Protein AF-0000000085130558 (afdb_homodimer)

Structure (mmCIF, N/CA/C/O backbone):
data_AF-0000000085130558-model_v1
#
loop_
_entity.id
_entity.type
_entity.pdbx_description
1 polymer 'RND efflux system, outer membrane lipoprotein, NodT family'
#
loop_
_atom_site.group_PDB
_atom_site.id
_atom_site.type_symbol
_atom_site.label_atom_id
_atom_site.label_alt_id
_atom_site.label_comp_id
_atom_site.label_asym_id
_atom_site.label_entity_id
_atom_site.label_seq_id
_atom_site.pdbx_PDB_ins_code
_atom_site.Cartn_x
_atom_site.Cartn_y
_atom_site.Cartn_z
_atom_site.occupancy
_atom_site.B_iso_or_equiv
_atom_site.auth_seq_id
_atom_site.auth_comp_id
_atom_site.auth_asym_id
_atom_site.auth_atom_id
_atom_site.pdbx_PDB_model_num
ATOM 1 N N . MET A 1 1 ? -15.984 -75.188 1.576 1 29.56 1 MET A N 1
ATOM 2 C CA . MET A 1 1 ? -15.227 -74.312 2.488 1 29.56 1 MET A CA 1
ATOM 3 C C . MET A 1 1 ? -14.828 -73 1.804 1 29.56 1 MET A C 1
ATOM 5 O O . MET A 1 1 ? -13.898 -73 0.992 1 29.56 1 MET A O 1
ATOM 9 N N . SER A 1 2 ? -15.844 -72.188 1.314 1 35.84 2 SER A N 1
ATOM 10 C CA . SER A 1 2 ? -15.914 -70.938 0.549 1 35.84 2 SER A CA 1
ATOM 11 C C . SER A 1 2 ? -15.18 -69.812 1.256 1 35.84 2 SER A C 1
ATOM 13 O O . SER A 1 2 ? -15.578 -69.375 2.338 1 35.84 2 SER A O 1
ATOM 15 N N . MET A 1 3 ? -13.789 -69.875 1.306 1 37.75 3 MET A N 1
ATOM 16 C CA . MET A 1 3 ? -12.875 -68.875 1.88 1 37.75 3 MET A CA 1
ATOM 17 C C . MET A 1 3 ? -13.25 -67.5 1.436 1 37.75 3 MET A C 1
ATOM 19 O O . MET A 1 3 ? -13.383 -67.25 0.24 1 37.75 3 MET A O 1
ATOM 23 N N . HIS A 1 4 ? -13.914 -66.75 2.312 1 40.41 4 HIS A N 1
ATOM 24 C CA . HIS A 1 4 ? -14.336 -65.375 2.369 1 40.41 4 HIS A CA 1
ATOM 25 C C . HIS A 1 4 ? -13.18 -64.438 2.055 1 40.41 4 HIS A C 1
ATOM 27 O O . HIS A 1 4 ? -12.273 -64.25 2.871 1 40.41 4 HIS A O 1
ATOM 33 N N . PHE A 1 5 ? -12.57 -64.375 0.861 1 46.75 5 PHE A N 1
ATOM 34 C CA . PHE A 1 5 ? -11.562 -63.5 0.304 1 46.75 5 PHE A CA 1
ATOM 35 C C . PHE A 1 5 ? -11.953 -62.062 0.509 1 46.75 5 PHE A C 1
ATOM 37 O O . PHE A 1 5 ? -11.25 -61.156 0.061 1 46.75 5 PHE A O 1
ATOM 44 N N . PHE A 1 6 ? -13.164 -61.75 0.991 1 48.47 6 PHE A N 1
ATOM 45 C CA . PHE A 1 6 ? -13.664 -60.375 0.928 1 48.47 6 PHE A CA 1
ATOM 46 C C . PHE A 1 6 ? -12.961 -59.5 1.952 1 48.47 6 PHE A C 1
ATOM 48 O O . PHE A 1 6 ? -13.086 -58.281 1.914 1 48.47 6 PHE A O 1
ATOM 55 N N . PRO A 1 7 ? -12.391 -60.062 3.004 1 55.56 7 PRO A N 1
ATOM 56 C CA . PRO A 1 7 ? -12.117 -59.125 4.098 1 55.56 7 PRO A CA 1
ATOM 57 C C . PRO A 1 7 ? -10.883 -58.25 3.852 1 55.56 7 PRO A C 1
ATOM 59 O O . PRO A 1 7 ? -10.812 -57.125 4.328 1 55.56 7 PRO A O 1
ATOM 62 N N . ARG A 1 8 ? -9.938 -58.719 3.172 1 57.69 8 ARG A N 1
ATOM 63 C CA . ARG A 1 8 ? -8.695 -57.969 3.076 1 57.69 8 ARG A CA 1
ATOM 64 C C . ARG A 1 8 ? -8.852 -56.75 2.158 1 57.69 8 ARG A C 1
ATOM 66 O O . ARG A 1 8 ? -8.312 -55.688 2.434 1 57.69 8 ARG A O 1
ATOM 73 N N . ALA A 1 9 ? -9.609 -56.969 1.027 1 56.66 9 ALA A N 1
ATOM 74 C CA . ALA A 1 9 ? -9.852 -55.812 0.144 1 56.66 9 ALA A CA 1
ATOM 75 C C . ALA A 1 9 ? -10.664 -54.75 0.853 1 56.66 9 ALA A C 1
ATOM 77 O O . ALA A 1 9 ? -10.406 -53.531 0.675 1 56.66 9 ALA A O 1
ATOM 78 N N . LEU A 1 10 ? -11.609 -55.219 1.646 1 57.78 10 LEU A N 1
ATOM 79 C CA . LEU A 1 10 ? -12.406 -54.25 2.402 1 57.78 10 LEU A CA 1
ATOM 80 C C . LEU A 1 10 ? -11.555 -53.562 3.465 1 57.78 10 LEU A C 1
ATOM 82 O O . LEU A 1 10 ? -11.727 -52.375 3.725 1 57.78 10 LEU A O 1
ATOM 86 N N . CYS A 1 11 ? -10.633 -54.312 4.047 1 58.5 11 CYS A N 1
ATOM 87 C CA . CYS A 1 11 ? -9.742 -53.719 5.039 1 58.5 11 CYS A CA 1
ATOM 88 C C . CYS A 1 11 ? -8.805 -52.719 4.387 1 58.5 11 CYS A C 1
ATOM 90 O O . CYS A 1 11 ? -8.523 -51.656 4.961 1 58.5 11 CYS A O 1
ATOM 92 N N . ALA A 1 12 ? -8.336 -53 3.195 1 57.09 12 ALA A N 1
ATOM 93 C CA . ALA A 1 12 ? -7.484 -52.062 2.475 1 57.09 12 ALA A CA 1
ATOM 94 C C . ALA A 1 12 ? -8.266 -50.812 2.094 1 57.09 12 ALA A C 1
ATOM 96 O O . ALA A 1 12 ? -7.746 -49.688 2.191 1 57.09 12 ALA A O 1
ATOM 97 N N . LEU A 1 13 ? -9.469 -51.031 1.682 1 55.53 13 LEU A N 1
ATOM 98 C CA . LEU A 1 13 ? -10.328 -49.906 1.39 1 55.53 13 LEU A CA 1
ATOM 99 C C . LEU A 1 13 ? -10.617 -49.094 2.656 1 55.53 13 LEU A C 1
ATOM 101 O O . LEU A 1 13 ? -10.617 -47.875 2.631 1 55.53 13 LEU A O 1
ATOM 105 N N . ALA A 1 14 ? -10.898 -49.781 3.744 1 57.38 14 ALA A N 1
ATOM 106 C CA . ALA A 1 14 ? -11.172 -49.125 5.012 1 57.38 14 ALA A CA 1
ATOM 107 C C . ALA A 1 14 ? -9.945 -48.375 5.508 1 57.38 14 ALA A C 1
ATOM 109 O O . ALA A 1 14 ? -10.062 -47.25 6.027 1 57.38 14 ALA A O 1
ATOM 110 N N . ALA A 1 15 ? -8.789 -48.906 5.418 1 55.34 15 ALA A N 1
ATOM 111 C CA . ALA A 1 15 ? -7.559 -48.25 5.832 1 55.34 15 ALA A CA 1
ATOM 112 C C . ALA A 1 15 ? -7.301 -47 4.988 1 55.34 15 ALA A C 1
ATOM 114 O O . ALA A 1 15 ? -6.82 -46 5.496 1 55.34 15 ALA A O 1
ATOM 115 N N . SER A 1 16 ? -7.629 -47.156 3.725 1 55.09 16 SER A N 1
ATOM 116 C CA . SER A 1 16 ? -7.473 -46 2.852 1 55.09 16 SER A CA 1
ATOM 117 C C . SER A 1 16 ? -8.414 -44.875 3.258 1 55.09 16 SER A C 1
ATOM 119 O O . SER A 1 16 ? -8.07 -43.688 3.133 1 55.09 16 SER A O 1
ATOM 121 N N . LEU A 1 17 ? -9.555 -45.219 3.707 1 55.03 17 LEU A N 1
ATOM 122 C CA . LEU A 1 17 ? -10.523 -44.219 4.117 1 55.03 17 LEU A CA 1
ATOM 123 C C . LEU A 1 17 ? -10.07 -43.5 5.391 1 55.03 17 LEU A C 1
ATOM 125 O O . LEU A 1 17 ? -10.359 -42.312 5.586 1 55.03 17 LEU A O 1
ATOM 129 N N . VAL A 1 18 ? -9.5 -44.25 6.27 1 54.97 18 VAL A N 1
ATOM 130 C CA . VAL A 1 18 ? -9.039 -43.656 7.512 1 54.97 18 VAL A CA 1
ATOM 131 C C . VAL A 1 18 ? -7.887 -42.688 7.211 1 54.97 18 VAL A C 1
ATOM 133 O O . VAL A 1 18 ? -7.773 -41.625 7.84 1 54.97 18 VAL A O 1
ATOM 136 N N . LEU A 1 19 ? -7.082 -42.969 6.285 1 52.12 19 LEU A N 1
ATOM 137 C CA . LEU A 1 19 ? -5.969 -42.094 5.957 1 52.12 19 LEU A CA 1
ATOM 138 C C . LEU A 1 19 ? -6.461 -40.812 5.25 1 52.12 19 LEU A C 1
ATOM 140 O O . LEU A 1 19 ? -5.754 -39.812 5.211 1 52.12 19 LEU A O 1
ATOM 144 N N . ALA A 1 20 ? -7.551 -40.938 4.551 1 54.84 20 ALA A N 1
ATOM 145 C CA . ALA A 1 20 ? -8.094 -39.812 3.805 1 54.84 20 ALA A CA 1
ATOM 146 C C . ALA A 1 20 ? -8.445 -38.656 4.738 1 54.84 20 ALA A C 1
ATOM 148 O O . ALA A 1 20 ? -8.578 -37.5 4.301 1 54.84 20 ALA A O 1
ATOM 149 N N . GLY A 1 21 ? -8.625 -38.938 5.969 1 59.03 21 GLY A N 1
ATOM 150 C CA . GLY A 1 21 ? -9.055 -37.906 6.879 1 59.03 21 GLY A CA 1
ATOM 151 C C . GLY A 1 21 ? -7.906 -37.062 7.41 1 59.03 21 GLY A C 1
ATOM 152 O O . GLY A 1 21 ? -8.125 -36.031 8.047 1 59.03 21 GLY A O 1
ATOM 153 N N . CYS A 1 22 ? -6.672 -37.406 7.258 1 64.88 22 CYS A N 1
ATOM 154 C CA . CYS A 1 22 ? -5.602 -36.688 7.945 1 64.88 22 CYS A CA 1
ATOM 155 C C . CYS A 1 22 ? -5.047 -35.594 7.074 1 64.88 22 CYS A C 1
ATOM 157 O O . CYS A 1 22 ? -4.582 -35.844 5.957 1 64.88 22 CYS A O 1
ATOM 159 N N . SER A 1 23 ? -5.508 -34.438 7.281 1 78.12 23 SER A N 1
ATOM 160 C CA . SER A 1 23 ? -4.918 -33.312 6.59 1 78.12 23 SER A CA 1
ATOM 161 C C . SER A 1 23 ? -3.479 -33.062 7.035 1 78.12 23 SER A C 1
ATOM 163 O O . SER A 1 23 ? -3.186 -33.062 8.234 1 78.12 23 SER A O 1
ATOM 165 N N . LEU A 1 24 ? -2.557 -33.031 6.117 1 87.94 24 LEU A N 1
ATOM 166 C CA . LEU A 1 24 ? -1.148 -32.75 6.379 1 87.94 24 LEU A CA 1
ATOM 167 C C . LEU A 1 24 ? -0.927 -31.266 6.645 1 87.94 24 LEU A C 1
ATOM 169 O O . LEU A 1 24 ? 0.198 -30.828 6.914 1 87.94 24 LEU A O 1
ATOM 173 N N . ALA A 1 25 ? -2.008 -30.531 6.551 1 91.5 25 ALA A N 1
ATOM 174 C CA . ALA A 1 25 ? -1.91 -29.109 6.852 1 91.5 25 ALA A CA 1
ATOM 175 C C . ALA A 1 25 ? -1.713 -28.875 8.344 1 91.5 25 ALA A C 1
ATOM 177 O O . ALA A 1 25 ? -2.311 -29.562 9.172 1 91.5 25 ALA A O 1
ATOM 178 N N . PRO A 1 26 ? -0.847 -27.953 8.672 1 91 26 PRO A N 1
ATOM 179 C CA . PRO A 1 26 ? -0.744 -27.641 10.094 1 91 26 PRO A CA 1
ATOM 180 C C . PRO A 1 26 ? -2.035 -27.062 10.672 1 91 26 PRO A C 1
ATOM 182 O O . PRO A 1 26 ? -2.793 -26.406 9.945 1 91 26 PRO A O 1
ATOM 185 N N . VAL A 1 27 ? -2.238 -27.281 11.93 1 89.25 27 VAL A N 1
ATOM 186 C CA . VAL A 1 27 ? -3.404 -26.734 12.609 1 89.25 27 VAL A CA 1
ATOM 187 C C . VAL A 1 27 ? -3.232 -25.219 12.781 1 89.25 27 VAL A C 1
ATOM 189 O O . VAL A 1 27 ? -2.16 -24.75 13.172 1 89.25 27 VAL A O 1
ATOM 192 N N . HIS A 1 28 ? -4.223 -24.594 12.469 1 89.44 28 HIS A N 1
ATOM 193 C CA . HIS A 1 28 ? -4.18 -23.141 12.578 1 89.44 28 HIS A CA 1
ATOM 194 C C . HIS A 1 28 ? -4.152 -22.688 14.039 1 89.44 28 HIS A C 1
ATOM 196 O O . HIS A 1 28 ? -4.973 -23.141 14.844 1 89.44 28 HIS A O 1
ATOM 202 N N . GLN A 1 29 ? -3.15 -21.922 14.344 1 89.44 29 GLN A N 1
ATOM 203 C CA . GLN A 1 29 ? -3.062 -21.234 15.633 1 89.44 29 GLN A CA 1
ATOM 204 C C . GLN A 1 29 ? -3.023 -19.719 15.453 1 89.44 29 GLN A C 1
ATOM 206 O O . GLN A 1 29 ? -2.15 -19.188 14.758 1 89.44 29 GLN A O 1
ATOM 211 N N . ARG A 1 30 ? -3.949 -19.125 16.094 1 90.81 30 ARG A N 1
ATOM 212 C CA . ARG A 1 30 ? -3.988 -17.672 15.977 1 90.81 30 ARG A CA 1
ATOM 213 C C . ARG A 1 30 ? -2.787 -17.031 16.672 1 90.81 30 ARG A C 1
ATOM 215 O O . ARG A 1 30 ? -2.553 -17.266 17.859 1 90.81 30 ARG A O 1
ATOM 222 N N . PRO A 1 31 ? -2.057 -16.156 15.938 1 91.06 31 PRO A N 1
ATOM 223 C CA . PRO A 1 31 ? -0.93 -15.469 16.578 1 91.06 31 PRO A CA 1
ATOM 224 C C . PRO A 1 31 ? -1.371 -14.477 17.641 1 91.06 31 PRO A C 1
ATOM 226 O O . PRO A 1 31 ? -2.48 -13.938 17.578 1 91.06 31 PRO A O 1
ATOM 229 N N . GLN A 1 32 ? -0.461 -14.227 18.641 1 89.62 32 GLN A N 1
ATOM 230 C CA . GLN A 1 32 ? -0.743 -13.219 19.672 1 89.62 32 GLN A CA 1
ATOM 231 C C . GLN A 1 32 ? -0.766 -11.82 19.062 1 89.62 32 GLN A C 1
ATOM 233 O O . GLN A 1 32 ? 0.056 -11.492 18.203 1 89.62 32 GLN A O 1
ATOM 238 N N . ALA A 1 33 ? -1.653 -11.062 19.578 1 90.56 33 ALA A N 1
ATOM 239 C CA . ALA A 1 33 ? -1.766 -9.695 19.078 1 90.56 33 ALA A CA 1
ATOM 240 C C . ALA A 1 33 ? -0.655 -8.812 19.641 1 90.56 33 ALA A C 1
ATOM 242 O O . ALA A 1 33 ? -0.533 -8.656 20.859 1 90.56 33 ALA A O 1
ATOM 243 N N . PRO A 1 34 ? 0.133 -8.195 18.797 1 91.06 34 PRO A N 1
ATOM 244 C CA . PRO A 1 34 ? 1.267 -7.398 19.266 1 91.06 34 PRO A CA 1
ATOM 245 C C . PRO A 1 34 ? 0.89 -5.945 19.547 1 91.06 34 PRO A C 1
ATOM 247 O O . PRO A 1 34 ? 1.504 -5.027 19 1 91.06 34 PRO A O 1
ATOM 250 N N . ILE A 1 35 ? -0.127 -5.719 20.344 1 91.75 35 ILE A N 1
ATOM 251 C CA . ILE A 1 35 ? -0.583 -4.375 20.688 1 91.75 35 ILE A CA 1
ATOM 252 C C . ILE A 1 35 ? -0.823 -4.273 22.188 1 91.75 35 ILE A C 1
ATOM 254 O O . ILE A 1 35 ? -1.016 -5.289 22.859 1 91.75 35 ILE A O 1
ATOM 258 N N . PRO A 1 36 ? -0.775 -2.982 22.719 1 89.25 36 PRO A N 1
ATOM 259 C CA . PRO A 1 36 ? -1.104 -2.797 24.141 1 89.25 36 PRO A CA 1
ATOM 260 C C . PRO A 1 36 ? -2.537 -3.205 24.469 1 89.25 36 PRO A C 1
ATOM 262 O O . PRO A 1 36 ? -3.383 -3.291 23.578 1 89.25 36 PRO A O 1
ATOM 265 N N . THR A 1 37 ? -2.789 -3.416 25.75 1 88.12 37 THR A N 1
ATOM 266 C CA . THR A 1 37 ? -4.102 -3.857 26.203 1 88.12 37 THR A CA 1
ATOM 267 C C . THR A 1 37 ? -5.031 -2.664 26.422 1 88.12 37 THR A C 1
ATOM 269 O O . THR A 1 37 ? -6.246 -2.83 26.547 1 88.12 37 THR A O 1
ATOM 272 N N . GLN A 1 38 ? -4.398 -1.468 26.453 1 88.56 38 GLN A N 1
ATOM 273 C CA . GLN A 1 38 ? -5.184 -0.253 26.641 1 88.56 38 GLN A CA 1
ATOM 274 C C . GLN A 1 38 ? -4.824 0.806 25.594 1 88.56 38 GLN A C 1
ATOM 276 O O . GLN A 1 38 ? -3.725 0.793 25.047 1 88.56 38 GLN A O 1
ATOM 281 N N . TRP A 1 39 ? -5.805 1.62 25.344 1 90.31 39 TRP A N 1
ATOM 282 C CA . TRP A 1 39 ? -5.555 2.756 24.453 1 90.31 39 TRP A CA 1
ATOM 283 C C . TRP A 1 39 ? -4.648 3.779 25.141 1 90.31 39 TRP A C 1
ATOM 285 O O . TRP A 1 39 ? -4.629 3.889 26.359 1 90.31 39 TRP A O 1
ATOM 295 N N . PRO A 1 40 ? -3.873 4.57 24.297 1 84.56 40 PRO A N 1
ATOM 296 C CA . PRO A 1 40 ? -3.014 5.586 24.922 1 84.56 40 PRO A CA 1
ATOM 297 C C . PRO A 1 40 ? -3.809 6.703 25.594 1 84.56 40 PRO A C 1
ATOM 299 O O . PRO A 1 40 ? -4.836 7.141 25.062 1 84.56 40 PRO A O 1
ATOM 302 N N . GLN A 1 41 ? -3.268 7.285 26.781 1 66.5 41 GLN A N 1
ATOM 303 C CA . GLN A 1 41 ? -3.695 8.469 27.516 1 66.5 41 GLN A CA 1
ATOM 304 C C . GLN A 1 41 ? -5.199 8.438 27.781 1 66.5 41 GLN A C 1
ATOM 306 O O . GLN A 1 41 ? -5.852 9.484 27.812 1 66.5 41 GLN A O 1
ATOM 311 N N . GLN A 1 42 ? -5.895 7.414 27.672 1 57.44 42 GLN A N 1
ATOM 312 C CA . GLN A 1 42 ? -7.316 7.465 27.984 1 57.44 42 GLN A CA 1
ATOM 313 C C . GLN A 1 42 ? -7.543 7.633 29.484 1 57.44 42 GLN A C 1
ATOM 315 O O . GLN A 1 42 ? -7.09 6.805 30.281 1 57.44 42 GLN A O 1
ATOM 320 N N . ASP A 1 43 ? -7.391 9 29.859 1 49.06 43 ASP A N 1
ATOM 321 C CA . ASP A 1 43 ? -8.086 9.211 31.125 1 49.06 43 ASP A CA 1
ATOM 322 C C . ASP A 1 43 ? -9.352 8.359 31.203 1 49.06 43 ASP A C 1
ATOM 324 O O . ASP A 1 43 ? -9.93 7.996 30.188 1 49.06 43 ASP A O 1
ATOM 328 N N . ALA A 1 44 ? -9.555 7.816 32.375 1 42.25 44 ALA A N 1
ATOM 329 C CA . ALA A 1 44 ? -10.688 6.949 32.719 1 42.25 44 ALA A CA 1
ATOM 330 C C . ALA A 1 44 ? -11.992 7.504 32.156 1 42.25 44 ALA A C 1
ATOM 332 O O . ALA A 1 44 ? -12.758 8.148 32.875 1 42.25 44 ALA A O 1
ATOM 333 N N . ALA A 1 45 ? -11.992 8.25 31.125 1 42.75 45 ALA A N 1
ATOM 334 C CA . ALA A 1 45 ? -13.391 8.609 30.875 1 42.75 45 ALA A CA 1
ATOM 335 C C . ALA A 1 45 ? -14.281 7.367 30.859 1 42.75 45 ALA A C 1
ATOM 337 O O . ALA A 1 45 ? -13.828 6.277 30.484 1 42.75 45 ALA A O 1
ATOM 338 N N . PRO A 1 46 ? -15.422 7.59 31.375 1 42.22 46 PRO A N 1
ATOM 339 C CA . PRO A 1 46 ? -16.391 6.52 31.625 1 42.22 46 PRO A CA 1
ATOM 340 C C . PRO A 1 46 ? -16.641 5.656 30.391 1 42.22 46 PRO A C 1
ATOM 342 O O . PRO A 1 46 ? -16.719 6.176 29.266 1 42.22 46 PRO A O 1
ATOM 345 N N . VAL A 1 47 ? -16 4.488 30.312 1 43.06 47 VAL A N 1
ATOM 346 C CA . VAL A 1 47 ? -16.375 3.402 29.422 1 43.06 47 VAL A CA 1
ATOM 347 C C . VAL A 1 47 ? -17.859 3.475 29.109 1 43.06 47 VAL A C 1
ATOM 349 O O . VAL A 1 47 ? -18.688 3.092 29.938 1 43.06 47 VAL A O 1
ATOM 352 N N . LEU A 1 48 ? -18.344 4.527 28.594 1 44.94 48 LEU A N 1
ATOM 353 C CA . LEU A 1 48 ? -19.75 4.375 28.25 1 44.94 48 LEU A CA 1
ATOM 354 C C . LEU A 1 48 ? -19.984 3.09 27.453 1 44.94 48 LEU A C 1
ATOM 356 O O . LEU A 1 48 ? -19.062 2.586 26.812 1 44.94 48 LEU A O 1
ATOM 360 N N . SER A 1 49 ? -21.016 2.262 27.75 1 45.59 49 SER A N 1
ATOM 361 C CA . SER A 1 49 ? -21.484 0.897 27.516 1 45.59 49 SER A CA 1
ATOM 362 C C . SER A 1 49 ? -21.375 0.531 26.031 1 45.59 49 SER A C 1
ATOM 364 O O . SER A 1 49 ? -21.281 -0.648 25.688 1 45.59 49 SER A O 1
ATOM 366 N N . SER A 1 50 ? -21.844 1.343 25.078 1 51.69 50 SER A N 1
ATOM 367 C CA . SER A 1 50 ? -22.047 0.673 23.797 1 51.69 50 SER A CA 1
ATOM 368 C C . SER A 1 50 ? -20.781 0.731 22.938 1 51.69 50 SER A C 1
ATOM 370 O O . SER A 1 50 ? -20.312 1.816 22.594 1 51.69 50 SER A O 1
ATOM 372 N N . SER A 1 51 ? -20.094 -0.268 22.922 1 60.81 51 SER A N 1
ATOM 373 C CA . SER A 1 51 ? -18.906 -0.417 22.078 1 60.81 51 SER A CA 1
ATOM 374 C C . SER A 1 51 ? -19.234 -0.117 20.625 1 60.81 51 SER A C 1
ATOM 376 O O . SER A 1 51 ? -20.203 -0.655 20.078 1 60.81 51 SER A O 1
ATOM 378 N N . ALA A 1 52 ? -18.672 0.965 20.062 1 61.12 52 ALA A N 1
ATOM 379 C CA . ALA A 1 52 ? -18.859 1.402 18.688 1 61.12 52 ALA A CA 1
ATOM 380 C C . ALA A 1 52 ? -18.75 0.226 17.719 1 61.12 52 ALA A C 1
ATOM 382 O O . ALA A 1 52 ? -19.359 0.245 16.641 1 61.12 52 ALA A O 1
ATOM 383 N N . ALA A 1 53 ? -18.141 -0.692 18.234 1 63.53 53 ALA A N 1
ATOM 384 C CA . ALA A 1 53 ? -17.922 -1.822 17.328 1 63.53 53 ALA A CA 1
ATOM 385 C C . ALA A 1 53 ? -19.234 -2.588 17.094 1 63.53 53 ALA A C 1
ATOM 387 O O . ALA A 1 53 ? -19.375 -3.277 16.094 1 63.53 53 ALA A O 1
ATOM 388 N N . THR A 1 54 ? -20.141 -2.398 18.016 1 66.06 54 THR A N 1
ATOM 389 C CA . THR A 1 54 ? -21.406 -3.119 17.891 1 66.06 54 THR A CA 1
ATOM 390 C C . THR A 1 54 ? -22.516 -2.188 17.391 1 66.06 54 THR A C 1
ATOM 392 O O . THR A 1 54 ? -23.641 -2.621 17.188 1 66.06 54 THR A O 1
ATOM 395 N N . LEU A 1 55 ? -22.047 -1.046 17.219 1 67.56 55 LEU A N 1
ATOM 396 C CA . LEU A 1 55 ? -23.047 -0.056 16.797 1 67.56 55 LEU A CA 1
ATOM 397 C C . LEU A 1 55 ? -23.266 -0.105 15.297 1 67.56 55 LEU A C 1
ATOM 399 O O . LEU A 1 55 ? -22.312 -0.233 14.523 1 67.56 55 LEU A O 1
ATOM 403 N N . ASP A 1 56 ? -24.562 -0.04 14.992 1 77.19 56 ASP A N 1
ATOM 404 C CA . ASP A 1 56 ? -24.938 0.04 13.586 1 77.19 56 ASP A CA 1
ATOM 405 C C . ASP A 1 56 ? -24.891 1.481 13.086 1 77.19 56 ASP A C 1
ATOM 407 O O . ASP A 1 56 ? -25.062 2.42 13.867 1 77.19 56 ASP A O 1
ATOM 411 N N . TRP A 1 57 ? -24.641 1.644 11.891 1 81.12 57 TRP A N 1
ATOM 412 C CA . TRP A 1 57 ? -24.531 2.965 11.281 1 81.12 57 TRP A CA 1
ATOM 413 C C . TRP A 1 57 ? -25.812 3.773 11.508 1 81.12 57 TRP A C 1
ATOM 415 O O . TRP A 1 57 ? -25.766 4.996 11.648 1 81.12 57 TRP A O 1
ATOM 425 N N . ASN A 1 58 ? -26.922 3.088 11.531 1 80.06 58 ASN A N 1
ATOM 426 C CA . ASN A 1 58 ? -28.188 3.783 11.711 1 80.06 58 ASN A CA 1
ATOM 427 C C . ASN A 1 58 ? -28.281 4.43 13.086 1 80.06 58 ASN A C 1
ATOM 429 O O . ASN A 1 58 ? -28.891 5.492 13.242 1 80.06 58 ASN A O 1
ATOM 433 N N . SER A 1 59 ? -27.641 3.834 14 1 83.19 59 SER A N 1
ATOM 434 C CA . SER A 1 59 ? -27.641 4.398 15.344 1 83.19 59 SER A CA 1
ATOM 435 C C . SER A 1 59 ? -26.594 5.492 15.484 1 83.19 59 SER A C 1
ATOM 437 O O . SER A 1 59 ? -26.734 6.398 16.312 1 83.19 59 SER A O 1
ATOM 439 N N . PHE A 1 60 ? -25.641 5.465 14.703 1 87.94 60 PHE A N 1
ATOM 440 C CA . PHE A 1 60 ? -24.547 6.43 14.773 1 87.94 60 PHE A CA 1
ATOM 441 C C . PHE A 1 60 ? -24.922 7.73 14.078 1 87.94 60 PHE A C 1
ATOM 443 O O . PHE A 1 60 ? -24.578 8.812 14.547 1 87.94 60 PHE A O 1
ATOM 450 N N . ILE A 1 61 ? -25.641 7.539 12.992 1 90.44 61 ILE A N 1
ATOM 451 C CA . ILE A 1 61 ? -26.062 8.711 12.234 1 90.44 61 ILE A CA 1
ATOM 452 C C . ILE A 1 61 ? -27.438 9.172 12.734 1 90.44 61 ILE A C 1
ATOM 454 O O . ILE A 1 61 ? -28.438 8.484 12.531 1 90.44 61 ILE A O 1
ATOM 458 N N . ALA A 1 62 ? -27.469 10.273 13.25 1 85.19 62 ALA A N 1
ATOM 459 C CA . ALA A 1 62 ? -28.703 10.797 13.82 1 85.19 62 ALA A CA 1
ATOM 460 C C . ALA A 1 62 ? -29.562 11.469 12.758 1 85.19 62 ALA A C 1
ATOM 462 O O . ALA A 1 62 ? -30.797 11.469 12.844 1 85.19 62 ALA A O 1
ATOM 463 N N . ASP A 1 63 ? -28.984 11.961 11.773 1 88.12 63 ASP A N 1
ATOM 464 C CA . ASP A 1 63 ? -29.688 12.727 10.742 1 88.12 63 ASP A CA 1
ATOM 465 C C . ASP A 1 63 ? -30.281 11.805 9.688 1 88.12 63 ASP A C 1
ATOM 467 O O . ASP A 1 63 ? -29.578 11.008 9.07 1 88.12 63 ASP A O 1
ATOM 471 N N . ARG A 1 64 ? -31.594 11.977 9.453 1 87.06 64 ARG A N 1
ATOM 472 C CA . ARG A 1 64 ? -32.312 11.102 8.539 1 87.06 64 ARG A CA 1
ATOM 473 C C . ARG A 1 64 ? -31.828 11.281 7.105 1 87.06 64 ARG A C 1
ATOM 475 O O . ARG A 1 64 ? -31.703 10.305 6.359 1 87.06 64 ARG A O 1
ATOM 482 N N . GLN A 1 65 ? -31.594 12.484 6.734 1 88.38 65 GLN A N 1
ATOM 483 C CA . GLN A 1 65 ? -31.109 12.758 5.383 1 88.38 65 GLN A CA 1
ATOM 484 C C . GLN A 1 65 ? -29.766 12.094 5.129 1 88.38 65 GLN A C 1
ATOM 486 O O . GLN A 1 65 ? -29.562 11.484 4.078 1 88.38 65 GLN A O 1
ATOM 491 N N . LEU A 1 66 ? -28.938 12.234 6.055 1 93 66 LEU A N 1
ATOM 492 C CA . LEU A 1 66 ? -27.609 11.633 5.938 1 93 66 LEU A CA 1
ATOM 493 C C . LEU A 1 66 ? -27.703 10.109 5.871 1 93 66 LEU A C 1
ATOM 495 O O . LEU A 1 66 ? -27 9.469 5.094 1 93 66 LEU A O 1
ATOM 499 N N . ARG A 1 67 ? -28.609 9.531 6.598 1 92.75 67 ARG A N 1
ATOM 500 C CA . ARG A 1 67 ? -28.812 8.086 6.543 1 92.75 67 ARG A CA 1
ATOM 501 C C . ARG A 1 67 ? -29.266 7.652 5.152 1 92.75 67 ARG A C 1
ATOM 503 O O . ARG A 1 67 ? -28.828 6.629 4.637 1 92.75 67 ARG A O 1
ATOM 510 N N . GLN A 1 68 ? -30.125 8.453 4.641 1 93 68 GLN A N 1
ATOM 511 C CA . GLN A 1 68 ? -30.625 8.148 3.307 1 93 68 GLN A CA 1
ATOM 512 C C . GLN A 1 68 ? -29.5 8.188 2.271 1 93 68 GLN A C 1
ATOM 514 O O . GLN A 1 68 ? -29.453 7.348 1.372 1 93 68 GLN A O 1
ATOM 519 N N . LEU A 1 69 ? -28.625 9.125 2.385 1 95.62 69 LEU A N 1
ATOM 520 C CA . LEU A 1 69 ? -27.5 9.234 1.46 1 95.62 69 LEU A CA 1
ATOM 521 C C . LEU A 1 69 ? -26.578 8.031 1.582 1 95.62 69 LEU A C 1
ATOM 523 O O . LEU A 1 69 ? -26.062 7.535 0.577 1 95.62 69 LEU A O 1
ATOM 527 N N . VAL A 1 70 ? -26.391 7.578 2.809 1 95.75 70 VAL A N 1
ATOM 528 C CA . VAL A 1 70 ? -25.562 6.398 3.029 1 95.75 70 VAL A CA 1
ATOM 529 C C . VAL A 1 70 ? -26.219 5.176 2.385 1 95.75 70 VAL A C 1
ATOM 531 O O . VAL A 1 70 ? -25.547 4.383 1.725 1 95.75 70 VAL A O 1
ATOM 534 N N . ASP A 1 71 ? -27.531 5.07 2.51 1 94.75 71 ASP A N 1
ATOM 535 C CA . ASP A 1 71 ? -28.25 3.957 1.908 1 94.75 71 ASP A CA 1
ATOM 536 C C . ASP A 1 71 ? -28.156 3.992 0.385 1 94.75 71 ASP A C 1
ATOM 538 O O . ASP A 1 71 ? -27.969 2.955 -0.254 1 94.75 71 ASP A O 1
ATOM 542 N N . LEU A 1 72 ? -28.281 5.184 -0.137 1 95.75 72 LEU A N 1
ATOM 543 C CA . LEU A 1 72 ? -28.156 5.344 -1.582 1 95.75 72 LEU A CA 1
ATOM 544 C C . LEU A 1 72 ? -26.781 4.887 -2.062 1 95.75 72 LEU A C 1
ATOM 546 O O . LEU A 1 72 ? -26.672 4.184 -3.07 1 95.75 72 LEU A O 1
ATOM 550 N N . ALA A 1 73 ? -25.734 5.289 -1.372 1 97.69 73 ALA A N 1
ATOM 551 C CA . ALA A 1 73 ? -24.375 4.906 -1.759 1 97.69 73 ALA A CA 1
ATOM 552 C C . ALA A 1 73 ? -24.188 3.395 -1.683 1 97.69 73 ALA A C 1
ATOM 554 O O . ALA A 1 73 ? -23.562 2.793 -2.562 1 97.69 73 ALA A O 1
ATOM 555 N N . GLN A 1 74 ? -24.766 2.77 -0.669 1 96.38 74 GLN A N 1
ATOM 556 C CA . GLN A 1 74 ? -24.656 1.323 -0.503 1 96.38 74 GLN A CA 1
ATOM 557 C C . GLN A 1 74 ? -25.312 0.586 -1.665 1 96.38 74 GLN A C 1
ATOM 559 O O . GLN A 1 74 ? -24.891 -0.504 -2.043 1 96.38 74 GLN A O 1
ATOM 564 N N . ALA A 1 75 ? -26.266 1.208 -2.238 1 96.12 75 ALA A N 1
ATOM 565 C CA . ALA A 1 75 ? -27.047 0.563 -3.291 1 96.12 75 ALA A CA 1
ATOM 566 C C . ALA A 1 75 ? -26.469 0.873 -4.672 1 96.12 75 ALA A C 1
ATOM 568 O O . ALA A 1 75 ? -26.578 0.058 -5.59 1 96.12 75 ALA A O 1
ATOM 569 N N . HIS A 1 76 ? -25.828 2.104 -4.816 1 97.19 76 HIS A N 1
ATOM 570 C CA . HIS A 1 76 ? -25.609 2.568 -6.184 1 97.19 76 HIS A CA 1
ATOM 571 C C . HIS A 1 76 ? -24.141 2.852 -6.438 1 97.19 76 HIS A C 1
ATOM 573 O O . HIS A 1 76 ? -23.734 3.098 -7.578 1 97.19 76 HIS A O 1
ATOM 579 N N . ASN A 1 77 ? -23.297 2.877 -5.465 1 98.12 77 ASN A N 1
ATOM 580 C CA . ASN A 1 77 ? -21.875 3.172 -5.672 1 98.12 77 ASN A CA 1
ATOM 581 C C . ASN A 1 77 ? -21.203 2.107 -6.531 1 98.12 77 ASN A C 1
ATOM 583 O O . ASN A 1 77 ? -21.297 0.916 -6.234 1 98.12 77 ASN A O 1
ATOM 587 N N . ARG A 1 78 ? -20.438 2.584 -7.547 1 98.31 78 ARG A N 1
ATOM 588 C CA . ARG A 1 78 ? -19.906 1.655 -8.539 1 98.31 78 ARG A CA 1
ATOM 589 C C . ARG A 1 78 ? -18.656 0.949 -8.008 1 98.31 78 ARG A C 1
ATOM 591 O O . ARG A 1 78 ? -18.391 -0.198 -8.367 1 98.31 78 ARG A O 1
ATOM 598 N N . ASP A 1 79 ? -17.953 1.596 -7.227 1 97.81 79 ASP A N 1
ATOM 599 C CA . ASP A 1 79 ? -16.812 0.921 -6.621 1 97.81 79 ASP A CA 1
ATOM 600 C C . ASP A 1 79 ? -17.266 -0.233 -5.73 1 97.81 79 ASP A C 1
ATOM 602 O O . ASP A 1 79 ? -16.672 -1.313 -5.754 1 97.81 79 ASP A O 1
ATOM 606 N N . LEU A 1 80 ? -18.266 -0.025 -4.879 1 97.69 80 LEU A N 1
ATOM 607 C CA . LEU A 1 80 ? -18.781 -1.093 -4.031 1 97.69 80 LEU A CA 1
ATOM 608 C C . LEU A 1 80 ? -19.344 -2.229 -4.879 1 97.69 80 LEU A C 1
ATOM 610 O O . LEU A 1 80 ? -19.141 -3.404 -4.566 1 97.69 80 LEU A O 1
ATOM 614 N N . ARG A 1 81 ? -20.031 -1.866 -5.906 1 97.62 81 ARG A N 1
ATOM 615 C CA . ARG A 1 81 ? -20.578 -2.891 -6.789 1 97.62 81 ARG A CA 1
ATOM 616 C C . ARG A 1 81 ? -19.484 -3.785 -7.344 1 97.62 81 ARG A C 1
ATOM 618 O O . ARG A 1 81 ? -19.625 -5.008 -7.375 1 97.62 81 ARG A O 1
ATOM 625 N N . GLN A 1 82 ? -18.391 -3.178 -7.801 1 98.31 82 GLN A N 1
ATOM 626 C CA . GLN A 1 82 ? -17.25 -3.951 -8.297 1 98.31 82 GLN A CA 1
ATOM 627 C C . GLN A 1 82 ? -16.688 -4.852 -7.207 1 98.31 82 GLN A C 1
ATOM 629 O O . GLN A 1 82 ? -16.359 -6.012 -7.461 1 98.31 82 GLN A O 1
ATOM 634 N N . THR A 1 83 ? -16.625 -4.344 -6.051 1 97.94 83 THR A N 1
ATOM 635 C CA . THR A 1 83 ? -16.094 -5.102 -4.918 1 97.94 83 THR A CA 1
ATOM 636 C C . THR A 1 83 ? -16.984 -6.305 -4.617 1 97.94 83 THR A C 1
ATOM 638 O O . THR A 1 83 ? -16.484 -7.402 -4.359 1 97.94 83 THR A O 1
ATOM 641 N N . LEU A 1 84 ? -18.25 -6.176 -4.648 1 97.25 84 LEU A N 1
ATOM 642 C CA . LEU A 1 84 ? -19.188 -7.262 -4.375 1 97.25 84 LEU A CA 1
ATOM 643 C C . LEU A 1 84 ? -19.141 -8.312 -5.477 1 97.25 84 LEU A C 1
ATOM 645 O O . LEU A 1 84 ? -19.234 -9.508 -5.203 1 97.25 84 LEU A O 1
ATOM 649 N N . LEU A 1 85 ? -18.922 -7.855 -6.75 1 98 85 LEU A N 1
ATOM 650 C CA . LEU A 1 85 ? -18.781 -8.789 -7.855 1 98 85 LEU A CA 1
ATOM 651 C C . LEU A 1 85 ? -17.484 -9.586 -7.727 1 98 85 LEU A C 1
ATOM 653 O O . LEU A 1 85 ? -1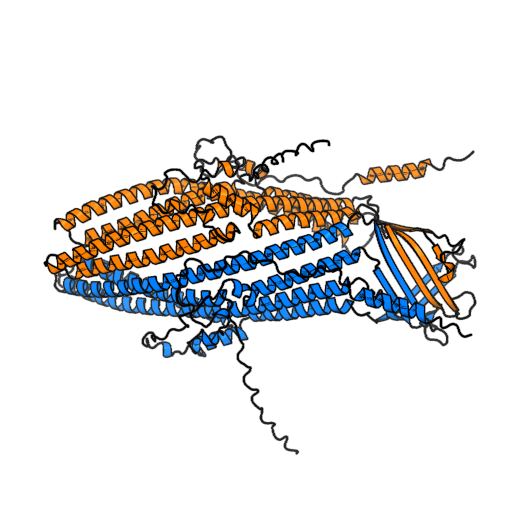7.422 -10.758 -8.094 1 98 85 LEU A O 1
ATOM 657 N N . ASN A 1 86 ? -16.531 -8.969 -7.223 1 98.19 86 ASN A N 1
ATOM 658 C CA . ASN A 1 86 ? -15.273 -9.664 -6.988 1 98.19 86 ASN A CA 1
ATOM 659 C C . ASN A 1 86 ? -15.438 -10.789 -5.965 1 98.19 86 ASN A C 1
ATOM 661 O O . ASN A 1 86 ? -14.766 -11.812 -6.047 1 98.19 86 ASN A O 1
ATOM 665 N N . VAL A 1 87 ? -16.312 -10.641 -4.965 1 97.69 87 VAL A N 1
ATOM 666 C CA . VAL A 1 87 ? -16.625 -11.711 -4.02 1 97.69 87 VAL A CA 1
ATOM 667 C C . VAL A 1 87 ? -17.203 -12.906 -4.766 1 97.69 87 VAL A C 1
ATOM 669 O O . VAL A 1 87 ? -16.797 -14.047 -4.539 1 97.69 87 VAL A O 1
ATOM 672 N N . GLU A 1 88 ? -18.078 -12.617 -5.688 1 97.94 88 GLU A N 1
ATOM 673 C CA . GLU A 1 88 ? -18.688 -13.68 -6.484 1 97.94 88 GLU A CA 1
ATOM 674 C C . GLU A 1 88 ? -17.641 -14.367 -7.367 1 97.94 88 GLU A C 1
ATOM 676 O O . GLU A 1 88 ? -17.688 -15.586 -7.547 1 97.94 88 GLU A O 1
ATOM 681 N N . ALA A 1 89 ? -16.75 -13.57 -7.895 1 98.31 89 ALA A N 1
ATOM 682 C CA . ALA A 1 89 ? -15.672 -14.141 -8.688 1 98.31 89 ALA A CA 1
ATOM 683 C C . ALA A 1 89 ? -14.797 -15.062 -7.844 1 98.31 89 ALA A C 1
ATOM 685 O O . ALA A 1 89 ? -14.422 -16.156 -8.289 1 98.31 89 ALA A O 1
ATOM 686 N N . ALA A 1 90 ? -14.523 -14.672 -6.641 1 97.69 90 ALA A N 1
ATOM 687 C CA . ALA A 1 90 ? -13.727 -15.492 -5.73 1 97.69 90 ALA A CA 1
ATOM 688 C C . ALA A 1 90 ? -14.453 -16.781 -5.375 1 97.69 90 ALA A C 1
ATOM 690 O O . ALA A 1 90 ? -13.836 -17.844 -5.266 1 97.69 90 ALA A O 1
ATOM 691 N N . ARG A 1 91 ? -15.766 -16.672 -5.195 1 97.44 91 ARG A N 1
ATOM 692 C CA . ARG A 1 91 ? -16.578 -17.859 -4.945 1 97.44 91 ARG A CA 1
ATOM 693 C C . ARG A 1 91 ? -16.5 -18.844 -6.117 1 97.44 91 ARG A C 1
ATOM 695 O O . ARG A 1 91 ? -16.359 -20.047 -5.922 1 97.44 91 ARG A O 1
ATOM 702 N N . ALA A 1 92 ? -16.562 -18.25 -7.352 1 98.25 92 ALA A N 1
ATOM 703 C CA . ALA A 1 92 ? -16.469 -19.078 -8.547 1 98.25 92 ALA A CA 1
ATOM 704 C C . ALA A 1 92 ? -15.109 -19.766 -8.648 1 98.25 92 ALA A C 1
ATOM 706 O O . ALA A 1 92 ? -15.016 -20.938 -9.016 1 98.25 92 ALA A O 1
ATOM 707 N N . LEU A 1 93 ? -14.07 -19.094 -8.289 1 97.31 93 LEU A N 1
ATOM 708 C CA . LEU A 1 93 ? -12.727 -19.656 -8.312 1 97.31 93 LEU A CA 1
ATOM 709 C C . LEU A 1 93 ? -12.594 -20.781 -7.293 1 97.31 93 LEU A C 1
ATOM 711 O O . LEU A 1 93 ? -11.953 -21.797 -7.562 1 97.31 93 LEU A O 1
ATOM 715 N N . TYR A 1 94 ? -13.289 -20.672 -6.121 1 97.25 94 TYR A N 1
ATOM 716 C CA . TYR A 1 94 ? -13.328 -21.734 -5.129 1 97.25 94 TYR A CA 1
ATOM 717 C C . TYR A 1 94 ? -14.055 -22.969 -5.672 1 97.25 94 TYR A C 1
ATOM 719 O O . TYR A 1 94 ? -13.602 -24.094 -5.488 1 97.25 94 TYR A O 1
ATOM 727 N N . GLN A 1 95 ? -15.094 -22.703 -6.449 1 97.06 95 GLN A N 1
ATOM 728 C CA . GLN A 1 95 ? -15.859 -23.797 -7.035 1 97.06 95 GLN A CA 1
ATOM 729 C C . GLN A 1 95 ? -15.047 -24.531 -8.102 1 97.06 95 GLN A C 1
ATOM 731 O O . GLN A 1 95 ? -15.125 -25.75 -8.219 1 97.06 95 GLN A O 1
ATOM 736 N N . VAL A 1 96 ? -14.25 -23.797 -8.812 1 96.62 96 VAL A N 1
ATOM 737 C CA . VAL A 1 96 ? -13.375 -24.391 -9.82 1 96.62 96 VAL A CA 1
ATOM 738 C C . VAL A 1 96 ? -12.367 -25.312 -9.133 1 96.62 96 VAL A C 1
ATOM 740 O O . VAL A 1 96 ? -12.172 -26.453 -9.555 1 96.62 96 VAL A O 1
ATOM 743 N N . GLN A 1 97 ? -11.766 -24.891 -8.062 1 95.44 97 GLN A N 1
ATOM 744 C CA . GLN A 1 97 ? -10.781 -25.688 -7.336 1 95.44 97 GLN A CA 1
ATOM 745 C C . GLN A 1 97 ? -11.438 -26.906 -6.688 1 95.44 97 GLN A C 1
ATOM 747 O O . GLN A 1 97 ? -10.875 -28 -6.691 1 95.44 97 GLN A O 1
ATOM 752 N N . ARG A 1 98 ? -12.656 -26.734 -6.254 1 94.75 98 ARG A N 1
ATOM 753 C CA . ARG A 1 98 ? -13.383 -27.797 -5.562 1 94.75 98 ARG A CA 1
ATOM 754 C C . ARG A 1 98 ? -13.797 -28.891 -6.535 1 94.75 98 ARG A C 1
ATOM 756 O O . ARG A 1 98 ? -13.961 -30.047 -6.141 1 94.75 98 ARG A O 1
ATOM 763 N N . ALA A 1 99 ? -13.891 -28.516 -7.793 1 95.31 99 ALA A N 1
ATOM 764 C CA . ALA A 1 99 ? -14.328 -29.469 -8.812 1 95.31 99 ALA A CA 1
ATOM 765 C C . ALA A 1 99 ? -13.32 -30.609 -8.969 1 95.31 99 ALA A C 1
ATOM 767 O O . ALA A 1 99 ? -13.68 -31.719 -9.367 1 95.31 99 ALA A O 1
ATOM 768 N N . ASP A 1 100 ? -12.07 -30.422 -8.555 1 94.31 100 ASP A N 1
ATOM 769 C CA . ASP A 1 100 ? -11.023 -31.422 -8.703 1 94.31 100 ASP A CA 1
ATOM 770 C C . ASP A 1 100 ? -11.203 -32.562 -7.695 1 94.31 100 ASP A C 1
ATOM 772 O O . ASP A 1 100 ? -10.562 -33.594 -7.812 1 94.31 100 ASP A O 1
ATOM 776 N N . ARG A 1 101 ? -12.117 -32.438 -6.758 1 94 101 ARG A N 1
ATOM 777 C CA . ARG A 1 101 ? -12.359 -33.469 -5.738 1 94 101 ARG A CA 1
ATOM 778 C C . ARG A 1 101 ? -13.234 -34.594 -6.281 1 94 101 ARG A C 1
ATOM 780 O O . ARG A 1 101 ? -13.344 -35.656 -5.664 1 94 101 ARG A O 1
ATOM 787 N N . LEU A 1 102 ? -13.828 -34.344 -7.504 1 94.5 102 LEU A N 1
ATOM 788 C CA . LEU A 1 102 ? -14.664 -35.344 -8.164 1 94.5 102 LEU A CA 1
ATOM 789 C C . LEU A 1 102 ? -14.109 -35.688 -9.547 1 94.5 102 LEU A C 1
ATOM 791 O O . LEU A 1 102 ? -13.516 -34.844 -10.203 1 94.5 102 LEU A O 1
ATOM 795 N N . PRO A 1 103 ? -14.32 -37 -9.938 1 94.5 103 PRO A N 1
ATOM 796 C CA . PRO A 1 103 ? -13.828 -37.344 -11.273 1 94.5 103 PRO A CA 1
ATOM 797 C C . PRO A 1 103 ? -14.648 -36.688 -12.391 1 94.5 103 PRO A C 1
ATOM 799 O O . PRO A 1 103 ? -15.875 -36.562 -12.266 1 94.5 103 PRO A O 1
ATOM 802 N N . GLY A 1 104 ? -14.008 -36.219 -13.414 1 94 104 GLY A N 1
ATOM 803 C CA . GLY A 1 104 ? -14.68 -35.781 -14.625 1 94 104 GLY A CA 1
ATOM 804 C C . GLY A 1 104 ? -14.977 -36.938 -15.578 1 94 104 GLY A C 1
ATOM 805 O O . GLY A 1 104 ? -14.164 -37.844 -15.75 1 94 104 GLY A O 1
ATOM 806 N N . VAL A 1 105 ? -16.203 -36.969 -16.031 1 95.06 105 VAL A N 1
ATOM 807 C CA . VAL A 1 105 ? -16.609 -37.969 -17.016 1 95.06 105 VAL A CA 1
ATOM 808 C C . VAL A 1 105 ? -16.922 -37.281 -18.344 1 95.06 105 VAL A C 1
ATOM 810 O O . VAL A 1 105 ? -17.594 -36.25 -18.375 1 95.06 105 VAL A O 1
ATOM 813 N N . GLY A 1 106 ? -16.297 -37.812 -19.438 1 94.69 106 GLY A N 1
ATOM 814 C CA . GLY A 1 106 ? -16.531 -37.219 -20.734 1 94.69 106 GLY A CA 1
ATOM 815 C C . GLY A 1 106 ? -16.625 -38.25 -21.844 1 94.69 106 GLY A C 1
ATOM 816 O O . GLY A 1 106 ? -16.344 -39.438 -21.625 1 94.69 106 GLY A O 1
ATOM 817 N N . LEU A 1 107 ? -17.219 -37.75 -23 1 94.81 107 LEU A N 1
ATOM 818 C CA . LEU A 1 107 ? -17.188 -38.531 -24.234 1 94.81 107 LEU A CA 1
ATOM 819 C C . LEU A 1 107 ? -15.836 -38.406 -24.938 1 94.81 107 LEU A C 1
ATOM 821 O O . LEU A 1 107 ? -15.281 -37.312 -25.031 1 94.81 107 LEU A O 1
ATOM 825 N N . GLN A 1 108 ? -15.352 -39.625 -25.234 1 93.75 108 GLN A N 1
ATOM 826 C CA . GLN A 1 108 ? -14.078 -39.656 -25.953 1 93.75 108 GLN A CA 1
ATOM 827 C C . GLN A 1 108 ? -14.195 -40.469 -27.25 1 93.75 108 GLN A C 1
ATOM 829 O O . GLN A 1 108 ? -14.961 -41.406 -27.328 1 93.75 108 GLN A O 1
ATOM 834 N N . GLY A 1 109 ? -13.555 -39.969 -28.234 1 92.19 109 GLY A N 1
ATOM 835 C CA . GLY A 1 109 ? -13.43 -40.625 -29.516 1 92.19 109 GLY A CA 1
ATOM 836 C C . GLY A 1 109 ? -12.109 -40.375 -30.219 1 92.19 109 GLY A C 1
ATOM 837 O O . GLY A 1 109 ? -11.617 -39.25 -30.188 1 92.19 109 GLY A O 1
ATOM 838 N N . GLY A 1 110 ? -11.523 -41.406 -30.594 1 92.62 110 GLY A N 1
ATOM 839 C CA . GLY A 1 110 ? -10.266 -41.281 -31.312 1 92.62 110 GLY A CA 1
ATOM 840 C C . GLY A 1 110 ? -9.75 -42.562 -31.906 1 92.62 110 GLY A C 1
ATOM 841 O O . GLY A 1 110 ? -10.406 -43.594 -31.797 1 92.62 110 GLY A O 1
ATOM 842 N N . GLY A 1 111 ? -8.68 -42.5 -32.781 1 91.88 111 GLY A N 1
ATOM 843 C CA . GLY A 1 111 ? -8.062 -43.688 -33.344 1 91.88 111 GLY A CA 1
ATOM 844 C C . GLY A 1 111 ? -6.746 -43.375 -34.031 1 91.88 111 GLY A C 1
ATOM 845 O O . GLY A 1 111 ? -6.32 -42.219 -34.125 1 91.88 111 GLY A O 1
ATOM 846 N N . THR A 1 112 ? -6.07 -44.469 -34.219 1 92.31 112 THR A N 1
ATOM 847 C CA . THR A 1 112 ? -4.789 -44.406 -34.906 1 92.31 112 THR A CA 1
ATOM 848 C C . THR A 1 112 ? -4.789 -45.344 -36.125 1 92.31 112 THR A C 1
ATOM 850 O O . THR A 1 112 ? -5.367 -46.438 -36.094 1 92.31 112 THR A O 1
ATOM 853 N N . ARG A 1 113 ? -4.367 -44.812 -37.25 1 91.94 113 ARG A N 1
ATOM 854 C CA . ARG A 1 113 ? -4.047 -45.594 -38.438 1 91.94 113 ARG A CA 1
ATOM 855 C C . ARG A 1 113 ? -2.572 -45.469 -38.812 1 91.94 113 ARG A C 1
ATOM 857 O O . ARG A 1 113 ? -2.051 -44.344 -38.906 1 91.94 113 ARG A O 1
ATOM 864 N N . GLN A 1 114 ? -1.968 -46.625 -38.906 1 91.88 114 GLN A N 1
ATOM 865 C CA . GLN A 1 114 ? -0.535 -46.562 -39.188 1 91.88 114 GLN A CA 1
ATOM 866 C C . GLN A 1 114 ? -0.093 -47.656 -40.125 1 91.88 114 GLN A C 1
ATOM 868 O O . GLN A 1 114 ? -0.749 -48.719 -40.188 1 91.88 114 GLN A O 1
ATOM 873 N N . ARG A 1 115 ? 0.975 -47.375 -40.781 1 92.75 115 ARG A N 1
ATOM 874 C CA . ARG A 1 115 ? 1.668 -48.406 -41.562 1 92.75 115 ARG A CA 1
ATOM 875 C C . ARG A 1 115 ? 2.922 -48.906 -40.844 1 92.75 115 ARG A C 1
ATOM 877 O O . ARG A 1 115 ? 3.779 -48.094 -40.469 1 92.75 115 ARG A O 1
ATOM 884 N N . LEU A 1 116 ? 2.932 -50.219 -40.469 1 90.19 116 LEU A N 1
ATOM 885 C CA . LEU A 1 116 ? 4.09 -50.781 -39.781 1 90.19 116 LEU A CA 1
ATOM 886 C C . LEU A 1 116 ? 4.938 -51.594 -40.75 1 90.19 116 LEU A C 1
ATOM 888 O O . LEU A 1 116 ? 4.41 -52.406 -41.531 1 90.19 116 LEU A O 1
ATOM 892 N N . PRO A 1 117 ? 6.199 -51.219 -40.719 1 92 117 PRO A N 1
ATOM 893 C CA . PRO A 1 117 ? 7.086 -52.062 -41.531 1 92 117 PRO A CA 1
ATOM 894 C C . PRO A 1 117 ? 7.102 -53.531 -41.062 1 92 117 PRO A C 1
ATOM 896 O O . PRO A 1 117 ? 6.668 -53.844 -39.938 1 92 117 PRO A O 1
ATOM 899 N N . GLY A 1 118 ? 7.566 -54.5 -41.875 1 88.38 118 GLY A N 1
ATOM 900 C CA . GLY A 1 118 ? 7.531 -55.938 -41.594 1 88.38 118 GLY A CA 1
ATOM 901 C C . GLY A 1 118 ? 8.32 -56.344 -40.344 1 88.38 118 GLY A C 1
ATOM 902 O O . GLY A 1 118 ? 7.918 -57.25 -39.625 1 88.38 118 GLY A O 1
ATOM 903 N N . ASP A 1 119 ? 9.391 -55.625 -40.125 1 87.56 119 ASP A N 1
ATOM 904 C CA . ASP A 1 119 ? 10.25 -55.969 -39 1 87.56 119 ASP A CA 1
ATOM 905 C C . ASP A 1 119 ? 9.617 -55.5 -37.656 1 87.56 119 ASP A C 1
ATOM 907 O O . ASP A 1 119 ? 10.109 -55.875 -36.594 1 87.56 119 ASP A O 1
ATOM 911 N N . MET A 1 120 ? 8.484 -54.844 -37.781 1 82.88 120 MET A N 1
ATOM 912 C CA . MET A 1 120 ? 7.852 -54.344 -36.562 1 82.88 120 MET A CA 1
ATOM 913 C C . MET A 1 120 ? 6.512 -55.031 -36.344 1 82.88 120 MET A C 1
ATOM 915 O O . MET A 1 120 ? 5.73 -54.625 -35.5 1 82.88 120 MET A O 1
ATOM 919 N N . ASN A 1 121 ? 6.219 -55.875 -37.125 1 78.12 121 ASN A N 1
ATOM 920 C CA . ASN A 1 121 ? 4.988 -56.625 -36.906 1 78.12 121 ASN A CA 1
ATOM 921 C C . ASN A 1 121 ? 5.246 -58.125 -36.938 1 78.12 121 ASN A C 1
ATOM 923 O O . ASN A 1 121 ? 6.273 -58.562 -37.469 1 78.12 121 ASN A O 1
ATOM 927 N N . ALA A 1 122 ? 4.371 -59 -36.469 1 77.19 122 ALA A N 1
ATOM 928 C CA . ALA A 1 122 ? 4.539 -60.438 -36.25 1 77.19 122 ALA A CA 1
ATOM 929 C C . ALA A 1 122 ? 4.5 -61.188 -37.562 1 77.19 122 ALA A C 1
ATOM 931 O O . ALA A 1 122 ? 5.016 -62.312 -37.656 1 77.19 122 ALA A O 1
ATOM 932 N N . THR A 1 123 ? 3.926 -60.594 -38.594 1 79 123 THR A N 1
ATOM 933 C CA . THR A 1 123 ? 3.75 -61.281 -39.875 1 79 123 THR A CA 1
ATOM 934 C C . THR A 1 123 ? 5.004 -61.188 -40.719 1 79 123 THR A C 1
ATOM 936 O O . THR A 1 123 ? 5.168 -61.938 -41.688 1 79 123 THR A O 1
ATOM 939 N N . GLY A 1 124 ? 5.91 -60.219 -40.406 1 86.31 124 GLY A N 1
ATOM 940 C CA . GLY A 1 124 ? 7.109 -60 -41.188 1 86.31 124 GLY A CA 1
ATOM 941 C C . GLY A 1 124 ? 6.855 -59.188 -42.438 1 86.31 124 GLY A C 1
ATOM 942 O O . GLY A 1 124 ? 7.781 -58.906 -43.219 1 86.31 124 GLY A O 1
ATOM 943 N N . GLN A 1 125 ? 5.586 -58.938 -42.75 1 90.06 125 GLN A N 1
ATOM 944 C CA . GLN A 1 125 ? 5.227 -58.125 -43.906 1 90.06 125 GLN A CA 1
ATOM 945 C C . GLN A 1 125 ? 4.656 -56.781 -43.5 1 90.06 125 GLN A C 1
ATOM 947 O O . GLN A 1 125 ? 3.969 -56.688 -42.469 1 90.06 125 GLN A O 1
ATOM 952 N N . PRO A 1 126 ? 5.02 -55.688 -44.312 1 91.62 126 PRO A N 1
ATOM 953 C CA . PRO A 1 126 ? 4.422 -54.375 -44 1 91.62 126 PRO A CA 1
ATOM 954 C C . PRO A 1 126 ? 2.895 -54.438 -44 1 91.62 126 PRO A C 1
ATOM 956 O O . PRO A 1 126 ? 2.287 -55.125 -44.812 1 91.62 126 PRO A O 1
ATOM 959 N N . GLN A 1 127 ? 2.303 -53.875 -42.969 1 89.69 127 GLN A N 1
ATOM 960 C CA . GLN A 1 127 ? 0.847 -53.875 -42.844 1 89.69 127 GLN A CA 1
ATOM 961 C C . GLN A 1 127 ? 0.334 -52.531 -42.312 1 89.69 127 GLN A C 1
ATOM 963 O O . GLN A 1 127 ? 1.014 -51.875 -41.531 1 89.69 127 GLN A O 1
ATOM 968 N N . VAL A 1 128 ? -0.895 -52.156 -42.938 1 90.38 128 VAL A N 1
ATOM 969 C CA . VAL A 1 128 ? -1.606 -51.031 -42.375 1 90.38 128 VAL A CA 1
ATOM 970 C C . VAL A 1 128 ? -2.549 -51.5 -41.25 1 90.38 128 VAL A C 1
ATOM 972 O O . VAL A 1 128 ? -3.338 -52.438 -41.469 1 90.38 128 VAL A O 1
ATOM 975 N N . GLN A 1 129 ? -2.293 -50.969 -40.062 1 87.31 129 GLN A N 1
ATOM 976 C CA . GLN A 1 129 ? -3.129 -51.312 -38.906 1 87.31 129 GLN A CA 1
ATOM 977 C C . GLN A 1 129 ? -3.85 -50.094 -38.344 1 87.31 129 GLN A C 1
ATOM 979 O O . GLN A 1 129 ? -3.346 -48.969 -38.438 1 87.31 129 GLN A O 1
ATOM 984 N N . GLY A 1 130 ? -5.18 -50.375 -38.031 1 88.62 130 GLY A N 1
ATOM 985 C CA . GLY A 1 130 ? -5.969 -49.312 -37.406 1 88.62 130 GLY A CA 1
ATOM 986 C C . GLY A 1 130 ? -6.492 -49.688 -36.031 1 88.62 130 GLY A C 1
ATOM 987 O O . GLY A 1 130 ? -6.621 -50.875 -35.719 1 88.62 130 GLY A O 1
ATOM 988 N N . SER A 1 131 ? -6.594 -48.781 -35.125 1 91.38 131 SER A N 1
ATOM 989 C CA . SER A 1 131 ? -7.238 -48.906 -33.812 1 91.38 131 SER A CA 1
ATOM 990 C C . SER A 1 131 ? -8.133 -47.688 -33.5 1 91.38 131 SER A C 1
ATOM 992 O O . SER A 1 131 ? -7.656 -46.562 -33.5 1 91.38 131 SER A O 1
ATOM 994 N N . TRP A 1 132 ? -9.445 -47.969 -33.375 1 93.06 132 TRP A N 1
ATOM 995 C CA . TRP A 1 132 ? -10.445 -46.938 -33.156 1 93.06 132 TRP A CA 1
ATOM 996 C C . TRP A 1 132 ? -11.242 -47.219 -31.891 1 93.06 132 TRP A C 1
ATOM 998 O O . TRP A 1 132 ? -11.555 -48.344 -31.594 1 93.06 132 TRP A O 1
ATOM 1008 N N . GLN A 1 133 ? -11.586 -46.125 -31.172 1 94.62 133 GLN A N 1
ATOM 1009 C CA . GLN A 1 133 ? -12.375 -46.281 -29.969 1 94.62 133 GLN A CA 1
ATOM 1010 C C . GLN A 1 133 ? -13.344 -45.125 -29.766 1 94.62 133 GLN A C 1
ATOM 1012 O O . GLN A 1 133 ? -13.109 -44.031 -30.25 1 94.62 133 GLN A O 1
ATOM 1017 N N . ALA A 1 134 ? -14.492 -45.406 -29.172 1 95.56 134 ALA A N 1
ATOM 1018 C CA . ALA A 1 134 ? -15.5 -44.406 -28.781 1 95.56 134 ALA A CA 1
ATOM 1019 C C . ALA A 1 134 ? -16.234 -44.875 -27.516 1 95.56 134 ALA A C 1
ATOM 1021 O O . ALA A 1 134 ? -16.609 -46.031 -27.391 1 95.56 134 ALA A O 1
ATOM 1022 N N . GLY A 1 135 ? -16.344 -43.875 -26.609 1 95.12 135 GLY A N 1
ATOM 1023 C CA . GLY A 1 135 ? -17.047 -44.219 -25.391 1 95.12 135 GLY A CA 1
ATOM 1024 C C . GLY A 1 135 ? -16.922 -43.188 -24.297 1 95.12 135 GLY A C 1
ATOM 1025 O O . GLY A 1 135 ? -16.625 -42 -24.578 1 95.12 135 GLY A O 1
ATOM 1026 N N . LEU A 1 136 ? -17.328 -43.594 -23.094 1 96.19 136 LEU A N 1
ATOM 1027 C CA . LEU A 1 136 ? -17.203 -42.781 -21.906 1 96.19 136 LEU A CA 1
ATOM 1028 C C . LEU A 1 136 ? -15.852 -43 -21.219 1 96.19 136 LEU A C 1
ATOM 1030 O O . LEU A 1 136 ? -15.359 -44.125 -21.172 1 96.19 136 LEU A O 1
ATOM 1034 N N . GLY A 1 137 ? -15.312 -41.812 -20.781 1 95.12 137 GLY A N 1
ATOM 1035 C CA . GLY A 1 137 ? -14.016 -41.969 -20.156 1 95.12 137 GLY A CA 1
ATOM 1036 C C . GLY A 1 137 ? -13.852 -41.094 -18.938 1 95.12 137 GLY A C 1
ATOM 1037 O O . GLY A 1 137 ? -14.508 -40.031 -18.812 1 95.12 137 GLY A O 1
ATOM 1038 N N . VAL A 1 138 ? -13.125 -41.531 -17.938 1 93.88 138 VAL A N 1
ATOM 1039 C CA . VAL A 1 138 ? -12.555 -40.781 -16.828 1 93.88 138 VAL A CA 1
ATOM 1040 C C . VAL A 1 138 ? -11.055 -40.625 -17.031 1 93.88 138 VAL A C 1
ATOM 1042 O O . VAL A 1 138 ? -10.328 -41.594 -17.203 1 93.88 138 VAL A O 1
ATOM 1045 N N . ALA A 1 139 ? -10.68 -39.281 -17.047 1 90.56 139 ALA A N 1
ATOM 1046 C CA . ALA A 1 139 ? -9.273 -39.062 -17.359 1 90.56 139 ALA A CA 1
ATOM 1047 C C . ALA A 1 139 ? -8.508 -38.594 -16.141 1 90.56 139 ALA A C 1
ATOM 1049 O O . ALA A 1 139 ? -8.789 -37.531 -15.586 1 90.56 139 ALA A O 1
ATOM 1050 N N . ALA A 1 140 ? -7.531 -39.375 -15.742 1 91.94 140 ALA A N 1
ATOM 1051 C CA . ALA A 1 140 ? -6.484 -39.062 -14.781 1 91.94 140 ALA A CA 1
ATOM 1052 C C . ALA A 1 140 ? -7.078 -38.469 -13.5 1 91.94 140 ALA A C 1
ATOM 1054 O O . ALA A 1 140 ? -6.633 -37.438 -13.016 1 91.94 140 ALA A O 1
ATOM 1055 N N . PHE A 1 141 ? -8.148 -39.062 -12.875 1 93.94 141 PHE A N 1
ATOM 1056 C CA . PHE A 1 141 ? -8.711 -38.656 -11.594 1 93.94 141 PHE A CA 1
ATOM 1057 C C . PHE A 1 141 ? -7.754 -39 -10.453 1 93.94 141 PHE A C 1
ATOM 1059 O O . PHE A 1 141 ? -7.32 -40.125 -10.312 1 93.94 141 PHE A O 1
ATOM 1066 N N . GLU A 1 142 ? -7.453 -37.938 -9.672 1 93.88 142 GLU A N 1
ATOM 1067 C CA . GLU A 1 142 ? -6.539 -38.156 -8.555 1 93.88 142 GLU A CA 1
ATOM 1068 C C . GLU A 1 142 ? -7.293 -38.656 -7.312 1 93.88 142 GLU A C 1
ATOM 1070 O O . GLU A 1 142 ? -8.211 -37.969 -6.844 1 93.88 142 GLU A O 1
ATOM 1075 N N . LEU A 1 143 ? -6.953 -39.844 -6.895 1 93.5 143 LEU A N 1
ATOM 1076 C CA . LEU A 1 143 ? -7.426 -40.281 -5.582 1 93.5 143 LEU A CA 1
ATOM 1077 C C . LEU A 1 143 ? -6.676 -39.562 -4.473 1 93.5 143 LEU A C 1
ATOM 1079 O O . LEU A 1 143 ? -5.504 -39.844 -4.215 1 93.5 143 LEU A O 1
ATOM 1083 N N . ASP A 1 144 ? -7.336 -38.781 -3.734 1 93.31 144 ASP A N 1
ATOM 1084 C CA . ASP A 1 144 ? -6.727 -37.812 -2.82 1 93.31 144 ASP A CA 1
ATOM 1085 C C . ASP A 1 144 ? -6.52 -38.438 -1.437 1 93.31 144 ASP A C 1
ATOM 1087 O O . ASP A 1 144 ? -6.988 -37.875 -0.435 1 93.31 144 ASP A O 1
ATOM 1091 N N . LEU A 1 145 ? -5.68 -39.312 -1.36 1 92.31 145 LEU A N 1
ATOM 1092 C CA . LEU A 1 145 ? -5.445 -40.062 -0.119 1 92.31 145 LEU A CA 1
ATOM 1093 C C . LEU A 1 145 ? -4.695 -39.188 0.887 1 92.31 145 LEU A C 1
ATOM 1095 O O . LEU A 1 145 ? -4.875 -39.344 2.098 1 92.31 145 LEU A O 1
ATOM 1099 N N . PHE A 1 146 ? -3.93 -38.281 0.396 1 93.06 146 PHE A N 1
ATOM 1100 C CA . PHE A 1 146 ? -3.051 -37.562 1.295 1 93.06 146 PHE A CA 1
ATOM 1101 C C . PHE A 1 146 ? -3.486 -36.094 1.401 1 93.06 146 PHE A C 1
ATOM 1103 O O . PHE A 1 146 ? -2.768 -35.281 1.966 1 93.06 146 PHE A O 1
ATOM 1110 N N . GLY A 1 147 ? -4.535 -35.719 0.774 1 94 147 GLY A N 1
ATOM 1111 C CA . GLY A 1 147 ? -5.219 -34.438 1.021 1 94 147 GLY A CA 1
ATOM 1112 C C . GLY A 1 147 ? -4.68 -33.312 0.184 1 94 147 GLY A C 1
ATOM 1113 O O . GLY A 1 147 ? -4.828 -32.125 0.55 1 94 147 GLY A O 1
ATOM 1114 N N . ARG A 1 148 ? -3.936 -33.562 -0.896 1 95.06 148 ARG A N 1
ATOM 1115 C CA . ARG A 1 148 ? -3.439 -32.469 -1.749 1 95.06 148 ARG A CA 1
ATOM 1116 C C . ARG A 1 148 ? -4.59 -31.656 -2.324 1 95.06 148 ARG A C 1
ATOM 1118 O O . ARG A 1 148 ? -4.629 -30.438 -2.162 1 95.06 148 ARG A O 1
ATOM 1125 N N . VAL A 1 149 ? -5.559 -32.344 -2.949 1 95.56 149 VAL A N 1
ATOM 1126 C CA . VAL A 1 149 ? -6.684 -31.672 -3.607 1 95.56 149 VAL A CA 1
ATOM 1127 C C . VAL A 1 149 ? -7.578 -31.016 -2.562 1 95.56 149 VAL A C 1
ATOM 1129 O O . VAL A 1 149 ? -8.031 -29.875 -2.754 1 95.56 149 VAL A O 1
ATOM 1132 N N . ARG A 1 150 ? -7.812 -31.719 -1.492 1 95.62 150 ARG A N 1
ATOM 1133 C CA . ARG A 1 150 ? -8.617 -31.172 -0.405 1 95.62 150 ARG A CA 1
ATOM 1134 C C . ARG A 1 150 ? -8 -29.891 0.149 1 95.62 150 ARG A C 1
ATOM 1136 O O . ARG A 1 150 ? -8.695 -28.891 0.346 1 95.62 150 ARG A O 1
ATOM 1143 N N . ASN A 1 151 ? -6.695 -29.984 0.413 1 95.88 151 ASN A N 1
ATOM 1144 C CA . ASN A 1 151 ? -6.008 -28.812 0.959 1 95.88 151 ASN A CA 1
ATOM 1145 C C . ASN A 1 151 ? -6.016 -27.656 -0.027 1 95.88 151 ASN A C 1
ATOM 1147 O O . ASN A 1 151 ? -6.148 -26.5 0.374 1 95.88 151 ASN A O 1
ATOM 1151 N N . LEU A 1 152 ? -5.871 -27.906 -1.306 1 96.25 152 LEU A N 1
ATOM 1152 C CA . LEU A 1 152 ? -5.949 -26.844 -2.311 1 96.25 152 LEU A CA 1
ATOM 1153 C C . LEU A 1 152 ? -7.336 -26.219 -2.322 1 96.25 152 LEU A C 1
ATOM 1155 O O . LEU A 1 152 ? -7.469 -25 -2.473 1 96.25 152 LEU A O 1
ATOM 1159 N N . SER A 1 153 ? -8.367 -27.031 -2.174 1 96.62 153 SER A N 1
ATOM 1160 C CA . SER A 1 153 ? -9.734 -26.516 -2.072 1 96.62 153 SER A CA 1
ATOM 1161 C C . SER A 1 153 ? -9.914 -25.672 -0.821 1 96.62 153 SER A C 1
ATOM 1163 O O . SER A 1 153 ? -10.547 -24.609 -0.871 1 96.62 153 SER A O 1
ATOM 1165 N N . GLU A 1 154 ? -9.352 -26.109 0.258 1 96.19 154 GLU A N 1
ATOM 1166 C CA . GLU A 1 154 ? -9.438 -25.359 1.509 1 96.19 154 GLU A CA 1
ATOM 1167 C C . GLU A 1 154 ? -8.719 -24.016 1.396 1 96.19 154 GLU A C 1
ATOM 1169 O O . GLU A 1 154 ? -9.188 -23.016 1.935 1 96.19 154 GLU A O 1
ATOM 1174 N N . ALA A 1 155 ? -7.531 -23.984 0.757 1 97.06 155 ALA A N 1
ATOM 1175 C CA . ALA A 1 155 ? -6.816 -22.734 0.517 1 97.06 155 ALA A CA 1
ATOM 1176 C C . ALA A 1 155 ? -7.672 -21.766 -0.289 1 97.06 155 ALA A C 1
ATOM 1178 O O . ALA A 1 155 ? -7.746 -20.578 0.039 1 97.06 155 ALA A O 1
ATOM 1179 N N . ALA A 1 156 ? -8.367 -22.266 -1.283 1 97.25 156 ALA A N 1
ATOM 1180 C CA . ALA A 1 156 ? -9.242 -21.438 -2.107 1 97.25 156 ALA A CA 1
ATOM 1181 C C . ALA A 1 156 ? -10.43 -20.922 -1.298 1 97.25 156 ALA A C 1
ATOM 1183 O O . ALA A 1 156 ? -10.859 -19.781 -1.483 1 97.25 156 ALA A O 1
ATOM 1184 N N . LEU A 1 157 ? -11.023 -21.766 -0.445 1 97.31 157 LEU A N 1
ATOM 1185 C CA . LEU A 1 157 ? -12.094 -21.328 0.447 1 97.31 157 LEU A CA 1
ATOM 1186 C C . LEU A 1 157 ? -11.633 -20.188 1.339 1 97.31 157 LEU A C 1
ATOM 1188 O O . LEU A 1 157 ? -12.352 -19.203 1.517 1 97.31 157 LEU A O 1
ATOM 1192 N N . GLY A 1 158 ? -10.414 -20.375 1.872 1 97.81 158 GLY A N 1
ATOM 1193 C CA . GLY A 1 158 ? -9.859 -19.312 2.693 1 97.81 158 GLY A CA 1
ATOM 1194 C C . GLY A 1 158 ? -9.727 -18 1.955 1 97.81 158 GLY A C 1
ATOM 1195 O O . GLY A 1 158 ? -10.047 -16.938 2.502 1 97.81 158 GLY A O 1
ATOM 1196 N N . GLU A 1 159 ? -9.32 -18.031 0.716 1 97.88 159 GLU A N 1
ATOM 1197 C CA . GLU A 1 159 ? -9.203 -16.828 -0.102 1 97.88 159 GLU A CA 1
ATOM 1198 C C . GLU A 1 159 ? -10.57 -16.203 -0.383 1 97.88 159 GLU A C 1
ATOM 1200 O O . GLU A 1 159 ? -10.719 -14.984 -0.369 1 97.88 159 GLU A O 1
ATOM 1205 N N . TYR A 1 160 ? -11.625 -17.062 -0.609 1 98.06 160 TYR A N 1
ATOM 1206 C CA . TYR A 1 160 ? -12.992 -16.609 -0.822 1 98.06 160 TYR A CA 1
ATOM 1207 C C . TYR A 1 160 ? -13.531 -15.898 0.415 1 98.06 160 TYR A C 1
ATOM 1209 O O . TYR A 1 160 ? -14.023 -14.773 0.327 1 98.06 160 TYR A O 1
ATOM 1217 N N . LEU A 1 161 ? -13.297 -16.453 1.51 1 98.31 161 LEU A N 1
ATOM 1218 C CA . LEU A 1 161 ? -13.789 -15.883 2.756 1 98.31 161 LEU A CA 1
ATOM 1219 C C . LEU A 1 161 ? -13.062 -14.578 3.08 1 98.31 161 LEU A C 1
ATOM 1221 O O . LEU A 1 161 ? -13.672 -13.633 3.584 1 98.31 161 LEU A O 1
ATOM 1225 N N . ALA A 1 162 ? -11.719 -14.508 2.828 1 98.31 162 ALA A N 1
ATOM 1226 C CA . ALA A 1 162 ? -10.961 -13.273 3.004 1 98.31 162 ALA A CA 1
ATOM 1227 C C . ALA A 1 162 ? -11.523 -12.156 2.129 1 98.31 162 ALA A C 1
ATOM 1229 O O . ALA A 1 162 ? -11.625 -11.008 2.566 1 98.31 162 ALA A O 1
ATOM 1230 N N . THR A 1 163 ? -11.914 -12.477 0.905 1 98.38 163 THR A N 1
ATOM 1231 C CA . THR A 1 163 ? -12.461 -11.508 -0.031 1 98.38 163 THR A CA 1
ATOM 1232 C C . THR A 1 163 ? -13.828 -11.016 0.443 1 98.38 163 THR A C 1
ATOM 1234 O O . THR A 1 163 ? -14.172 -9.844 0.262 1 98.38 163 THR A O 1
ATOM 1237 N N . GLU A 1 164 ? -14.586 -11.922 1.019 1 97.69 164 GLU A N 1
ATOM 1238 C CA . GLU A 1 164 ? -15.867 -11.539 1.604 1 97.69 164 GLU A CA 1
ATOM 1239 C C . GLU A 1 164 ? -15.68 -10.523 2.73 1 97.69 164 GLU A C 1
ATOM 1241 O O . GLU A 1 164 ? -16.422 -9.539 2.811 1 97.69 164 GLU A O 1
ATOM 1246 N N . GLU A 1 165 ? -14.688 -10.789 3.57 1 97 165 GLU A N 1
ATOM 1247 C CA . GLU A 1 165 ? -14.391 -9.852 4.652 1 97 165 GLU A CA 1
ATOM 1248 C C . GLU A 1 165 ? -13.906 -8.516 4.109 1 97 165 GLU A C 1
ATOM 1250 O O . GLU A 1 165 ? -14.25 -7.457 4.648 1 97 165 GLU A O 1
ATOM 1255 N N . ALA A 1 166 ? -13.141 -8.539 3.082 1 97 166 ALA A N 1
ATOM 1256 C CA . ALA A 1 166 ? -12.68 -7.301 2.453 1 97 166 ALA A CA 1
ATOM 1257 C C . ALA A 1 166 ? -13.844 -6.488 1.909 1 97 166 ALA A C 1
ATOM 1259 O O . ALA A 1 166 ? -13.82 -5.258 1.939 1 97 166 ALA A O 1
ATOM 1260 N N . ALA A 1 167 ? -14.836 -7.18 1.421 1 97.12 167 ALA A N 1
ATOM 1261 C CA . ALA A 1 167 ? -16.047 -6.5 0.942 1 97.12 167 ALA A CA 1
ATOM 1262 C C . ALA A 1 167 ? -16.797 -5.84 2.094 1 97.12 167 ALA A C 1
ATOM 1264 O O . ALA A 1 167 ? -17.328 -4.738 1.943 1 97.12 167 ALA A O 1
ATOM 1265 N N . ARG A 1 168 ? -16.859 -6.488 3.188 1 94.88 168 ARG A N 1
ATOM 1266 C CA . ARG A 1 168 ? -17.484 -5.898 4.371 1 94.88 168 ARG A CA 1
ATOM 1267 C C . ARG A 1 168 ? -16.75 -4.629 4.789 1 94.88 168 ARG A C 1
ATOM 1269 O O . ARG A 1 168 ? -17.375 -3.627 5.141 1 94.88 168 ARG A O 1
ATOM 1276 N N . ALA A 1 169 ? -15.422 -4.668 4.785 1 95.12 169 ALA A N 1
ATOM 1277 C CA . ALA A 1 169 ? -14.617 -3.486 5.086 1 95.12 169 ALA A CA 1
ATOM 1278 C C . ALA A 1 169 ? -14.922 -2.352 4.113 1 95.12 169 ALA A C 1
ATOM 1280 O O . ALA A 1 169 ? -14.992 -1.187 4.512 1 95.12 169 ALA A O 1
ATOM 1281 N N . ALA A 1 170 ? -15.094 -2.713 2.885 1 96.06 170 ALA A N 1
ATOM 1282 C CA . ALA A 1 170 ? -15.391 -1.717 1.859 1 96.06 170 ALA A CA 1
ATOM 1283 C C . ALA A 1 170 ? -16.734 -1.055 2.113 1 96.06 170 ALA A C 1
ATOM 1285 O O . ALA A 1 170 ? -16.906 0.148 1.893 1 96.06 170 ALA A O 1
ATOM 1286 N N . ARG A 1 171 ? -17.703 -1.775 2.561 1 94.62 171 ARG A N 1
ATOM 1287 C CA . ARG A 1 171 ? -19.016 -1.233 2.898 1 94.62 171 ARG A CA 1
ATOM 1288 C C . ARG A 1 171 ? -18.906 -0.217 4.031 1 94.62 171 ARG A C 1
ATOM 1290 O O . ARG A 1 171 ? -19.484 0.869 3.951 1 94.62 171 ARG A O 1
ATOM 1297 N N . ILE A 1 172 ? -18.188 -0.591 5.031 1 93.31 172 ILE A N 1
ATOM 1298 C CA . ILE A 1 172 ? -17.984 0.295 6.176 1 93.31 172 ILE A CA 1
ATOM 1299 C C . ILE A 1 172 ? -17.281 1.57 5.723 1 93.31 172 ILE A C 1
ATOM 1301 O O . ILE A 1 172 ? -17.703 2.676 6.066 1 93.31 172 ILE A O 1
ATOM 1305 N N . SER A 1 173 ? -16.25 1.422 4.91 1 95.56 173 SER A N 1
ATOM 1306 C CA . SER A 1 173 ? -15.469 2.559 4.43 1 95.56 173 SER A CA 1
ATOM 1307 C C . SER A 1 173 ? -16.312 3.492 3.576 1 95.56 173 SER A C 1
ATOM 1309 O O . SER A 1 173 ? -16.234 4.715 3.709 1 95.56 173 SER A O 1
ATOM 1311 N N . LEU A 1 174 ? -17.125 2.912 2.758 1 96.31 174 LEU A N 1
ATOM 1312 C CA . LEU A 1 174 ? -17.984 3.736 1.911 1 96.31 174 LEU A CA 1
ATOM 1313 C C . LEU A 1 174 ? -18.953 4.555 2.752 1 96.31 174 LEU A C 1
ATOM 1315 O O . LEU A 1 174 ? -19.156 5.746 2.502 1 96.31 174 LEU A O 1
ATOM 1319 N N . GLY A 1 175 ? -19.578 3.924 3.711 1 95 175 GLY A N 1
ATOM 1320 C CA . GLY A 1 175 ? -20.453 4.672 4.609 1 95 175 GLY A CA 1
ATOM 1321 C C . GLY A 1 175 ? -19.75 5.855 5.258 1 95 175 GLY A C 1
ATOM 1322 O O . GLY A 1 175 ? -20.281 6.965 5.27 1 95 175 GLY A O 1
ATOM 1323 N N . ALA A 1 176 ? -18.609 5.641 5.762 1 95.44 176 ALA A N 1
ATOM 1324 C CA . ALA A 1 176 ? -17.828 6.695 6.414 1 95.44 176 ALA A CA 1
ATOM 1325 C C . ALA A 1 176 ? -17.453 7.793 5.422 1 95.44 176 ALA A C 1
ATOM 1327 O O . ALA A 1 176 ? -17.5 8.977 5.754 1 95.44 176 ALA A O 1
ATOM 1328 N N . GLU A 1 177 ? -17.094 7.395 4.23 1 97.12 177 GLU A N 1
ATOM 1329 C CA . GLU A 1 177 ? -16.703 8.359 3.205 1 97.12 177 GLU A CA 1
ATOM 1330 C C . GLU A 1 177 ? -17.875 9.258 2.826 1 97.12 177 GLU A C 1
ATOM 1332 O O . GLU A 1 177 ? -17.688 10.461 2.613 1 97.12 177 GLU A O 1
ATOM 1337 N N . VAL A 1 178 ? -19.016 8.695 2.777 1 97.38 178 VAL A N 1
ATOM 1338 C CA . VAL A 1 178 ? -20.203 9.477 2.471 1 97.38 178 VAL A CA 1
ATOM 1339 C C . VAL A 1 178 ? -20.469 10.469 3.604 1 97.38 178 VAL A C 1
ATOM 1341 O O . VAL A 1 178 ? -20.734 11.648 3.355 1 97.38 178 VAL A O 1
ATOM 1344 N N . VAL A 1 179 ? -20.453 9.992 4.797 1 96.19 179 VAL A N 1
ATOM 1345 C CA . VAL A 1 179 ? -20.656 10.859 5.949 1 96.19 179 VAL A CA 1
ATOM 1346 C C . VAL A 1 179 ? -19.641 12 5.926 1 96.19 179 VAL A C 1
ATOM 1348 O O . VAL A 1 179 ? -20.016 13.172 6.07 1 96.19 179 VAL A O 1
ATOM 1351 N N . GLN A 1 180 ? -18.375 11.672 5.664 1 97.56 180 GLN A N 1
ATOM 1352 C CA . GLN A 1 180 ? -17.328 12.672 5.637 1 97.56 180 GLN A CA 1
ATOM 1353 C C . GLN A 1 180 ? -17.531 13.664 4.492 1 97.56 180 GLN A C 1
ATOM 1355 O O . GLN A 1 180 ? -17.312 14.859 4.652 1 97.56 180 GLN A O 1
ATOM 1360 N N . ALA A 1 181 ? -17.922 13.133 3.408 1 97.62 181 ALA A N 1
ATOM 1361 C CA . ALA A 1 181 ? -18.188 14.008 2.268 1 97.62 181 ALA A CA 1
ATOM 1362 C C . ALA A 1 181 ? -19.344 14.961 2.561 1 97.62 181 ALA A C 1
ATOM 1364 O O . ALA A 1 181 ? -19.281 16.141 2.225 1 97.62 181 ALA A O 1
ATOM 1365 N N . TYR A 1 182 ? -20.375 14.508 3.154 1 96.5 182 TYR A N 1
ATOM 1366 C CA . TYR A 1 182 ? -21.516 15.336 3.523 1 96.5 182 TYR A CA 1
ATOM 1367 C C . TYR A 1 182 ? -21.109 16.406 4.535 1 96.5 182 TYR A C 1
ATOM 1369 O O . TYR A 1 182 ? -21.484 17.562 4.398 1 96.5 182 TYR A O 1
ATOM 1377 N N . LEU A 1 183 ? -20.391 15.945 5.512 1 96.12 183 LEU A N 1
ATOM 1378 C CA . LEU A 1 183 ? -19.922 16.875 6.535 1 96.12 183 LEU A CA 1
ATOM 1379 C C . LEU A 1 183 ? -19.031 17.969 5.93 1 96.12 183 LEU A C 1
ATOM 1381 O O . LEU A 1 183 ? -19.125 19.125 6.316 1 96.12 183 LEU A O 1
ATOM 1385 N N . SER A 1 184 ? -18.156 17.578 5.012 1 96.88 184 SER A N 1
ATOM 1386 C CA . SER A 1 184 ? -17.328 18.547 4.312 1 96.88 184 SER A CA 1
ATOM 1387 C C . SER A 1 184 ? -18.172 19.531 3.51 1 96.88 184 SER A C 1
ATOM 1389 O O . SER A 1 184 ? -17.891 20.734 3.492 1 96.88 184 SER A O 1
ATOM 1391 N N . ARG A 1 185 ? -19.203 19.078 2.893 1 96.19 185 ARG A N 1
ATOM 1392 C CA . ARG A 1 185 ? -20.109 19.953 2.152 1 96.19 185 ARG A CA 1
ATOM 1393 C C . ARG A 1 185 ? -20.844 20.906 3.092 1 96.19 185 ARG A C 1
ATOM 1395 O O . ARG A 1 185 ? -20.984 22.094 2.795 1 96.19 185 ARG A O 1
ATOM 1402 N N . ASP A 1 186 ? -21.312 20.359 4.184 1 93.69 186 ASP A N 1
ATOM 1403 C CA . ASP A 1 186 ? -21.984 21.188 5.176 1 93.69 186 ASP A CA 1
ATOM 1404 C C . ASP A 1 186 ? -21.062 22.281 5.695 1 93.69 186 ASP A C 1
ATOM 1406 O O . ASP A 1 186 ? -21.469 23.438 5.836 1 93.69 186 ASP A O 1
ATOM 1410 N N . GLY A 1 187 ? -19.812 21.891 5.992 1 95.5 187 GLY A N 1
ATOM 1411 C CA . GLY A 1 187 ? -18.828 22.891 6.391 1 95.5 187 GLY A CA 1
ATOM 1412 C C . GLY A 1 187 ? -18.594 23.953 5.332 1 95.5 187 GLY A C 1
ATOM 1413 O O . GLY A 1 187 ? -18.516 25.141 5.648 1 95.5 187 GLY A O 1
ATOM 1414 N N . ALA A 1 188 ? -18.516 23.562 4.109 1 96.75 188 ALA A N 1
ATOM 1415 C CA . ALA A 1 188 ? -18.344 24.5 3.002 1 96.75 188 ALA A CA 1
ATOM 1416 C C . ALA A 1 188 ? -19.531 25.438 2.875 1 96.75 188 ALA A C 1
ATOM 1418 O O . ALA A 1 188 ? -19.375 26.625 2.6 1 96.75 188 ALA A O 1
ATOM 1419 N N . LEU A 1 189 ? -20.734 24.953 3.098 1 95.94 189 LEU A N 1
ATOM 1420 C CA . LEU A 1 189 ? -21.938 25.766 3.049 1 95.94 189 LEU A CA 1
ATOM 1421 C C . LEU A 1 189 ? -21.922 26.828 4.145 1 95.94 189 LEU A C 1
ATOM 1423 O O . LEU A 1 189 ? -22.234 28 3.891 1 95.94 189 LEU A O 1
ATOM 1427 N N . ARG A 1 190 ? -21.547 26.406 5.305 1 96.25 190 ARG A N 1
ATOM 1428 C CA . ARG A 1 190 ? -21.469 27.359 6.418 1 96.25 190 ARG A CA 1
ATOM 1429 C C . ARG A 1 190 ? -20.422 28.422 6.16 1 96.25 190 ARG A C 1
ATOM 1431 O O . ARG A 1 190 ? -20.625 29.594 6.484 1 96.25 190 ARG A O 1
ATOM 1438 N N . ARG A 1 191 ? -19.328 28.047 5.543 1 97.44 191 ARG A N 1
ATOM 1439 C CA . ARG A 1 191 ? -18.281 29 5.215 1 97.44 191 ARG A CA 1
ATOM 1440 C C . ARG A 1 191 ? -18.75 29.984 4.141 1 97.44 191 ARG A C 1
ATOM 1442 O O . ARG A 1 191 ? -18.438 31.172 4.188 1 97.44 191 ARG A O 1
ATOM 1449 N N . LEU A 1 192 ? -19.5 29.469 3.223 1 97.75 192 LEU A N 1
ATOM 1450 C CA . LEU A 1 192 ? -20.047 30.359 2.193 1 97.75 192 LEU A CA 1
ATOM 1451 C C . LEU A 1 192 ? -21.031 31.359 2.799 1 97.75 192 LEU A C 1
ATOM 1453 O O . LEU A 1 192 ? -20.969 32.562 2.479 1 97.75 192 LEU A O 1
ATOM 1457 N N . GLN A 1 193 ? -21.859 30.938 3.682 1 97.62 193 GLN A N 1
ATOM 1458 C CA . GLN A 1 193 ? -22.812 31.828 4.344 1 97.62 193 GLN A CA 1
ATOM 1459 C C . GLN A 1 193 ? -22.094 32.906 5.152 1 97.62 193 GLN A C 1
ATOM 1461 O O . GLN A 1 193 ? -22.484 34.062 5.121 1 97.62 193 GLN A O 1
ATOM 1466 N N . LEU A 1 194 ? -21.062 32.406 5.852 1 97.69 194 LEU A N 1
ATOM 1467 C CA . LEU A 1 194 ? -20.266 33.375 6.598 1 97.69 194 LEU A CA 1
ATOM 1468 C C . LEU A 1 194 ? -19.625 34.406 5.664 1 97.69 194 LEU A C 1
ATOM 1470 O O . LEU A 1 194 ? -19.656 35.594 5.945 1 97.69 194 LEU A O 1
ATOM 1474 N N . ALA A 1 195 ? -19.062 33.938 4.527 1 98.25 195 ALA A N 1
ATOM 1475 C CA . ALA A 1 195 ? -18.406 34.844 3.566 1 98.25 195 ALA A CA 1
ATOM 1476 C C . ALA A 1 195 ? -19.406 35.844 2.977 1 98.25 195 ALA A C 1
ATOM 1478 O O . ALA A 1 195 ? -19.094 37 2.818 1 98.25 195 ALA A O 1
ATOM 1479 N N . GLN A 1 196 ? -20.609 35.438 2.721 1 97.81 196 GLN A N 1
ATOM 1480 C CA . GLN A 1 196 ? -21.656 36.312 2.156 1 97.81 196 GLN A CA 1
ATOM 1481 C C . GLN A 1 196 ? -22.094 37.344 3.162 1 97.81 196 GLN A C 1
ATOM 1483 O O . GLN A 1 196 ? -22.219 38.531 2.814 1 97.81 196 GLN A O 1
ATOM 1488 N N . ARG A 1 197 ? -22.297 36.906 4.371 1 97.44 197 ARG A N 1
ATOM 1489 C CA . ARG A 1 197 ? -22.672 37.875 5.41 1 97.44 197 ARG A CA 1
ATOM 1490 C C . ARG A 1 197 ? -21.547 38.875 5.633 1 97.44 197 ARG A C 1
ATOM 1492 O O . ARG A 1 197 ? -21.812 40.062 5.836 1 97.44 197 ARG A O 1
ATOM 1499 N N . THR A 1 198 ? -20.359 38.375 5.609 1 97.69 198 THR A N 1
ATOM 1500 C CA . THR A 1 198 ? -19.203 39.25 5.785 1 97.69 198 THR A CA 1
ATOM 1501 C C . THR A 1 198 ? -19.094 40.25 4.637 1 97.69 198 THR A C 1
ATOM 1503 O O . THR A 1 198 ? -18.812 41.438 4.855 1 97.69 198 THR A O 1
ATOM 1506 N N . LEU A 1 199 ? -19.328 39.812 3.438 1 97.94 199 LEU A N 1
ATOM 1507 C CA . LEU A 1 199 ? -19.312 40.719 2.287 1 97.94 199 LEU A CA 1
ATOM 1508 C C . LEU A 1 199 ? -20.344 41.812 2.443 1 97.94 199 LEU A C 1
ATOM 1510 O O . LEU A 1 199 ? -20.047 43 2.211 1 97.94 199 LEU A O 1
ATOM 1514 N N . GLN A 1 200 ? -21.5 41.5 2.875 1 97.25 200 GLN A N 1
ATOM 1515 C CA . GLN A 1 200 ? -22.562 42.469 3.088 1 97.25 200 GLN A CA 1
ATOM 1516 C C . GLN A 1 200 ? -22.141 43.5 4.133 1 97.25 200 GLN A C 1
ATOM 1518 O O . GLN A 1 200 ? -22.344 44.719 3.943 1 97.25 200 GLN A O 1
ATOM 1523 N N . SER A 1 201 ? -21.562 42.969 5.184 1 95.81 201 SER A N 1
ATOM 1524 C CA . SER A 1 201 ? -21.109 43.844 6.25 1 95.81 201 SER A CA 1
ATOM 1525 C C . SER A 1 201 ? -20 44.781 5.766 1 95.81 201 SER A C 1
ATOM 1527 O O . SER A 1 201 ? -20.016 45.969 6.059 1 95.81 201 SER A O 1
ATOM 1529 N N . ARG A 1 202 ? -19.047 44.281 4.992 1 96.75 202 ARG A N 1
ATOM 1530 C CA . ARG A 1 202 ? -17.906 45.062 4.504 1 96.75 202 ARG A CA 1
ATOM 1531 C C . ARG A 1 202 ? -18.359 46.094 3.467 1 96.75 202 ARG A C 1
ATOM 1533 O O . ARG A 1 202 ? -17.812 47.188 3.402 1 96.75 202 ARG A O 1
ATOM 1540 N N . GLU A 1 203 ? -19.297 45.781 2.703 1 96.81 203 GLU A N 1
ATOM 1541 C CA . GLU A 1 203 ? -19.844 46.719 1.736 1 96.81 203 GLU A CA 1
ATOM 1542 C C . GLU A 1 203 ? -20.578 47.875 2.438 1 96.81 203 GLU A C 1
ATOM 1544 O O . GLU A 1 203 ? -20.5 49.031 2.008 1 96.81 203 GLU A O 1
ATOM 1549 N N . SER A 1 204 ? -21.297 47.531 3.449 1 95.38 204 SER A N 1
ATOM 1550 C CA . SER A 1 204 ? -21.938 48.562 4.246 1 95.38 204 SER A CA 1
ATOM 1551 C C . SER A 1 204 ? -20.922 49.5 4.883 1 95.38 204 SER A C 1
ATOM 1553 O O . SER A 1 204 ? -21.094 50.719 4.883 1 95.38 204 SER A O 1
ATOM 1555 N N . SER A 1 205 ? -19.875 48.875 5.395 1 93.88 205 SER A N 1
ATOM 1556 C CA . SER A 1 205 ? -18.812 49.656 5.988 1 93.88 205 SER A CA 1
ATOM 1557 C C . SER A 1 205 ? -18.141 50.562 4.945 1 93.88 205 SER A C 1
ATOM 1559 O O . SER A 1 205 ? -17.75 51.688 5.238 1 93.88 205 SER A O 1
ATOM 1561 N N . LEU A 1 206 ? -17.938 50.031 3.762 1 95.69 206 LEU A N 1
ATOM 1562 C CA . LEU A 1 206 ? -17.344 50.812 2.672 1 95.69 206 LEU A CA 1
ATOM 1563 C C . LEU A 1 206 ? -18.203 52 2.299 1 95.69 206 LEU A C 1
ATOM 1565 O O . LEU A 1 206 ? -17.688 53.094 2.111 1 95.69 206 LEU A O 1
ATOM 1569 N N . ARG A 1 207 ? -19.469 51.875 2.254 1 95.88 207 ARG A N 1
ATOM 1570 C CA . ARG A 1 207 ? -20.391 52.969 1.943 1 95.88 207 ARG A CA 1
ATOM 1571 C C . ARG A 1 207 ? -20.328 54.062 3.014 1 95.88 207 ARG A C 1
ATOM 1573 O O . ARG A 1 207 ? -20.297 55.25 2.695 1 95.88 207 ARG A O 1
ATOM 1580 N N . LEU A 1 208 ? -20.312 53.594 4.219 1 91.81 208 LEU A N 1
ATOM 1581 C CA . LEU A 1 208 ? -20.25 54.531 5.324 1 91.81 208 LEU A CA 1
ATOM 1582 C C . LEU A 1 208 ? -18.938 55.312 5.297 1 91.81 208 LEU A C 1
ATOM 1584 O O . LEU A 1 208 ? -18.938 56.531 5.504 1 91.81 208 LEU A O 1
ATOM 1588 N N . THR A 1 209 ? -17.859 54.625 5.051 1 92.88 209 THR A N 1
ATOM 1589 C CA . THR A 1 209 ? -16.547 55.281 5.008 1 92.88 209 THR A CA 1
ATOM 1590 C C . THR A 1 209 ? -16.484 56.281 3.842 1 92.88 209 THR A C 1
ATOM 1592 O O . THR A 1 209 ? -15.867 57.344 3.957 1 92.88 209 THR A O 1
ATOM 1595 N N . ALA A 1 210 ? -17.078 55.938 2.775 1 94.5 210 ALA A N 1
ATOM 1596 C CA . ALA A 1 210 ? -17.141 56.812 1.62 1 94.5 210 ALA A CA 1
ATOM 1597 C C . ALA A 1 210 ? -17.922 58.094 1.952 1 94.5 210 ALA A C 1
ATOM 1599 O O . ALA A 1 210 ? -17.5 59.188 1.567 1 94.5 210 ALA A O 1
ATOM 1600 N N . GLN A 1 211 ? -18.969 57.938 2.65 1 93.88 211 GLN A N 1
ATOM 1601 C CA . GLN A 1 211 ? -19.766 59.094 3.066 1 93.88 211 GLN A CA 1
ATOM 1602 C C . GLN A 1 211 ? -18.984 59.969 4.023 1 93.88 211 GLN A C 1
ATOM 1604 O O . GLN A 1 211 ? -19.016 61.219 3.898 1 93.88 211 GLN A O 1
ATOM 1609 N N . ARG A 1 212 ? -18.312 59.344 4.902 1 91.56 212 ARG A N 1
ATOM 1610 C CA . ARG A 1 212 ? -17.531 60.094 5.879 1 91.56 212 ARG A CA 1
ATOM 1611 C C . ARG A 1 212 ? -16.375 60.812 5.203 1 91.56 212 ARG A C 1
ATOM 1613 O O . ARG A 1 212 ? -16.016 61.938 5.594 1 91.56 212 ARG A O 1
ATOM 1620 N N . ARG A 1 213 ? -15.766 60.188 4.207 1 93.06 213 ARG A N 1
ATOM 1621 C CA . ARG A 1 213 ? -14.695 60.812 3.447 1 93.06 213 ARG A CA 1
ATOM 1622 C C . ARG A 1 213 ? -15.219 62.062 2.713 1 93.06 213 ARG A C 1
ATOM 1624 O O . ARG A 1 213 ? -14.57 63.094 2.717 1 93.06 213 ARG A O 1
ATOM 1631 N N . GLN A 1 214 ? -16.312 61.906 2.211 1 94.06 214 GLN A N 1
ATOM 1632 C CA . GLN A 1 214 ? -16.938 63.031 1.518 1 94.06 214 GLN A CA 1
ATOM 1633 C C . GLN A 1 214 ? -17.25 64.188 2.484 1 94.06 214 GLN A C 1
ATOM 1635 O O . GLN A 1 214 ? -17.156 65.375 2.121 1 94.06 214 GLN A O 1
ATOM 1640 N N . ALA A 1 215 ? -17.469 63.812 3.699 1 93.25 215 ALA A N 1
ATOM 1641 C CA . ALA A 1 215 ? -17.781 64.812 4.738 1 93.25 215 ALA A CA 1
ATOM 1642 C C . ALA A 1 215 ? -16.516 65.25 5.422 1 93.25 215 ALA A C 1
ATOM 1644 O O . ALA A 1 215 ? -16.578 66.188 6.281 1 93.25 215 ALA A O 1
ATOM 1645 N N . GLY A 1 216 ? -15.344 64.75 5.035 1 91.56 216 GLY A N 1
ATOM 1646 C CA . GLY A 1 216 ? -14.062 65.188 5.562 1 91.56 216 GLY A CA 1
ATOM 1647 C C . GLY A 1 216 ? -13.727 64.562 6.906 1 91.56 216 GLY A C 1
ATOM 1648 O O . GLY A 1 216 ? -12.766 65 7.562 1 91.56 216 GLY A O 1
ATOM 1649 N N . THR A 1 217 ? -14.461 63.5 7.297 1 89.25 217 THR A N 1
ATOM 1650 C CA . THR A 1 217 ? -14.266 62.938 8.625 1 89.25 217 THR A CA 1
ATOM 1651 C C . THR A 1 217 ? -13.57 61.562 8.523 1 89.25 217 THR A C 1
ATOM 1653 O O . THR A 1 217 ? -13.422 60.875 9.531 1 89.25 217 THR A O 1
ATOM 1656 N N . ALA A 1 218 ? -13.266 61.156 7.289 1 90.12 218 ALA A N 1
ATOM 1657 C CA . ALA A 1 218 ? -12.453 59.969 7.07 1 90.12 218 ALA A CA 1
ATOM 1658 C C . ALA A 1 218 ? -11.359 60.25 6.039 1 90.12 218 ALA A C 1
ATOM 1660 O O . ALA A 1 218 ? -11.508 61.094 5.168 1 90.12 218 ALA A O 1
ATOM 1661 N N . THR A 1 219 ? -10.258 59.562 6.18 1 92.69 219 THR A N 1
ATOM 1662 C CA . THR A 1 219 ? -9.109 59.781 5.309 1 92.69 219 THR A CA 1
ATOM 1663 C C . THR A 1 219 ? -9.211 58.938 4.043 1 92.69 219 THR A C 1
ATOM 1665 O O . THR A 1 219 ? -10.039 58.031 3.963 1 92.69 219 THR A O 1
ATOM 1668 N N . ALA A 1 220 ? -8.344 59.281 3.1 1 94.56 220 ALA A N 1
ATOM 1669 C CA . ALA A 1 220 ? -8.219 58.469 1.905 1 94.56 220 ALA A CA 1
ATOM 1670 C C . ALA A 1 220 ? -7.711 57.062 2.258 1 94.56 220 ALA A C 1
ATOM 1672 O O . ALA A 1 220 ? -8.078 56.094 1.61 1 94.56 220 ALA A O 1
ATOM 1673 N N . LEU A 1 221 ? -6.91 57 3.225 1 94.44 221 LEU A N 1
ATOM 1674 C CA . LEU A 1 221 ? -6.383 55.719 3.699 1 94.44 221 LEU A CA 1
ATOM 1675 C C . LEU A 1 221 ? -7.504 54.844 4.234 1 94.44 221 LEU A C 1
ATOM 1677 O O . LEU A 1 221 ? -7.559 53.656 3.926 1 94.44 221 LEU A O 1
ATOM 1681 N N . ASP A 1 222 ? -8.414 55.438 4.941 1 93.25 222 ASP A N 1
ATOM 1682 C CA . ASP A 1 222 ? -9.555 54.688 5.484 1 93.25 222 ASP A CA 1
ATOM 1683 C C . ASP A 1 222 ? -10.406 54.094 4.363 1 93.25 222 ASP A C 1
ATOM 1685 O O . ASP A 1 222 ? -10.852 52.969 4.453 1 93.25 222 ASP A O 1
ATOM 1689 N N . HIS A 1 223 ? -10.578 54.938 3.387 1 94.62 223 HIS A N 1
ATOM 1690 C CA . HIS A 1 223 ? -11.398 54.5 2.258 1 94.62 223 HIS A CA 1
ATOM 1691 C C . HIS A 1 223 ? -10.742 53.344 1.512 1 94.62 223 HIS A C 1
ATOM 1693 O O . HIS A 1 223 ? -11.414 52.375 1.151 1 94.62 223 HIS A O 1
ATOM 1699 N N . GLN A 1 224 ? -9.43 53.438 1.289 1 96.5 224 GLN A N 1
ATOM 1700 C CA . GLN A 1 224 ? -8.719 52.375 0.59 1 96.5 224 GLN A CA 1
ATOM 1701 C C . GLN A 1 224 ? -8.727 51.062 1.399 1 96.5 224 GLN A C 1
ATOM 1703 O O . GLN A 1 224 ? -8.844 49.969 0.836 1 96.5 224 GLN A O 1
ATOM 1708 N N . ASP A 1 225 ? -8.586 51.156 2.689 1 95.5 225 ASP A N 1
ATOM 1709 C CA . ASP A 1 225 ? -8.648 49.969 3.568 1 95.5 225 ASP A CA 1
ATOM 1710 C C . ASP A 1 225 ? -10.008 49.281 3.465 1 95.5 225 ASP A C 1
ATOM 1712 O O . ASP A 1 225 ? -10.078 48.062 3.369 1 95.5 225 ASP A O 1
ATOM 1716 N N . ALA A 1 226 ? -11.062 50.062 3.494 1 95.19 226 ALA A N 1
ATOM 1717 C CA . ALA A 1 226 ? -12.414 49.531 3.389 1 95.19 226 ALA A CA 1
ATOM 1718 C C . ALA A 1 226 ? -12.641 48.875 2.033 1 95.19 226 ALA A C 1
ATOM 1720 O O . ALA A 1 226 ? -13.266 47.812 1.947 1 95.19 226 ALA A O 1
ATOM 1721 N N . LEU A 1 227 ? -12.102 49.5 1.003 1 96.81 227 LEU A N 1
ATOM 1722 C CA . LEU A 1 227 ? -12.188 48.938 -0.339 1 96.81 227 LEU A CA 1
ATOM 1723 C C . LEU A 1 227 ? -11.484 47.594 -0.401 1 96.81 227 LEU A C 1
ATOM 1725 O O . LEU A 1 227 ? -12.008 46.625 -0.991 1 96.81 227 LEU A O 1
ATOM 1729 N N . GLY A 1 228 ? -10.258 47.5 0.157 1 97.19 228 GLY A N 1
ATOM 1730 C CA . GLY A 1 228 ? -9.5 46.25 0.207 1 97.19 228 GLY A CA 1
ATOM 1731 C C . GLY A 1 228 ? -10.219 45.156 0.936 1 97.19 228 GLY A C 1
ATOM 1732 O O . GLY A 1 228 ? -10.227 44 0.477 1 97.19 228 GLY A O 1
ATOM 1733 N N . LEU A 1 229 ? -10.852 45.438 2.057 1 96.69 229 LEU A N 1
ATOM 1734 C CA . LEU A 1 229 ? -11.57 44.438 2.844 1 96.69 229 LEU A CA 1
ATOM 1735 C C . LEU A 1 229 ? -12.781 43.906 2.084 1 96.69 229 LEU A C 1
ATOM 1737 O O . LEU A 1 229 ? -13.102 42.719 2.15 1 96.69 229 LEU A O 1
ATOM 1741 N N . ALA A 1 230 ? -13.531 44.844 1.455 1 97.38 230 ALA A N 1
ATOM 1742 C CA . ALA A 1 230 ? -14.664 44.406 0.638 1 97.38 230 ALA A CA 1
ATOM 1743 C C . ALA A 1 230 ? -14.203 43.5 -0.494 1 97.38 230 ALA A C 1
ATOM 1745 O O . ALA A 1 230 ? -14.844 42.469 -0.773 1 97.38 230 ALA A O 1
ATOM 1746 N N . ALA A 1 231 ? -13.086 43.812 -1.148 1 98.19 231 ALA A N 1
ATOM 1747 C CA . ALA A 1 231 ? -12.531 43 -2.221 1 98.19 231 ALA A CA 1
ATOM 1748 C C . ALA A 1 231 ? -12.102 41.625 -1.697 1 98.19 231 ALA A C 1
ATOM 1750 O O . ALA A 1 231 ? -12.32 40.625 -2.355 1 98.19 231 ALA A O 1
ATOM 1751 N N . GLN A 1 232 ? -11.43 41.594 -0.565 1 98.12 232 GLN A N 1
ATOM 1752 C CA . GLN A 1 232 ? -11.055 40.344 0.078 1 98.12 232 GLN A CA 1
ATOM 1753 C C . GLN A 1 232 ? -12.273 39.469 0.342 1 98.12 232 GLN A C 1
ATOM 1755 O O . GLN A 1 232 ? -12.234 38.25 0.122 1 98.12 232 GLN A O 1
ATOM 1760 N N . ALA A 1 233 ? -13.328 40.062 0.88 1 98.06 233 ALA A N 1
ATOM 1761 C CA . ALA A 1 233 ? -14.547 39.312 1.17 1 98.06 233 ALA A CA 1
ATOM 1762 C C . ALA A 1 233 ? -15.148 38.719 -0.104 1 98.06 233 ALA A C 1
ATOM 1764 O O . ALA A 1 233 ? -15.664 37.594 -0.096 1 98.06 233 ALA A O 1
ATOM 1765 N N . ARG A 1 234 ? -15.109 39.5 -1.192 1 98.31 234 ARG A N 1
ATOM 1766 C CA . ARG A 1 234 ? -15.594 39 -2.471 1 98.31 234 ARG A CA 1
ATOM 1767 C C . ARG A 1 234 ? -14.797 37.781 -2.908 1 98.31 234 ARG A C 1
ATOM 1769 O O . ARG A 1 234 ? -15.375 36.781 -3.391 1 98.31 234 ARG A O 1
ATOM 1776 N N . ALA A 1 235 ? -13.43 37.812 -2.805 1 98.56 235 ALA A N 1
ATOM 1777 C CA . ALA A 1 235 ? -12.57 36.688 -3.121 1 98.56 235 ALA A CA 1
ATOM 1778 C C . ALA A 1 235 ? -12.938 35.469 -2.271 1 98.56 235 ALA A C 1
ATOM 1780 O O . ALA A 1 235 ? -12.953 34.344 -2.768 1 98.56 235 ALA A O 1
ATOM 1781 N N . ASP A 1 236 ? -13.234 35.719 -1.028 1 98.44 236 ASP A N 1
ATOM 1782 C CA . ASP A 1 236 ? -13.57 34.625 -0.107 1 98.44 236 ASP A CA 1
ATOM 1783 C C . ASP A 1 236 ? -14.891 33.969 -0.496 1 98.44 236 ASP A C 1
ATOM 1785 O O . ASP A 1 236 ? -15.055 32.75 -0.342 1 98.44 236 ASP A O 1
ATOM 1789 N N . VAL A 1 237 ? -15.891 34.781 -0.884 1 98.56 237 VAL A N 1
ATOM 1790 C CA . VAL A 1 237 ? -17.156 34.25 -1.357 1 98.56 237 VAL A CA 1
ATOM 1791 C C . VAL A 1 237 ? -16.906 33.281 -2.529 1 98.56 237 VAL A C 1
ATOM 1793 O O . VAL A 1 237 ? -17.422 32.188 -2.553 1 98.56 237 VAL A O 1
ATOM 1796 N N . G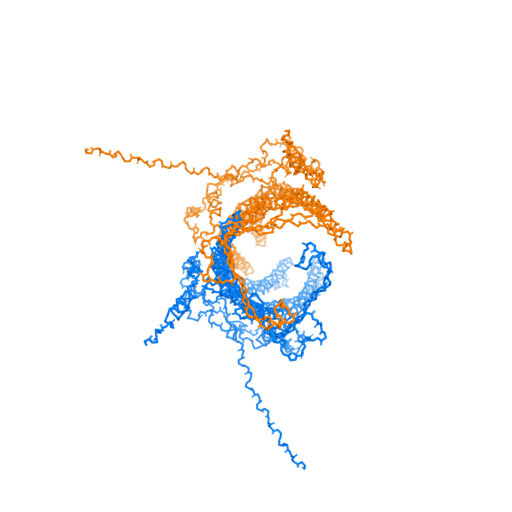LU A 1 238 ? -16.031 33.719 -3.498 1 98.69 238 GLU A N 1
ATOM 1797 C CA . GLU A 1 238 ? -15.727 32.906 -4.668 1 98.69 238 GLU A CA 1
ATOM 1798 C C . GLU A 1 238 ? -15.031 31.609 -4.27 1 98.69 238 GLU A C 1
ATOM 1800 O O . GLU A 1 238 ? -15.352 30.531 -4.789 1 98.69 238 GLU A O 1
ATOM 1805 N N . ARG A 1 239 ? -14.078 31.703 -3.416 1 98.44 239 ARG A N 1
ATOM 1806 C CA . ARG A 1 239 ? -13.367 30.516 -2.932 1 98.44 239 ARG A CA 1
ATOM 1807 C C . ARG A 1 239 ? -14.328 29.547 -2.262 1 98.44 239 ARG A C 1
ATOM 1809 O O . ARG A 1 239 ? -14.281 28.344 -2.529 1 98.44 239 ARG A O 1
ATOM 1816 N N . SER A 1 240 ? -15.18 30.062 -1.364 1 98.25 240 SER A N 1
ATOM 1817 C CA . SER A 1 240 ? -16.109 29.219 -0.624 1 98.25 240 SER A CA 1
ATOM 1818 C C . SER A 1 240 ? -17.141 28.578 -1.552 1 98.25 240 SER A C 1
ATOM 1820 O O . SER A 1 240 ? -17.547 27.438 -1.342 1 98.25 240 SER A O 1
ATOM 1822 N N . GLU A 1 241 ? -17.547 29.297 -2.539 1 98.12 241 GLU A N 1
ATOM 1823 C CA . GLU A 1 241 ? -18.469 28.75 -3.525 1 98.12 241 GLU A CA 1
ATOM 1824 C C . GLU A 1 241 ? -17.844 27.578 -4.285 1 98.12 241 GLU A C 1
ATOM 1826 O O . GLU A 1 241 ? -18.484 26.562 -4.512 1 98.12 241 GLU A O 1
ATOM 1831 N N . ARG A 1 242 ? -16.594 27.734 -4.742 1 98.5 242 ARG A N 1
ATOM 1832 C CA . ARG A 1 242 ? -15.859 26.656 -5.395 1 98.5 242 ARG A CA 1
ATOM 1833 C C . ARG A 1 242 ? -15.805 25.406 -4.508 1 98.5 242 ARG A C 1
ATOM 1835 O O . ARG A 1 242 ? -16.047 24.297 -4.977 1 98.5 242 ARG A O 1
ATOM 1842 N N . GLU A 1 243 ? -15.484 25.594 -3.221 1 98.19 243 GLU A N 1
ATOM 1843 C CA . GLU A 1 243 ? -15.391 24.484 -2.275 1 98.19 243 GLU A CA 1
ATOM 1844 C C . GLU A 1 243 ? -16.719 23.75 -2.152 1 98.19 243 GLU A C 1
ATOM 1846 O O . GLU A 1 243 ? -16.766 22.516 -2.09 1 98.19 243 GLU A O 1
ATOM 1851 N N . LEU A 1 244 ? -17.812 24.516 -2.055 1 97.38 244 LEU A N 1
ATOM 1852 C CA . LEU A 1 244 ? -19.141 23.922 -1.934 1 97.38 244 LEU A CA 1
ATOM 1853 C C . LEU A 1 244 ? -19.484 23.094 -3.168 1 97.38 244 LEU A C 1
ATOM 1855 O O . LEU A 1 244 ? -19.938 21.953 -3.049 1 97.38 244 LEU A O 1
ATOM 1859 N N . ARG A 1 245 ? -19.203 23.656 -4.316 1 97.94 245 ARG A N 1
ATOM 1860 C CA . ARG A 1 245 ? -19.516 22.953 -5.562 1 97.94 245 ARG A CA 1
ATOM 1861 C C . ARG A 1 245 ? -18.688 21.672 -5.68 1 97.94 245 ARG A C 1
ATOM 1863 O O . ARG A 1 245 ? -19.219 20.625 -6.047 1 97.94 245 ARG A O 1
ATOM 1870 N N . GLN A 1 246 ? -17.422 21.75 -5.367 1 98.25 246 GLN A N 1
ATOM 1871 C CA . GLN A 1 246 ? -16.547 20.578 -5.438 1 98.25 246 GLN A CA 1
ATOM 1872 C C . GLN A 1 246 ? -16.969 19.516 -4.422 1 98.25 246 GLN A C 1
ATOM 1874 O O . GLN A 1 246 ? -16.938 18.328 -4.723 1 98.25 246 GLN A O 1
ATOM 1879 N N . ALA A 1 247 ? -17.328 19.906 -3.234 1 97.62 247 ALA A N 1
ATOM 1880 C CA . ALA A 1 247 ? -17.797 18.953 -2.221 1 97.62 247 ALA A CA 1
ATOM 1881 C C . ALA A 1 247 ? -19.078 18.266 -2.668 1 97.62 247 ALA A C 1
ATOM 1883 O O . ALA A 1 247 ? -19.266 17.078 -2.424 1 97.62 247 ALA A O 1
ATOM 1884 N N . GLY A 1 248 ? -19.922 19.094 -3.256 1 96.31 248 GLY A N 1
ATOM 1885 C CA . GLY A 1 248 ? -21.141 18.516 -3.797 1 96.31 248 GLY A CA 1
ATOM 1886 C C . GLY A 1 248 ? -20.875 17.469 -4.867 1 96.31 248 GLY A C 1
ATOM 1887 O O . GLY A 1 248 ? -21.516 16.422 -4.883 1 96.31 248 GLY A O 1
ATOM 1888 N N . ASN A 1 249 ? -19.953 17.734 -5.785 1 97.69 249 ASN A N 1
ATOM 1889 C CA . ASN A 1 249 ? -19.578 16.781 -6.832 1 97.69 249 ASN A CA 1
ATOM 1890 C C . ASN A 1 249 ? -19.016 15.5 -6.242 1 97.69 249 ASN A C 1
ATOM 1892 O O . ASN A 1 249 ? -19.297 14.406 -6.73 1 97.69 249 ASN A O 1
ATOM 1896 N N . ALA A 1 250 ? -18.203 15.656 -5.207 1 98.06 250 ALA A N 1
ATOM 1897 C CA . ALA A 1 250 ? -17.641 14.484 -4.547 1 98.06 250 ALA A CA 1
ATOM 1898 C C . ALA A 1 250 ? -18.734 13.609 -3.936 1 98.06 250 ALA A C 1
ATOM 1900 O O . ALA A 1 250 ? -18.703 12.383 -4.059 1 98.06 250 ALA A O 1
ATOM 1901 N N . LEU A 1 251 ? -19.656 14.258 -3.277 1 97.81 251 LEU A N 1
ATOM 1902 C CA . LEU A 1 251 ? -20.766 13.539 -2.668 1 97.81 251 LEU A CA 1
ATOM 1903 C C . LEU A 1 251 ? -21.609 12.836 -3.729 1 97.81 251 LEU A C 1
ATOM 1905 O O . LEU A 1 251 ? -22.016 11.688 -3.535 1 97.81 251 LEU A O 1
ATOM 1909 N N . LEU A 1 252 ? -21.828 13.5 -4.84 1 97.69 252 LEU A N 1
ATOM 1910 C CA . LEU A 1 252 ? -22.594 12.922 -5.941 1 97.69 252 LEU A CA 1
ATOM 1911 C C . LEU A 1 252 ? -21.922 11.648 -6.445 1 97.69 252 LEU A C 1
ATOM 1913 O O . LEU A 1 252 ? -22.594 10.633 -6.637 1 97.69 252 LEU A O 1
ATOM 1917 N N . LEU A 1 253 ? -20.594 11.664 -6.605 1 98.12 253 LEU A N 1
ATOM 1918 C CA . LEU A 1 253 ? -19.875 10.484 -7.066 1 98.12 253 LEU A CA 1
ATOM 1919 C C . LEU A 1 253 ? -20.031 9.328 -6.078 1 98.12 253 LEU A C 1
ATOM 1921 O O . LEU A 1 253 ? -20.297 8.195 -6.48 1 98.12 253 LEU A O 1
ATOM 1925 N N . LEU A 1 254 ? -19.922 9.609 -4.793 1 98.25 254 LEU A N 1
ATOM 1926 C CA . LEU A 1 254 ? -19.969 8.57 -3.766 1 98.25 254 LEU A CA 1
ATOM 1927 C C . LEU A 1 254 ? -21.344 7.922 -3.711 1 98.25 254 LEU A C 1
ATOM 1929 O O . LEU A 1 254 ? -21.453 6.711 -3.518 1 98.25 254 LEU A O 1
ATOM 1933 N N . THR A 1 255 ? -22.391 8.711 -3.861 1 97.5 255 THR A N 1
ATOM 1934 C CA . THR A 1 255 ? -23.75 8.172 -3.768 1 97.5 255 THR A CA 1
ATOM 1935 C C . THR A 1 255 ? -24.094 7.367 -5.012 1 97.5 255 THR A C 1
ATOM 1937 O O . THR A 1 255 ? -24.953 6.484 -4.965 1 97.5 255 THR A O 1
ATOM 1940 N N . GLY A 1 256 ? -23.5 7.672 -6.145 1 97.12 256 GLY A N 1
ATOM 1941 C CA . GLY A 1 256 ? -23.688 6.918 -7.375 1 97.12 256 GLY A CA 1
ATOM 1942 C C . GLY A 1 256 ? -24.984 7.246 -8.078 1 97.12 256 GLY A C 1
ATOM 1943 O O . GLY A 1 256 ? -25.344 6.594 -9.062 1 97.12 256 GLY A O 1
ATOM 1944 N N . VAL A 1 257 ? -25.75 8.273 -7.547 1 95.5 257 VAL A N 1
ATOM 1945 C CA . VAL A 1 257 ? -27 8.664 -8.18 1 95.5 257 VAL A CA 1
ATOM 1946 C C . VAL A 1 257 ? -26.734 9.742 -9.234 1 95.5 257 VAL A C 1
ATOM 1948 O O . VAL A 1 257 ? -25.625 10.281 -9.312 1 95.5 257 VAL A O 1
ATOM 1951 N N . GLU A 1 258 ? -27.703 10.023 -9.992 1 94.94 258 GLU A N 1
ATOM 1952 C CA . GLU A 1 258 ? -27.547 10.984 -11.086 1 94.94 258 GLU A CA 1
ATOM 1953 C C . GLU A 1 258 ? -27.703 12.414 -10.586 1 94.94 258 GLU A C 1
ATOM 1955 O O . GLU A 1 258 ? -27.156 13.352 -11.18 1 94.94 258 GLU A O 1
ATOM 1960 N N . ASP A 1 259 ? -28.562 12.602 -9.531 1 94.25 259 ASP A N 1
ATOM 1961 C CA . ASP A 1 259 ? -28.875 13.922 -9 1 94.25 259 ASP A CA 1
ATOM 1962 C C . ASP A 1 259 ? -29.125 13.859 -7.492 1 94.25 259 ASP A C 1
ATOM 1964 O O . ASP A 1 259 ? -29.828 12.977 -7.008 1 94.25 259 ASP A O 1
ATOM 1968 N N . LEU A 1 260 ? -28.453 14.781 -6.832 1 93.06 260 LEU A N 1
ATOM 1969 C CA . LEU A 1 260 ? -28.594 14.828 -5.383 1 93.06 260 LEU A CA 1
ATOM 1970 C C . LEU A 1 260 ? -29.797 15.68 -4.977 1 93.06 260 LEU A C 1
ATOM 1972 O O . LEU A 1 260 ? -30.234 15.641 -3.826 1 93.06 260 LEU A O 1
ATOM 1976 N N . GLY A 1 261 ? -30.344 16.516 -5.809 1 89.25 261 GLY A N 1
ATOM 1977 C CA . GLY A 1 261 ? -31.391 17.5 -5.555 1 89.25 261 GLY A CA 1
ATOM 1978 C C . GLY A 1 261 ? -32.531 16.953 -4.711 1 89.25 261 GLY A C 1
ATOM 1979 O O . GLY A 1 261 ? -32.844 17.516 -3.664 1 89.25 261 GLY A O 1
ATOM 1980 N N . PRO A 1 262 ? -33.031 15.789 -5.086 1 88.06 262 PRO A N 1
ATOM 1981 C CA . PRO A 1 262 ? -34.188 15.227 -4.367 1 88.06 262 PRO A CA 1
ATOM 1982 C C . PRO A 1 262 ? -33.812 14.812 -2.938 1 88.06 262 PRO A C 1
ATOM 1984 O O . PRO A 1 262 ? -34.719 14.648 -2.104 1 88.06 262 PRO A O 1
ATOM 1987 N N . TYR A 1 263 ? -32.594 14.609 -2.719 1 87.38 263 TYR A N 1
ATOM 1988 C CA . TYR A 1 263 ? -32.219 14.031 -1.438 1 87.38 263 TYR A CA 1
ATOM 1989 C C . TYR A 1 263 ? -31.641 15.102 -0.513 1 87.38 263 TYR A C 1
ATOM 1991 O O . TYR A 1 263 ? -31.438 14.852 0.68 1 87.38 263 TYR A O 1
ATOM 1999 N N . LEU A 1 264 ? -31.219 16.094 -1.1 1 85.31 264 LEU A N 1
ATOM 2000 C CA . LEU A 1 264 ? -30.672 17.188 -0.299 1 85.31 264 LEU A CA 1
ATOM 2001 C C . LEU A 1 264 ? -31.719 18.281 -0.093 1 85.31 264 LEU A C 1
ATOM 2003 O O . LEU A 1 264 ? -32.406 18.672 -1.035 1 85.31 264 LEU A O 1
ATOM 2007 N N . SER A 1 265 ? -32.906 18.047 0.662 1 62.72 265 SER A N 1
ATOM 2008 C CA . SER A 1 265 ? -33.969 19 0.907 1 62.72 265 SER A CA 1
ATOM 2009 C C . SER A 1 265 ? -33.469 20.438 0.675 1 62.72 265 SER A C 1
ATOM 2011 O O . SER A 1 265 ? -32.375 20.797 1.108 1 62.72 265 SER A O 1
ATOM 2013 N N . ALA A 1 266 ? -34.062 21.094 -0.454 1 49.06 266 ALA A N 1
ATOM 2014 C CA . ALA A 1 266 ? -33.969 22.531 -0.677 1 49.06 266 ALA A CA 1
ATOM 2015 C C . ALA A 1 266 ? -34.094 23.297 0.637 1 49.06 266 ALA A C 1
ATOM 2017 O O . ALA A 1 266 ? -33.719 24.469 0.714 1 49.06 266 ALA A O 1
ATOM 2018 N N . GLU A 1 267 ? -35.031 22.906 1.383 1 44.88 267 GLU A N 1
ATOM 2019 C CA . GLU A 1 267 ? -35.406 23.688 2.553 1 44.88 267 GLU A CA 1
ATOM 2020 C C . GLU A 1 267 ? -34.188 24.016 3.41 1 44.88 267 GLU A C 1
ATOM 2022 O O . GLU A 1 267 ? -34.281 24.812 4.344 1 44.88 267 GLU A O 1
ATOM 2027 N N . SER A 1 268 ? -33.281 23.234 3.33 1 41.19 268 SER A N 1
ATOM 2028 C CA . SER A 1 268 ? -32.156 23.656 4.172 1 41.19 268 SER A CA 1
ATOM 2029 C C . SER A 1 268 ? -31.578 24.984 3.688 1 41.19 268 SER A C 1
ATOM 2031 O O . SER A 1 268 ? -30.547 25.438 4.176 1 41.19 268 SER A O 1
ATOM 2033 N N . SER A 1 269 ? -32.062 25.453 2.613 1 37.25 269 SER A N 1
ATOM 2034 C CA . SER A 1 269 ? -31.656 26.797 2.195 1 37.25 269 SER A CA 1
ATOM 2035 C C . SER A 1 269 ? -32 27.828 3.26 1 37.25 269 SER A C 1
ATOM 2037 O O . SER A 1 269 ? -31.672 29.016 3.127 1 37.25 269 SER A O 1
ATOM 2039 N N . GLN A 1 270 ? -33.281 27.781 3.697 1 35.53 270 GLN A N 1
ATOM 2040 C CA . GLN A 1 270 ? -33.406 28.797 4.738 1 35.53 270 GLN A CA 1
ATOM 2041 C C . GLN A 1 270 ? -32.375 28.594 5.836 1 35.53 270 GLN A C 1
ATOM 2043 O O . GLN A 1 270 ? -32.156 27.469 6.289 1 35.53 270 GLN A O 1
ATOM 2048 N N . PRO A 1 271 ? -31.438 29.516 5.898 1 37.25 271 PRO A N 1
ATOM 2049 C CA . PRO A 1 271 ? -30.531 29.5 7.047 1 37.25 271 PRO A CA 1
ATOM 2050 C C . PRO A 1 271 ? -31.172 28.938 8.305 1 37.25 271 PRO A C 1
ATOM 2052 O O . PRO A 1 271 ? -31.859 29.656 9.031 1 37.25 271 PRO A O 1
ATOM 2055 N N . SER A 1 272 ? -32.188 28.078 8.18 1 34.38 272 SER A N 1
ATOM 2056 C CA . SER A 1 272 ? -32.625 27.703 9.523 1 34.38 272 SER A CA 1
ATOM 2057 C C . SER A 1 272 ? -31.422 27.609 10.477 1 34.38 272 SER A C 1
ATOM 2059 O O . SER A 1 272 ? -30.297 27.406 10.031 1 34.38 272 SER A O 1
ATOM 2061 N N . GLN A 1 273 ? -31.641 28.031 11.703 1 36.75 273 GLN A N 1
ATOM 2062 C CA . GLN A 1 273 ? -30.672 27.922 12.797 1 36.75 273 GLN A CA 1
ATOM 2063 C C . GLN A 1 273 ? -29.891 26.625 12.719 1 36.75 273 GLN A C 1
ATOM 2065 O O . GLN A 1 273 ? -30.422 25.594 12.32 1 36.75 273 GLN A O 1
ATOM 2070 N N . PRO A 1 274 ? -28.562 26.594 12.336 1 43.25 274 PRO A N 1
ATOM 2071 C CA . PRO A 1 274 ? -27.781 25.375 12.57 1 43.25 274 PRO A CA 1
ATOM 2072 C C . PRO A 1 274 ? -28.484 24.391 13.516 1 43.25 274 PRO A C 1
ATOM 2074 O O . PRO A 1 274 ? -28.828 24.766 14.641 1 43.25 274 PRO A O 1
ATOM 2077 N N . SER A 1 275 ? -29.531 23.766 13.156 1 44.53 275 SER A N 1
ATOM 2078 C CA . SER A 1 275 ? -30.109 22.781 14.07 1 44.53 275 SER A CA 1
ATOM 2079 C C . SER A 1 275 ? -29.062 22.219 15.008 1 44.53 275 SER A C 1
ATOM 2081 O O . SER A 1 275 ? -27.984 21.797 14.562 1 44.53 275 SER A O 1
ATOM 2083 N N . ASP A 1 276 ? -28.906 22.719 16.219 1 52.66 276 ASP A N 1
ATOM 2084 C CA . ASP A 1 276 ? -28.109 22.297 17.359 1 52.66 276 ASP A CA 1
ATOM 2085 C C . ASP A 1 276 ? -28.062 20.781 17.469 1 52.66 276 ASP A C 1
ATOM 2087 O O . ASP A 1 276 ? -27.516 20.234 18.422 1 52.66 276 ASP A O 1
ATOM 2091 N N . VAL A 1 277 ? -28.844 20.109 16.547 1 55.09 277 VAL A N 1
ATOM 2092 C CA . VAL A 1 277 ? -28.812 18.672 16.75 1 55.09 277 VAL A CA 1
ATOM 2093 C C . VAL A 1 277 ? -27.594 18.078 16.062 1 55.09 277 VAL A C 1
ATOM 2095 O O . VAL A 1 277 ? -27.359 18.312 14.883 1 55.09 277 VAL A O 1
ATOM 2098 N N . PRO A 1 278 ? -26.922 17.391 16.797 1 74.81 278 PRO A N 1
ATOM 2099 C CA . PRO A 1 278 ? -25.719 16.766 16.234 1 74.81 278 PRO A CA 1
ATOM 2100 C C . PRO A 1 278 ? -26.047 15.766 15.117 1 74.81 278 PRO A C 1
ATOM 2102 O O . PRO A 1 278 ? -27.016 15 15.227 1 74.81 278 PRO A O 1
ATOM 2105 N N . LEU A 1 279 ? -25.438 15.906 14 1 79.81 279 LEU A N 1
ATOM 2106 C CA . LEU A 1 279 ? -25.594 15.016 12.852 1 79.81 279 LEU A CA 1
ATOM 2107 C C . LEU A 1 279 ? -25.172 13.586 13.211 1 79.81 279 LEU A C 1
ATOM 2109 O O . LEU A 1 279 ? -25.734 12.625 12.672 1 79.81 279 LEU A O 1
ATOM 2113 N N . LEU A 1 280 ? -24.312 13.516 14.156 1 85.06 280 LEU A N 1
ATOM 2114 C CA . LEU A 1 280 ? -23.734 12.234 14.547 1 85.06 280 LEU A CA 1
ATOM 2115 C C . LEU A 1 280 ? -23.797 12.047 16.062 1 85.06 280 LEU A C 1
ATOM 2117 O O . LEU A 1 280 ? -23.875 13.023 16.812 1 85.06 280 LEU A O 1
ATOM 2121 N N . LEU A 1 281 ? -23.844 10.773 16.391 1 77.44 281 LEU A N 1
ATOM 2122 C CA . LEU A 1 281 ? -23.641 10.469 17.797 1 77.44 281 LEU A CA 1
ATOM 2123 C C . LEU A 1 281 ? -22.281 10.984 18.281 1 77.44 281 LEU A C 1
ATOM 2125 O O . LEU A 1 281 ? -21.25 10.727 17.641 1 77.44 281 LEU A O 1
ATOM 2129 N N . GLN A 1 282 ? -22.281 11.641 19.422 1 78.81 282 GLN A N 1
ATOM 2130 C CA . GLN A 1 282 ? -21.094 12.367 19.859 1 78.81 282 GLN A CA 1
ATOM 2131 C C . GLN A 1 282 ? -20.234 11.523 20.781 1 78.81 282 GLN A C 1
ATOM 2133 O O . GLN A 1 282 ? -19.016 11.703 20.859 1 78.81 282 GLN A O 1
ATOM 2138 N N . ASP A 1 283 ? -20.859 10.641 21.516 1 78.81 283 ASP A N 1
ATOM 2139 C CA . ASP A 1 283 ? -20.109 9.875 22.5 1 78.81 283 ASP A CA 1
ATOM 2140 C C . ASP A 1 283 ? -19.938 8.422 22.062 1 78.81 283 ASP A C 1
ATOM 2142 O O . ASP A 1 283 ? -20.859 7.617 22.156 1 78.81 283 ASP A O 1
ATOM 2146 N N . LEU A 1 284 ? -18.734 8.172 21.516 1 82.81 284 LEU A N 1
ATOM 2147 C CA . LEU A 1 284 ? -18.375 6.82 21.109 1 82.81 284 LEU A CA 1
ATOM 2148 C C . LEU A 1 284 ? -17.328 6.23 22.047 1 82.81 284 LEU A C 1
ATOM 2150 O O . LEU A 1 284 ? -16.359 6.906 22.406 1 82.81 284 LEU A O 1
ATOM 2154 N N . SER A 1 285 ? -17.656 5.031 22.5 1 83.25 285 SER A N 1
ATOM 2155 C CA . SER A 1 285 ? -16.641 4.316 23.266 1 83.25 285 SER A CA 1
ATOM 2156 C C . SER A 1 285 ? -15.773 3.439 22.375 1 83.25 285 SER A C 1
ATOM 2158 O O . SER A 1 285 ? -16.281 2.738 21.5 1 83.25 285 SER A O 1
ATOM 2160 N N . ALA A 1 286 ? -14.508 3.484 22.594 1 85.94 286 ALA A N 1
ATOM 2161 C CA . ALA A 1 286 ? -13.586 2.721 21.75 1 85.94 286 ALA A CA 1
ATOM 2162 C C . ALA A 1 286 ? -13.453 1.285 22.25 1 85.94 286 ALA A C 1
ATOM 2164 O O . ALA A 1 286 ? -12.891 0.431 21.562 1 85.94 286 ALA A O 1
ATOM 2165 N N . GLY A 1 287 ? -14.039 0.979 23.359 1 85.19 287 GLY A N 1
ATOM 2166 C CA . GLY A 1 287 ? -13.812 -0.351 23.906 1 85.19 287 GLY A CA 1
ATOM 2167 C C . GLY A 1 287 ? -12.352 -0.638 24.188 1 85.19 287 GLY A C 1
ATOM 2168 O O . GLY A 1 287 ? -11.594 0.261 24.562 1 85.19 287 GLY A O 1
ATOM 2169 N N . THR A 1 288 ? -11.992 -2.002 24.062 1 87.62 288 THR A N 1
ATOM 2170 C CA . THR A 1 288 ? -10.609 -2.412 24.281 1 87.62 288 THR A CA 1
ATOM 2171 C C . THR A 1 288 ? -9.922 -2.736 22.969 1 87.62 288 THR A C 1
ATOM 2173 O O . THR A 1 288 ? -10.586 -3.117 21.984 1 87.62 288 THR A O 1
ATOM 2176 N N . PRO A 1 289 ? -8.633 -2.596 22.938 1 90.56 289 PRO A N 1
ATOM 2177 C CA . PRO A 1 289 ? -7.91 -2.938 21.719 1 90.56 289 PRO A CA 1
ATOM 2178 C C . PRO A 1 289 ? -8.172 -4.371 21.266 1 90.56 289 PRO A C 1
ATOM 2180 O O . PRO A 1 289 ? -8.234 -4.637 20.062 1 90.56 289 PRO A O 1
ATOM 2183 N N . SER A 1 290 ? -8.414 -5.262 22.125 1 88.62 290 SER A N 1
ATOM 2184 C CA . SER A 1 290 ? -8.594 -6.668 21.766 1 88.62 290 SER A CA 1
ATOM 2185 C C . SER A 1 290 ? -9.891 -6.875 20.984 1 88.62 290 SER A C 1
ATOM 2187 O O . SER A 1 290 ? -10.023 -7.848 20.234 1 88.62 290 SER A O 1
ATOM 2189 N N . GLU A 1 291 ? -10.844 -5.996 21.156 1 86.94 291 GLU A N 1
ATOM 2190 C CA . GLU A 1 291 ? -12.117 -6.109 20.453 1 86.94 291 GLU A CA 1
ATOM 2191 C C . GLU A 1 291 ? -11.945 -5.887 18.953 1 86.94 291 GLU A C 1
ATOM 2193 O O . GLU A 1 291 ? -12.805 -6.273 18.156 1 86.94 291 GLU A O 1
ATOM 2198 N N . LEU A 1 292 ? -10.82 -5.238 18.578 1 87.12 292 LEU A N 1
ATOM 2199 C CA . LEU A 1 292 ? -10.531 -5.02 17.172 1 87.12 292 LEU A CA 1
ATOM 2200 C C . LEU A 1 292 ? -10.414 -6.348 16.422 1 87.12 292 LEU A C 1
ATOM 2202 O O . LEU A 1 292 ? -10.805 -6.445 15.258 1 87.12 292 LEU A O 1
ATOM 2206 N N . LEU A 1 293 ? -9.922 -7.359 17.141 1 88.19 293 LEU A N 1
ATOM 2207 C CA . LEU A 1 293 ? -9.672 -8.664 16.531 1 88.19 293 LEU A CA 1
ATOM 2208 C C . LEU A 1 293 ? -10.977 -9.336 16.125 1 88.19 293 LEU A C 1
ATOM 2210 O O . LEU A 1 293 ? -10.992 -10.148 15.188 1 88.19 293 LEU A O 1
ATOM 2214 N N . ILE A 1 294 ? -12.039 -8.883 16.734 1 85 294 ILE A N 1
ATOM 2215 C CA . ILE A 1 294 ? -13.32 -9.539 16.531 1 85 294 ILE A CA 1
ATOM 2216 C C . ILE A 1 294 ? -14.156 -8.742 15.523 1 85 294 ILE A C 1
ATOM 2218 O O . ILE A 1 294 ? -14.836 -9.32 14.672 1 85 294 ILE A O 1
ATOM 2222 N N . HIS A 1 295 ? -13.977 -7.465 15.508 1 86.25 295 HIS A N 1
ATOM 2223 C CA . HIS A 1 295 ? -14.961 -6.648 14.805 1 86.25 295 HIS A CA 1
ATOM 2224 C C . HIS A 1 295 ? -14.383 -6.094 13.5 1 86.25 295 HIS A C 1
ATOM 2226 O O . HIS A 1 295 ? -15.133 -5.719 12.602 1 86.25 295 HIS A O 1
ATOM 2232 N N . ARG A 1 296 ? -13.039 -6.027 13.344 1 92.5 296 ARG A N 1
ATOM 2233 C CA . ARG A 1 296 ? -12.469 -5.402 12.156 1 92.5 296 ARG A CA 1
ATOM 2234 C C . ARG A 1 296 ? -12.344 -6.406 11.016 1 92.5 296 ARG A C 1
ATOM 2236 O O . ARG A 1 296 ? -11.547 -7.344 11.094 1 92.5 296 ARG A O 1
ATOM 2243 N N . PRO A 1 297 ? -13.055 -6.102 9.906 1 95.25 297 PRO A N 1
ATOM 2244 C CA . PRO A 1 297 ? -13.062 -7.062 8.805 1 95.25 297 PRO A CA 1
ATOM 2245 C C . PRO A 1 297 ? -11.688 -7.242 8.164 1 95.25 297 PRO A C 1
ATOM 2247 O O . PRO A 1 297 ? -11.367 -8.328 7.664 1 95.25 297 PRO A O 1
ATOM 2250 N N . ASP A 1 298 ? -10.859 -6.227 8.141 1 96.06 298 ASP A N 1
ATOM 2251 C CA . ASP A 1 298 ? -9.539 -6.355 7.531 1 96.06 298 ASP A CA 1
ATOM 2252 C C . ASP A 1 298 ? -8.664 -7.328 8.32 1 96.06 298 ASP A C 1
ATOM 2254 O O . ASP A 1 298 ? -7.863 -8.062 7.734 1 96.06 298 ASP A O 1
ATOM 2258 N N . ILE A 1 299 ? -8.789 -7.348 9.672 1 96.44 299 ILE A N 1
ATOM 2259 C CA . ILE A 1 299 ? -8.062 -8.305 10.5 1 96.44 299 ILE A CA 1
ATOM 2260 C C . ILE A 1 299 ? -8.602 -9.711 10.258 1 96.44 299 ILE A C 1
ATOM 2262 O O . ILE A 1 299 ? -7.828 -10.664 10.125 1 96.44 299 ILE A O 1
ATOM 2266 N N . GLN A 1 300 ? -9.961 -9.805 10.117 1 96.25 300 GLN A N 1
ATOM 2267 C CA . GLN A 1 300 ? -10.57 -11.094 9.82 1 96.25 300 GLN A CA 1
ATOM 2268 C C . GLN A 1 300 ? -10.125 -11.617 8.461 1 96.25 300 GLN A C 1
ATOM 2270 O O . GLN A 1 300 ? -9.859 -12.812 8.297 1 96.25 300 GLN A O 1
ATOM 2275 N N . ALA A 1 301 ? -10.047 -10.719 7.469 1 97.75 301 ALA A N 1
ATOM 2276 C CA . ALA A 1 301 ? -9.57 -11.109 6.145 1 97.75 301 ALA A CA 1
ATOM 2277 C C . ALA A 1 301 ? -8.148 -11.664 6.215 1 97.75 301 ALA A C 1
ATOM 2279 O O . ALA A 1 301 ? -7.848 -12.688 5.602 1 97.75 301 ALA A O 1
ATOM 2280 N N . ALA A 1 302 ? -7.254 -10.977 6.965 1 97.69 302 ALA A N 1
ATOM 2281 C CA . ALA A 1 302 ? -5.875 -11.43 7.117 1 97.69 302 ALA A CA 1
ATOM 2282 C C . ALA A 1 302 ? -5.816 -12.797 7.781 1 97.69 302 ALA A C 1
ATOM 2284 O O . ALA A 1 302 ? -4.969 -13.625 7.438 1 97.69 302 ALA A O 1
ATOM 2285 N N . GLU A 1 303 ? -6.734 -13.062 8.719 1 96.69 303 GLU A N 1
ATOM 2286 C CA . GLU A 1 303 ? -6.766 -14.359 9.383 1 96.69 303 GLU A CA 1
ATOM 2287 C C . GLU A 1 303 ? -7.188 -15.469 8.422 1 96.69 303 GLU A C 1
ATOM 2289 O O . GLU A 1 303 ? -6.613 -16.562 8.43 1 96.69 303 GLU A O 1
ATOM 2294 N N . HIS A 1 304 ? -8.203 -15.188 7.578 1 97.56 304 HIS A N 1
ATOM 2295 C CA . HIS A 1 304 ? -8.617 -16.172 6.582 1 97.56 304 HIS A CA 1
ATOM 2296 C C . HIS A 1 304 ? -7.488 -16.469 5.605 1 97.56 304 HIS A C 1
ATOM 2298 O O . HIS A 1 304 ? -7.289 -17.625 5.215 1 97.56 304 HIS A O 1
ATOM 2304 N N . ARG A 1 305 ? -6.734 -15.484 5.219 1 97.88 305 ARG A N 1
ATOM 2305 C CA . ARG A 1 305 ? -5.602 -15.703 4.324 1 97.88 305 ARG A CA 1
ATOM 2306 C C . ARG A 1 305 ? -4.52 -16.547 5 1 97.88 305 ARG A C 1
ATOM 2308 O O . ARG A 1 305 ? -3.883 -17.375 4.359 1 97.88 305 ARG A O 1
ATOM 2315 N N . LEU A 1 306 ? -4.316 -16.281 6.328 1 97.25 306 LEU A N 1
ATOM 2316 C CA . LEU A 1 306 ? -3.371 -17.078 7.098 1 97.25 306 LEU A CA 1
ATOM 2317 C C . LEU A 1 306 ? -3.779 -18.547 7.105 1 97.25 306 LEU A C 1
ATOM 2319 O O . LEU A 1 306 ? -2.943 -19.422 6.895 1 97.25 306 LEU A O 1
ATOM 2323 N N . ARG A 1 307 ? -5.059 -18.812 7.207 1 96.94 307 ARG A N 1
ATOM 2324 C CA . ARG A 1 307 ? -5.566 -20.172 7.16 1 96.94 307 ARG A CA 1
ATOM 2325 C C . ARG A 1 307 ? -5.359 -20.797 5.781 1 96.94 307 ARG A C 1
ATOM 2327 O O . ARG A 1 307 ? -5.004 -21.969 5.664 1 96.94 307 ARG A O 1
ATOM 2334 N N . ALA A 1 308 ? -5.586 -19.969 4.758 1 97.5 308 ALA A N 1
ATOM 2335 C CA . ALA A 1 308 ? -5.379 -20.438 3.391 1 97.5 308 ALA A CA 1
ATOM 2336 C C . ALA A 1 308 ? -3.932 -20.875 3.172 1 97.5 308 ALA A C 1
ATOM 2338 O O . ALA A 1 308 ? -3.672 -21.906 2.547 1 97.5 308 ALA A O 1
ATOM 2339 N N . ARG A 1 309 ? -2.988 -20.094 3.723 1 97.5 309 ARG A N 1
ATOM 2340 C CA . ARG A 1 309 ? -1.576 -20.422 3.562 1 97.5 309 ARG A CA 1
ATOM 2341 C C . ARG A 1 309 ? -1.216 -21.688 4.34 1 97.5 309 ARG A C 1
ATOM 2343 O O . ARG A 1 309 ? -0.352 -22.453 3.918 1 97.5 309 ARG A O 1
ATOM 2350 N N . SER A 1 310 ? -1.899 -21.953 5.441 1 96.44 310 SER A N 1
ATOM 2351 C CA . SER A 1 310 ? -1.712 -23.203 6.168 1 96.44 310 SER A CA 1
ATOM 2352 C C . SER A 1 310 ? -2.141 -24.391 5.328 1 96.44 310 SER A C 1
ATOM 2354 O O . SER A 1 310 ? -1.455 -25.422 5.301 1 96.44 310 SER A O 1
ATOM 2356 N N . ALA A 1 311 ? -3.221 -24.203 4.652 1 96.56 311 ALA A N 1
ATOM 2357 C CA . ALA A 1 311 ? -3.693 -25.266 3.768 1 96.56 311 ALA A CA 1
ATOM 2358 C C . ALA A 1 311 ? -2.709 -25.516 2.627 1 96.56 311 ALA A C 1
ATOM 2360 O O . ALA A 1 311 ? -2.494 -26.656 2.215 1 96.56 311 ALA A O 1
ATOM 2361 N N . ASP A 1 312 ? -2.074 -24.531 2.156 1 96.5 312 ASP A N 1
ATOM 2362 C CA . ASP A 1 312 ? -1.072 -24.656 1.102 1 96.5 312 ASP A CA 1
ATOM 2363 C C . ASP A 1 312 ? 0.1 -25.531 1.558 1 96.5 312 ASP A C 1
ATOM 2365 O O . ASP A 1 312 ? 0.691 -26.25 0.756 1 96.5 312 ASP A O 1
ATOM 2369 N N . ILE A 1 313 ? 0.454 -25.453 2.836 1 95.75 313 ILE A N 1
ATOM 2370 C CA . ILE A 1 313 ? 1.519 -26.297 3.377 1 95.75 313 ILE A CA 1
ATOM 2371 C C . ILE A 1 313 ? 1.104 -27.766 3.312 1 95.75 313 ILE A C 1
ATOM 2373 O O . ILE A 1 313 ? 1.906 -28.625 2.949 1 95.75 313 ILE A O 1
ATOM 2377 N N . GLY A 1 314 ? -0.159 -27.984 3.641 1 95.75 314 GLY A N 1
ATOM 2378 C CA . GLY A 1 314 ? -0.663 -29.344 3.52 1 95.75 314 GLY A CA 1
ATOM 2379 C C . GLY A 1 314 ? -0.566 -29.891 2.107 1 95.75 314 GLY A C 1
ATOM 2380 O O . GLY A 1 314 ? -0.168 -31.031 1.908 1 95.75 314 GLY A O 1
ATOM 2381 N N . ALA A 1 315 ? -0.901 -29.062 1.174 1 95.81 315 ALA A N 1
ATOM 2382 C CA . ALA A 1 315 ? -0.806 -29.469 -0.227 1 95.81 315 ALA A CA 1
ATOM 2383 C C . ALA A 1 315 ? 0.646 -29.703 -0.629 1 95.81 315 ALA A C 1
ATOM 2385 O O . ALA A 1 315 ? 0.943 -30.672 -1.343 1 95.81 315 ALA A O 1
ATOM 2386 N N . ALA A 1 316 ? 1.575 -28.891 -0.171 1 94.44 316 ALA A N 1
ATOM 2387 C CA . ALA A 1 316 ? 2.992 -29.062 -0.487 1 94.44 316 ALA A CA 1
ATOM 2388 C C . ALA A 1 316 ? 3.562 -30.312 0.172 1 94.44 316 ALA A C 1
ATOM 2390 O O . ALA A 1 316 ? 4.387 -31.016 -0.421 1 94.44 316 ALA A O 1
ATOM 2391 N N . ARG A 1 317 ? 3.135 -30.625 1.37 1 94.69 317 ARG A N 1
ATOM 2392 C CA . ARG A 1 317 ? 3.584 -31.844 2.055 1 94.69 317 ARG A CA 1
ATOM 2393 C C . ARG A 1 317 ? 3.082 -33.094 1.344 1 94.69 317 ARG A C 1
ATOM 2395 O O . ARG A 1 317 ? 3.787 -34.094 1.28 1 94.69 317 ARG A O 1
ATOM 2402 N N . ALA A 1 318 ? 1.895 -32.938 0.82 1 93.94 318 ALA A N 1
ATOM 2403 C CA . ALA A 1 318 ? 1.309 -34.062 0.122 1 93.94 318 ALA A CA 1
ATOM 2404 C C . ALA A 1 318 ? 2.143 -34.469 -1.097 1 93.94 318 ALA A C 1
ATOM 2406 O O . ALA A 1 318 ? 2.092 -35.594 -1.555 1 93.94 318 ALA A O 1
ATOM 2407 N N . ALA A 1 319 ? 2.951 -33.562 -1.596 1 92.5 319 ALA A N 1
ATOM 2408 C CA . ALA A 1 319 ? 3.76 -33.812 -2.787 1 92.5 319 ALA A CA 1
ATOM 2409 C C . ALA A 1 319 ? 4.879 -34.812 -2.494 1 92.5 319 ALA A C 1
ATOM 2411 O O . ALA A 1 319 ? 5.488 -35.344 -3.418 1 92.5 319 ALA A O 1
ATOM 2412 N N . PHE A 1 320 ? 5.203 -35.188 -1.212 1 93.06 320 PHE A N 1
ATOM 2413 C CA . PHE A 1 320 ? 6.242 -36.125 -0.825 1 93.06 320 PHE A CA 1
ATOM 2414 C C . PHE A 1 320 ? 5.684 -37.531 -0.737 1 93.06 320 PHE A C 1
ATOM 2416 O O . PHE A 1 320 ? 6.434 -38.5 -0.534 1 93.06 320 PHE A O 1
ATOM 2423 N N . PHE A 1 321 ? 4.355 -37.688 -1.022 1 92.62 321 PHE A N 1
ATOM 2424 C CA . PHE A 1 321 ? 3.688 -38.969 -0.947 1 92.62 321 PHE A CA 1
ATOM 2425 C C . PHE A 1 321 ? 3.227 -39.438 -2.328 1 92.62 321 PHE A C 1
ATOM 2427 O O . PHE A 1 321 ? 3.211 -38.625 -3.273 1 92.62 321 PHE A O 1
ATOM 2434 N N . PRO A 1 322 ? 2.898 -40.75 -2.508 1 92.81 322 PRO A N 1
ATOM 2435 C CA . PRO A 1 322 ? 2.484 -41.25 -3.822 1 92.81 322 PRO A CA 1
ATOM 2436 C C . PRO A 1 322 ? 1.241 -40.531 -4.355 1 92.81 322 PRO A C 1
ATOM 2438 O O . PRO A 1 322 ? 0.32 -40.219 -3.59 1 92.81 322 PRO A O 1
ATOM 2441 N N . ARG A 1 323 ? 1.284 -40.25 -5.543 1 93.75 323 ARG A N 1
ATOM 2442 C CA . ARG A 1 323 ? 0.112 -39.75 -6.25 1 93.75 323 ARG A CA 1
ATOM 2443 C C . ARG A 1 323 ? -0.562 -40.844 -7.055 1 93.75 323 ARG A C 1
ATOM 2445 O O . ARG A 1 323 ? 0.097 -41.562 -7.816 1 93.75 323 ARG A O 1
ATOM 2452 N N . ILE A 1 324 ? -1.819 -41.031 -6.828 1 94 324 ILE A N 1
ATOM 2453 C CA . ILE A 1 324 ? -2.586 -42.062 -7.508 1 94 324 ILE A CA 1
ATOM 2454 C C . ILE A 1 324 ? -3.549 -41.438 -8.508 1 94 324 ILE A C 1
ATOM 2456 O O . ILE A 1 324 ? -4.355 -40.594 -8.133 1 94 324 ILE A O 1
ATOM 2460 N N . SER A 1 325 ? -3.42 -41.844 -9.688 1 95.12 325 SER A N 1
ATOM 2461 C CA . SER A 1 325 ? -4.312 -41.375 -10.734 1 95.12 325 SER A CA 1
ATOM 2462 C C . SER A 1 325 ? -5.074 -42.531 -11.383 1 95.12 325 SER A C 1
ATOM 2464 O O . SER A 1 325 ? -4.523 -43.625 -11.578 1 95.12 325 SER A O 1
ATOM 2466 N N . LEU A 1 326 ? -6.344 -42.344 -11.594 1 94.38 326 LEU A N 1
ATOM 2467 C CA . LEU A 1 326 ? -7.211 -43.344 -12.195 1 94.38 326 LEU A CA 1
ATOM 2468 C C . LEU A 1 326 ? -7.727 -42.875 -13.547 1 94.38 326 LEU A C 1
ATOM 2470 O O . LEU A 1 326 ? -8.266 -41.75 -13.664 1 94.38 326 LEU A O 1
ATOM 2474 N N . THR A 1 327 ? -7.5 -43.656 -14.523 1 95.06 327 THR A N 1
ATOM 2475 C CA . THR A 1 327 ? -8.047 -43.438 -15.859 1 95.06 327 THR A CA 1
ATOM 2476 C C . THR A 1 327 ? -8.922 -44.625 -16.281 1 95.06 327 THR A C 1
ATOM 2478 O O . THR A 1 327 ? -8.578 -45.781 -16.047 1 95.06 327 THR A O 1
ATOM 2481 N N . GLY A 1 328 ? -10.102 -44.344 -16.75 1 93.5 328 GLY A N 1
ATOM 2482 C CA . GLY A 1 328 ? -11.039 -45.375 -17.188 1 93.5 328 GLY A CA 1
ATOM 2483 C C . GLY A 1 328 ? -11.703 -45.031 -18.516 1 93.5 328 GLY A C 1
ATOM 2484 O O . GLY A 1 328 ? -11.812 -43.844 -18.875 1 93.5 328 GLY A O 1
ATOM 2485 N N . PHE A 1 329 ? -12.062 -46.125 -19.219 1 94.25 329 PHE A N 1
ATOM 2486 C CA . PHE A 1 329 ? -12.781 -46.031 -20.484 1 94.25 329 PHE A CA 1
ATOM 2487 C C . PHE A 1 329 ? -13.812 -47.125 -20.641 1 94.25 329 PHE A C 1
ATOM 2489 O O . PHE A 1 329 ? -13.547 -48.281 -20.266 1 94.25 329 PHE A O 1
ATOM 2496 N N . LEU A 1 330 ? -15 -46.844 -20.984 1 94.88 330 LEU A N 1
ATOM 2497 C CA . LEU A 1 330 ? -16.062 -47.812 -21.297 1 94.88 330 LEU A CA 1
ATOM 2498 C C . LEU A 1 330 ? -16.734 -47.438 -22.625 1 94.88 330 LEU A C 1
ATOM 2500 O O . LEU A 1 330 ? -17.234 -46.312 -22.781 1 94.88 330 LEU A O 1
ATOM 2504 N N . GLY A 1 331 ? -16.625 -48.375 -23.531 1 95.19 331 GLY A N 1
ATOM 2505 C CA . GLY A 1 331 ? -17.234 -48.125 -24.828 1 95.19 331 GLY A CA 1
ATOM 2506 C C . GLY A 1 331 ? -16.969 -49.188 -25.844 1 95.19 331 GLY A C 1
ATOM 2507 O O . GLY A 1 331 ? -17.141 -50.375 -25.562 1 95.19 331 GLY A O 1
ATOM 2508 N N . SER A 1 332 ? -16.688 -48.719 -27.125 1 94.56 332 SER A N 1
ATOM 2509 C CA . SER A 1 332 ? -16.391 -49.625 -28.234 1 94.56 332 SER A CA 1
ATOM 2510 C C . SER A 1 332 ? -15 -49.375 -28.812 1 94.56 332 SER A C 1
ATOM 2512 O O . SER A 1 332 ? -14.5 -48.219 -28.75 1 94.56 332 SER A O 1
ATOM 2514 N N . SER A 1 333 ? -14.43 -50.438 -29.219 1 94.12 333 SER A N 1
ATOM 2515 C CA . SER A 1 333 ? -13.156 -50.344 -29.938 1 94.12 333 SER A CA 1
ATOM 2516 C C . SER A 1 333 ? -13.125 -51.312 -31.125 1 94.12 333 SER A C 1
ATOM 2518 O O . SER A 1 333 ? -13.828 -52.312 -31.141 1 94.12 333 SER A O 1
ATOM 2520 N N . SER A 1 334 ? -12.352 -50.906 -32.188 1 93.31 334 SER A N 1
ATOM 2521 C CA . SER A 1 334 ? -12.258 -51.719 -33.375 1 93.31 334 SER A CA 1
ATOM 2522 C C . SER A 1 334 ? -10.992 -51.406 -34.188 1 93.31 334 SER A C 1
ATOM 2524 O O . SER A 1 334 ? -10.445 -50.312 -34.062 1 93.31 334 SER A O 1
ATOM 2526 N N . ALA A 1 335 ? -10.523 -52.406 -34.906 1 91.12 335 ALA A N 1
ATOM 2527 C CA . ALA A 1 335 ? -9.414 -52.188 -35.812 1 91.12 335 ALA A CA 1
ATOM 2528 C C . ALA A 1 335 ? -9.859 -51.375 -37 1 91.12 335 ALA A C 1
ATOM 2530 O O . ALA A 1 335 ? -9.047 -50.656 -37.625 1 91.12 335 ALA A O 1
ATOM 2531 N N . ASP A 1 336 ? -11.148 -51.469 -37.375 1 90.75 336 ASP A N 1
ATOM 2532 C CA . ASP A 1 336 ? -11.719 -50.688 -38.5 1 90.75 336 ASP A CA 1
ATOM 2533 C C . ASP A 1 336 ? -12.797 -49.75 -38 1 90.75 336 ASP A C 1
ATOM 2535 O O . ASP A 1 336 ? -13.672 -50.125 -37.219 1 90.75 336 ASP A O 1
ATOM 2539 N N . LEU A 1 337 ? -12.703 -48.594 -38.562 1 90.5 337 LEU A N 1
ATOM 2540 C CA . LEU A 1 337 ? -13.656 -47.562 -38.156 1 90.5 337 LEU A CA 1
ATOM 2541 C C . LEU A 1 337 ? -15.086 -47.969 -38.469 1 90.5 337 LEU A C 1
ATOM 2543 O O . LEU A 1 337 ? -16.016 -47.688 -37.719 1 90.5 337 LEU A O 1
ATOM 2547 N N . SER A 1 338 ? -15.32 -48.688 -39.594 1 91.31 338 SER A N 1
ATOM 2548 C CA . SER A 1 338 ? -16.641 -49.094 -40.062 1 91.31 338 SER A CA 1
ATOM 2549 C C . SER A 1 338 ? -17.297 -50.094 -39.094 1 91.31 338 SER A C 1
ATOM 2551 O O . SER A 1 338 ? -18.516 -50.188 -39.062 1 91.31 338 SER A O 1
ATOM 2553 N N . ASP A 1 339 ? -16.484 -50.719 -38.312 1 91.81 339 ASP A N 1
ATOM 2554 C CA . ASP A 1 339 ? -17.016 -51.781 -37.469 1 91.81 339 ASP A CA 1
ATOM 2555 C C . ASP A 1 339 ? -17.109 -51.312 -36.031 1 91.81 339 ASP A C 1
ATOM 2557 O O . ASP A 1 339 ? -17.422 -52.094 -35.125 1 91.81 339 ASP A O 1
ATOM 2561 N N . LEU A 1 340 ? -16.875 -50.094 -35.781 1 92.06 340 LEU A N 1
ATOM 2562 C CA . LEU A 1 340 ? -16.719 -49.562 -34.438 1 92.06 340 LEU A CA 1
ATOM 2563 C C . LEU A 1 340 ? -17.953 -49.812 -33.594 1 92.06 340 LEU A C 1
ATOM 2565 O O . LEU A 1 340 ? -17.859 -50.094 -32.406 1 92.06 340 LEU A O 1
ATOM 2569 N N . PHE A 1 341 ? -19.188 -49.812 -34.188 1 91.12 341 PHE A N 1
ATOM 2570 C CA . PHE A 1 341 ? -20.406 -49.938 -33.375 1 91.12 341 PHE A CA 1
ATOM 2571 C C . PHE A 1 341 ? -21.141 -51.219 -33.75 1 91.12 341 PHE A C 1
ATOM 2573 O O . PHE A 1 341 ? -22.344 -51.344 -33.5 1 91.12 341 PHE A O 1
ATOM 2580 N N . ARG A 1 342 ? -20.438 -52.094 -34.375 1 90.56 342 ARG A N 1
ATOM 2581 C CA . ARG A 1 342 ? -21.031 -53.375 -34.656 1 90.56 342 ARG A CA 1
ATOM 2582 C C . ARG A 1 342 ? -21.062 -54.25 -33.406 1 90.56 342 ARG A C 1
ATOM 2584 O O . ARG A 1 342 ? -20.422 -53.938 -32.375 1 90.56 342 ARG A O 1
ATOM 2591 N N . SER A 1 343 ? -21.844 -55.375 -33.562 1 89.44 343 SER A N 1
ATOM 2592 C CA . SER A 1 343 ? -21.953 -56.312 -32.438 1 89.44 343 SER A CA 1
ATOM 2593 C C . SER A 1 343 ? -20.609 -56.938 -32.094 1 89.44 343 SER A C 1
ATOM 2595 O O . SER A 1 343 ? -19.828 -57.281 -33 1 89.44 343 SER A O 1
ATOM 2597 N N . GLY A 1 344 ? -20.281 -56.969 -30.781 1 88.88 344 GLY A N 1
ATOM 2598 C CA . GLY A 1 344 ? -19.078 -57.625 -30.328 1 88.88 344 GLY A CA 1
ATOM 2599 C C . GLY A 1 344 ? -17.922 -56.656 -30.094 1 88.88 344 GLY A C 1
ATOM 2600 O O . GLY A 1 344 ? -16.844 -57.094 -29.656 1 88.88 344 GLY A O 1
ATOM 2601 N N . GLN A 1 345 ? -18.156 -55.375 -30.281 1 91.12 345 GLN A N 1
ATOM 2602 C CA . GLN A 1 345 ? -17.062 -54.406 -30.234 1 91.12 345 GLN A CA 1
ATOM 2603 C C . GLN A 1 345 ? -16.969 -53.75 -28.875 1 91.12 345 GLN A C 1
ATOM 2605 O O . GLN A 1 345 ? -16.25 -52.75 -28.703 1 91.12 345 GLN A O 1
ATOM 2610 N N . ARG A 1 346 ? -17.641 -54.25 -27.875 1 92.5 346 ARG A N 1
ATOM 2611 C CA . ARG A 1 346 ? -17.562 -53.688 -26.531 1 92.5 346 ARG A CA 1
ATOM 2612 C C . ARG A 1 346 ? -16.141 -53.719 -25.984 1 92.5 346 ARG A C 1
ATOM 2614 O O . ARG A 1 346 ? -15.469 -54.75 -26.094 1 92.5 346 ARG A O 1
ATOM 2621 N N . ALA A 1 347 ? -15.75 -52.594 -25.453 1 92.88 347 ALA A N 1
ATOM 2622 C CA . ALA A 1 347 ? -14.398 -52.5 -24.906 1 92.88 347 ALA A CA 1
ATOM 2623 C C . ALA A 1 347 ? -14.383 -51.656 -23.625 1 92.88 347 ALA A C 1
ATOM 2625 O O . ALA A 1 347 ? -15.219 -50.781 -23.438 1 92.88 347 ALA A O 1
ATOM 2626 N N . TRP A 1 348 ? -13.609 -52 -22.703 1 93.69 348 TRP A N 1
ATOM 2627 C CA . TRP A 1 348 ? -13.336 -51.219 -21.5 1 93.69 348 TRP A CA 1
ATOM 2628 C C . TRP A 1 348 ? -11.867 -51.281 -21.109 1 93.69 348 TRP A C 1
ATOM 2630 O O . TRP A 1 348 ? -11.164 -52.219 -21.516 1 93.69 348 TRP A O 1
ATOM 2640 N N . SER A 1 349 ? -11.398 -50.219 -20.547 1 94.69 349 SER A N 1
ATOM 2641 C CA . SER A 1 349 ? -10.047 -50.219 -20 1 94.69 349 SER A CA 1
ATOM 2642 C C . SER A 1 349 ? -10.008 -49.5 -18.656 1 94.69 349 SER A C 1
ATOM 2644 O O . SER A 1 349 ? -10.773 -48.562 -18.422 1 94.69 349 SER A O 1
ATOM 2646 N N . PHE A 1 350 ? -9.273 -49.969 -17.703 1 93.62 350 PHE A N 1
ATOM 2647 C CA . PHE A 1 350 ? -8.984 -49.406 -16.391 1 93.62 350 PHE A CA 1
ATOM 2648 C C . PHE A 1 350 ? -7.484 -49.312 -16.156 1 93.62 350 PHE A C 1
ATOM 2650 O O . PHE A 1 350 ? -6.805 -50.344 -16.141 1 93.62 350 PHE A O 1
ATOM 2657 N N . THR A 1 351 ? -6.953 -48.094 -15.93 1 94.5 351 THR A N 1
ATOM 2658 C CA . THR A 1 351 ? -5.516 -47.875 -15.852 1 94.5 351 THR A CA 1
ATOM 2659 C C . THR A 1 351 ? -5.16 -47.062 -14.617 1 94.5 351 THR A C 1
ATOM 2661 O O . THR A 1 351 ? -4.98 -45.844 -14.703 1 94.5 351 THR A O 1
ATOM 2664 N N . PRO A 1 352 ? -5.004 -47.625 -13.445 1 93.69 352 PRO A N 1
ATOM 2665 C CA . PRO A 1 352 ? -4.465 -46.938 -12.273 1 93.69 352 PRO A CA 1
ATOM 2666 C C . PRO A 1 352 ? -2.961 -46.688 -12.367 1 93.69 352 PRO A C 1
ATOM 2668 O O . PRO A 1 352 ? -2.229 -47.531 -12.914 1 93.69 352 PRO A O 1
ATOM 2671 N N . GLN A 1 353 ? -2.549 -45.5 -11.945 1 94.81 353 GLN A N 1
ATOM 2672 C CA . GLN A 1 353 ? -1.133 -45.156 -11.93 1 94.81 353 GLN A CA 1
ATOM 2673 C C . GLN A 1 353 ? -0.732 -44.562 -10.594 1 94.81 353 GLN A C 1
ATOM 2675 O O . GLN A 1 353 ? -1.478 -43.75 -10.016 1 94.81 353 GLN A O 1
ATOM 2680 N N . VAL A 1 354 ? 0.387 -45.031 -10.047 1 93.88 354 VAL A N 1
ATOM 2681 C CA . VAL A 1 354 ? 0.951 -44.469 -8.82 1 93.88 354 VAL A CA 1
ATOM 2682 C C . VAL A 1 354 ? 2.359 -43.969 -9.086 1 93.88 354 VAL A C 1
ATOM 2684 O O . VAL A 1 354 ? 3.174 -44.625 -9.711 1 93.88 354 VAL A O 1
ATOM 2687 N N . THR A 1 355 ? 2.594 -42.75 -8.68 1 93.69 355 THR A N 1
ATOM 2688 C CA . THR A 1 355 ? 3.922 -42.156 -8.805 1 93.69 355 THR A CA 1
ATOM 2689 C C . THR A 1 355 ? 4.395 -41.625 -7.457 1 93.69 355 THR A C 1
ATOM 2691 O O . THR A 1 355 ? 3.605 -41.062 -6.695 1 93.69 355 THR A O 1
ATOM 2694 N N . LEU A 1 356 ? 5.68 -41.812 -7.117 1 93.88 356 LEU A N 1
ATOM 2695 C CA . LEU A 1 356 ? 6.316 -41.312 -5.906 1 93.88 356 LEU A CA 1
ATOM 2696 C C . LEU A 1 356 ? 7.699 -40.75 -6.215 1 93.88 356 LEU A C 1
ATOM 2698 O O . LEU A 1 356 ? 8.641 -41.5 -6.484 1 93.88 356 LEU A O 1
ATOM 2702 N N . PRO A 1 357 ? 7.793 -39.469 -6.156 1 91.38 357 PRO A N 1
ATOM 2703 C CA . PRO A 1 357 ? 9.117 -38.906 -6.406 1 91.38 357 PRO A CA 1
ATOM 2704 C C . PRO A 1 357 ? 10.133 -39.281 -5.328 1 91.38 357 PRO A C 1
ATOM 2706 O O . PRO A 1 357 ? 9.844 -39.156 -4.137 1 91.38 357 PRO A O 1
ATOM 2709 N N . LEU A 1 358 ? 11.305 -39.781 -5.734 1 92.56 358 LEU A N 1
ATOM 2710 C CA . LEU A 1 358 ? 12.406 -40.125 -4.832 1 92.56 358 LEU A CA 1
ATOM 2711 C C . LEU A 1 358 ? 13.477 -39.031 -4.875 1 92.56 358 LEU A C 1
ATOM 2713 O O . LEU A 1 358 ? 13.984 -38.625 -3.832 1 92.56 358 LEU A O 1
ATOM 2717 N N . PHE A 1 359 ? 13.844 -38.688 -6.043 1 92 359 PHE A N 1
ATOM 2718 C CA . PHE A 1 359 ? 14.781 -37.594 -6.293 1 92 359 PHE A CA 1
ATOM 2719 C C . PHE A 1 359 ? 14.227 -36.625 -7.332 1 92 359 PHE A C 1
ATOM 2721 O O . PHE A 1 359 ? 13.914 -37.031 -8.453 1 92 359 PHE A O 1
ATOM 2728 N N . ASP A 1 360 ? 14.086 -35.344 -6.969 1 91.81 360 ASP A N 1
ATOM 2729 C CA . ASP A 1 360 ? 13.516 -34.375 -7.895 1 91.81 360 ASP A CA 1
ATOM 2730 C C . ASP A 1 360 ? 14.344 -33.094 -7.926 1 91.81 360 ASP A C 1
ATOM 2732 O O . ASP A 1 360 ? 13.812 -32 -8.148 1 91.81 360 ASP A O 1
ATOM 2736 N N . GLY A 1 361 ? 15.656 -33.188 -7.5 1 90.06 361 GLY A N 1
ATOM 2737 C CA . GLY A 1 361 ? 16.547 -32.031 -7.531 1 90.06 361 GLY A CA 1
ATOM 2738 C C . GLY A 1 361 ? 16.219 -31 -6.48 1 90.06 361 GLY A C 1
ATOM 2739 O O . GLY A 1 361 ? 16.578 -29.828 -6.621 1 90.06 361 GLY A O 1
ATOM 2740 N N . GLY A 1 362 ? 15.445 -31.312 -5.523 1 92.25 362 GLY A N 1
ATOM 2741 C CA . GLY A 1 362 ? 15.094 -30.406 -4.441 1 92.25 362 GLY A CA 1
ATOM 2742 C C . GLY A 1 362 ? 13.82 -29.625 -4.707 1 92.25 362 GLY A C 1
ATOM 2743 O O . GLY A 1 362 ? 13.469 -28.719 -3.943 1 92.25 362 GLY A O 1
ATOM 2744 N N . ARG A 1 363 ? 13.109 -29.922 -5.77 1 93.19 363 ARG A N 1
ATOM 2745 C CA . ARG A 1 363 ? 11.922 -29.188 -6.164 1 93.19 363 ARG A CA 1
ATOM 2746 C C . ARG A 1 363 ? 10.852 -29.25 -5.078 1 93.19 363 ARG A C 1
ATOM 2748 O O . ARG A 1 363 ? 10.344 -28.219 -4.637 1 93.19 363 ARG A O 1
ATOM 2755 N N . ASN A 1 364 ? 10.5 -30.484 -4.586 1 93.25 364 ASN A N 1
ATOM 2756 C CA . ASN A 1 364 ? 9.461 -30.641 -3.578 1 93.25 364 ASN A CA 1
ATOM 2757 C C . ASN A 1 364 ? 9.836 -29.938 -2.277 1 93.25 364 ASN A C 1
ATOM 2759 O O . ASN A 1 364 ? 8.992 -29.297 -1.646 1 93.25 364 ASN A O 1
ATOM 2763 N N . ARG A 1 365 ? 11.125 -30.094 -1.922 1 94.69 365 ARG A N 1
ATOM 2764 C CA . ARG A 1 365 ? 11.586 -29.422 -0.71 1 94.69 365 ARG A CA 1
ATOM 2765 C C . ARG A 1 365 ? 11.5 -27.906 -0.857 1 94.69 365 ARG A C 1
ATOM 2767 O O . ARG A 1 365 ? 11.047 -27.219 0.059 1 94.69 365 ARG A O 1
ATOM 2774 N N . ALA A 1 366 ? 11.906 -27.375 -1.977 1 94.88 366 ALA A N 1
ATOM 2775 C CA . ALA A 1 366 ? 11.844 -25.938 -2.236 1 94.88 366 ALA A CA 1
ATOM 2776 C C . ALA A 1 366 ? 10.398 -25.438 -2.229 1 94.88 366 ALA A C 1
ATOM 2778 O O . ALA A 1 366 ? 10.109 -24.359 -1.705 1 94.88 366 ALA A O 1
ATOM 2779 N N . ASN A 1 367 ? 9.516 -26.219 -2.816 1 94.94 367 ASN A N 1
ATOM 2780 C CA . ASN A 1 367 ? 8.102 -25.859 -2.822 1 94.94 367 ASN A CA 1
ATOM 2781 C C . ASN A 1 367 ? 7.52 -25.859 -1.412 1 94.94 367 ASN A C 1
ATOM 2783 O O . ASN A 1 367 ? 6.699 -25 -1.075 1 94.94 367 ASN A O 1
ATOM 2787 N N . LEU A 1 368 ? 7.879 -26.844 -0.608 1 95.62 368 LEU A N 1
ATOM 2788 C CA . LEU A 1 368 ? 7.434 -26.875 0.781 1 95.62 368 LEU A CA 1
ATOM 2789 C C . LEU A 1 368 ? 7.977 -25.672 1.541 1 95.62 368 LEU A C 1
ATOM 2791 O O . LEU A 1 368 ? 7.238 -25 2.271 1 95.62 368 LEU A O 1
ATOM 2795 N N . ASP A 1 369 ? 9.266 -25.375 1.334 1 95.5 369 ASP A N 1
ATOM 2796 C CA . ASP A 1 369 ? 9.859 -24.203 1.948 1 95.5 369 ASP A CA 1
ATOM 2797 C C . ASP A 1 369 ? 9.094 -22.938 1.552 1 95.5 369 ASP A C 1
ATOM 2799 O O . ASP A 1 369 ? 8.797 -22.094 2.4 1 95.5 369 ASP A O 1
ATOM 2803 N N . LEU A 1 370 ? 8.773 -22.781 0.263 1 96 370 LEU A N 1
ATOM 2804 C CA . LEU A 1 370 ? 8.016 -21.641 -0.243 1 96 370 LEU A CA 1
ATOM 2805 C C . LEU A 1 370 ? 6.668 -21.531 0.461 1 96 370 LEU A C 1
ATOM 2807 O O . LEU A 1 370 ? 6.266 -20.438 0.869 1 96 370 LEU A O 1
ATOM 2811 N N . ALA A 1 371 ? 5.984 -22.641 0.609 1 96.62 371 ALA A N 1
ATOM 2812 C CA . ALA A 1 371 ? 4.684 -22.641 1.273 1 96.62 371 ALA A CA 1
ATOM 2813 C C . ALA A 1 371 ? 4.812 -22.188 2.727 1 96.62 371 ALA A C 1
ATOM 2815 O O . ALA A 1 371 ? 3.99 -21.406 3.217 1 96.62 371 ALA A O 1
ATOM 2816 N N . VAL A 1 372 ? 5.824 -22.703 3.398 1 96.94 372 VAL A N 1
ATOM 2817 C CA . VAL A 1 372 ? 6.055 -22.344 4.793 1 96.94 372 VAL A CA 1
ATOM 2818 C C . VAL A 1 372 ? 6.375 -20.844 4.895 1 96.94 372 VAL A C 1
ATOM 2820 O O . VAL A 1 372 ? 5.848 -20.156 5.762 1 96.94 372 VAL A O 1
ATOM 2823 N N . LEU A 1 373 ? 7.25 -20.359 4.012 1 96.5 373 LEU A N 1
ATOM 2824 C CA . LEU A 1 373 ? 7.625 -18.953 3.99 1 96.5 373 LEU A CA 1
ATOM 2825 C C . LEU A 1 373 ? 6.402 -18.078 3.738 1 96.5 373 LEU A C 1
ATOM 2827 O O . LEU A 1 373 ? 6.254 -17.016 4.363 1 96.5 373 LEU A O 1
ATOM 2831 N N . ARG A 1 374 ? 5.535 -18.469 2.857 1 97.12 374 ARG A N 1
ATOM 2832 C CA . ARG A 1 374 ? 4.324 -17.703 2.564 1 97.12 374 ARG A CA 1
ATOM 2833 C C . ARG A 1 374 ? 3.389 -17.672 3.77 1 97.12 374 ARG A C 1
ATOM 2835 O O . ARG A 1 374 ? 2.703 -16.688 4.008 1 97.12 374 ARG A O 1
ATOM 2842 N N . LYS A 1 375 ? 3.326 -18.734 4.531 1 97.12 375 LYS A N 1
ATOM 2843 C CA . LYS A 1 375 ? 2.576 -18.719 5.785 1 97.12 375 LYS A CA 1
ATOM 2844 C C . LYS A 1 375 ? 3.182 -17.734 6.777 1 97.12 375 LYS A C 1
ATOM 2846 O O . LYS A 1 375 ? 2.457 -16.969 7.418 1 97.12 375 LYS A O 1
ATOM 2851 N N . ASP A 1 376 ? 4.516 -17.781 6.867 1 96.69 376 ASP A N 1
ATOM 2852 C CA . ASP A 1 376 ? 5.184 -16.844 7.766 1 96.69 376 ASP A CA 1
ATOM 2853 C C . ASP A 1 376 ? 4.91 -15.406 7.355 1 96.69 376 ASP A C 1
ATOM 2855 O O . ASP A 1 376 ? 4.715 -14.539 8.211 1 96.69 376 ASP A O 1
ATOM 2859 N N . MET A 1 377 ? 4.906 -15.148 6.105 1 97.38 377 MET A N 1
ATOM 2860 C CA . MET A 1 377 ? 4.555 -13.828 5.598 1 97.38 377 MET A CA 1
ATOM 2861 C C . MET A 1 377 ? 3.123 -13.461 5.984 1 97.38 377 MET A C 1
ATOM 2863 O O . MET A 1 377 ? 2.846 -12.312 6.344 1 97.38 377 MET A O 1
ATOM 2867 N N . ALA A 1 378 ? 2.246 -14.445 5.887 1 97.25 378 ALA A N 1
ATOM 2868 C CA . ALA A 1 378 ? 0.853 -14.211 6.258 1 97.25 378 ALA A CA 1
ATOM 2869 C C . ALA A 1 378 ? 0.724 -13.922 7.75 1 97.25 378 ALA A C 1
ATOM 2871 O O . ALA A 1 378 ? -0.122 -13.125 8.164 1 97.25 378 ALA A O 1
ATOM 2872 N N . VAL A 1 379 ? 1.548 -14.555 8.562 1 97.19 379 VAL A N 1
ATOM 2873 C CA . VAL A 1 379 ? 1.564 -14.258 9.992 1 97.19 379 VAL A CA 1
ATOM 2874 C C . VAL A 1 379 ? 1.979 -12.805 10.219 1 97.19 379 VAL A C 1
ATOM 2876 O O . VAL A 1 379 ? 1.32 -12.078 10.953 1 97.19 379 VAL A O 1
ATOM 2879 N N . ALA A 1 380 ? 3.053 -12.383 9.586 1 97.19 380 ALA A N 1
ATOM 2880 C CA . ALA A 1 380 ? 3.529 -11.008 9.703 1 97.19 380 ALA A CA 1
ATOM 2881 C C . ALA A 1 380 ? 2.477 -10.016 9.211 1 97.19 380 ALA A C 1
ATOM 2883 O O . ALA A 1 380 ? 2.275 -8.961 9.82 1 97.19 380 ALA A O 1
ATOM 2884 N N . ALA A 1 381 ? 1.808 -10.344 8.125 1 97.31 381 ALA A N 1
ATOM 2885 C CA . ALA A 1 381 ? 0.75 -9.5 7.586 1 97.31 381 ALA A CA 1
ATOM 2886 C C . ALA A 1 381 ? -0.42 -9.391 8.562 1 97.31 381 ALA A C 1
ATOM 2888 O O . ALA A 1 381 ? -1.022 -8.32 8.695 1 97.31 381 ALA A O 1
ATOM 2889 N N . TYR A 1 382 ? -0.747 -10.539 9.195 1 97.44 382 TYR A N 1
ATOM 2890 C CA . TYR A 1 382 ? -1.8 -10.555 10.203 1 97.44 382 TYR A CA 1
ATOM 2891 C C . TYR A 1 382 ? -1.442 -9.648 11.375 1 97.44 382 TYR A C 1
ATOM 2893 O O . TYR A 1 382 ? -2.25 -8.82 11.797 1 97.44 382 TYR A O 1
ATOM 2901 N N . GLU A 1 383 ? -0.277 -9.758 11.867 1 96.88 383 GLU A N 1
ATOM 2902 C CA . GLU A 1 383 ? 0.196 -8.914 12.961 1 96.88 383 GLU A CA 1
ATOM 2903 C C . GLU A 1 383 ? 0.212 -7.441 12.562 1 96.88 383 GLU A C 1
ATOM 2905 O O . GLU A 1 383 ? -0.176 -6.57 13.344 1 96.88 383 GLU A O 1
ATOM 2910 N N . GLN A 1 384 ? 0.632 -7.121 11.398 1 97.06 384 GLN A N 1
ATOM 2911 C CA . GLN A 1 384 ? 0.665 -5.758 10.883 1 97.06 384 GLN A CA 1
ATOM 2912 C C . GLN A 1 384 ? -0.738 -5.16 10.82 1 97.06 384 GLN A C 1
ATOM 2914 O O . GLN A 1 384 ? -0.934 -3.986 11.141 1 97.06 384 GLN A O 1
ATOM 2919 N N . ALA A 1 385 ? -1.674 -5.996 10.328 1 97.25 385 ALA A N 1
ATOM 2920 C CA . ALA A 1 385 ? -3.059 -5.535 10.266 1 97.25 385 ALA A CA 1
ATOM 2921 C C . ALA A 1 385 ? -3.562 -5.113 11.641 1 97.25 385 ALA A C 1
ATOM 2923 O O . ALA A 1 385 ? -4.234 -4.09 11.773 1 97.25 385 ALA A O 1
ATOM 2924 N N . ILE A 1 386 ? -3.193 -5.859 12.609 1 96.62 386 ILE A N 1
ATOM 2925 C CA . ILE A 1 386 ? -3.604 -5.57 13.977 1 96.62 386 ILE A CA 1
ATOM 2926 C C . ILE A 1 386 ? -2.947 -4.277 14.453 1 96.62 386 ILE A C 1
ATOM 2928 O O . ILE A 1 386 ? -3.619 -3.396 14.992 1 96.62 386 ILE A O 1
ATOM 2932 N N . GLN A 1 387 ? -1.645 -4.125 14.289 1 97 387 GLN A N 1
ATOM 2933 C CA . GLN A 1 387 ? -0.917 -2.936 14.719 1 97 387 GLN A CA 1
ATOM 2934 C C . GLN A 1 387 ? -1.426 -1.691 14 1 97 387 GLN A C 1
ATOM 2936 O O . GLN A 1 387 ? -1.542 -0.623 14.602 1 97 387 GLN A O 1
ATOM 2941 N N . THR A 1 388 ? -1.707 -1.855 12.703 1 97.44 388 THR A N 1
ATOM 2942 C CA . THR A 1 388 ? -2.234 -0.744 11.922 1 97.44 388 THR A CA 1
ATOM 2943 C C . THR A 1 388 ? -3.613 -0.332 12.43 1 97.44 388 THR A C 1
ATOM 2945 O O . THR A 1 388 ? -3.898 0.859 12.57 1 97.44 388 THR A O 1
ATOM 2948 N N . ALA A 1 389 ? -4.426 -1.314 12.672 1 95.94 389 ALA A N 1
ATOM 2949 C CA . ALA A 1 389 ? -5.742 -1.035 13.234 1 95.94 389 ALA A CA 1
ATOM 2950 C C . ALA A 1 389 ? -5.625 -0.293 14.57 1 95.94 389 ALA A C 1
ATOM 2952 O O . ALA A 1 389 ? -6.363 0.666 14.812 1 95.94 389 ALA A O 1
ATOM 2953 N N . PHE A 1 390 ? -4.77 -0.686 15.422 1 95.44 390 PHE A N 1
ATOM 2954 C CA . PHE A 1 390 ? -4.547 -0.036 16.703 1 95.44 390 PHE A CA 1
ATOM 2955 C C . PHE A 1 390 ? -4.168 1.428 16.516 1 95.44 390 PHE A C 1
ATOM 2957 O O . PHE A 1 390 ? -4.742 2.312 17.156 1 95.44 390 PHE A O 1
ATOM 2964 N N . ARG A 1 391 ? -3.199 1.705 15.664 1 96.69 391 ARG A N 1
ATOM 2965 C CA . ARG A 1 391 ? -2.746 3.068 15.398 1 96.69 391 ARG A CA 1
ATOM 2966 C C . ARG A 1 391 ? -3.889 3.938 14.883 1 96.69 391 ARG A C 1
ATOM 2968 O O . ARG A 1 391 ? -4.043 5.082 15.312 1 96.69 391 ARG A O 1
ATOM 2975 N N . GLU A 1 392 ? -4.656 3.344 13.977 1 97 392 GLU A N 1
ATOM 2976 C CA . GLU A 1 392 ? -5.766 4.094 13.398 1 97 392 GLU A CA 1
ATOM 2977 C C . GLU A 1 392 ? -6.762 4.523 14.469 1 97 392 GLU A C 1
ATOM 2979 O O . GLU A 1 392 ? -7.211 5.672 14.484 1 97 392 GLU A O 1
ATOM 2984 N N . VAL A 1 393 ? -7.086 3.633 15.352 1 94.81 393 VAL A N 1
ATOM 2985 C CA . VAL A 1 393 ? -8.023 3.951 16.422 1 94.81 393 VAL A CA 1
ATOM 2986 C C . VAL A 1 393 ? -7.383 4.949 17.391 1 94.81 393 VAL A C 1
ATOM 2988 O O . VAL A 1 393 ? -8.008 5.938 17.781 1 94.81 393 VAL A O 1
ATOM 2991 N N . ALA A 1 394 ? -6.148 4.738 17.766 1 95.94 394 ALA A N 1
ATOM 2992 C CA . ALA A 1 394 ? -5.441 5.648 18.672 1 95.94 394 ALA A CA 1
ATOM 2993 C C . ALA A 1 394 ? -5.398 7.062 18.094 1 95.94 394 ALA A C 1
ATOM 2995 O O . ALA A 1 394 ? -5.609 8.039 18.828 1 95.94 394 ALA A O 1
ATOM 2996 N N . ASP A 1 395 ? -5.164 7.172 16.781 1 97.12 395 ASP A N 1
ATOM 2997 C CA . ASP A 1 395 ? -5.145 8.469 16.109 1 97.12 395 ASP A CA 1
ATOM 2998 C C . ASP A 1 395 ? -6.516 9.133 16.156 1 97.12 395 ASP A C 1
ATOM 3000 O O . ASP A 1 395 ? -6.625 10.336 16.406 1 97.12 395 ASP A O 1
ATOM 3004 N N . ALA A 1 396 ? -7.477 8.336 15.867 1 95.94 396 ALA A N 1
ATOM 3005 C CA . ALA A 1 396 ? -8.836 8.867 15.844 1 95.94 396 ALA A CA 1
ATOM 3006 C C . ALA A 1 396 ? -9.273 9.297 17.25 1 95.94 396 ALA A C 1
ATOM 3008 O O . ALA A 1 396 ? -9.961 10.312 17.391 1 95.94 396 ALA A O 1
ATOM 3009 N N . LEU A 1 397 ? -8.906 8.57 18.281 1 94.75 397 LEU A N 1
ATOM 3010 C CA . LEU A 1 397 ? -9.203 8.938 19.656 1 94.75 397 LEU A CA 1
ATOM 3011 C C . LEU A 1 397 ? -8.508 10.25 20.031 1 94.75 397 LEU A C 1
ATOM 3013 O O . LEU A 1 397 ? -9.125 11.125 20.625 1 94.75 397 LEU A O 1
ATOM 3017 N N . ALA A 1 398 ? -7.293 10.352 19.641 1 96.5 398 ALA A N 1
ATOM 3018 C CA . ALA A 1 398 ? -6.566 11.594 19.875 1 96.5 398 ALA A CA 1
ATOM 3019 C C . ALA A 1 398 ? -7.246 12.773 19.188 1 96.5 398 ALA A C 1
ATOM 3021 O O . ALA A 1 398 ? -7.418 13.836 19.797 1 96.5 398 ALA A O 1
ATOM 3022 N N . ALA A 1 399 ? -7.664 12.562 18 1 96.88 399 ALA A N 1
ATOM 3023 C CA . ALA A 1 399 ? -8.297 13.625 17.219 1 96.88 399 ALA A CA 1
ATOM 3024 C C . ALA A 1 399 ? -9.633 14.023 17.828 1 96.88 399 ALA A C 1
ATOM 3026 O O . ALA A 1 399 ? -9.906 15.211 18.016 1 96.88 399 ALA A O 1
ATOM 3027 N N . THR A 1 400 ? -10.484 13.094 18.219 1 94.56 400 THR A N 1
ATOM 3028 C CA . THR A 1 400 ? -11.812 13.383 18.75 1 94.56 400 THR A CA 1
ATOM 3029 C C . THR A 1 400 ? -11.703 14.109 20.094 1 94.56 400 THR A C 1
ATOM 3031 O O . THR A 1 400 ? -12.414 15.086 20.328 1 94.56 400 THR A O 1
ATOM 3034 N N . ASP A 1 401 ? -10.812 13.734 20.891 1 94.5 401 ASP A N 1
ATOM 3035 C CA . ASP A 1 401 ? -10.617 14.32 22.219 1 94.5 401 ASP A CA 1
ATOM 3036 C C . ASP A 1 401 ? -10.109 15.758 22.109 1 94.5 401 ASP A C 1
ATOM 3038 O O . ASP A 1 401 ? -10.711 16.672 22.656 1 94.5 401 ASP A O 1
ATOM 3042 N N . THR A 1 402 ? -9.07 15.906 21.344 1 97.5 402 THR A N 1
ATOM 3043 C CA . THR A 1 402 ? -8.414 17.203 21.266 1 97.5 402 THR A CA 1
ATOM 3044 C C . THR A 1 402 ? -9.266 18.188 20.469 1 97.5 402 THR A C 1
ATOM 3046 O O . THR A 1 402 ? -9.281 19.391 20.781 1 97.5 402 THR A O 1
ATOM 3049 N N . LEU A 1 403 ? -9.961 17.703 19.453 1 97.25 403 LEU A N 1
ATOM 3050 C CA . LEU A 1 403 ? -10.805 18.594 18.672 1 97.25 403 LEU A CA 1
ATOM 3051 C C . LEU A 1 403 ? -12.016 19.062 19.469 1 97.25 403 LEU A C 1
ATOM 3053 O O . LEU A 1 403 ? -12.484 20.188 19.297 1 97.25 403 LEU A O 1
ATOM 3057 N N . ARG A 1 404 ? -12.508 18.219 20.391 1 95.31 404 ARG A N 1
ATOM 3058 C CA . ARG A 1 404 ? -13.578 18.641 21.297 1 95.31 404 ARG A CA 1
ATOM 3059 C C . ARG A 1 404 ? -13.141 19.797 22.172 1 95.31 404 ARG A C 1
ATOM 3061 O O . ARG A 1 404 ? -13.844 20.812 22.297 1 95.31 404 ARG A O 1
ATOM 3068 N N . ARG A 1 405 ? -11.977 19.688 22.75 1 97.12 405 ARG A N 1
ATOM 3069 C CA . ARG A 1 405 ? -11.453 20.75 23.594 1 97.12 405 ARG A CA 1
ATOM 3070 C C . ARG A 1 405 ? -11.086 21.969 22.766 1 97.12 405 ARG A C 1
ATOM 3072 O O . ARG A 1 405 ? -11.344 23.109 23.188 1 97.12 405 ARG A O 1
ATOM 3079 N N . GLU A 1 406 ? -10.586 21.734 21.578 1 97.81 406 GLU A N 1
ATOM 3080 C CA . GLU A 1 406 ? -10.25 22.828 20.688 1 97.81 406 GLU A CA 1
ATOM 3081 C C . GLU A 1 406 ? -11.5 23.609 20.266 1 97.81 406 GLU A C 1
ATOM 3083 O O . GLU A 1 406 ? -11.461 24.828 20.125 1 97.81 406 GLU A O 1
ATOM 3088 N N . GLU A 1 407 ? -12.562 22.891 20.078 1 96.69 407 GLU A N 1
ATOM 3089 C CA . GLU A 1 407 ? -13.82 23.531 19.719 1 96.69 407 GLU A CA 1
ATOM 3090 C C . GLU A 1 407 ? -14.273 24.516 20.797 1 96.69 407 GLU A C 1
ATOM 3092 O O . GLU A 1 407 ? -14.719 25.625 20.5 1 96.69 407 GLU A O 1
ATOM 3097 N N . GLY A 1 408 ? -14.125 24.109 22.062 1 97.38 408 GLY A N 1
ATOM 3098 C CA . GLY A 1 408 ? -14.461 25.016 23.156 1 97.38 408 GLY A CA 1
ATOM 3099 C C . GLY A 1 408 ? -13.625 26.281 23.156 1 97.38 408 GLY A C 1
ATOM 3100 O O . GLY A 1 408 ? -14.148 27.375 23.344 1 97.38 408 GLY A O 1
ATOM 3101 N N . ALA A 1 409 ? -12.383 26.094 22.891 1 98.25 409 ALA A N 1
ATOM 3102 C CA . ALA A 1 409 ? -11.477 27.234 22.844 1 98.25 409 ALA A CA 1
ATOM 3103 C C . ALA A 1 409 ? -11.805 28.156 21.672 1 98.25 409 ALA A C 1
ATOM 3105 O O . ALA A 1 409 ? -11.812 29.375 21.828 1 98.25 409 ALA A O 1
ATOM 3106 N N . ARG A 1 410 ? -12.117 27.594 20.547 1 98.06 410 ARG A N 1
ATOM 3107 C CA . ARG A 1 410 ? -12.438 28.359 19.344 1 98.06 410 ARG A CA 1
ATOM 3108 C C . ARG A 1 410 ? -13.773 29.078 19.5 1 98.06 410 ARG A C 1
ATOM 3110 O O . ARG A 1 410 ? -13.953 30.188 18.969 1 98.06 410 ARG A O 1
ATOM 3117 N N . LEU A 1 411 ? -14.703 28.484 20.203 1 97.38 411 LEU A N 1
ATOM 3118 C CA . LEU A 1 411 ? -15.969 29.141 20.484 1 97.38 411 LEU A CA 1
ATOM 3119 C C . LEU A 1 411 ? -15.758 30.391 21.344 1 97.38 411 LEU A C 1
ATOM 3121 O O . LEU A 1 411 ? -16.297 31.453 21.047 1 97.38 411 LEU A O 1
ATOM 3125 N N . ALA A 1 412 ? -14.953 30.234 22.375 1 97.31 412 ALA A N 1
ATOM 3126 C CA . ALA A 1 412 ? -14.641 31.375 23.219 1 97.31 412 ALA A CA 1
ATOM 3127 C C . ALA A 1 412 ? -13.961 32.469 22.422 1 97.31 412 ALA A C 1
ATOM 3129 O O . ALA A 1 412 ? -14.273 33.656 22.609 1 97.31 412 ALA A O 1
ATOM 3130 N N . LEU A 1 413 ? -13.07 32.125 21.516 1 97.62 413 LEU A N 1
ATOM 3131 C CA . LEU A 1 413 ? -12.352 33.062 20.688 1 97.62 413 LEU A CA 1
ATOM 3132 C C . LEU A 1 413 ? -13.297 33.781 19.719 1 97.62 413 LEU A C 1
ATOM 3134 O O . LEU A 1 413 ? -13.188 34.969 19.5 1 97.62 413 LEU A O 1
ATOM 3138 N N . ARG A 1 414 ? -14.188 33 19.125 1 97.44 414 ARG A N 1
ATOM 3139 C CA . ARG A 1 414 ? -15.188 33.594 18.234 1 97.44 414 ARG A CA 1
ATOM 3140 C C . ARG A 1 414 ? -16.047 34.625 18.969 1 97.44 414 ARG A C 1
ATOM 3142 O O . ARG A 1 414 ? -16.234 35.719 18.484 1 97.44 414 ARG A O 1
ATOM 3149 N N . ASP A 1 415 ? -16.516 34.344 20.156 1 97.5 415 ASP A N 1
ATOM 3150 C CA . ASP A 1 415 ? -17.375 35.219 20.922 1 97.5 415 ASP A CA 1
ATOM 3151 C C . ASP A 1 415 ? -16.625 36.5 21.359 1 97.5 415 ASP A C 1
ATOM 3153 O O . ASP A 1 415 ? -17.156 37.594 21.25 1 97.5 415 ASP A O 1
ATOM 3157 N N . SER A 1 416 ? -15.414 36.219 21.781 1 97.19 416 SER A N 1
ATOM 3158 C CA . SER A 1 416 ? -14.602 37.375 22.172 1 97.19 416 SER A CA 1
ATOM 3159 C C . SER A 1 416 ? -14.344 38.281 20.984 1 97.19 416 SER A C 1
ATOM 3161 O O . SER A 1 416 ? -14.367 39.531 21.125 1 97.19 416 SER A O 1
ATOM 3163 N N . SER A 1 417 ? -14.086 37.75 19.812 1 97.44 417 SER A N 1
ATOM 3164 C CA . SER A 1 417 ? -13.797 38.531 18.625 1 97.44 417 SER A CA 1
ATOM 3165 C C . SER A 1 417 ? -15.039 39.312 18.156 1 97.44 417 SER A C 1
ATOM 3167 O O . SER A 1 417 ? -14.93 40.438 17.641 1 97.44 417 SER A O 1
ATOM 3169 N N . ARG A 1 418 ? -16.203 38.75 18.312 1 96.38 418 ARG A N 1
ATOM 3170 C CA . ARG A 1 418 ? -17.453 39.438 17.984 1 96.38 418 ARG A CA 1
ATOM 3171 C C . ARG A 1 418 ? -17.688 40.625 18.891 1 96.38 418 ARG A C 1
ATOM 3173 O O . ARG A 1 418 ? -18.078 41.688 18.438 1 96.38 418 ARG A O 1
ATOM 3180 N N . GLU A 1 419 ? -17.438 40.375 20.156 1 97.38 419 GLU A N 1
ATOM 3181 C CA . GLU A 1 419 ? -17.594 41.469 21.109 1 97.38 419 GLU A CA 1
ATOM 3182 C C . GLU A 1 419 ? -16.562 42.562 20.859 1 97.38 419 GLU A C 1
ATOM 3184 O O . GLU A 1 419 ? -16.891 43.75 20.938 1 97.38 419 GLU A O 1
ATOM 3189 N N . SER A 1 420 ? -15.336 42.156 20.562 1 96.56 420 SER A N 1
ATOM 3190 C CA . SER A 1 420 ? -14.297 43.125 20.219 1 96.56 420 SER A CA 1
ATOM 3191 C C . SER A 1 420 ? -14.695 43.969 18.984 1 96.56 420 SER A C 1
ATOM 3193 O O . SER A 1 420 ? -14.461 45.156 18.938 1 96.56 420 SER A O 1
ATOM 3195 N N . LEU A 1 421 ? -15.297 43.375 17.984 1 96.12 421 LEU A N 1
ATOM 3196 C CA . LEU A 1 421 ? -15.742 44.062 16.781 1 96.12 421 LEU A CA 1
ATOM 3197 C C . LEU A 1 421 ? -16.828 45.062 17.109 1 96.12 421 LEU A C 1
ATOM 3199 O O . LEU A 1 421 ? -16.781 46.219 16.656 1 96.12 421 LEU A O 1
ATOM 3203 N N . ARG A 1 422 ? -17.75 44.688 17.953 1 96.38 422 ARG A N 1
ATOM 3204 C CA . ARG A 1 422 ? -18.828 45.594 18.359 1 96.38 422 ARG A CA 1
ATOM 3205 C C . ARG A 1 422 ? -18.281 46.844 19.062 1 96.38 422 ARG A C 1
ATOM 3207 O O . ARG A 1 422 ? -18.672 47.969 18.734 1 96.38 422 ARG A O 1
ATOM 3214 N N . LEU A 1 423 ? -17.359 46.625 19.984 1 95.88 423 LEU A N 1
ATOM 3215 C CA . LEU A 1 423 ? -16.766 47.719 20.75 1 95.88 423 LEU A CA 1
ATOM 3216 C C . LEU A 1 423 ? -15.922 48.625 19.859 1 95.88 423 LEU A C 1
ATOM 3218 O O . LEU A 1 423 ? -15.984 49.844 19.969 1 95.88 423 LEU A O 1
ATOM 3222 N N . ALA A 1 424 ? -15.141 47.969 18.984 1 94.69 424 ALA A N 1
ATOM 3223 C CA . ALA A 1 424 ? -14.281 48.75 18.094 1 94.69 424 ALA A CA 1
ATOM 3224 C C . ALA A 1 424 ? -15.109 49.594 17.141 1 94.69 424 ALA A C 1
ATOM 3226 O O . ALA A 1 424 ? -14.758 50.75 16.859 1 94.69 424 ALA A O 1
ATOM 3227 N N . GLN A 1 425 ? -16.172 49.094 16.641 1 92.69 425 GLN A N 1
ATOM 3228 C CA . GLN A 1 425 ? -17.078 49.844 15.766 1 92.69 425 GLN A CA 1
ATOM 3229 C C . GLN A 1 425 ? -17.672 51.062 16.484 1 92.69 425 GLN A C 1
ATOM 3231 O O . GLN A 1 425 ? -17.688 52.156 15.938 1 92.69 425 GLN A O 1
ATOM 3236 N N . ALA A 1 426 ? -18.109 50.875 17.703 1 94.44 426 ALA A N 1
ATOM 3237 C CA . ALA A 1 426 ? -18.719 51.938 18.484 1 94.44 426 ALA A CA 1
ATOM 3238 C C . ALA A 1 426 ? -17.703 53.062 18.75 1 94.44 426 ALA A C 1
ATOM 3240 O O . ALA A 1 426 ? -18.031 54.25 18.641 1 94.44 426 ALA A O 1
ATOM 3241 N N . ARG A 1 427 ? -16.547 52.656 19.062 1 93 427 ARG A N 1
ATOM 3242 C CA . ARG A 1 427 ? -15.508 53.625 19.375 1 93 427 ARG A CA 1
ATOM 3243 C C . ARG A 1 427 ? -15.078 54.406 18.141 1 93 427 ARG A C 1
ATOM 3245 O O . ARG A 1 427 ? -14.789 55.594 18.219 1 93 427 ARG A O 1
ATOM 3252 N N . TYR A 1 428 ? -15.016 53.75 17.031 1 90.25 428 TYR A N 1
ATOM 3253 C CA . TYR A 1 428 ? -14.672 54.406 15.773 1 90.25 428 TYR A CA 1
ATOM 3254 C C . TYR A 1 428 ? -15.758 55.375 15.359 1 90.25 428 TYR A C 1
ATOM 3256 O O . TYR A 1 428 ? -15.461 56.531 14.977 1 90.25 428 TYR A O 1
ATOM 3264 N N . GLN A 1 429 ? -16.953 55 15.523 1 87.56 429 GLN A N 1
ATOM 3265 C CA . GLN A 1 429 ? -18.078 55.844 15.141 1 87.56 429 GLN A CA 1
ATOM 3266 C C . GLN A 1 429 ? -18.188 57.062 16.062 1 87.56 429 GLN A C 1
ATOM 3268 O O . GLN A 1 429 ? -18.609 58.125 15.625 1 87.56 429 GLN A O 1
ATOM 3273 N N . ALA A 1 430 ? -17.688 56.906 17.266 1 90.12 430 ALA A N 1
ATOM 3274 C CA . ALA A 1 430 ? -17.719 58 18.25 1 90.12 430 ALA A CA 1
ATOM 3275 C C . ALA A 1 430 ? -16.484 58.906 18.094 1 90.12 430 ALA A C 1
ATOM 3277 O O . ALA A 1 430 ? -16.391 59.938 18.75 1 90.12 430 ALA A O 1
ATOM 3278 N N . GLY A 1 431 ? -15.555 58.531 17.219 1 86.81 431 GLY A N 1
ATOM 3279 C CA . GLY A 1 431 ? -14.359 59.312 16.984 1 86.81 431 GLY A CA 1
ATOM 3280 C C . GLY A 1 431 ? -13.289 59.125 18.031 1 86.81 431 GLY A C 1
ATOM 3281 O O . GLY A 1 431 ? -12.344 59.906 18.109 1 86.81 431 GLY A O 1
ATOM 3282 N N . VAL A 1 432 ? -13.414 58.094 18.812 1 86.94 432 VAL A N 1
ATOM 3283 C CA . VAL A 1 432 ? -12.5 57.844 19.922 1 86.94 432 VAL A CA 1
ATOM 3284 C C . VAL A 1 432 ? -11.266 57.125 19.422 1 86.94 432 VAL A C 1
ATOM 3286 O O . VAL A 1 432 ? -10.148 57.406 19.859 1 86.94 432 VAL A O 1
ATOM 3289 N N . ASP A 1 433 ? -11.461 56.125 18.578 1 86.75 433 ASP A N 1
ATOM 3290 C CA . ASP A 1 433 ? -10.359 55.344 18.047 1 86.75 433 ASP A CA 1
ATOM 3291 C C . ASP A 1 433 ? -10.188 55.562 16.547 1 86.75 433 ASP A C 1
ATOM 3293 O O . ASP A 1 433 ? -11.117 56 15.875 1 86.75 433 ASP A O 1
ATOM 3297 N N . ASP A 1 434 ? -8.922 55.25 16.141 1 83.44 434 ASP A N 1
ATOM 3298 C CA . ASP A 1 434 ? -8.672 55.312 14.711 1 83.44 434 ASP A CA 1
ATOM 3299 C C . ASP A 1 434 ? -9.266 54.125 13.984 1 83.44 434 ASP A C 1
ATOM 3301 O O . ASP A 1 434 ? -9.742 53.156 14.625 1 83.44 434 ASP A O 1
ATOM 3305 N N . HIS A 1 435 ? -9.234 54.25 12.672 1 87.62 435 HIS A N 1
ATOM 3306 C CA . HIS A 1 435 ? -9.859 53.25 11.82 1 87.62 435 HIS A CA 1
ATOM 3307 C C . HIS A 1 435 ? -9.094 51.906 11.875 1 87.62 435 HIS A C 1
ATOM 3309 O O . HIS A 1 435 ? -9.664 50.844 11.617 1 87.62 435 HIS A O 1
ATOM 3315 N N . LEU A 1 436 ? -7.844 51.969 12.195 1 86.94 436 LEU A N 1
ATOM 3316 C CA . LEU A 1 436 ? -6.992 50.781 12.188 1 86.94 436 LEU A CA 1
ATOM 3317 C C . LEU A 1 436 ? -7.504 49.75 13.172 1 86.94 436 LEU A C 1
ATOM 3319 O O . LEU A 1 436 ? -7.512 48.562 12.867 1 86.94 436 LEU A O 1
ATOM 3323 N N . ARG A 1 437 ? -7.891 50.188 14.336 1 90.94 437 ARG A N 1
ATOM 3324 C CA . ARG A 1 437 ? -8.398 49.281 15.352 1 90.94 437 ARG A CA 1
ATOM 3325 C C . ARG A 1 437 ? -9.68 48.594 14.891 1 90.94 437 ARG A C 1
ATOM 3327 O O . ARG A 1 437 ? -9.875 47.406 15.125 1 90.94 437 ARG A O 1
ATOM 3334 N N . TYR A 1 438 ? -10.547 49.312 14.266 1 91 438 TYR A N 1
ATOM 3335 C CA . TYR A 1 438 ? -11.781 48.781 13.703 1 91 438 TYR A CA 1
ATOM 3336 C C . TYR A 1 438 ? -11.484 47.75 12.602 1 91 438 TYR A C 1
ATOM 3338 O O . TYR A 1 438 ? -12.062 46.656 12.578 1 91 438 TYR A O 1
ATOM 3346 N N . LEU A 1 439 ? -10.516 48.094 11.758 1 90.5 439 LEU A N 1
ATOM 3347 C CA . LEU A 1 439 ? -10.094 47.219 10.68 1 90.5 439 LEU A CA 1
ATOM 3348 C C . LEU A 1 439 ? -9.562 45.906 11.227 1 90.5 439 LEU A C 1
ATOM 3350 O O . LEU A 1 439 ? -9.93 44.812 10.742 1 90.5 439 LEU A O 1
ATOM 3354 N N . ASP A 1 440 ? -8.742 45.938 12.156 1 91.69 440 ASP A N 1
ATOM 3355 C CA . ASP A 1 440 ? -8.156 44.75 12.773 1 91.69 440 ASP A CA 1
ATOM 3356 C C . ASP A 1 440 ? -9.234 43.844 13.398 1 91.69 440 ASP A C 1
ATOM 3358 O O . ASP A 1 440 ? -9.203 42.625 13.258 1 91.69 440 ASP A O 1
ATOM 3362 N N . ALA A 1 441 ? -10.172 44.5 14.078 1 94.12 441 ALA A N 1
ATOM 3363 C CA . ALA A 1 441 ? -11.273 43.75 14.695 1 94.12 441 ALA A CA 1
ATOM 3364 C C . ALA A 1 441 ? -12.117 43.031 13.648 1 94.12 441 ALA A C 1
ATOM 3366 O O . ALA A 1 441 ? -12.555 41.906 13.859 1 94.12 441 ALA A O 1
ATOM 3367 N N . GLN A 1 442 ? -12.328 43.719 12.555 1 93.62 442 GLN A N 1
ATOM 3368 C CA . GLN A 1 442 ? -13.078 43.125 11.453 1 93.62 442 GLN A CA 1
ATOM 3369 C C . GLN A 1 442 ? -12.375 41.875 10.914 1 93.62 442 GLN A C 1
ATOM 3371 O O . GLN A 1 442 ? -13 40.844 10.727 1 93.62 442 GLN A O 1
ATOM 3376 N N . ARG A 1 443 ? -11.109 42 10.695 1 94.25 443 ARG A N 1
ATOM 3377 C CA . ARG A 1 443 ? -10.32 40.875 10.172 1 94.25 443 ARG A CA 1
ATOM 3378 C C . ARG A 1 443 ? -10.32 39.719 11.141 1 94.25 443 ARG A C 1
ATOM 3380 O O . ARG A 1 443 ? -10.539 38.562 10.734 1 94.25 443 ARG A O 1
ATOM 3387 N N . ASN A 1 444 ? -10.141 39.969 12.344 1 95.5 444 ASN A N 1
ATOM 3388 C CA . ASN A 1 444 ? -10.062 38.938 13.367 1 95.5 444 ASN A CA 1
ATOM 3389 C C . ASN A 1 444 ? -11.406 38.219 13.555 1 95.5 444 ASN A C 1
ATOM 3391 O O . ASN A 1 444 ? -11.453 37.031 13.742 1 95.5 444 ASN A O 1
ATOM 3395 N N . ALA A 1 445 ? -12.508 39.031 13.555 1 96.25 445 ALA A N 1
ATOM 3396 C CA . ALA A 1 445 ? -13.828 38.438 13.727 1 96.25 445 ALA A CA 1
ATOM 3397 C C . ALA A 1 445 ? -14.117 37.406 12.625 1 96.25 445 ALA A C 1
ATOM 3399 O O . ALA A 1 445 ? -14.562 36.312 12.906 1 96.25 445 ALA A O 1
ATOM 3400 N N . PHE A 1 446 ? -13.797 37.75 11.383 1 96.56 446 PHE A N 1
ATOM 3401 C CA . PHE A 1 446 ? -14.023 36.844 10.258 1 96.56 446 PHE A CA 1
ATOM 3402 C C . PHE A 1 446 ? -13.125 35.625 10.375 1 96.56 446 PHE A C 1
ATOM 3404 O O . PHE A 1 446 ? -13.594 34.469 10.219 1 96.56 446 PHE A O 1
ATOM 3411 N N . ALA A 1 447 ? -11.844 35.812 10.617 1 96.94 447 ALA A N 1
ATOM 3412 C CA . ALA A 1 447 ? -10.875 34.75 10.695 1 96.94 447 ALA A CA 1
ATOM 3413 C C . ALA A 1 447 ? -11.258 33.75 11.789 1 96.94 447 ALA A C 1
ATOM 3415 O O . ALA A 1 447 ? -11.195 32.531 11.578 1 96.94 447 ALA A O 1
ATOM 3416 N N . ASN A 1 448 ? -11.664 34.25 12.922 1 97.88 448 ASN A N 1
ATOM 3417 C CA . ASN A 1 448 ? -11.945 33.375 14.062 1 97.88 448 ASN A CA 1
ATOM 3418 C C . ASN A 1 448 ? -13.281 32.656 13.906 1 97.88 448 ASN A C 1
ATOM 3420 O O . ASN A 1 448 ? -13.438 31.516 14.352 1 97.88 448 ASN A O 1
ATOM 3424 N N . GLU A 1 449 ? -14.258 33.344 13.305 1 97.12 449 GLU A N 1
ATOM 3425 C CA . GLU A 1 449 ? -15.508 32.656 12.992 1 97.12 449 GLU A CA 1
ATOM 3426 C C . GLU A 1 449 ? -15.289 31.531 11.977 1 97.12 449 GLU A C 1
ATOM 3428 O O . GLU A 1 449 ? -15.844 30.438 12.109 1 97.12 449 GLU A O 1
ATOM 3433 N N . SER A 1 450 ? -14.477 31.797 10.977 1 97.5 450 SER A N 1
ATOM 3434 C CA . SER A 1 450 ? -14.109 30.797 9.977 1 97.5 450 SER A CA 1
ATOM 3435 C C . SER A 1 450 ? -13.406 29.609 10.625 1 97.5 450 SER A C 1
ATOM 3437 O O . SER A 1 450 ? -13.719 28.453 10.328 1 97.5 450 SER A O 1
ATOM 3439 N N . ALA A 1 451 ? -12.461 29.891 11.516 1 97.44 451 ALA A N 1
ATOM 3440 C CA . ALA A 1 451 ? -11.711 28.844 12.195 1 97.44 451 ALA A CA 1
ATOM 3441 C C . ALA A 1 451 ? -12.625 27.984 13.07 1 97.44 451 ALA A C 1
ATOM 3443 O O . ALA A 1 451 ? -12.414 26.781 13.203 1 97.44 451 ALA A O 1
ATOM 3444 N N . TYR A 1 452 ? -13.633 28.641 13.688 1 97.12 452 TYR A N 1
ATOM 3445 C CA . TYR A 1 452 ? -14.609 27.906 14.477 1 97.12 452 TYR A CA 1
ATOM 3446 C C . TYR A 1 452 ? -15.383 26.922 13.609 1 97.12 452 TYR A C 1
ATOM 3448 O O . TYR A 1 452 ? -15.516 25.75 13.961 1 97.12 452 TYR A O 1
ATOM 3456 N N . ILE A 1 453 ? -15.828 27.344 12.461 1 96.5 453 ILE A N 1
ATOM 3457 C CA . ILE A 1 453 ? -16.562 26.469 11.539 1 96.5 453 ILE A CA 1
ATOM 3458 C C . ILE A 1 453 ? -15.672 25.312 11.102 1 96.5 453 ILE A C 1
ATOM 3460 O O . ILE A 1 453 ? -16.125 24.156 11.062 1 96.5 453 ILE A O 1
ATOM 3464 N N . ASP A 1 454 ? -14.422 25.594 10.812 1 97 454 ASP A N 1
ATOM 3465 C CA . ASP A 1 454 ? -13.469 24.578 10.391 1 97 454 ASP A CA 1
ATOM 3466 C C . ASP A 1 454 ? -13.266 23.531 11.484 1 97 454 ASP A C 1
ATOM 3468 O O . ASP A 1 454 ? -13.258 22.328 11.203 1 97 454 ASP A O 1
ATOM 3472 N N . THR A 1 455 ? -13.117 24 12.719 1 97.62 455 THR A N 1
ATOM 3473 C CA . THR A 1 455 ? -12.859 23.094 13.828 1 97.62 455 THR A CA 1
ATOM 3474 C C . THR A 1 455 ? -14.078 22.203 14.102 1 97.62 455 THR A C 1
ATOM 3476 O O . THR A 1 455 ? -13.938 21.016 14.359 1 97.62 455 THR A O 1
ATOM 3479 N N . VAL A 1 456 ? -15.273 22.797 14.047 1 95.56 456 VAL A N 1
ATOM 3480 C CA . VAL A 1 456 ? -16.5 22.031 14.234 1 95.56 456 VAL A CA 1
ATOM 3481 C C . VAL A 1 456 ? -16.594 20.953 13.164 1 95.56 456 VAL A C 1
ATOM 3483 O O . VAL A 1 456 ? -16.922 19.797 13.469 1 95.56 456 VAL A O 1
ATOM 3486 N N . THR A 1 457 ? -16.312 21.281 11.922 1 96.06 457 THR A N 1
ATOM 3487 C CA . THR A 1 457 ? -16.328 20.328 10.812 1 96.06 457 THR A CA 1
ATOM 3488 C C . THR A 1 457 ? -15.305 19.219 11.031 1 96.06 457 THR A C 1
ATOM 3490 O O . THR A 1 457 ? -15.609 18.047 10.852 1 96.06 457 THR A O 1
ATOM 3493 N N . GLN A 1 458 ? -14.102 19.625 11.43 1 97.38 458 GLN A N 1
ATOM 3494 C CA . GLN A 1 458 ? -13.031 18.656 11.664 1 97.38 458 GLN A CA 1
ATOM 3495 C C . GLN A 1 458 ? -13.406 17.672 12.773 1 97.38 458 GLN A C 1
ATOM 3497 O O . GLN A 1 458 ? -13.07 16.5 12.703 1 97.38 458 GLN A O 1
ATOM 3502 N N . ARG A 1 459 ? -14.031 18.172 13.812 1 95.88 459 ARG A N 1
ATOM 3503 C CA . ARG A 1 459 ? -14.453 17.297 14.906 1 95.88 459 ARG A CA 1
ATOM 3504 C C . ARG A 1 459 ? -15.445 16.25 14.422 1 95.88 459 ARG A C 1
ATOM 3506 O O . ARG A 1 459 ? -15.32 15.07 14.75 1 95.88 459 ARG A O 1
ATOM 3513 N N . GLN A 1 460 ? -16.391 16.703 13.625 1 95 460 GLN A N 1
ATOM 3514 C CA . GLN A 1 460 ? -17.375 15.758 13.094 1 95 460 GLN A CA 1
ATOM 3515 C C . GLN A 1 460 ? -16.719 14.742 12.164 1 95 460 GLN A C 1
ATOM 3517 O O . GLN A 1 460 ? -17.078 13.562 12.18 1 95 460 GLN A O 1
ATOM 3522 N N . LEU A 1 461 ? -15.766 15.195 11.344 1 97.06 461 LEU A N 1
ATOM 3523 C CA . LEU A 1 461 ? -15.016 14.289 10.477 1 97.06 461 LEU A CA 1
ATOM 3524 C C . LEU A 1 461 ? -14.242 13.258 11.297 1 97.06 461 LEU A C 1
ATOM 3526 O O . LEU A 1 461 ? -14.172 12.086 10.922 1 97.06 461 LEU A O 1
ATOM 3530 N N . ALA A 1 462 ? -13.68 13.742 12.414 1 96.25 462 ALA A N 1
ATOM 3531 C CA . ALA A 1 462 ? -12.93 12.852 13.297 1 96.25 462 ALA A CA 1
ATOM 3532 C C . ALA A 1 462 ? -13.844 11.805 13.922 1 96.25 462 ALA A C 1
ATOM 3534 O O . ALA A 1 462 ? -13.445 10.648 14.094 1 96.25 462 ALA A O 1
ATOM 3535 N N . LEU A 1 463 ? -15.031 12.211 14.258 1 93.31 463 LEU A N 1
ATOM 3536 C CA . LEU A 1 463 ? -16 11.273 14.82 1 93.31 463 LEU A CA 1
ATOM 3537 C C . LEU A 1 463 ? -16.375 10.203 13.812 1 93.31 463 LEU A C 1
ATOM 3539 O O . LEU A 1 463 ? -16.438 9.016 14.148 1 93.31 463 LEU A O 1
ATOM 3543 N N . ALA A 1 464 ? -16.594 10.594 12.578 1 94.25 464 ALA A N 1
ATOM 3544 C CA . ALA A 1 464 ? -16.875 9.633 11.516 1 94.25 464 ALA A CA 1
ATOM 3545 C C . ALA A 1 464 ? -15.711 8.688 11.297 1 94.25 464 ALA A C 1
ATOM 3547 O O . ALA A 1 464 ? -15.906 7.484 11.086 1 94.25 464 ALA A O 1
ATOM 3548 N N . GLN A 1 465 ? -14.516 9.258 11.359 1 95.81 465 GLN A N 1
ATOM 3549 C CA . GLN A 1 465 ? -13.312 8.445 11.211 1 95.81 465 GLN A CA 1
ATOM 3550 C C . GLN A 1 465 ? -13.195 7.438 12.352 1 95.81 465 GLN A C 1
ATOM 3552 O O . GLN A 1 465 ? -12.828 6.281 12.133 1 95.81 465 GLN A O 1
ATOM 3557 N N . LEU A 1 466 ? -13.445 7.898 13.57 1 93.38 466 LEU A N 1
ATOM 3558 C CA . LEU A 1 466 ? -13.383 7.008 14.719 1 93.38 466 LEU A CA 1
ATOM 3559 C C . LEU A 1 466 ? -14.359 5.844 14.562 1 93.38 466 LEU A C 1
ATOM 3561 O O . LEU A 1 466 ? -13.992 4.691 14.805 1 93.38 466 LEU A O 1
ATOM 3565 N N . PHE A 1 467 ? -15.523 6.137 14.117 1 91.31 467 PHE A N 1
ATOM 3566 C CA . PHE A 1 467 ? -16.516 5.09 13.883 1 91.31 467 PHE A CA 1
ATOM 3567 C C . PHE A 1 467 ? -16.016 4.09 12.852 1 91.31 467 PHE A C 1
ATOM 3569 O O . PHE A 1 467 ? -16.109 2.879 13.055 1 91.31 467 PHE A O 1
ATOM 3576 N N . ARG A 1 468 ? -15.438 4.551 11.766 1 92.75 468 ARG A N 1
ATOM 3577 C CA . ARG A 1 468 ? -14.93 3.721 10.68 1 92.75 468 ARG A CA 1
ATOM 3578 C C . ARG A 1 468 ? -13.844 2.768 11.172 1 92.75 468 ARG A C 1
ATOM 3580 O O . ARG A 1 468 ? -13.898 1.565 10.914 1 92.75 468 ARG A O 1
ATOM 3587 N N . VAL A 1 469 ? -12.891 3.314 11.898 1 94.56 469 VAL A N 1
ATOM 3588 C CA . VAL A 1 469 ? -11.695 2.551 12.234 1 94.56 469 VAL A CA 1
ATOM 3589 C C . VAL A 1 469 ? -12 1.583 13.375 1 94.56 469 VAL A C 1
ATOM 3591 O O . VAL A 1 469 ? -11.25 0.634 13.609 1 94.56 469 VAL A O 1
ATOM 3594 N N . LEU A 1 470 ? -13.125 1.809 14.102 1 90.19 470 LEU A N 1
ATOM 3595 C CA . LEU A 1 470 ? -13.555 0.877 15.133 1 90.19 470 LEU A CA 1
ATOM 3596 C C . LEU A 1 470 ? -14.297 -0.306 14.531 1 90.19 470 LEU A C 1
ATOM 3598 O O . LEU A 1 470 ? -14.562 -1.298 15.211 1 90.19 470 LEU A O 1
ATOM 3602 N N . GLY A 1 471 ? -14.547 -0.297 13.273 1 86 471 GLY A N 1
ATOM 3603 C CA . GLY A 1 471 ? -15.219 -1.395 12.602 1 86 471 GLY A CA 1
ATOM 3604 C C . GLY A 1 471 ? -16.719 -1.382 12.789 1 86 471 GLY A C 1
ATOM 3605 O O . GLY A 1 471 ? -17.344 -2.436 12.938 1 86 471 GLY A O 1
ATOM 3606 N N . GLY A 1 472 ? -17.359 -0.285 12.945 1 75.19 472 GLY A N 1
ATOM 3607 C CA . GLY A 1 472 ? -18.797 -0.191 13.102 1 75.19 472 GLY A CA 1
ATOM 3608 C C . GLY A 1 472 ? -19.562 -1.019 12.086 1 75.19 472 GLY A C 1
ATOM 3609 O O . GLY A 1 472 ? -19.047 -1.333 11.016 1 75.19 472 GLY A O 1
ATOM 3610 N N . SER A 1 473 ? -20.641 -1.693 12.57 1 68.06 473 SER A N 1
ATOM 3611 C CA . SER A 1 473 ? -21.359 -2.678 11.766 1 68.06 473 SER A CA 1
ATOM 3612 C C . SER A 1 473 ? -22.391 -2.01 10.867 1 68.06 473 SER A C 1
ATOM 3614 O O . SER A 1 473 ? -22.938 -0.958 11.211 1 68.06 473 SER A O 1
ATOM 3616 N N . TRP A 1 474 ? -22.266 -2.326 9.555 1 57.44 474 TRP A N 1
ATOM 3617 C CA . TRP A 1 474 ? -23.359 -2.004 8.641 1 57.44 474 TRP A CA 1
ATOM 3618 C C . TRP A 1 474 ? -24.391 -3.135 8.594 1 57.44 474 TRP A C 1
ATOM 3620 O O . TRP A 1 474 ? -24.016 -4.297 8.375 1 57.44 474 TRP A O 1
ATOM 3630 N N . THR A 1 475 ? -25.391 -3.045 9.297 1 54.19 475 THR A N 1
ATOM 3631 C CA . THR A 1 475 ? -26.484 -3.994 9.086 1 54.19 475 THR A CA 1
ATOM 3632 C C . THR A 1 475 ? -27.484 -3.443 8.086 1 54.19 475 THR A C 1
ATOM 3634 O O . THR A 1 475 ? -27.953 -2.312 8.227 1 54.19 475 THR A O 1
ATOM 3637 N N . ALA A 1 476 ? -27.469 -4.086 6.91 1 50.31 476 ALA A N 1
ATOM 3638 C CA . ALA A 1 476 ? -28.453 -3.697 5.906 1 50.31 476 ALA A CA 1
ATOM 3639 C C . ALA A 1 476 ? -29.859 -3.652 6.508 1 50.31 476 ALA A C 1
ATOM 3641 O O . ALA A 1 476 ? -30.203 -4.496 7.332 1 50.31 476 ALA A O 1
ATOM 3642 N N . PRO A 1 477 ? -30.484 -2.498 6.273 1 46.75 477 PRO A N 1
ATOM 3643 C CA . PRO A 1 477 ? -31.859 -2.529 6.742 1 46.75 477 PRO A CA 1
ATOM 3644 C C . PRO A 1 477 ? -32.625 -3.773 6.277 1 46.75 477 PRO A C 1
ATOM 3646 O O . PRO A 1 477 ? -32.281 -4.344 5.234 1 46.75 477 PRO A O 1
ATOM 3649 N N . PRO A 1 478 ? -33.25 -4.43 7.207 1 41.09 478 PRO A N 1
ATOM 3650 C CA . PRO A 1 478 ? -34.031 -5.57 6.73 1 41.09 478 PRO A CA 1
ATOM 3651 C C . PRO A 1 478 ? -34.812 -5.254 5.457 1 41.09 478 PRO A C 1
ATOM 3653 O O . PRO A 1 478 ? -35.188 -4.105 5.234 1 41.09 478 PRO A O 1
ATOM 3656 N N . PRO A 1 479 ? -34.531 -6.062 4.438 1 41.53 479 PRO A N 1
ATOM 3657 C CA . PRO A 1 479 ? -35.312 -5.789 3.232 1 41.53 479 PRO A CA 1
ATOM 3658 C C . PRO A 1 479 ? -36.75 -5.363 3.547 1 41.53 479 PRO A C 1
ATOM 3660 O O . PRO A 1 479 ? -37.281 -5.746 4.586 1 41.53 479 PRO A O 1
ATOM 3663 N N . PRO A 1 480 ? -37.156 -4.227 3.088 1 41.44 480 PRO A N 1
ATOM 3664 C CA . PRO A 1 480 ? -38.562 -3.943 3.344 1 41.44 480 PRO A CA 1
ATOM 3665 C C . PRO A 1 480 ? -39.438 -5.184 3.219 1 41.44 480 PRO A C 1
ATOM 3667 O O . PRO A 1 480 ? -39.094 -6.117 2.486 1 41.44 480 PRO A O 1
ATOM 3670 N N . PRO A 1 481 ? -40.219 -5.418 4.219 1 41.25 481 PRO A N 1
ATOM 3671 C CA . PRO A 1 481 ? -41.094 -6.582 4.086 1 41.25 481 PRO A CA 1
ATOM 3672 C C . PRO A 1 481 ? -41.656 -6.742 2.676 1 41.25 481 PRO A C 1
ATOM 3674 O O . PRO A 1 481 ? -41.812 -5.754 1.96 1 41.25 481 PRO A O 1
ATOM 3677 N N . PRO A 1 482 ? -41.406 -7.914 2.102 1 40.09 482 PRO A N 1
ATOM 3678 C CA . PRO A 1 482 ? -41.969 -8.102 0.757 1 40.09 482 PRO A CA 1
ATOM 3679 C C . PRO A 1 482 ? -43.344 -7.484 0.601 1 40.09 482 PRO A C 1
ATOM 3681 O O . PRO A 1 482 ? -44.219 -7.66 1.47 1 40.09 482 PRO A O 1
ATOM 3684 N N . GLN A 1 483 ? -43.438 -6.332 0.05 1 37.41 483 GLN A N 1
ATOM 3685 C CA . GLN A 1 483 ? -44.781 -5.852 -0.265 1 37.41 483 GLN A CA 1
ATOM 3686 C C . GLN A 1 483 ? -45.625 -6.957 -0.883 1 37.41 483 GLN A C 1
ATOM 3688 O O . GLN A 1 483 ? -45.188 -7.621 -1.827 1 37.41 483 GLN A O 1
ATOM 3693 N N . SER A 1 484 ? -46.5 -7.598 -0.09 1 39.16 484 SER A N 1
ATOM 3694 C CA . SER A 1 484 ? -47.531 -8.547 -0.556 1 39.16 484 SER A CA 1
ATOM 3695 C C . SER A 1 484 ? -48.156 -8.078 -1.854 1 39.16 484 SER A C 1
ATOM 3697 O O . SER A 1 484 ? -48.812 -7.035 -1.882 1 39.16 484 SER A O 1
ATOM 3699 N N . GLN A 1 485 ? -47.438 -8.312 -2.926 1 37 485 GLN A N 1
ATOM 3700 C CA . GLN A 1 485 ? -48.125 -8.047 -4.188 1 37 485 GLN A CA 1
ATOM 3701 C C . GLN A 1 485 ? -49.5 -8.719 -4.223 1 37 485 GLN A C 1
ATOM 3703 O O . GLN A 1 485 ? -49.625 -9.914 -3.932 1 37 485 GLN A O 1
ATOM 3708 N N . PRO A 1 486 ? -50.562 -7.918 -4.109 1 38.47 486 PRO A N 1
ATOM 3709 C CA . PRO A 1 486 ? -51.875 -8.539 -4.219 1 38.47 486 PRO A CA 1
ATOM 3710 C C . PRO A 1 486 ? -52 -9.438 -5.445 1 38.47 486 PRO A C 1
ATOM 3712 O O . PRO A 1 486 ? -51.469 -9.125 -6.508 1 38.47 486 PRO A O 1
ATOM 3715 N N . VAL A 1 487 ? -52.031 -10.781 -5.293 1 32.25 487 VAL A N 1
ATOM 3716 C CA . VAL A 1 487 ? -52.344 -11.758 -6.34 1 32.25 487 VAL A CA 1
ATOM 3717 C C . VAL A 1 487 ? -53.531 -11.289 -7.164 1 32.25 487 VAL A C 1
ATOM 3719 O O . VAL A 1 487 ? -54.625 -11.109 -6.633 1 32.25 487 VAL A O 1
ATOM 3722 N N . ALA A 1 488 ? -53.281 -10.57 -8.203 1 36 488 ALA A N 1
ATOM 3723 C CA . ALA A 1 488 ? -54.344 -10.227 -9.148 1 36 488 ALA A CA 1
ATOM 3724 C C . ALA A 1 488 ? -55.219 -11.438 -9.469 1 36 488 ALA A C 1
ATOM 3726 O O . ALA A 1 488 ? -54.719 -12.516 -9.773 1 36 488 ALA A O 1
ATOM 3727 N N . ALA A 1 489 ? -56.438 -11.453 -9.008 1 38.47 489 ALA A N 1
ATOM 3728 C CA . ALA A 1 489 ? -57.5 -12.398 -9.352 1 38.47 489 ALA A CA 1
ATOM 3729 C C . ALA A 1 489 ? -57.562 -12.648 -10.859 1 38.47 489 ALA A C 1
ATOM 3731 O O . ALA A 1 489 ? -57.781 -11.719 -11.633 1 38.47 489 ALA A O 1
ATOM 3732 N N . PHE A 1 490 ? -56.719 -13.555 -11.398 1 29.69 490 PHE A N 1
ATOM 3733 C CA . PHE A 1 490 ? -56.844 -14.055 -12.758 1 29.69 490 PHE A CA 1
ATOM 3734 C C . PHE A 1 490 ? -58.312 -14.352 -13.086 1 29.69 490 PHE A C 1
ATOM 3736 O O . PHE A 1 490 ? -58.906 -15.25 -12.492 1 29.69 490 PHE A O 1
ATOM 3743 N N . GLN A 1 491 ? -59.156 -13.297 -13.297 1 30.39 491 GLN A N 1
ATOM 3744 C CA . GLN A 1 491 ? -60.469 -13.492 -13.859 1 30.39 491 GLN A CA 1
ATOM 3745 C C . GLN A 1 491 ? -60.438 -14.414 -15.07 1 30.39 491 GLN A C 1
ATOM 3747 O O . GLN A 1 491 ? -59.625 -14.211 -15.992 1 30.39 491 GLN A O 1
ATOM 3752 N N . GLN A 1 492 ? -60.844 -15.633 -14.914 1 33.38 492 GLN A N 1
ATOM 3753 C CA . GLN A 1 492 ? -61.25 -16.656 -15.875 1 33.38 492 GLN A CA 1
ATOM 3754 C C . GLN A 1 492 ? -62.125 -16.047 -16.984 1 33.38 492 GLN A C 1
ATOM 3756 O O . GLN A 1 492 ? -63.188 -15.484 -16.703 1 33.38 492 GLN A O 1
ATOM 3761 N N . PRO A 1 493 ? -61.469 -15.57 -18.078 1 29.75 493 PRO A N 1
ATOM 3762 C CA . PRO A 1 493 ? -62.531 -15.508 -19.109 1 29.75 493 PRO A CA 1
ATOM 3763 C C . PRO A 1 493 ? -63.125 -16.875 -19.422 1 29.75 493 PRO A C 1
ATOM 3765 O O . PRO A 1 493 ? -62.469 -17.906 -19.219 1 29.75 493 PRO A O 1
ATOM 3768 N N . MET B 1 1 ? 40.25 -59.375 -34.031 1 30.31 1 MET B N 1
ATOM 3769 C CA . MET B 1 1 ? 40.344 -58 -34.5 1 30.31 1 MET B CA 1
ATOM 3770 C C . MET B 1 1 ? 39.156 -57.188 -33.969 1 30.31 1 MET B C 1
ATOM 3772 O O . MET B 1 1 ? 38.062 -57.25 -34.5 1 30.31 1 MET B O 1
ATOM 3776 N N . SER B 1 2 ? 38.938 -57.188 -32.594 1 37.59 2 SER B N 1
ATOM 3777 C CA . SER B 1 2 ? 37.938 -56.625 -31.719 1 37.59 2 SER B CA 1
ATOM 3778 C C . SER B 1 2 ? 37.875 -55.094 -31.875 1 37.59 2 SER B C 1
ATOM 3780 O O . SER B 1 2 ? 38.812 -54.406 -31.562 1 37.59 2 SER B O 1
ATOM 3782 N N . MET B 1 3 ? 37.281 -54.562 -33.062 1 39.91 3 MET B N 1
ATOM 3783 C CA . MET B 1 3 ? 37.062 -53.188 -33.406 1 39.91 3 MET B CA 1
ATOM 3784 C C . MET B 1 3 ? 36.469 -52.406 -32.219 1 39.91 3 MET B C 1
ATOM 3786 O O . MET B 1 3 ? 35.469 -52.812 -31.641 1 39.91 3 MET B O 1
ATOM 3790 N N . HIS B 1 4 ? 37.312 -51.656 -31.562 1 42.25 4 HIS B N 1
ATOM 3791 C CA . HIS B 1 4 ? 37.156 -50.688 -30.484 1 42.25 4 HIS B CA 1
ATOM 3792 C C . HIS B 1 4 ? 36.062 -49.656 -30.812 1 42.25 4 HIS B C 1
ATOM 3794 O O . HIS B 1 4 ? 36.281 -48.781 -31.656 1 42.25 4 HIS B O 1
ATOM 3800 N N . PHE B 1 5 ? 34.812 -50 -31 1 49.19 5 PHE B N 1
ATOM 3801 C CA . PHE B 1 5 ? 33.594 -49.188 -31.172 1 49.19 5 PHE B CA 1
ATOM 3802 C C . PHE B 1 5 ? 33.5 -48.094 -30.141 1 49.19 5 PHE B C 1
ATOM 3804 O O . PHE B 1 5 ? 32.531 -47.344 -30.094 1 49.19 5 PHE B O 1
ATOM 3811 N N . PHE B 1 6 ? 34.438 -48 -29.203 1 51.06 6 PHE B N 1
ATOM 3812 C CA . PHE B 1 6 ? 34.281 -47.094 -28.062 1 51.06 6 PHE B CA 1
ATOM 3813 C C . PHE B 1 6 ? 34.531 -45.656 -28.484 1 51.06 6 PHE B C 1
ATOM 3815 O O . PHE B 1 6 ? 34.188 -44.719 -27.75 1 51.06 6 PHE B O 1
ATOM 3822 N N . PRO B 1 7 ? 35.312 -45.344 -29.516 1 58.19 7 PRO B N 1
ATOM 3823 C CA . PRO B 1 7 ? 35.781 -43.969 -29.594 1 58.19 7 PRO B CA 1
ATOM 3824 C C . PRO B 1 7 ? 34.719 -43 -30.109 1 58.19 7 PRO B C 1
ATOM 3826 O O . PRO B 1 7 ? 34.688 -41.844 -29.734 1 58.19 7 PRO B O 1
ATOM 3829 N N . ARG B 1 8 ? 33.875 -43.406 -30.938 1 59.97 8 ARG B N 1
ATOM 3830 C CA . ARG B 1 8 ? 32.938 -42.438 -31.562 1 59.97 8 ARG B CA 1
ATOM 3831 C C . ARG B 1 8 ? 31.875 -42 -30.562 1 59.97 8 ARG B C 1
ATOM 3833 O O . ARG B 1 8 ? 31.484 -40.844 -30.547 1 59.97 8 ARG B O 1
ATOM 3840 N N . ALA B 1 9 ? 31.375 -42.969 -29.734 1 60.5 9 ALA B N 1
ATOM 3841 C CA . ALA B 1 9 ? 30.391 -42.594 -28.719 1 60.5 9 ALA B CA 1
ATOM 3842 C C . ALA B 1 9 ? 30.984 -41.625 -27.703 1 60.5 9 ALA B C 1
ATOM 3844 O O . ALA B 1 9 ? 30.312 -40.688 -27.281 1 60.5 9 ALA B O 1
ATOM 3845 N N . LEU B 1 10 ? 32.25 -41.875 -27.422 1 60.66 10 LEU B N 1
ATOM 3846 C CA . LEU B 1 10 ? 32.938 -40.969 -26.5 1 60.66 10 LEU B CA 1
ATOM 3847 C C . LEU B 1 10 ? 33.156 -39.594 -27.141 1 60.66 10 LEU B C 1
ATOM 3849 O O . LEU B 1 10 ? 33.031 -38.562 -26.469 1 60.66 10 LEU B O 1
ATOM 3853 N N . CYS B 1 11 ? 33.438 -39.594 -28.438 1 61.38 11 CYS B N 1
ATOM 3854 C CA . CYS B 1 11 ? 33.625 -38.344 -29.141 1 61.38 11 CYS B CA 1
ATOM 3855 C C . CYS B 1 11 ? 32.281 -37.594 -29.219 1 61.38 11 CYS B C 1
ATOM 3857 O O . CYS B 1 11 ? 32.25 -36.344 -29.078 1 61.38 11 CYS B O 1
ATOM 3859 N N . ALA B 1 12 ? 31.172 -38.312 -29.438 1 60.09 12 ALA B N 1
ATOM 3860 C CA . ALA B 1 12 ? 29.859 -37.656 -29.469 1 60.09 12 ALA B CA 1
ATOM 3861 C C . ALA B 1 12 ? 29.484 -37.125 -28.094 1 60.09 12 ALA B C 1
ATOM 3863 O O . ALA B 1 12 ? 28.938 -36.031 -27.984 1 60.09 12 ALA B O 1
ATOM 3864 N N . LEU B 1 13 ? 29.828 -37.875 -27.125 1 58.34 13 LEU B N 1
ATOM 3865 C CA . LEU B 1 13 ? 29.609 -37.406 -25.781 1 58.34 13 LEU B CA 1
ATOM 3866 C C . LEU B 1 13 ? 30.484 -36.188 -25.484 1 58.34 13 LEU B C 1
ATOM 3868 O O . LEU B 1 13 ? 30.031 -35.219 -24.844 1 58.34 13 LEU B O 1
ATOM 3872 N N . ALA B 1 14 ? 31.75 -36.219 -25.891 1 59.56 14 ALA B N 1
ATOM 3873 C CA . ALA B 1 14 ? 32.656 -35.094 -25.672 1 59.56 14 ALA B CA 1
ATOM 3874 C C . ALA B 1 14 ? 32.188 -33.875 -26.438 1 59.56 14 ALA B C 1
ATOM 3876 O O . ALA B 1 14 ? 32.281 -32.75 -25.922 1 59.56 14 ALA B O 1
ATOM 3877 N N . ALA B 1 15 ? 31.797 -34 -27.656 1 57.03 15 ALA B N 1
ATOM 3878 C CA . ALA B 1 15 ? 31.312 -32.875 -28.438 1 57.03 15 ALA B CA 1
ATOM 3879 C C . ALA B 1 15 ? 30.062 -32.281 -27.812 1 57.03 15 ALA B C 1
ATOM 3881 O O . ALA B 1 15 ? 29.891 -31.047 -27.828 1 57.03 15 ALA B O 1
ATOM 3882 N N . SER B 1 16 ? 29.234 -33.125 -27.281 1 56.5 16 SER B N 1
ATOM 3883 C CA . SER B 1 16 ? 28.031 -32.625 -26.625 1 56.5 16 SER B CA 1
ATOM 3884 C C . SER B 1 16 ? 28.391 -31.797 -25.375 1 56.5 16 SER B C 1
ATOM 3886 O O . SER B 1 16 ? 27.688 -30.828 -25.047 1 56.5 16 SER B O 1
ATOM 3888 N N . LEU B 1 17 ? 29.422 -32.188 -24.766 1 56.72 17 LEU B N 1
ATOM 3889 C CA . LEU B 1 17 ? 29.844 -31.453 -23.562 1 56.72 17 LEU B CA 1
ATOM 3890 C C . LEU B 1 17 ? 30.406 -30.078 -23.922 1 56.72 17 LEU B C 1
ATOM 3892 O O . LEU B 1 17 ? 30.266 -29.141 -23.141 1 56.72 17 LEU B O 1
ATOM 3896 N N . VAL B 1 18 ? 31.125 -30.031 -25 1 56.47 18 VAL B N 1
ATOM 3897 C CA . VAL B 1 18 ? 31.688 -28.734 -25.406 1 56.47 18 VAL B CA 1
ATOM 3898 C C . VAL B 1 18 ? 30.562 -27.781 -25.797 1 56.47 18 VAL B C 1
ATOM 3900 O O . VAL B 1 18 ? 30.625 -26.578 -25.531 1 56.47 18 VAL B O 1
ATOM 3903 N N . LEU B 1 19 ? 29.531 -28.234 -26.375 1 52.59 19 LEU B N 1
ATOM 3904 C CA . LEU B 1 19 ? 28.406 -27.375 -26.766 1 52.59 19 LEU B CA 1
ATOM 3905 C C . LEU B 1 19 ? 27.625 -26.922 -25.531 1 52.59 19 LEU B C 1
ATOM 3907 O O . LEU B 1 19 ? 26.875 -25.938 -25.609 1 52.59 19 LEU B O 1
ATOM 3911 N N . ALA B 1 20 ? 27.609 -27.719 -24.547 1 55.28 20 ALA B N 1
ATOM 3912 C CA . ALA B 1 20 ? 26.859 -27.422 -23.328 1 55.28 20 ALA B CA 1
ATOM 3913 C C . ALA B 1 20 ? 27.328 -26.109 -22.688 1 55.28 20 ALA B C 1
ATOM 3915 O O . ALA B 1 20 ? 26.609 -25.516 -21.891 1 55.28 20 ALA B O 1
ATOM 3916 N N . GLY B 1 21 ? 28.516 -25.688 -23.094 1 59.84 21 GLY B N 1
ATOM 3917 C CA . GLY B 1 21 ? 29.047 -24.5 -22.438 1 59.84 21 GLY B CA 1
ATOM 3918 C C . GLY B 1 21 ? 28.609 -23.203 -23.094 1 59.84 21 GLY B C 1
ATOM 3919 O O . GLY B 1 21 ? 28.844 -22.109 -22.562 1 59.84 21 GLY B O 1
ATOM 3920 N N . CYS B 1 22 ? 28.062 -23.172 -24.25 1 64.56 22 CYS B N 1
ATOM 3921 C CA . CYS B 1 22 ? 27.828 -21.906 -24.938 1 64.56 22 CYS B CA 1
ATOM 3922 C C . CYS B 1 22 ? 26.453 -21.344 -24.609 1 64.56 22 CYS B C 1
ATOM 3924 O O . CYS B 1 22 ? 25.438 -22 -24.812 1 64.56 22 CYS B O 1
ATOM 3926 N N . SER B 1 23 ? 26.359 -20.375 -23.703 1 77.69 23 SER B N 1
ATOM 3927 C CA . SER B 1 23 ? 25.109 -19.688 -23.438 1 77.69 23 SER B CA 1
ATOM 3928 C C . SER B 1 23 ? 24.703 -18.812 -24.625 1 77.69 23 SER B C 1
ATOM 3930 O O . SER B 1 23 ? 25.531 -18.062 -25.156 1 77.69 23 SER B O 1
ATOM 3932 N N . LEU B 1 24 ? 23.5 -18.984 -25.094 1 89.19 24 LEU B N 1
ATOM 3933 C CA . LEU B 1 24 ? 22.938 -18.188 -26.172 1 89.19 24 LEU B CA 1
ATOM 3934 C C . LEU B 1 24 ? 22.469 -16.828 -25.656 1 89.19 24 LEU B C 1
ATOM 3936 O O . LEU B 1 24 ? 22 -15.992 -26.438 1 89.19 24 LEU B O 1
ATOM 3940 N N . ALA B 1 25 ? 22.609 -16.672 -24.406 1 92.25 25 ALA B N 1
ATOM 3941 C CA . ALA B 1 25 ? 22.266 -15.375 -23.828 1 92.25 25 ALA B CA 1
ATOM 3942 C C . ALA B 1 25 ? 23.281 -14.305 -24.219 1 92.25 25 ALA B C 1
ATOM 3944 O O . ALA B 1 25 ? 24.484 -14.578 -24.266 1 92.25 25 ALA B O 1
ATOM 3945 N N . PRO B 1 26 ? 22.781 -13.117 -24.5 1 91.69 26 PRO B N 1
ATOM 3946 C CA . PRO B 1 26 ? 23.75 -12.055 -24.766 1 91.69 26 PRO B CA 1
ATOM 3947 C C . PRO B 1 26 ? 24.594 -11.711 -23.531 1 91.69 26 PRO B C 1
ATOM 3949 O O . PRO B 1 26 ? 24.125 -11.852 -22.406 1 91.69 26 PRO B O 1
ATOM 3952 N N . VAL B 1 27 ? 25.797 -11.266 -23.75 1 90 27 VAL B N 1
ATOM 3953 C CA . VAL B 1 27 ? 26.656 -10.82 -22.672 1 90 27 VAL B CA 1
ATOM 3954 C C . VAL B 1 27 ? 26.125 -9.516 -22.078 1 90 27 VAL B C 1
ATOM 3956 O O . VAL B 1 27 ? 25.766 -8.602 -22.812 1 90 27 VAL B O 1
ATOM 3959 N N . HIS B 1 28 ? 26.094 -9.469 -20.844 1 90 28 HIS B N 1
ATOM 3960 C CA . HIS B 1 28 ? 25.578 -8.281 -20.172 1 90 28 HIS B CA 1
ATOM 3961 C C . HIS B 1 28 ? 26.562 -7.117 -20.297 1 90 28 HIS B C 1
ATOM 3963 O O . HIS B 1 28 ? 27.75 -7.27 -20.016 1 90 28 HIS B O 1
ATOM 3969 N N . GLN B 1 29 ? 26.047 -6.031 -20.797 1 89.44 29 GLN B N 1
ATOM 3970 C CA . GLN B 1 29 ? 26.766 -4.758 -20.828 1 89.44 29 GLN B CA 1
ATOM 3971 C C . GLN B 1 29 ? 26 -3.686 -20.047 1 89.44 29 GLN B C 1
ATOM 3973 O O . GLN B 1 29 ? 24.844 -3.391 -20.359 1 89.44 29 GLN B O 1
ATOM 3978 N N . ARG B 1 30 ? 26.641 -3.117 -19.125 1 91 30 ARG B N 1
ATOM 3979 C CA . ARG B 1 30 ? 25.984 -2.082 -18.328 1 91 30 ARG B CA 1
ATOM 3980 C C . ARG B 1 30 ? 25.734 -0.831 -19.156 1 91 30 ARG B C 1
ATOM 3982 O O . ARG B 1 30 ? 26.672 -0.261 -19.734 1 91 30 ARG B O 1
ATOM 3989 N N . PRO B 1 31 ? 24.516 -0.413 -19.125 1 91.25 31 PRO B N 1
ATOM 3990 C CA . PRO B 1 31 ? 24.219 0.817 -19.875 1 91.25 31 PRO B CA 1
ATOM 3991 C C . PRO B 1 31 ? 24.891 2.047 -19.25 1 91.25 31 PRO B C 1
ATOM 3993 O O . PRO B 1 31 ? 25.125 2.086 -18.047 1 91.25 31 PRO B O 1
ATOM 3996 N N . GLN B 1 32 ? 25.141 3.068 -20.094 1 90.56 32 GLN B N 1
ATOM 3997 C CA . GLN B 1 32 ? 25.688 4.328 -19.594 1 90.56 32 GLN B CA 1
ATOM 3998 C C . GLN B 1 32 ? 24.672 5.062 -18.719 1 90.56 32 GLN B C 1
ATOM 4000 O O . GLN B 1 32 ? 23.484 5.098 -19.047 1 90.56 32 GLN B O 1
ATOM 4005 N N . ALA B 1 33 ? 25.188 5.691 -17.719 1 90.94 33 ALA B N 1
ATOM 4006 C CA . ALA B 1 33 ? 24.297 6.422 -16.812 1 90.94 33 ALA B CA 1
ATOM 4007 C C . ALA B 1 33 ? 23.875 7.762 -17.422 1 90.94 33 ALA B C 1
ATOM 4009 O O . ALA B 1 33 ? 24.734 8.594 -17.734 1 90.94 33 ALA B O 1
ATOM 4010 N N . PRO B 1 34 ? 22.594 8.008 -17.562 1 92.56 34 PRO B N 1
ATOM 4011 C CA . PRO B 1 34 ? 22.109 9.25 -18.188 1 92.56 34 PRO B CA 1
ATOM 4012 C C . PRO B 1 34 ? 21.969 10.391 -17.188 1 92.56 34 PRO B C 1
ATOM 4014 O O . PRO B 1 34 ? 20.875 10.961 -17.062 1 92.56 34 PRO B O 1
ATOM 4017 N N . ILE B 1 35 ? 22.969 10.703 -16.438 1 92.94 35 ILE B N 1
ATOM 4018 C CA . ILE B 1 35 ? 22.938 11.773 -15.445 1 92.94 35 ILE B CA 1
ATOM 4019 C C . ILE B 1 35 ? 24.203 12.609 -15.547 1 92.94 35 ILE B C 1
ATOM 4021 O O . ILE B 1 35 ? 25.234 12.141 -16.047 1 92.94 35 ILE B O 1
ATOM 4025 N N . PRO B 1 36 ? 24.156 13.93 -15.078 1 92.06 36 PRO B N 1
ATOM 4026 C CA . PRO B 1 36 ? 25.375 14.758 -15.039 1 92.06 36 PRO B CA 1
ATOM 4027 C C . PRO B 1 36 ? 26.453 14.172 -14.125 1 92.06 36 PRO B C 1
ATOM 4029 O O . PRO B 1 36 ? 26.156 13.344 -13.258 1 92.06 36 PRO B O 1
ATOM 4032 N N . THR B 1 37 ? 27.672 14.547 -14.328 1 90.19 37 THR B N 1
ATOM 4033 C CA . THR B 1 37 ? 28.812 14.031 -13.562 1 90.19 37 THR B CA 1
ATOM 4034 C C . THR B 1 37 ? 28.953 14.781 -12.242 1 90.19 37 THR B C 1
ATOM 4036 O O . THR B 1 37 ? 29.688 14.352 -11.352 1 90.19 37 THR B O 1
ATOM 4039 N N . GLN B 1 38 ? 28.188 15.93 -12.141 1 89.69 38 GLN B N 1
ATOM 4040 C CA . GLN B 1 38 ? 28.234 16.734 -10.922 1 89.69 38 GLN B CA 1
ATOM 4041 C C . GLN B 1 38 ? 26.828 17.062 -10.438 1 89.69 38 GLN B C 1
ATOM 4043 O O . GLN B 1 38 ? 25.875 17.078 -11.219 1 89.69 38 GLN B O 1
ATOM 4048 N N . TRP B 1 39 ? 26.734 17.297 -9.164 1 91.19 39 TRP B N 1
ATOM 4049 C CA . TRP B 1 39 ? 25.469 17.75 -8.594 1 91.19 39 TRP B CA 1
ATOM 4050 C C . TRP B 1 39 ? 25.188 19.188 -8.977 1 91.19 39 TRP B C 1
ATOM 4052 O O . TRP B 1 39 ? 26.109 19.969 -9.219 1 91.19 39 TRP B O 1
ATOM 4062 N N . PRO B 1 40 ? 23.812 19.562 -8.984 1 88.12 40 PRO B N 1
ATOM 4063 C CA . PRO B 1 40 ? 23.5 20.969 -9.32 1 88.12 40 PRO B CA 1
ATOM 4064 C C . PRO B 1 40 ? 23.953 21.938 -8.242 1 88.12 40 PRO B C 1
ATOM 4066 O O . PRO B 1 40 ? 23.844 21.656 -7.051 1 88.12 40 PRO B O 1
ATOM 4069 N N . GLN B 1 41 ? 24.375 23.172 -8.688 1 69.44 41 GLN B N 1
ATOM 4070 C CA . GLN B 1 41 ? 24.656 24.359 -7.906 1 69.44 41 GLN B CA 1
ATOM 4071 C C . GLN B 1 41 ? 25.578 24.047 -6.73 1 69.44 41 GLN B C 1
ATOM 4073 O O . GLN B 1 41 ? 25.531 24.734 -5.703 1 69.44 41 GLN B O 1
ATOM 4078 N N . GLN B 1 42 ? 26.188 22.922 -6.68 1 59.53 42 GLN B N 1
ATOM 4079 C CA . GLN B 1 42 ? 27.047 22.719 -5.512 1 59.53 42 GLN B CA 1
ATOM 4080 C C . GLN B 1 42 ? 28.25 23.641 -5.559 1 59.53 42 GLN B C 1
ATOM 4082 O O . GLN B 1 42 ? 29.047 23.594 -6.508 1 59.53 42 GLN B O 1
ATOM 4087 N N . ASP B 1 43 ? 27.969 24.922 -5.152 1 51.12 43 ASP B N 1
ATOM 4088 C CA . ASP B 1 43 ? 29.219 25.594 -4.773 1 51.12 43 ASP B CA 1
ATOM 4089 C C . ASP B 1 43 ? 30.203 24.609 -4.145 1 51.12 43 ASP B C 1
ATOM 4091 O O . ASP B 1 43 ? 29.797 23.594 -3.588 1 51.12 43 ASP B O 1
ATOM 4095 N N . ALA B 1 44 ? 31.484 24.719 -4.566 1 43 44 ALA B N 1
ATOM 4096 C CA . ALA B 1 44 ? 32.594 23.891 -4.117 1 43 44 ALA B CA 1
ATOM 4097 C C . ALA B 1 44 ? 32.531 23.641 -2.617 1 43 44 ALA B C 1
ATOM 4099 O O . ALA B 1 44 ? 33.156 24.344 -1.821 1 43 44 ALA B O 1
ATOM 4100 N N . ALA B 1 45 ? 31.406 23.594 -2.012 1 42.97 45 ALA B N 1
ATOM 4101 C CA . ALA B 1 45 ? 31.641 23.297 -0.602 1 42.97 45 ALA B CA 1
ATOM 4102 C C . ALA B 1 45 ? 32.562 22.078 -0.443 1 42.97 45 ALA B C 1
ATOM 4104 O O . ALA B 1 45 ? 32.531 21.172 -1.282 1 42.97 45 ALA B O 1
ATOM 4105 N N . PRO B 1 46 ? 33.438 22.188 0.491 1 42.16 46 PRO B N 1
ATOM 4106 C CA . PRO B 1 46 ? 34.5 21.203 0.714 1 42.16 46 PRO B CA 1
ATOM 4107 C C . PRO B 1 46 ? 33.969 19.766 0.791 1 42.16 46 PRO B C 1
ATOM 4109 O O . PRO B 1 46 ? 32.875 19.547 1.34 1 42.16 46 PRO B O 1
ATOM 4112 N N . VAL B 1 47 ? 34.125 19.031 -0.264 1 42.56 47 VAL B N 1
ATOM 4113 C CA . VAL B 1 47 ? 34.031 17.578 -0.277 1 42.56 47 VAL B CA 1
ATOM 4114 C C . VAL B 1 47 ? 34.406 17.016 1.095 1 42.56 47 VAL B C 1
ATOM 4116 O O . VAL B 1 47 ? 35.562 16.969 1.454 1 42.56 47 VAL B O 1
ATOM 4119 N N . LEU B 1 48 ? 33.75 17.391 2.105 1 44.56 48 LEU B N 1
ATOM 4120 C CA . LEU B 1 48 ? 34.156 16.625 3.279 1 44.56 48 LEU B CA 1
ATOM 4121 C C . LEU B 1 48 ? 34.125 15.125 2.979 1 44.56 48 LEU B C 1
ATOM 4123 O O . LEU B 1 48 ? 33.406 14.672 2.092 1 44.56 48 LEU B O 1
ATOM 4127 N N . SER B 1 49 ? 35.219 14.344 3.318 1 44.62 49 SER B N 1
ATOM 4128 C CA . SER B 1 49 ? 35.781 13.031 3.02 1 44.62 49 SER B CA 1
ATOM 4129 C C . SER B 1 49 ? 34.688 11.945 3.113 1 44.62 49 SER B C 1
ATOM 4131 O O . SER B 1 49 ? 34.844 10.875 2.525 1 44.62 49 SER B O 1
ATOM 4133 N N . SER B 1 50 ? 33.875 11.906 4.168 1 51.12 50 SER B N 1
ATOM 4134 C CA . SER B 1 50 ? 33.219 10.602 4.285 1 51.12 50 SER B CA 1
ATOM 4135 C C . SER B 1 50 ? 31.938 10.531 3.459 1 51.12 50 SER B C 1
ATOM 4137 O O . SER B 1 50 ? 31.016 11.305 3.684 1 51.12 50 SER B O 1
ATOM 4139 N N . SER B 1 51 ? 32.062 10 2.375 1 59.28 51 SER B N 1
ATO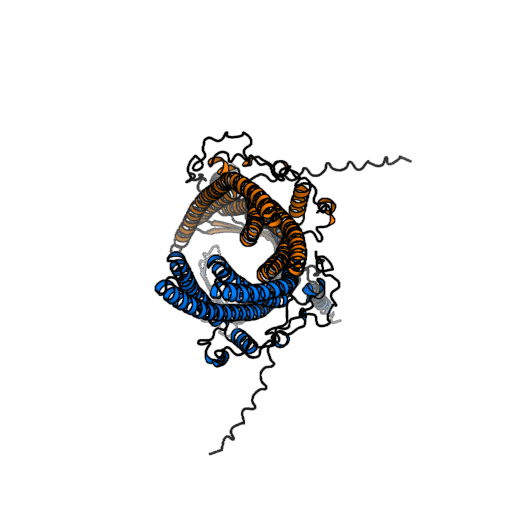M 4140 C CA . SER B 1 51 ? 30.922 9.773 1.496 1 59.28 51 SER B CA 1
ATOM 4141 C C . SER B 1 51 ? 29.781 9.086 2.236 1 59.28 51 SER B C 1
ATOM 4143 O O . SER B 1 51 ? 30 8.062 2.891 1 59.28 51 SER B O 1
ATOM 4145 N N . ALA B 1 52 ? 28.688 9.766 2.445 1 60.25 52 ALA B N 1
ATOM 4146 C CA . ALA B 1 52 ? 27.484 9.281 3.113 1 60.25 52 ALA B CA 1
ATOM 4147 C C . ALA B 1 52 ? 27.125 7.871 2.646 1 60.25 52 ALA B C 1
ATOM 4149 O O . ALA B 1 52 ? 26.531 7.09 3.396 1 60.25 52 ALA B O 1
ATOM 4150 N N . ALA B 1 53 ? 27.625 7.621 1.542 1 62.06 53 ALA B N 1
ATOM 4151 C CA . ALA B 1 53 ? 27.281 6.316 0.985 1 62.06 53 ALA B CA 1
ATOM 4152 C C . ALA B 1 53 ? 27.984 5.191 1.728 1 62.06 53 ALA B C 1
ATOM 4154 O O . ALA B 1 53 ? 27.531 4.047 1.714 1 62.06 53 ALA B O 1
ATOM 4155 N N . THR B 1 54 ? 29.078 5.582 2.371 1 65.5 54 THR B N 1
ATOM 4156 C CA . THR B 1 54 ? 29.844 4.562 3.086 1 65.5 54 THR B CA 1
ATOM 4157 C C . THR B 1 54 ? 29.594 4.652 4.586 1 65.5 54 THR B C 1
ATOM 4159 O O . THR B 1 54 ? 30.109 3.846 5.359 1 65.5 54 THR B O 1
ATOM 4162 N N . LEU B 1 55 ? 28.781 5.566 4.832 1 67.38 55 LEU B N 1
ATOM 4163 C CA . LEU B 1 55 ? 28.516 5.789 6.25 1 67.38 55 LEU B CA 1
ATOM 4164 C C . LEU B 1 55 ? 27.438 4.836 6.75 1 67.38 55 LEU B C 1
ATOM 4166 O O . LEU B 1 55 ? 26.438 4.594 6.059 1 67.38 55 LEU B O 1
ATOM 4170 N N . ASP B 1 56 ? 27.734 4.305 7.953 1 77.56 56 ASP B N 1
ATOM 4171 C CA . ASP B 1 56 ? 26.75 3.459 8.625 1 77.56 56 ASP B CA 1
ATOM 4172 C C . ASP B 1 56 ? 25.766 4.297 9.438 1 77.56 56 ASP B C 1
ATOM 4174 O O . ASP B 1 56 ? 26.109 5.402 9.875 1 77.56 56 ASP B O 1
ATOM 4178 N N . TRP B 1 57 ? 24.625 3.867 9.57 1 81 57 TRP B N 1
ATOM 4179 C CA . TRP B 1 57 ? 23.578 4.578 10.289 1 81 57 TRP B CA 1
ATOM 4180 C C . TRP B 1 57 ? 24.016 4.91 11.711 1 81 57 TRP B C 1
ATOM 4182 O O . TRP B 1 57 ? 23.625 5.941 12.266 1 81 57 TRP B O 1
ATOM 4192 N N . ASN B 1 58 ? 24.797 4.055 12.266 1 80.31 58 ASN B N 1
ATOM 4193 C CA . ASN B 1 58 ? 25.25 4.277 13.641 1 80.31 58 ASN B CA 1
ATOM 4194 C C . ASN B 1 58 ? 26.125 5.52 13.75 1 80.31 58 ASN B C 1
ATOM 4196 O O . ASN B 1 58 ? 26.109 6.211 14.773 1 80.31 58 ASN B O 1
ATOM 4200 N N . SER B 1 59 ? 26.828 5.793 12.703 1 83.44 59 SER B N 1
ATOM 4201 C CA . SER B 1 59 ? 27.672 6.984 12.695 1 83.44 59 SER B CA 1
ATOM 4202 C C . SER B 1 59 ? 26.875 8.227 12.336 1 83.44 59 SER B C 1
ATOM 4204 O O . SER B 1 59 ? 27.234 9.336 12.742 1 83.44 59 SER B O 1
ATOM 4206 N N . PHE B 1 60 ? 25.828 8.039 11.703 1 87.25 60 PHE B N 1
ATOM 4207 C CA . PHE B 1 60 ? 25 9.156 11.266 1 87.25 60 PHE B CA 1
ATOM 4208 C C . PHE B 1 60 ? 24.109 9.648 12.398 1 87.25 60 PHE B C 1
ATOM 4210 O O . PHE B 1 60 ? 23.906 10.852 12.555 1 87.25 60 PHE B O 1
ATOM 4217 N N . ILE B 1 61 ? 23.625 8.695 13.148 1 89.88 61 ILE B N 1
ATOM 4218 C CA . ILE B 1 61 ? 22.75 9.039 14.258 1 89.88 61 ILE B CA 1
ATOM 4219 C C . ILE B 1 61 ? 23.578 9.25 15.523 1 89.88 61 ILE B C 1
ATOM 4221 O O . ILE B 1 61 ? 24.156 8.305 16.062 1 89.88 61 ILE B O 1
ATOM 4225 N N . ALA B 1 62 ? 23.594 10.398 15.984 1 85.31 62 ALA B N 1
ATOM 4226 C CA . ALA B 1 62 ? 24.406 10.742 17.141 1 85.31 62 ALA B CA 1
ATOM 4227 C C . ALA B 1 62 ? 23.688 10.391 18.438 1 85.31 62 ALA B C 1
ATOM 4229 O O . ALA B 1 62 ? 24.328 10.055 19.453 1 85.31 62 ALA B O 1
ATOM 4230 N N . ASP B 1 63 ? 22.438 10.375 18.438 1 88.19 63 ASP B N 1
ATOM 4231 C CA . ASP B 1 63 ? 21.641 10.164 19.641 1 88.19 63 ASP B CA 1
ATOM 4232 C C . ASP B 1 63 ? 21.438 8.672 19.906 1 88.19 63 ASP B C 1
ATOM 4234 O O . ASP B 1 63 ? 20.938 7.945 19.047 1 88.19 63 ASP B O 1
ATOM 4238 N N . ARG B 1 64 ? 21.797 8.266 21.125 1 87.12 64 ARG B N 1
ATOM 4239 C CA . ARG B 1 64 ? 21.75 6.852 21.484 1 87.12 64 ARG B CA 1
ATOM 4240 C C . ARG B 1 64 ? 20.312 6.332 21.5 1 87.12 64 ARG B C 1
ATOM 4242 O O . ARG B 1 64 ? 20.047 5.207 21.062 1 87.12 64 ARG B O 1
ATOM 4249 N N . GLN B 1 65 ? 19.422 7.109 22.047 1 88.88 65 GLN B N 1
ATOM 4250 C CA . GLN B 1 65 ? 18.031 6.703 22.078 1 88.88 65 GLN B CA 1
ATOM 4251 C C . GLN B 1 65 ? 17.469 6.48 20.688 1 88.88 65 GLN B C 1
ATOM 4253 O O . GLN B 1 65 ? 16.797 5.484 20.422 1 88.88 65 GLN B O 1
ATOM 4258 N N . LEU B 1 66 ? 17.75 7.383 19.844 1 93.19 66 LEU B N 1
ATOM 4259 C CA . LEU B 1 66 ? 17.281 7.273 18.469 1 93.19 66 LEU B CA 1
ATOM 4260 C C . LEU B 1 66 ? 17.891 6.047 17.781 1 93.19 66 LEU B C 1
ATOM 4262 O O . LEU B 1 66 ? 17.203 5.344 17.047 1 93.19 66 LEU B O 1
ATOM 4266 N N . ARG B 1 67 ? 19.125 5.719 18.062 1 92.88 67 ARG B N 1
ATOM 4267 C CA . ARG B 1 67 ? 19.75 4.52 17.516 1 92.88 67 ARG B CA 1
ATOM 4268 C C . ARG B 1 67 ? 19.031 3.262 18 1 92.88 67 ARG B C 1
ATOM 4270 O O . ARG B 1 67 ? 18.828 2.33 17.219 1 92.88 67 ARG B O 1
ATOM 4277 N N . GLN B 1 68 ? 18.703 3.287 19.219 1 93.31 68 GLN B N 1
ATOM 4278 C CA . GLN B 1 68 ? 17.984 2.143 19.781 1 93.31 68 GLN B CA 1
ATOM 4279 C C . GLN B 1 68 ? 16.641 1.947 19.109 1 93.31 68 GLN B C 1
ATOM 4281 O O . GLN B 1 68 ? 16.234 0.815 18.828 1 93.31 68 GLN B O 1
ATOM 4286 N N . LEU B 1 69 ? 15.945 3.014 18.859 1 95.88 69 LEU B N 1
ATOM 4287 C CA . LEU B 1 69 ? 14.648 2.932 18.188 1 95.88 69 LEU B CA 1
ATOM 4288 C C . LEU B 1 69 ? 14.797 2.371 16.781 1 95.88 69 LEU B C 1
ATOM 4290 O O . LEU B 1 69 ? 13.969 1.581 16.328 1 95.88 69 LEU B O 1
ATOM 4294 N N . VAL B 1 70 ? 15.859 2.773 16.109 1 95.94 70 VAL B N 1
ATOM 4295 C CA . VAL B 1 70 ? 16.125 2.256 14.766 1 95.94 70 VAL B CA 1
ATOM 4296 C C . VAL B 1 70 ? 16.406 0.757 14.836 1 95.94 70 VAL B C 1
ATOM 4298 O O . VAL B 1 70 ? 15.883 -0.016 14.023 1 95.94 70 VAL B O 1
ATOM 4301 N N . ASP B 1 71 ? 17.141 0.341 15.828 1 95 71 ASP B N 1
ATOM 4302 C CA . ASP B 1 71 ? 17.453 -1.076 16 1 95 71 ASP B CA 1
ATOM 4303 C C . ASP B 1 71 ? 16.188 -1.88 16.281 1 95 71 ASP B C 1
ATOM 4305 O O . ASP B 1 71 ? 16 -2.977 15.75 1 95 71 ASP B O 1
ATOM 4309 N N . LEU B 1 72 ? 15.359 -1.344 17.125 1 95.75 72 LEU B N 1
ATOM 4310 C CA . LEU B 1 72 ? 14.086 -2 17.438 1 95.75 72 LEU B CA 1
ATOM 4311 C C . LEU B 1 72 ? 13.258 -2.197 16.172 1 95.75 72 LEU B C 1
ATOM 4313 O O . LEU B 1 72 ? 12.703 -3.275 15.945 1 95.75 72 LEU B O 1
ATOM 4317 N N . ALA B 1 73 ? 13.156 -1.148 15.344 1 97.62 73 ALA B N 1
ATOM 4318 C CA . ALA B 1 73 ? 12.375 -1.232 14.117 1 97.62 73 ALA B CA 1
ATOM 4319 C C . ALA B 1 73 ? 12.953 -2.283 13.172 1 97.62 73 ALA B C 1
ATOM 4321 O O . ALA B 1 73 ? 12.211 -3.043 12.547 1 97.62 73 ALA B O 1
ATOM 4322 N N . GLN B 1 74 ? 14.305 -2.338 13.117 1 96.44 74 GLN B N 1
ATOM 4323 C CA . GLN B 1 74 ? 14.961 -3.316 12.25 1 96.44 74 GLN B CA 1
ATOM 4324 C C . GLN B 1 74 ? 14.633 -4.742 12.688 1 96.44 74 GLN B C 1
ATOM 4326 O O . GLN B 1 74 ? 14.562 -5.648 11.859 1 96.44 74 GLN B O 1
ATOM 4331 N N . ALA B 1 75 ? 14.359 -4.902 13.906 1 95.75 75 ALA B N 1
ATOM 4332 C CA . ALA B 1 75 ? 14.141 -6.238 14.461 1 95.75 75 ALA B CA 1
ATOM 4333 C C . ALA B 1 75 ? 12.656 -6.602 14.461 1 95.75 75 ALA B C 1
ATOM 4335 O O . ALA B 1 75 ? 12.297 -7.773 14.344 1 95.75 75 ALA B O 1
ATOM 4336 N N . HIS B 1 76 ? 11.766 -5.555 14.547 1 96.69 76 HIS B N 1
ATOM 4337 C CA . HIS B 1 76 ? 10.398 -5.906 14.922 1 96.69 76 HIS B CA 1
ATOM 4338 C C . HIS B 1 76 ? 9.391 -5.367 13.906 1 96.69 76 HIS B C 1
ATOM 4340 O O . HIS B 1 76 ? 8.203 -5.688 13.969 1 96.69 76 HIS B O 1
ATOM 4346 N N . ASN B 1 77 ? 9.781 -4.516 13 1 97.75 77 ASN B N 1
ATOM 4347 C CA . ASN B 1 77 ? 8.852 -3.967 12.016 1 97.75 77 ASN B CA 1
ATOM 4348 C C . ASN B 1 77 ? 8.289 -5.055 11.109 1 97.75 77 ASN B C 1
ATOM 4350 O O . ASN B 1 77 ? 9.047 -5.809 10.492 1 97.75 77 ASN B O 1
ATOM 4354 N N . ARG B 1 78 ? 6.969 -5.102 11.039 1 97.69 78 ARG B N 1
ATOM 4355 C CA . ARG B 1 78 ? 6.332 -6.219 10.344 1 97.69 78 ARG B CA 1
ATOM 4356 C C . ARG B 1 78 ? 6.445 -6.062 8.836 1 97.69 78 ARG B C 1
ATOM 4358 O O . ARG B 1 78 ? 6.516 -7.055 8.102 1 97.69 78 ARG B O 1
ATOM 4365 N N . ASP B 1 79 ? 6.492 -4.859 8.336 1 97.25 79 ASP B N 1
ATOM 4366 C CA . ASP B 1 79 ? 6.707 -4.664 6.906 1 97.25 79 ASP B CA 1
ATOM 4367 C C . ASP B 1 79 ? 8.078 -5.176 6.48 1 97.25 79 ASP B C 1
ATOM 4369 O O . ASP B 1 79 ? 8.211 -5.844 5.453 1 97.25 79 ASP B O 1
ATOM 4373 N N . LEU B 1 80 ? 9.086 -4.867 7.262 1 97.44 80 LEU B N 1
ATOM 4374 C CA . LEU B 1 80 ? 10.43 -5.355 6.957 1 97.44 80 LEU B CA 1
ATOM 4375 C C . LEU B 1 80 ? 10.484 -6.879 7.047 1 97.44 80 LEU B C 1
ATOM 4377 O O . LEU B 1 80 ? 11.117 -7.531 6.215 1 97.44 80 LEU B O 1
ATOM 4381 N N . ARG B 1 81 ? 9.836 -7.426 8.039 1 97.31 81 ARG B N 1
ATOM 4382 C CA . ARG B 1 81 ? 9.812 -8.883 8.18 1 97.31 81 ARG B CA 1
ATOM 4383 C C . ARG B 1 81 ? 9.242 -9.547 6.934 1 97.31 81 ARG B C 1
ATOM 4385 O O . ARG B 1 81 ? 9.797 -10.523 6.434 1 97.31 81 ARG B O 1
ATOM 4392 N N . GLN B 1 82 ? 8.133 -9.031 6.457 1 97.56 82 GLN B N 1
ATOM 4393 C CA . GLN B 1 82 ? 7.535 -9.57 5.238 1 97.56 82 GLN B CA 1
ATOM 4394 C C . GLN B 1 82 ? 8.492 -9.438 4.055 1 97.56 82 GLN B C 1
ATOM 4396 O O . GLN B 1 82 ? 8.617 -10.359 3.246 1 97.56 82 GLN B O 1
ATOM 4401 N N . THR B 1 83 ? 9.172 -8.32 3.996 1 97.5 83 THR B N 1
ATOM 4402 C CA . THR B 1 83 ? 10.117 -8.07 2.914 1 97.5 83 THR B CA 1
ATOM 4403 C C . THR B 1 83 ? 11.266 -9.078 2.965 1 97.5 83 THR B C 1
ATOM 4405 O O . THR B 1 83 ? 11.68 -9.609 1.933 1 97.5 83 THR B O 1
ATOM 4408 N N . LEU B 1 84 ? 11.773 -9.391 4.117 1 96.94 84 LEU B N 1
ATOM 4409 C CA . LEU B 1 84 ? 12.875 -10.336 4.281 1 96.94 84 LEU B CA 1
ATOM 4410 C C . LEU B 1 84 ? 12.422 -11.758 3.967 1 96.94 84 LEU B C 1
ATOM 4412 O O . LEU B 1 84 ? 13.172 -12.531 3.361 1 96.94 84 LEU B O 1
ATOM 4416 N N . LEU B 1 85 ? 11.195 -12.078 4.359 1 97.38 85 LEU B N 1
ATOM 4417 C CA . LEU B 1 85 ? 10.656 -13.391 4.027 1 97.38 85 LEU B CA 1
ATOM 4418 C C . LEU B 1 85 ? 10.461 -13.531 2.521 1 97.38 85 LEU B C 1
ATOM 4420 O O . LEU B 1 85 ? 10.625 -14.625 1.974 1 97.38 85 LEU B O 1
ATOM 4424 N N . ASN B 1 86 ? 10.141 -12.469 1.867 1 96.81 86 ASN B N 1
ATOM 4425 C CA . ASN B 1 86 ? 9.984 -12.492 0.417 1 96.81 86 ASN B CA 1
ATOM 4426 C C . ASN B 1 86 ? 11.312 -12.789 -0.282 1 96.81 86 ASN B C 1
ATOM 4428 O O . ASN B 1 86 ? 11.328 -13.398 -1.354 1 96.81 86 ASN B O 1
ATOM 4432 N N . VAL B 1 87 ? 12.477 -12.375 0.316 1 97.38 87 VAL B N 1
ATOM 4433 C CA . VAL B 1 87 ? 13.789 -12.734 -0.209 1 97.38 87 VAL B CA 1
ATOM 4434 C C . VAL B 1 87 ? 13.961 -14.25 -0.173 1 97.38 87 VAL B C 1
ATOM 4436 O O . VAL B 1 87 ? 14.391 -14.852 -1.159 1 97.38 87 VAL B O 1
ATOM 4439 N N . GLU B 1 88 ? 13.562 -14.828 0.936 1 97.19 88 GLU B N 1
ATOM 4440 C CA . GLU B 1 88 ? 13.656 -16.281 1.079 1 97.19 88 GLU B CA 1
ATOM 4441 C C . GLU B 1 88 ? 12.742 -17 0.091 1 97.19 88 GLU B C 1
ATOM 4443 O O . GLU B 1 88 ? 13.094 -18.047 -0.449 1 97.19 88 GLU B O 1
ATOM 4448 N N . ALA B 1 89 ? 11.594 -16.422 -0.128 1 97.25 89 ALA B N 1
ATOM 4449 C CA . ALA B 1 89 ? 10.68 -16.984 -1.116 1 97.25 89 ALA B CA 1
ATOM 4450 C C . ALA B 1 89 ? 11.289 -16.938 -2.514 1 97.25 89 ALA B C 1
ATOM 4452 O O . ALA B 1 89 ? 11.188 -17.906 -3.27 1 97.25 89 ALA B O 1
ATOM 4453 N N . ALA B 1 90 ? 11.898 -15.805 -2.816 1 96.5 90 ALA B N 1
ATOM 4454 C CA . ALA B 1 90 ? 12.555 -15.688 -4.113 1 96.5 90 ALA B CA 1
ATOM 4455 C C . ALA B 1 90 ? 13.688 -16.703 -4.25 1 96.5 90 ALA B C 1
ATOM 4457 O O . ALA B 1 90 ? 13.891 -17.266 -5.328 1 96.5 90 ALA B O 1
ATOM 4458 N N . ARG B 1 91 ? 14.406 -16.953 -3.18 1 96.75 91 ARG B N 1
ATOM 4459 C CA . ARG B 1 91 ? 15.453 -17.969 -3.176 1 96.75 91 ARG B CA 1
ATOM 4460 C C . ARG B 1 91 ? 14.867 -19.344 -3.436 1 96.75 91 ARG B C 1
ATOM 4462 O O . ARG B 1 91 ? 15.422 -20.125 -4.219 1 96.75 91 ARG B O 1
ATOM 4469 N N . ALA B 1 92 ? 13.75 -19.625 -2.771 1 95.75 92 ALA B N 1
ATOM 4470 C CA . ALA B 1 92 ? 13.094 -20.906 -2.975 1 95.75 92 ALA B CA 1
ATOM 4471 C C . ALA B 1 92 ? 12.633 -21.078 -4.422 1 95.75 92 ALA B C 1
ATOM 4473 O O . ALA B 1 92 ? 12.773 -22.141 -5.008 1 95.75 92 ALA B O 1
ATOM 4474 N N . LEU B 1 93 ? 12.125 -20.031 -5.031 1 95.88 93 LEU B N 1
ATOM 4475 C CA . LEU B 1 93 ? 11.688 -20.078 -6.422 1 95.88 93 LEU B CA 1
ATOM 4476 C C . LEU B 1 93 ? 12.867 -20.312 -7.355 1 95.88 93 LEU B C 1
ATOM 4478 O O . LEU B 1 93 ? 12.742 -21.047 -8.336 1 95.88 93 LEU B O 1
ATOM 4482 N N . TYR B 1 94 ? 14.062 -19.766 -7.047 1 96.44 94 TYR B N 1
ATOM 4483 C CA . TYR B 1 94 ? 15.281 -20.047 -7.801 1 96.44 94 TYR B CA 1
ATOM 4484 C C . TYR B 1 94 ? 15.672 -21.516 -7.688 1 96.44 94 TYR B C 1
ATOM 4486 O O . TYR B 1 94 ? 16.047 -22.141 -8.68 1 96.44 94 TYR B O 1
ATOM 4494 N N . GLN B 1 95 ? 15.477 -22.078 -6.492 1 94.44 95 GLN B N 1
ATOM 4495 C CA . GLN B 1 95 ? 15.812 -23.469 -6.266 1 94.44 95 GLN B CA 1
ATOM 4496 C C . GLN B 1 95 ? 14.867 -24.391 -7.031 1 94.44 95 GLN B C 1
ATOM 4498 O O . GLN B 1 95 ? 15.289 -25.438 -7.551 1 94.44 95 GLN B O 1
ATOM 4503 N N . VAL B 1 96 ? 13.602 -23.984 -7.145 1 94.38 96 VAL B N 1
ATOM 4504 C CA . VAL B 1 96 ? 12.648 -24.766 -7.93 1 94.38 96 VAL B CA 1
ATOM 4505 C C . VAL B 1 96 ? 13.062 -24.766 -9.398 1 94.38 96 VAL B C 1
ATOM 4507 O O . VAL B 1 96 ? 13.086 -25.828 -10.039 1 94.38 96 VAL B O 1
ATOM 4510 N N . GLN B 1 97 ? 13.445 -23.594 -9.906 1 94.31 97 GLN B N 1
ATOM 4511 C CA . GLN B 1 97 ? 13.867 -23.5 -11.297 1 94.31 97 GLN B CA 1
ATOM 4512 C C . GLN B 1 97 ? 15.172 -24.266 -11.531 1 94.31 97 GLN B C 1
ATOM 4514 O O . GLN B 1 97 ? 15.32 -24.938 -12.555 1 94.31 97 GLN B O 1
ATOM 4519 N N . ARG B 1 98 ? 16.062 -24.266 -10.594 1 94 98 ARG B N 1
ATOM 4520 C CA . ARG B 1 98 ? 17.359 -24.922 -10.711 1 94 98 ARG B CA 1
ATOM 4521 C C . ARG B 1 98 ? 17.234 -26.438 -10.672 1 94 98 ARG B C 1
ATOM 4523 O O . ARG B 1 98 ? 18.078 -27.156 -11.211 1 94 98 ARG B O 1
ATOM 4530 N N . ALA B 1 99 ? 16.141 -26.891 -10.117 1 93.62 99 ALA B N 1
ATOM 4531 C CA . ALA B 1 99 ? 15.906 -28.328 -10.008 1 93.62 99 ALA B CA 1
ATOM 4532 C C . ALA B 1 99 ? 15.742 -28.969 -11.383 1 93.62 99 ALA B C 1
ATOM 4534 O O . ALA B 1 99 ? 16.016 -30.156 -11.562 1 93.62 99 ALA B O 1
ATOM 4535 N N . ASP B 1 100 ? 15.375 -28.172 -12.414 1 93.56 100 ASP B N 1
ATOM 4536 C CA . ASP B 1 100 ? 15.148 -28.688 -13.758 1 93.56 100 ASP B CA 1
ATOM 4537 C C . ASP B 1 100 ? 16.469 -29.062 -14.438 1 93.56 100 ASP B C 1
ATOM 4539 O O . ASP B 1 100 ? 16.469 -29.734 -15.469 1 93.56 100 ASP B O 1
ATOM 4543 N N . ARG B 1 101 ? 17.625 -28.75 -13.828 1 93.5 101 ARG B N 1
ATOM 4544 C CA . ARG B 1 101 ? 18.938 -29.031 -14.406 1 93.5 101 ARG B CA 1
ATOM 4545 C C . ARG B 1 101 ? 19.359 -30.469 -14.133 1 93.5 101 ARG B C 1
ATOM 4547 O O . ARG B 1 101 ? 20.312 -30.969 -14.734 1 93.5 101 ARG B O 1
ATOM 4554 N N . LEU B 1 102 ? 18.594 -31.203 -13.25 1 93.62 102 LEU B N 1
ATOM 4555 C CA . LEU B 1 102 ? 18.875 -32.594 -12.906 1 93.62 102 LEU B CA 1
ATOM 4556 C C . LEU B 1 102 ? 17.672 -33.469 -13.203 1 93.62 102 LEU B C 1
ATOM 4558 O O . LEU B 1 102 ? 16.531 -33.031 -13.102 1 93.62 102 LEU B O 1
ATOM 4562 N N . PRO B 1 103 ? 17.953 -34.688 -13.602 1 93.75 103 PRO B N 1
ATOM 4563 C CA . PRO B 1 103 ? 16.828 -35.594 -13.836 1 93.75 103 PRO B CA 1
ATOM 4564 C C . PRO B 1 103 ? 16.109 -36 -12.547 1 93.75 103 PRO B C 1
ATOM 4566 O O . PRO B 1 103 ? 16.766 -36.25 -11.531 1 93.75 103 PRO B O 1
ATOM 4569 N N . GLY B 1 104 ? 14.852 -36 -12.578 1 93.12 104 GLY B N 1
ATOM 4570 C CA . GLY B 1 104 ? 14.078 -36.531 -11.484 1 93.12 104 GLY B CA 1
ATOM 4571 C C . GLY B 1 104 ? 13.906 -38.031 -11.562 1 93.12 104 GLY B C 1
ATOM 4572 O O . GLY B 1 104 ? 13.742 -38.594 -12.656 1 93.12 104 GLY B O 1
ATOM 4573 N N . VAL B 1 105 ? 14.039 -38.688 -10.414 1 94.31 105 VAL B N 1
ATOM 4574 C CA . VAL B 1 105 ? 13.852 -40.125 -10.328 1 94.31 105 VAL B CA 1
ATOM 4575 C C . VAL B 1 105 ? 12.734 -40.438 -9.336 1 94.31 105 VAL B C 1
ATOM 4577 O O . VAL B 1 105 ? 12.664 -39.844 -8.258 1 94.31 105 VAL B O 1
ATOM 4580 N N . GLY B 1 106 ? 11.859 -41.312 -9.828 1 93.81 106 GLY B N 1
ATOM 4581 C CA . GLY B 1 106 ? 10.773 -41.688 -8.945 1 93.81 106 GLY B CA 1
ATOM 4582 C C . GLY B 1 106 ? 10.359 -43.125 -9.117 1 93.81 106 GLY B C 1
ATOM 4583 O O . GLY B 1 106 ? 10.766 -43.812 -10.078 1 93.81 106 GLY B O 1
ATOM 4584 N N . LEU B 1 107 ? 9.562 -43.562 -8.102 1 94.12 107 LEU B N 1
ATOM 4585 C CA . LEU B 1 107 ? 8.891 -44.844 -8.227 1 94.12 107 LEU B CA 1
ATOM 4586 C C . LEU B 1 107 ? 7.594 -44.719 -9.023 1 94.12 107 LEU B C 1
ATOM 4588 O O . LEU B 1 107 ? 6.855 -43.75 -8.852 1 94.12 107 LEU B O 1
ATOM 4592 N N . GLN B 1 108 ? 7.441 -45.594 -9.883 1 93.81 108 GLN B N 1
ATOM 4593 C CA . GLN B 1 108 ? 6.223 -45.625 -10.688 1 93.81 108 GLN B CA 1
ATOM 4594 C C . GLN B 1 108 ? 5.582 -47 -10.672 1 93.81 108 GLN B C 1
ATOM 4596 O O . GLN B 1 108 ? 6.281 -48.031 -10.672 1 93.81 108 GLN B O 1
ATOM 4601 N N . GLY B 1 109 ? 4.305 -47.062 -10.508 1 92.06 109 GLY B N 1
ATOM 4602 C CA . GLY B 1 109 ? 3.5 -48.25 -10.617 1 92.06 109 GLY B CA 1
ATOM 4603 C C . GLY B 1 109 ? 2.176 -48.031 -11.32 1 92.06 109 GLY B C 1
ATOM 4604 O O . GLY B 1 109 ? 1.539 -47 -11.133 1 92.06 109 GLY B O 1
ATOM 4605 N N . GLY B 1 110 ? 1.921 -48.875 -12.164 1 91.69 110 GLY B N 1
ATOM 4606 C CA . GLY B 1 110 ? 0.644 -48.781 -12.859 1 91.69 110 GLY B CA 1
ATOM 4607 C C . GLY B 1 110 ? 0.411 -49.938 -13.828 1 91.69 110 GLY B C 1
ATOM 4608 O O . GLY B 1 110 ? 1.219 -50.875 -13.914 1 91.69 110 GLY B O 1
ATOM 4609 N N . GLY B 1 111 ? -0.805 -49.969 -14.344 1 92.06 111 GLY B N 1
ATOM 4610 C CA . GLY B 1 111 ? -1.162 -50.969 -15.336 1 92.06 111 GLY B CA 1
ATOM 4611 C C . GLY B 1 111 ? -2.502 -50.719 -15.992 1 92.06 111 GLY B C 1
ATOM 4612 O O . GLY B 1 111 ? -3.166 -49.719 -15.688 1 92.06 111 GLY B O 1
ATOM 4613 N N . THR B 1 112 ? -2.664 -51.406 -17.031 1 92.25 112 THR B N 1
ATOM 4614 C CA . THR B 1 112 ? -3.928 -51.344 -17.75 1 92.25 112 THR B CA 1
ATOM 4615 C C . THR B 1 112 ? -4.566 -52.719 -17.859 1 92.25 112 THR B C 1
ATOM 4617 O O . THR B 1 112 ? -3.877 -53.719 -18.125 1 92.25 112 THR B O 1
ATOM 4620 N N . ARG B 1 113 ? -5.766 -52.875 -17.359 1 92.69 113 ARG B N 1
ATOM 4621 C CA . ARG B 1 113 ? -6.621 -54.031 -17.672 1 92.69 113 ARG B CA 1
ATOM 4622 C C . ARG B 1 113 ? -7.715 -53.625 -18.656 1 92.69 113 ARG B C 1
ATOM 4624 O O . ARG B 1 113 ? -8.391 -52.625 -18.469 1 92.69 113 ARG B O 1
ATOM 4631 N N . GLN B 1 114 ? -7.734 -54.406 -19.75 1 92.81 114 GLN B N 1
ATOM 4632 C CA . GLN B 1 114 ? -8.68 -54 -20.781 1 92.81 114 GLN B CA 1
ATOM 4633 C C . GLN B 1 114 ? -9.297 -55.219 -21.469 1 92.81 114 GLN B C 1
ATOM 4635 O O . GLN B 1 114 ? -8.688 -56.281 -21.516 1 92.81 114 GLN B O 1
ATOM 4640 N N . ARG B 1 115 ? -10.484 -55.031 -21.875 1 92.94 115 ARG B N 1
ATOM 4641 C CA . ARG B 1 115 ? -11.133 -56 -22.781 1 92.94 115 ARG B CA 1
ATOM 4642 C C . ARG B 1 115 ? -11.023 -55.531 -24.234 1 92.94 115 ARG B C 1
ATOM 4644 O O . ARG B 1 115 ? -11.422 -54.406 -24.562 1 92.94 115 ARG B O 1
ATOM 4651 N N . LEU B 1 116 ? -10.422 -56.344 -25.094 1 89.88 116 LEU B N 1
ATOM 4652 C CA . LEU B 1 116 ? -10.273 -56.062 -26.516 1 89.88 116 LEU B CA 1
ATOM 4653 C C . LEU B 1 116 ? -11.203 -56.906 -27.344 1 89.88 116 LEU B C 1
ATOM 4655 O O . LEU B 1 116 ? -11.328 -58.125 -27.094 1 89.88 116 LEU B O 1
ATOM 4659 N N . PRO B 1 117 ? -11.812 -56.219 -28.234 1 89.25 117 PRO B N 1
ATOM 4660 C CA . PRO B 1 117 ? -12.594 -57.031 -29.188 1 89.25 117 PRO B CA 1
ATOM 4661 C C . PRO B 1 117 ? -11.734 -57.969 -30.016 1 89.25 117 PRO B C 1
ATOM 4663 O O . PRO B 1 117 ? -10.508 -57.844 -30.031 1 89.25 117 PRO B O 1
ATOM 4666 N N . GLY B 1 118 ? -12.383 -58.938 -30.641 1 88.12 118 GLY B N 1
ATOM 4667 C CA . GLY B 1 118 ? -11.688 -59.969 -31.375 1 88.12 118 GLY B CA 1
ATOM 4668 C C . GLY B 1 118 ? -10.875 -59.438 -32.531 1 88.12 118 GLY B C 1
ATOM 4669 O O . GLY B 1 118 ? -9.797 -59.938 -32.844 1 88.12 118 GLY B O 1
ATOM 4670 N N . ASP B 1 119 ? -11.359 -58.406 -33.188 1 84.62 119 ASP B N 1
ATOM 4671 C CA . ASP B 1 119 ? -10.695 -57.875 -34.375 1 84.62 119 ASP B CA 1
ATOM 4672 C C . ASP B 1 119 ? -9.43 -57.094 -34.031 1 84.62 119 ASP B C 1
ATOM 4674 O O . ASP B 1 119 ? -8.695 -56.656 -34.906 1 84.62 119 ASP B O 1
ATOM 4678 N N . MET B 1 120 ? -9.266 -57.031 -32.719 1 82.62 120 MET B N 1
ATOM 4679 C CA . MET B 1 120 ? -8.102 -56.25 -32.281 1 82.62 120 MET B CA 1
ATOM 4680 C C . MET B 1 120 ? -7.055 -57.156 -31.641 1 82.62 120 MET B C 1
ATOM 4682 O O . MET B 1 120 ? -6.109 -56.688 -31.016 1 82.62 120 MET B O 1
ATOM 4686 N N . ASN B 1 121 ? -7.312 -58.375 -31.672 1 81.69 121 ASN B N 1
ATOM 4687 C CA . ASN B 1 121 ? -6.316 -59.312 -31.141 1 81.69 121 ASN B CA 1
ATOM 4688 C C . ASN B 1 121 ? -6.02 -60.406 -32.125 1 81.69 121 ASN B C 1
ATOM 4690 O O . ASN B 1 121 ? -6.805 -60.656 -33.062 1 81.69 121 ASN B O 1
ATOM 4694 N N . ALA B 1 122 ? -4.938 -61.188 -31.969 1 77.62 122 ALA B N 1
ATOM 4695 C CA . ALA B 1 122 ? -4.438 -62.156 -32.938 1 77.62 122 ALA B CA 1
ATOM 4696 C C . ALA B 1 122 ? -5.301 -63.406 -32.938 1 77.62 122 ALA B C 1
ATOM 4698 O O . ALA B 1 122 ? -5.32 -64.188 -33.906 1 77.62 122 ALA B O 1
ATOM 4699 N N . THR B 1 123 ? -6.055 -63.656 -31.859 1 80.06 123 THR B N 1
ATOM 4700 C CA . THR B 1 123 ? -6.828 -64.875 -31.75 1 80.06 123 THR B CA 1
ATOM 4701 C C . THR B 1 123 ? -8.18 -64.75 -32.438 1 80.06 123 THR B C 1
ATOM 4703 O O . THR B 1 123 ? -8.859 -65.75 -32.719 1 80.06 123 THR B O 1
ATOM 4706 N N . GLY B 1 124 ? -8.578 -63.562 -32.719 1 84.19 124 GLY B N 1
ATOM 4707 C CA . GLY B 1 124 ? -9.859 -63.312 -33.344 1 84.19 124 GLY B CA 1
ATOM 4708 C C . GLY B 1 124 ? -11.023 -63.344 -32.375 1 84.19 124 GLY B C 1
ATOM 4709 O O . GLY B 1 124 ? -12.18 -63.156 -32.75 1 84.19 124 GLY B O 1
ATOM 4710 N N . GLN B 1 125 ? -10.789 -63.688 -31.078 1 88.44 125 GLN B N 1
ATOM 4711 C CA . GLN B 1 125 ? -11.812 -63.75 -30.047 1 88.44 125 GLN B CA 1
ATOM 4712 C C . GLN B 1 125 ? -11.602 -62.625 -29.016 1 88.44 125 GLN B C 1
ATOM 4714 O O . GLN B 1 125 ? -10.461 -62.25 -28.719 1 88.44 125 GLN B O 1
ATOM 4719 N N . PRO B 1 126 ? -12.789 -62.031 -28.562 1 89.06 126 PRO B N 1
ATOM 4720 C CA . PRO B 1 126 ? -12.633 -61.031 -27.5 1 89.06 126 PRO B CA 1
ATOM 4721 C C . PRO B 1 126 ? -11.852 -61.562 -26.312 1 89.06 126 PRO B C 1
ATOM 4723 O O . PRO B 1 126 ? -11.984 -62.75 -25.953 1 89.06 126 PRO B O 1
ATOM 4726 N N . GLN B 1 127 ? -10.969 -60.75 -25.797 1 90.81 127 GLN B N 1
ATOM 4727 C CA . GLN B 1 127 ? -10.156 -61.188 -24.672 1 90.81 127 GLN B CA 1
ATOM 4728 C C . GLN B 1 127 ? -9.898 -60.062 -23.703 1 90.81 127 GLN B C 1
ATOM 4730 O O . GLN B 1 127 ? -9.859 -58.875 -24.109 1 90.81 127 GLN B O 1
ATOM 4735 N N . VAL B 1 128 ? -9.789 -60.469 -22.391 1 91.12 128 VAL B N 1
ATOM 4736 C CA . VAL B 1 128 ? -9.336 -59.5 -21.375 1 91.12 128 VAL B CA 1
ATOM 4737 C C . VAL B 1 128 ? -7.82 -59.625 -21.219 1 91.12 128 VAL B C 1
ATOM 4739 O O . VAL B 1 128 ? -7.289 -60.719 -21.047 1 91.12 128 VAL B O 1
ATOM 4742 N N . GLN B 1 129 ? -7.137 -58.531 -21.453 1 90.88 129 GLN B N 1
ATOM 4743 C CA . GLN B 1 129 ? -5.684 -58.5 -21.312 1 90.88 129 GLN B CA 1
ATOM 4744 C C . GLN B 1 129 ? -5.258 -57.469 -20.266 1 90.88 129 GLN B C 1
ATOM 4746 O O . GLN B 1 129 ? -6 -56.5 -19.984 1 90.88 129 GLN B O 1
ATOM 4751 N N . GLY B 1 130 ? -4.098 -57.812 -19.578 1 91.12 130 GLY B N 1
ATOM 4752 C CA . GLY B 1 130 ? -3.539 -56.875 -18.594 1 91.12 130 GLY B CA 1
ATOM 4753 C C . GLY B 1 130 ? -2.066 -56.594 -18.828 1 91.12 130 GLY B C 1
ATOM 4754 O O . GLY B 1 130 ? -1.359 -57.375 -19.453 1 91.12 130 GLY B O 1
ATOM 4755 N N . SER B 1 131 ? -1.625 -55.438 -18.578 1 92.44 131 SER B N 1
ATOM 4756 C CA . SER B 1 131 ? -0.225 -55.031 -18.547 1 92.44 131 SER B CA 1
ATOM 4757 C C . SER B 1 131 ? 0.08 -54.219 -17.297 1 92.44 131 SER B C 1
ATOM 4759 O O . SER B 1 131 ? -0.529 -53.156 -17.062 1 92.44 131 SER B O 1
ATOM 4761 N N . TRP B 1 132 ? 0.963 -54.719 -16.5 1 93.19 132 TRP B N 1
ATOM 4762 C CA . TRP B 1 132 ? 1.309 -54.125 -15.219 1 93.19 132 TRP B CA 1
ATOM 4763 C C . TRP B 1 132 ? 2.809 -53.875 -15.117 1 93.19 132 TRP B C 1
ATOM 4765 O O . TRP B 1 132 ? 3.613 -54.656 -15.602 1 93.19 132 TRP B O 1
ATOM 4775 N N . GLN B 1 133 ? 3.162 -52.75 -14.562 1 94.94 133 GLN B N 1
ATOM 4776 C CA . GLN B 1 133 ? 4.578 -52.438 -14.391 1 94.94 133 GLN B CA 1
ATOM 4777 C C . GLN B 1 133 ? 4.828 -51.719 -13.055 1 94.94 133 GLN B C 1
ATOM 4779 O O . GLN B 1 133 ? 3.934 -51.062 -12.516 1 94.94 133 GLN B O 1
ATOM 4784 N N . ALA B 1 134 ? 6.008 -51.938 -12.477 1 95.38 134 ALA B N 1
ATOM 4785 C CA . ALA B 1 134 ? 6.484 -51.281 -11.266 1 95.38 134 ALA B CA 1
ATOM 4786 C C . ALA B 1 134 ? 8 -51.125 -11.289 1 95.38 134 ALA B C 1
ATOM 4788 O O . ALA B 1 134 ? 8.719 -52.062 -11.664 1 95.38 134 ALA B O 1
ATOM 4789 N N . GLY B 1 135 ? 8.453 -49.969 -11 1 95.12 135 GLY B N 1
ATOM 4790 C CA . GLY B 1 135 ? 9.891 -49.75 -10.984 1 95.12 135 GLY B CA 1
ATOM 4791 C C . GLY B 1 135 ? 10.289 -48.312 -10.844 1 95.12 135 GLY B C 1
ATOM 4792 O O . GLY B 1 135 ? 9.508 -47.469 -10.359 1 95.12 135 GLY B O 1
ATOM 4793 N N . LEU B 1 136 ? 11.57 -48.031 -11.117 1 95.5 136 LEU B N 1
ATOM 4794 C CA . LEU B 1 136 ? 12.141 -46.688 -11.102 1 95.5 136 LEU B CA 1
ATOM 4795 C C . LEU B 1 136 ? 12.023 -46.062 -12.477 1 95.5 136 LEU B C 1
ATOM 4797 O O . LEU B 1 136 ? 12.211 -46.719 -13.5 1 95.5 136 LEU B O 1
ATOM 4801 N N . GLY B 1 137 ? 11.656 -44.75 -12.414 1 94.62 137 GLY B N 1
ATOM 4802 C CA . GLY B 1 137 ? 11.5 -44.062 -13.688 1 94.62 137 GLY B CA 1
ATOM 4803 C C . GLY B 1 137 ? 12.07 -42.688 -13.688 1 94.62 137 GLY B C 1
ATOM 4804 O O . GLY B 1 137 ? 12.164 -42.031 -12.633 1 94.62 137 GLY B O 1
ATOM 4805 N N . VAL B 1 138 ? 12.578 -42.25 -14.797 1 93.12 138 VAL B N 1
ATOM 4806 C CA . VAL B 1 138 ? 12.914 -40.875 -15.141 1 93.12 138 VAL B CA 1
ATOM 4807 C C . VAL B 1 138 ? 11.945 -40.375 -16.203 1 93.12 138 VAL B C 1
ATOM 4809 O O . VAL B 1 138 ? 11.797 -40.969 -17.266 1 93.12 138 VAL B O 1
ATOM 4812 N N . ALA B 1 139 ? 11.289 -39.219 -15.812 1 89.06 139 ALA B N 1
ATOM 4813 C CA . ALA B 1 139 ? 10.258 -38.781 -16.734 1 89.06 139 ALA B CA 1
ATOM 4814 C C . ALA B 1 139 ? 10.68 -37.469 -17.438 1 89.06 139 ALA B C 1
ATOM 4816 O O . ALA B 1 139 ? 10.867 -36.438 -16.797 1 89.06 139 ALA B O 1
ATOM 4817 N N . ALA B 1 140 ? 10.812 -37.594 -18.734 1 91.44 140 ALA B N 1
ATOM 4818 C CA . ALA B 1 140 ? 10.93 -36.469 -19.656 1 91.44 140 ALA B CA 1
ATOM 4819 C C . ALA B 1 140 ? 12.039 -35.5 -19.219 1 91.44 140 ALA B C 1
ATOM 4821 O O . ALA B 1 140 ? 11.828 -34.281 -19.172 1 91.44 140 ALA B O 1
ATOM 4822 N N . PHE B 1 141 ? 13.328 -35.969 -18.922 1 93.69 141 PHE B N 1
ATOM 4823 C CA . PHE B 1 141 ? 14.469 -35.125 -18.594 1 93.69 141 PHE B CA 1
ATOM 4824 C C . PHE B 1 141 ? 15.023 -34.438 -19.844 1 93.69 141 PHE B C 1
ATOM 4826 O O . PHE B 1 141 ? 15.328 -35.094 -20.828 1 93.69 141 PHE B O 1
ATOM 4833 N N . GLU B 1 142 ? 15.133 -33.125 -19.734 1 93.62 142 GLU B N 1
ATOM 4834 C CA . GLU B 1 142 ? 15.656 -32.375 -20.875 1 93.62 142 GLU B CA 1
ATOM 4835 C C . GLU B 1 142 ? 17.172 -32.281 -20.828 1 93.62 142 GLU B C 1
ATOM 4837 O O . GLU B 1 142 ? 17.75 -31.781 -19.859 1 93.62 142 GLU B O 1
ATOM 4842 N N . LEU B 1 143 ? 17.812 -32.875 -21.828 1 93.88 143 LEU B N 1
ATOM 4843 C CA . LEU B 1 143 ? 19.234 -32.625 -22.016 1 93.88 143 LEU B CA 1
ATOM 4844 C C . LEU B 1 143 ? 19.484 -31.219 -22.531 1 93.88 143 LEU B C 1
ATOM 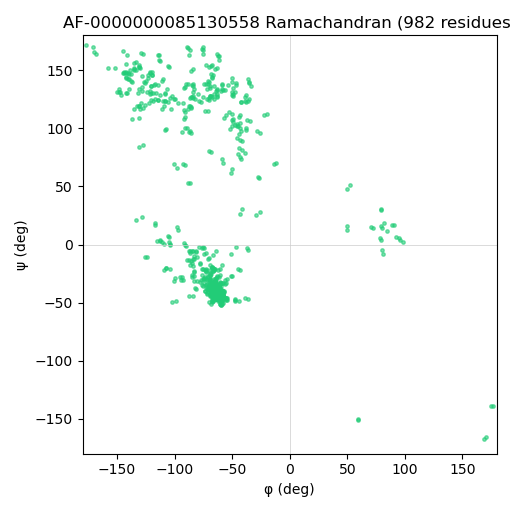4846 O O . LEU B 1 143 ? 19.234 -30.938 -23.703 1 93.88 143 LEU B O 1
ATOM 4850 N N . ASP B 1 144 ? 20.094 -30.438 -21.797 1 93.62 144 ASP B N 1
ATOM 4851 C CA . ASP B 1 144 ? 20.156 -28.984 -22.031 1 93.62 144 ASP B CA 1
ATOM 4852 C C . ASP B 1 144 ? 21.391 -28.625 -22.859 1 93.62 144 ASP B C 1
ATOM 4854 O O . ASP B 1 144 ? 22.203 -27.797 -22.438 1 93.62 144 ASP B O 1
ATOM 4858 N N . LEU B 1 145 ? 21.391 -28.984 -24.016 1 92.56 145 LEU B N 1
ATOM 4859 C CA . LEU B 1 145 ? 22.531 -28.781 -24.891 1 92.56 145 LEU B CA 1
ATOM 4860 C C . LEU B 1 145 ? 22.656 -27.312 -25.312 1 92.56 145 LEU B C 1
ATOM 4862 O O . LEU B 1 145 ? 23.766 -26.812 -25.531 1 92.56 145 LEU B O 1
ATOM 4866 N N . PHE B 1 146 ? 21.5 -26.672 -25.359 1 93.62 146 PHE B N 1
ATOM 4867 C CA . PHE B 1 146 ? 21.531 -25.328 -25.922 1 93.62 146 PHE B CA 1
ATOM 4868 C C . PHE B 1 146 ? 21.266 -24.281 -24.844 1 93.62 146 PHE B C 1
ATOM 4870 O O . PHE B 1 146 ? 21.078 -23.094 -25.141 1 93.62 146 PHE B O 1
ATOM 4877 N N . GLY B 1 147 ? 21.094 -24.672 -23.625 1 94.19 147 GLY B N 1
ATOM 4878 C CA . GLY B 1 147 ? 21.141 -23.766 -22.469 1 94.19 147 GLY B CA 1
ATOM 4879 C C . GLY B 1 147 ? 19.797 -23.188 -22.109 1 94.19 147 GLY B C 1
ATOM 4880 O O . GLY B 1 147 ? 19.719 -22.141 -21.469 1 94.19 147 GLY B O 1
ATOM 4881 N N . ARG B 1 148 ? 18.672 -23.75 -22.578 1 95.38 148 ARG B N 1
ATOM 4882 C CA . ARG B 1 148 ? 17.359 -23.25 -22.234 1 95.38 148 ARG B CA 1
ATOM 4883 C C . ARG B 1 148 ? 17.141 -23.297 -20.719 1 95.38 148 ARG B C 1
ATOM 4885 O O . ARG B 1 148 ? 16.828 -22.281 -20.094 1 95.38 148 ARG B O 1
ATOM 4892 N N . VAL B 1 149 ? 17.391 -24.5 -20.125 1 95.75 149 VAL B N 1
ATOM 4893 C CA . VAL B 1 149 ? 17.156 -24.703 -18.703 1 95.75 149 VAL B CA 1
ATOM 4894 C C . VAL B 1 149 ? 18.156 -23.891 -17.891 1 95.75 149 VAL B C 1
ATOM 4896 O O . VAL B 1 149 ? 17.797 -23.281 -16.875 1 95.75 149 VAL B O 1
ATOM 4899 N N . ARG B 1 150 ? 19.391 -23.891 -18.312 1 95.56 150 ARG B N 1
ATOM 4900 C CA . ARG B 1 150 ? 20.438 -23.109 -17.641 1 95.56 150 ARG B CA 1
ATOM 4901 C C . ARG B 1 150 ? 20.078 -21.625 -17.625 1 95.56 150 ARG B C 1
ATOM 4903 O O . ARG B 1 150 ? 20.188 -20.969 -16.594 1 95.56 150 ARG B O 1
ATOM 4910 N N . ASN B 1 151 ? 19.656 -21.125 -18.797 1 96.19 151 ASN B N 1
ATOM 4911 C CA . ASN B 1 151 ? 19.297 -19.703 -18.906 1 96.19 151 ASN B CA 1
ATOM 4912 C C . ASN B 1 151 ? 18.078 -19.375 -18.062 1 96.19 151 ASN B C 1
ATOM 4914 O O . ASN B 1 151 ? 18.016 -18.297 -17.453 1 96.19 151 ASN B O 1
ATOM 4918 N N . LEU B 1 152 ? 17.125 -20.234 -18.016 1 96.12 152 LEU B N 1
ATOM 4919 C CA . LEU B 1 152 ? 15.953 -20.016 -17.172 1 96.12 152 LEU B CA 1
ATOM 4920 C C . LEU B 1 152 ? 16.359 -19.984 -15.695 1 96.12 152 LEU B C 1
ATOM 4922 O O . LEU B 1 152 ? 15.82 -19.172 -14.93 1 96.12 152 LEU B O 1
ATOM 4926 N N . SER B 1 153 ? 17.312 -20.844 -15.258 1 96.25 153 SER B N 1
ATOM 4927 C CA . SER B 1 153 ? 17.844 -20.828 -13.898 1 96.25 153 SER B CA 1
ATOM 4928 C C . SER B 1 153 ? 18.578 -19.531 -13.609 1 96.25 153 SER B C 1
ATOM 4930 O O . SER B 1 153 ? 18.422 -18.938 -12.539 1 96.25 153 SER B O 1
ATOM 4932 N N . GLU B 1 154 ? 19.328 -19.078 -14.586 1 96.06 154 GLU B N 1
ATOM 4933 C CA . GLU B 1 154 ? 20.062 -17.828 -14.438 1 96.06 154 GLU B CA 1
ATOM 4934 C C . GLU B 1 154 ? 19.109 -16.641 -14.305 1 96.06 154 GLU B C 1
ATOM 4936 O O . GLU B 1 154 ? 19.359 -15.711 -13.531 1 96.06 154 GLU B O 1
ATOM 4941 N N . ALA B 1 155 ? 18.031 -16.609 -15.094 1 97.12 155 ALA B N 1
ATOM 4942 C CA . ALA B 1 155 ? 17 -15.57 -14.992 1 97.12 155 ALA B CA 1
ATOM 4943 C C . ALA B 1 155 ? 16.391 -15.539 -13.594 1 97.12 155 ALA B C 1
ATOM 4945 O O . ALA B 1 155 ? 16.219 -14.469 -13 1 97.12 155 ALA B O 1
ATOM 4946 N N . ALA B 1 156 ? 16.125 -16.719 -13.031 1 96.94 156 ALA B N 1
ATOM 4947 C CA . ALA B 1 156 ? 15.562 -16.828 -11.688 1 96.94 156 ALA B CA 1
ATOM 4948 C C . ALA B 1 156 ? 16.562 -16.328 -10.641 1 96.94 156 ALA B C 1
ATOM 4950 O O . ALA B 1 156 ? 16.172 -15.703 -9.65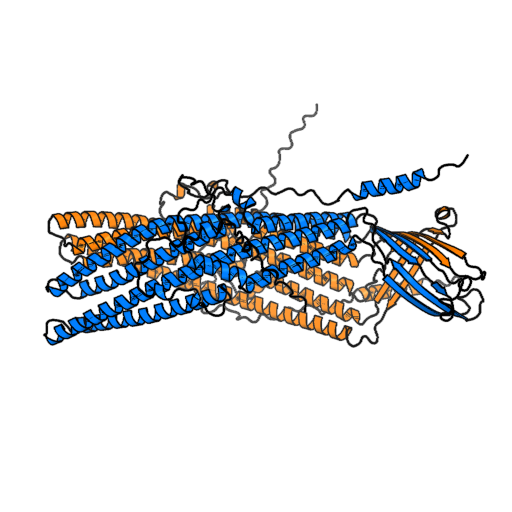6 1 96.94 156 ALA B O 1
ATOM 4951 N N . LEU B 1 157 ? 17.875 -16.672 -10.812 1 96.88 157 LEU B N 1
ATOM 4952 C CA . LEU B 1 157 ? 18.922 -16.172 -9.93 1 96.88 157 LEU B CA 1
ATOM 4953 C C . LEU B 1 157 ? 18.953 -14.641 -9.93 1 96.88 157 LEU B C 1
ATOM 4955 O O . LEU B 1 157 ? 19.047 -14.016 -8.875 1 96.88 157 LEU B O 1
ATOM 4959 N N . GLY B 1 158 ? 18.859 -14.078 -11.164 1 97.5 158 GLY B N 1
ATOM 4960 C CA . GLY B 1 158 ? 18.828 -12.633 -11.266 1 97.5 158 GLY B CA 1
ATOM 4961 C C . GLY B 1 158 ? 17.672 -12 -10.516 1 97.5 158 GLY B C 1
ATOM 4962 O O . GLY B 1 158 ? 17.844 -10.984 -9.844 1 97.5 158 GLY B O 1
ATOM 4963 N N . GLU B 1 159 ? 16.516 -12.594 -10.602 1 97.56 159 GLU B N 1
ATOM 4964 C CA . GLU B 1 159 ? 15.344 -12.109 -9.891 1 97.56 159 GLU B CA 1
ATOM 4965 C C . GLU B 1 159 ? 15.531 -12.219 -8.375 1 97.56 159 GLU B C 1
ATOM 4967 O O . GLU B 1 159 ? 15.125 -11.328 -7.629 1 97.56 159 GLU B O 1
ATOM 4972 N N . TYR B 1 160 ? 16.172 -13.328 -7.871 1 97.62 160 TYR B N 1
ATOM 4973 C CA . TYR B 1 160 ? 16.469 -13.523 -6.457 1 97.62 160 TYR B CA 1
ATOM 4974 C C . TYR B 1 160 ? 17.422 -12.445 -5.949 1 97.62 160 TYR B C 1
ATOM 4976 O O . TYR B 1 160 ? 17.141 -11.781 -4.941 1 97.62 160 TYR B O 1
ATOM 4984 N N . LEU B 1 161 ? 18.422 -12.219 -6.68 1 98.12 161 LEU B N 1
ATOM 4985 C CA . LEU B 1 161 ? 19.406 -11.227 -6.281 1 98.12 161 LEU B CA 1
ATOM 4986 C C . LEU B 1 161 ? 18.797 -9.828 -6.289 1 98.12 161 LEU B C 1
ATOM 4988 O O . LEU B 1 161 ? 19.109 -9.008 -5.418 1 98.12 161 LEU B O 1
ATOM 4992 N N . ALA B 1 162 ? 17.922 -9.492 -7.305 1 98.25 162 ALA B N 1
ATOM 4993 C CA . ALA B 1 162 ? 17.203 -8.219 -7.344 1 98.25 162 ALA B CA 1
ATOM 4994 C C . ALA B 1 162 ? 16.328 -8.047 -6.102 1 98.25 162 ALA B C 1
ATOM 4996 O O . ALA B 1 162 ? 16.266 -6.953 -5.535 1 98.25 162 ALA B O 1
ATOM 4997 N N . THR B 1 163 ? 15.703 -9.086 -5.664 1 98.12 163 THR B N 1
ATOM 4998 C CA . THR B 1 163 ? 14.844 -9.047 -4.488 1 98.12 163 THR B CA 1
ATOM 4999 C C . THR B 1 163 ? 15.664 -8.82 -3.225 1 98.12 163 THR B C 1
ATOM 5001 O O . THR B 1 163 ? 15.211 -8.141 -2.301 1 98.12 163 THR B O 1
ATOM 5004 N N . GLU B 1 164 ? 16.859 -9.43 -3.201 1 97.25 164 GLU B N 1
ATOM 5005 C CA . GLU B 1 164 ? 17.766 -9.203 -2.088 1 97.25 164 GLU B CA 1
ATOM 5006 C C . GLU B 1 164 ? 18.156 -7.734 -1.981 1 97.25 164 GLU B C 1
ATOM 5008 O O . GLU B 1 164 ? 18.172 -7.168 -0.887 1 97.25 164 GLU B O 1
ATOM 5013 N N . GLU B 1 165 ? 18.422 -7.137 -3.115 1 96.75 165 GLU B N 1
ATOM 5014 C CA . GLU B 1 165 ? 18.766 -5.719 -3.135 1 96.75 165 GLU B CA 1
ATOM 5015 C C . GLU B 1 165 ? 17.562 -4.859 -2.723 1 96.75 165 GLU B C 1
ATOM 5017 O O . GLU B 1 165 ? 17.734 -3.857 -2.023 1 96.75 165 GLU B O 1
ATOM 5022 N N . ALA B 1 166 ? 16.438 -5.203 -3.172 1 96.62 166 ALA B N 1
ATOM 5023 C CA . ALA B 1 166 ? 15.227 -4.484 -2.779 1 96.62 166 ALA B CA 1
ATOM 5024 C C . ALA B 1 166 ? 15.023 -4.539 -1.27 1 96.62 166 ALA B C 1
ATOM 5026 O O . ALA B 1 166 ? 14.547 -3.576 -0.666 1 96.62 166 ALA B O 1
ATOM 5027 N N . ALA B 1 167 ? 15.375 -5.672 -0.651 1 96.94 167 ALA B N 1
ATOM 5028 C CA . ALA B 1 167 ? 15.289 -5.805 0.801 1 96.94 167 ALA B CA 1
ATOM 5029 C C . ALA B 1 167 ? 16.281 -4.879 1.498 1 96.94 167 ALA B C 1
ATOM 5031 O O . ALA B 1 167 ? 15.977 -4.305 2.545 1 96.94 167 ALA B O 1
ATOM 5032 N N . ARG B 1 168 ? 17.422 -4.758 0.962 1 94.56 168 ARG B N 1
ATOM 5033 C CA . ARG B 1 168 ? 18.406 -3.824 1.503 1 94.56 168 ARG B CA 1
ATOM 5034 C C . ARG B 1 168 ? 17.875 -2.393 1.447 1 94.56 168 ARG B C 1
ATOM 5036 O O . ARG B 1 168 ? 18.031 -1.631 2.404 1 94.56 168 ARG B O 1
ATOM 5043 N N . ALA B 1 169 ? 17.266 -2.021 0.329 1 94.75 169 ALA B N 1
ATOM 5044 C CA . ALA B 1 169 ? 16.656 -0.703 0.192 1 94.75 169 ALA B CA 1
ATOM 5045 C C . ALA B 1 169 ? 15.57 -0.49 1.245 1 94.75 169 ALA B C 1
ATOM 5047 O O . ALA B 1 169 ? 15.453 0.602 1.806 1 94.75 169 ALA B O 1
ATOM 5048 N N . ALA B 1 170 ? 14.836 -1.526 1.479 1 95.75 170 ALA B N 1
ATOM 5049 C CA . ALA B 1 170 ? 13.766 -1.442 2.469 1 95.75 170 ALA B CA 1
ATOM 5050 C C . ALA B 1 170 ? 14.328 -1.211 3.869 1 95.75 170 ALA B C 1
ATOM 5052 O O . ALA B 1 170 ? 13.75 -0.471 4.664 1 95.75 170 ALA B O 1
ATOM 5053 N N . ARG B 1 171 ? 15.414 -1.825 4.188 1 94.56 171 ARG B N 1
ATOM 5054 C CA . ARG B 1 171 ? 16.078 -1.628 5.473 1 94.56 171 ARG B CA 1
ATOM 5055 C C . ARG B 1 171 ? 16.516 -0.178 5.648 1 94.56 171 ARG B C 1
ATOM 5057 O O . ARG B 1 171 ? 16.297 0.423 6.699 1 94.56 171 ARG B O 1
ATOM 5064 N N . ILE B 1 172 ? 17.078 0.365 4.637 1 93 172 ILE B N 1
ATOM 5065 C CA . ILE B 1 172 ? 17.531 1.751 4.656 1 93 172 ILE B CA 1
ATOM 5066 C C . ILE B 1 172 ? 16.328 2.684 4.82 1 93 172 ILE B C 1
ATOM 5068 O O . ILE B 1 172 ? 16.359 3.592 5.652 1 93 172 ILE B O 1
ATOM 5072 N N . SER B 1 173 ? 15.32 2.436 4.047 1 95.5 173 SER B N 1
ATOM 5073 C CA . SER B 1 173 ? 14.125 3.271 4.086 1 95.5 173 SER B CA 1
ATOM 5074 C C . SER B 1 173 ? 13.469 3.234 5.465 1 95.5 173 SER B C 1
ATOM 5076 O O . SER B 1 173 ? 13.047 4.27 5.984 1 95.5 173 SER B O 1
ATOM 5078 N N . LEU B 1 174 ? 13.43 2.021 6.074 1 96.25 174 LEU B N 1
ATOM 5079 C CA . LEU B 1 174 ? 12.828 1.909 7.395 1 96.25 174 LEU B CA 1
ATOM 5080 C C . LEU B 1 174 ? 13.617 2.711 8.422 1 96.25 174 LEU B C 1
ATOM 5082 O O . LEU B 1 174 ? 13.031 3.418 9.25 1 96.25 174 LEU B O 1
ATOM 5086 N N . GLY B 1 175 ? 14.906 2.598 8.367 1 94.88 175 GLY B N 1
ATOM 5087 C CA . GLY B 1 175 ? 15.719 3.404 9.258 1 94.88 175 GLY B CA 1
ATOM 5088 C C . GLY B 1 175 ? 15.438 4.891 9.148 1 94.88 175 GLY B C 1
ATOM 5089 O O . GLY B 1 175 ? 15.242 5.57 10.156 1 94.88 175 GLY B O 1
ATOM 5090 N N . ALA B 1 176 ? 15.375 5.387 7.969 1 95.31 176 ALA B N 1
ATOM 5091 C CA . ALA B 1 176 ? 15.117 6.801 7.719 1 95.31 176 ALA B CA 1
ATOM 5092 C C . ALA B 1 176 ? 13.719 7.195 8.195 1 95.31 176 ALA B C 1
ATOM 5094 O O . ALA B 1 176 ? 13.531 8.281 8.75 1 95.31 176 ALA B O 1
ATOM 5095 N N . GLU B 1 177 ? 12.773 6.332 7.945 1 97.06 177 GLU B N 1
ATOM 5096 C CA . GLU B 1 177 ? 11.398 6.609 8.352 1 97.06 177 GLU B CA 1
ATOM 5097 C C . GLU B 1 177 ? 11.281 6.719 9.867 1 97.06 177 GLU B C 1
ATOM 5099 O O . GLU B 1 177 ? 10.555 7.566 10.383 1 97.06 177 GLU B O 1
ATOM 5104 N N . VAL B 1 178 ? 12.008 5.859 10.555 1 97.38 178 VAL B N 1
ATOM 5105 C CA . VAL B 1 178 ? 12 5.914 12.016 1 97.38 178 VAL B CA 1
ATOM 5106 C C . VAL B 1 178 ? 12.625 7.223 12.484 1 97.38 178 VAL B C 1
ATOM 5108 O O . VAL B 1 178 ? 12.078 7.898 13.359 1 97.38 178 VAL B O 1
ATOM 5111 N N . VAL B 1 179 ? 13.727 7.594 11.938 1 96.12 179 VAL B N 1
ATOM 5112 C CA . VAL B 1 179 ? 14.383 8.852 12.289 1 96.12 179 VAL B CA 1
ATOM 5113 C C . VAL B 1 179 ? 13.438 10.016 12.039 1 96.12 179 VAL B C 1
ATOM 5115 O O . VAL B 1 179 ? 13.25 10.875 12.898 1 96.12 179 VAL B O 1
ATOM 5118 N N . GLN B 1 180 ? 12.789 10.008 10.891 1 97.38 180 GLN B N 1
ATOM 5119 C CA . GLN B 1 180 ? 11.875 11.086 10.523 1 97.38 180 GLN B CA 1
ATOM 5120 C C . GLN B 1 180 ? 10.664 11.125 11.461 1 97.38 180 GLN B C 1
ATOM 5122 O O . GLN B 1 180 ? 10.211 12.195 11.852 1 97.38 180 GLN B O 1
ATOM 5127 N N . ALA B 1 181 ? 10.203 9.961 11.766 1 97.56 181 ALA B N 1
ATOM 5128 C CA . ALA B 1 181 ? 9.078 9.898 12.695 1 97.56 181 ALA B CA 1
ATOM 5129 C C . ALA B 1 181 ? 9.469 10.438 14.07 1 97.56 181 ALA B C 1
ATOM 5131 O O . ALA B 1 181 ? 8.703 11.164 14.695 1 97.56 181 ALA B O 1
ATOM 5132 N N . TYR B 1 182 ? 10.609 10.125 14.516 1 96.5 182 TYR B N 1
ATOM 5133 C CA . TYR B 1 182 ? 11.102 10.609 15.797 1 96.5 182 TYR B CA 1
ATOM 5134 C C . TYR B 1 182 ? 11.289 12.125 15.766 1 96.5 182 TYR B C 1
ATOM 5136 O O . TYR B 1 182 ? 10.891 12.82 16.703 1 96.5 182 TYR B O 1
ATOM 5144 N N . LEU B 1 183 ? 11.875 12.57 14.703 1 95.88 183 LEU B N 1
ATOM 5145 C CA . LEU B 1 183 ? 12.102 14 14.562 1 95.88 183 LEU B CA 1
ATOM 5146 C C . LEU B 1 183 ? 10.773 14.758 14.508 1 95.88 183 LEU B C 1
ATOM 5148 O O . LEU B 1 183 ? 10.648 15.844 15.078 1 95.88 183 LEU B O 1
ATOM 5152 N N . SER B 1 184 ? 9.828 14.203 13.812 1 96.62 184 SER B N 1
ATOM 5153 C CA . SER B 1 184 ? 8.492 14.805 13.781 1 96.62 184 SER B CA 1
ATOM 5154 C C . SER B 1 184 ? 7.871 14.836 15.172 1 96.62 184 SER B C 1
ATOM 5156 O O . SER B 1 184 ? 7.242 15.828 15.555 1 96.62 184 SER B O 1
ATOM 5158 N N . ARG B 1 185 ? 8.023 13.805 15.938 1 96.12 185 ARG B N 1
ATOM 5159 C CA . ARG B 1 185 ? 7.527 13.766 17.312 1 96.12 185 ARG B CA 1
ATOM 5160 C C . ARG B 1 185 ? 8.227 14.797 18.172 1 96.12 185 ARG B C 1
ATOM 5162 O O . ARG B 1 185 ? 7.586 15.492 18.969 1 96.12 185 ARG B O 1
ATOM 5169 N N . ASP B 1 186 ? 9.523 14.914 18.016 1 93.62 186 ASP B N 1
ATOM 5170 C CA . ASP B 1 186 ? 10.289 15.914 18.75 1 93.62 186 ASP B CA 1
ATOM 5171 C C . ASP B 1 186 ? 9.828 17.328 18.422 1 93.62 186 ASP B C 1
ATOM 5173 O O . ASP B 1 186 ? 9.664 18.156 19.312 1 93.62 186 ASP B O 1
ATOM 5177 N N . GLY B 1 187 ? 9.664 17.594 17.094 1 95.12 187 GLY B N 1
ATOM 5178 C CA . GLY B 1 187 ? 9.117 18.875 16.688 1 95.12 187 GLY B CA 1
ATOM 5179 C C . GLY B 1 187 ? 7.754 19.156 17.281 1 95.12 187 GLY B C 1
ATOM 5180 O O . GLY B 1 187 ? 7.488 20.266 17.75 1 95.12 187 GLY B O 1
ATOM 5181 N N . ALA B 1 188 ? 6.898 18.172 17.328 1 96.75 188 ALA B N 1
ATOM 5182 C CA . ALA B 1 188 ? 5.57 18.312 17.922 1 96.75 188 ALA B CA 1
ATOM 5183 C C . ALA B 1 188 ? 5.664 18.594 19.422 1 96.75 188 ALA B C 1
ATOM 5185 O O . ALA B 1 188 ? 4.906 19.406 19.953 1 96.75 188 ALA B O 1
ATOM 5186 N N . LEU B 1 189 ? 6.566 17.953 20.094 1 95.75 189 LEU B N 1
ATOM 5187 C CA . LEU B 1 189 ? 6.77 18.188 21.516 1 95.75 189 LEU B CA 1
ATOM 5188 C C . LEU B 1 189 ? 7.211 19.609 21.781 1 95.75 189 LEU B C 1
ATOM 5190 O O . LEU B 1 189 ? 6.688 20.266 22.688 1 95.75 189 LEU B O 1
ATOM 5194 N N . ARG B 1 190 ? 8.117 20.125 20.984 1 95.94 190 ARG B N 1
ATOM 5195 C CA . ARG B 1 190 ? 8.586 21.5 21.125 1 95.94 190 ARG B CA 1
ATOM 5196 C C . ARG B 1 190 ? 7.461 22.5 20.859 1 95.94 190 ARG B C 1
ATOM 5198 O O . ARG B 1 190 ? 7.344 23.516 21.547 1 95.94 190 ARG B O 1
ATOM 5205 N N . ARG B 1 191 ? 6.66 22.188 19.906 1 97.19 191 ARG B N 1
ATOM 5206 C CA . ARG B 1 191 ? 5.527 23.062 19.609 1 97.19 191 ARG B CA 1
ATOM 5207 C C . ARG B 1 191 ? 4.516 23.047 20.75 1 97.19 191 ARG B C 1
ATOM 5209 O O . ARG B 1 191 ? 3.938 24.094 21.078 1 97.19 191 ARG B O 1
ATOM 5216 N N . LEU B 1 192 ? 4.305 21.891 21.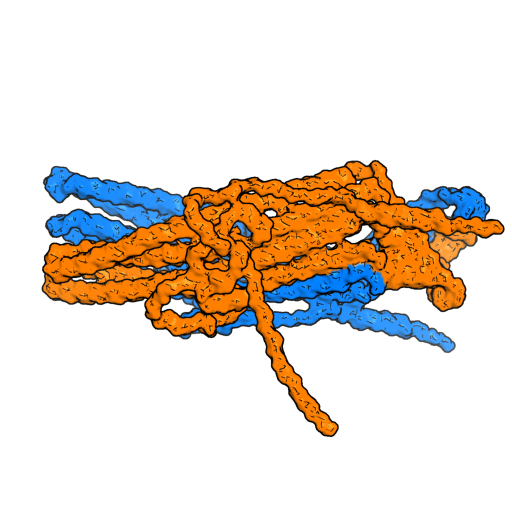328 1 97.5 192 LEU B N 1
ATOM 5217 C CA . LEU B 1 192 ? 3.4 21.828 22.484 1 97.5 192 LEU B CA 1
ATOM 5218 C C . LEU B 1 192 ? 3.943 22.625 23.656 1 97.5 192 LEU B C 1
ATOM 5220 O O . LEU B 1 192 ? 3.201 23.375 24.297 1 97.5 192 LEU B O 1
ATOM 5224 N N . GLN B 1 193 ? 5.199 22.562 23.922 1 97 193 GLN B N 1
ATOM 5225 C CA . GLN B 1 193 ? 5.82 23.312 25 1 97 193 GLN B CA 1
ATOM 5226 C C . GLN B 1 193 ? 5.711 24.812 24.766 1 97 193 GLN B C 1
ATOM 5228 O O . GLN B 1 193 ? 5.402 25.578 25.688 1 97 193 GLN B O 1
ATOM 5233 N N . LEU B 1 194 ? 5.949 25.188 23.5 1 97.31 194 LEU B N 1
ATOM 5234 C CA . LEU B 1 194 ? 5.789 26.594 23.156 1 97.31 194 LEU B CA 1
ATOM 5235 C C . LEU B 1 194 ? 4.352 27.047 23.375 1 97.31 194 LEU B C 1
ATOM 5237 O O . LEU B 1 194 ? 4.113 28.109 23.953 1 97.31 194 LEU B O 1
ATOM 5241 N N . ALA B 1 195 ? 3.408 26.25 22.922 1 98.12 195 ALA B N 1
ATOM 5242 C CA . ALA B 1 195 ? 1.995 26.594 23.062 1 98.12 195 ALA B CA 1
ATOM 5243 C C . ALA B 1 195 ? 1.606 26.703 24.531 1 98.12 195 ALA B C 1
ATOM 5245 O O . ALA B 1 195 ? 0.876 27.625 24.922 1 98.12 195 ALA B O 1
ATOM 5246 N N . GLN B 1 196 ? 2.129 25.844 25.391 1 97.56 196 GLN B N 1
ATOM 5247 C CA . GLN B 1 196 ? 1.826 25.844 26.812 1 97.56 196 GLN B CA 1
ATOM 5248 C C . GLN B 1 196 ? 2.416 27.078 27.5 1 97.56 196 GLN B C 1
ATOM 5250 O O . GLN B 1 196 ? 1.74 27.734 28.297 1 97.56 196 GLN B O 1
ATOM 5255 N N . ARG B 1 197 ? 3.627 27.422 27.172 1 96.81 197 ARG B N 1
ATOM 5256 C CA . ARG B 1 197 ? 4.246 28.625 27.719 1 96.81 197 ARG B CA 1
ATOM 5257 C C . ARG B 1 197 ? 3.502 29.875 27.266 1 96.81 197 ARG B C 1
ATOM 5259 O O . ARG B 1 197 ? 3.312 30.812 28.047 1 96.81 197 ARG B O 1
ATOM 5266 N N . THR B 1 198 ? 3.146 29.859 26.016 1 97.12 198 THR B N 1
ATOM 5267 C CA . THR B 1 198 ? 2.402 30.984 25.484 1 97.12 198 THR B CA 1
ATOM 5268 C C . THR B 1 198 ? 1.055 31.125 26.188 1 97.12 198 THR B C 1
ATOM 5270 O O . THR B 1 198 ? 0.63 32.25 26.5 1 97.12 198 THR B O 1
ATOM 5273 N N . LEU B 1 199 ? 0.404 30.031 26.438 1 97.75 199 LEU B N 1
ATOM 5274 C CA . LEU B 1 199 ? -0.864 30.062 27.156 1 97.75 199 LEU B CA 1
ATOM 5275 C C . LEU B 1 199 ? -0.683 30.672 28.547 1 97.75 199 LEU B C 1
ATOM 5277 O O . LEU B 1 199 ? -1.466 31.531 28.969 1 97.75 199 LEU B O 1
ATOM 5281 N N . GLN B 1 200 ? 0.338 30.312 29.219 1 96.44 200 GLN B N 1
ATOM 5282 C CA . GLN B 1 200 ? 0.617 30.859 30.547 1 96.44 200 GLN B CA 1
ATOM 5283 C C . GLN B 1 200 ? 0.838 32.375 30.484 1 96.44 200 GLN B C 1
ATOM 5285 O O . GLN B 1 200 ? 0.304 33.094 31.312 1 96.44 200 GLN B O 1
ATOM 5290 N N . SER B 1 201 ? 1.597 32.781 29.5 1 95.12 201 SER B N 1
ATOM 5291 C CA . SER B 1 201 ? 1.877 34.219 29.312 1 95.12 201 SER B CA 1
ATOM 5292 C C . SER B 1 201 ? 0.604 35 29 1 95.12 201 SER B C 1
ATOM 5294 O O . SER B 1 201 ? 0.367 36.062 29.578 1 95.12 201 SER B O 1
ATOM 5296 N N . ARG B 1 202 ? -0.238 34.438 28.156 1 96.75 202 ARG B N 1
ATOM 5297 C CA . ARG B 1 202 ? -1.468 35.125 27.734 1 96.75 202 ARG B CA 1
ATOM 5298 C C . ARG B 1 202 ? -2.473 35.156 28.891 1 96.75 202 ARG B C 1
ATOM 5300 O O . ARG B 1 202 ? -3.207 36.156 29.031 1 96.75 202 ARG B O 1
ATOM 5307 N N . GLU B 1 203 ? -2.486 34.156 29.688 1 96.5 203 GLU B N 1
ATOM 5308 C CA . GLU B 1 203 ? -3.361 34.156 30.844 1 96.5 203 GLU B CA 1
ATOM 5309 C C . GLU B 1 203 ? -2.914 35.188 31.875 1 96.5 203 GLU B C 1
ATOM 5311 O O . GLU B 1 203 ? -3.746 35.844 32.5 1 96.5 203 GLU B O 1
ATOM 5316 N N . SER B 1 204 ? -1.647 35.344 32.062 1 94.62 204 SER B N 1
ATOM 5317 C CA . SER B 1 204 ? -1.119 36.375 32.969 1 94.62 204 SER B CA 1
ATOM 5318 C C . SER B 1 204 ? -1.467 37.781 32.438 1 94.62 204 SER B C 1
ATOM 5320 O O . SER B 1 204 ? -1.878 38.656 33.219 1 94.62 204 SER B O 1
ATOM 5322 N N . SER B 1 205 ? -1.294 37.938 31.156 1 93.25 205 SER B N 1
ATOM 5323 C CA . SER B 1 205 ? -1.646 39.219 30.531 1 93.25 205 SER B CA 1
ATOM 5324 C C . SER B 1 205 ? -3.135 39.5 30.688 1 93.25 205 SER B C 1
ATOM 5326 O O . SER B 1 205 ? -3.525 40.656 30.906 1 93.25 205 SER B O 1
ATOM 5328 N N . LEU B 1 206 ? -3.947 38.5 30.562 1 95.38 206 LEU B N 1
ATOM 5329 C CA . LEU B 1 206 ? -5.391 38.625 30.719 1 95.38 206 LEU B CA 1
ATOM 5330 C C . LEU B 1 206 ? -5.742 39.062 32.125 1 95.38 206 LEU B C 1
ATOM 5332 O O . LEU B 1 206 ? -6.555 39.969 32.344 1 95.38 206 LEU B O 1
ATOM 5336 N N . ARG B 1 207 ? -5.105 38.531 33.125 1 95.31 207 ARG B N 1
ATOM 5337 C CA . ARG B 1 207 ? -5.332 38.906 34.5 1 95.31 207 ARG B CA 1
ATOM 5338 C C . ARG B 1 207 ? -4.934 40.344 34.75 1 95.31 207 ARG B C 1
ATOM 5340 O O . ARG B 1 207 ? -5.664 41.094 35.438 1 95.31 207 ARG B O 1
ATOM 5347 N N . LEU B 1 208 ? -3.844 40.719 34.219 1 91.06 208 LEU B N 1
ATOM 5348 C CA . LEU B 1 208 ? -3.369 42.094 34.375 1 91.06 208 LEU B CA 1
ATOM 5349 C C . LEU B 1 208 ? -4.312 43.094 33.719 1 91.06 208 LEU B C 1
ATOM 5351 O O . LEU B 1 208 ? -4.641 44.125 34.281 1 91.06 208 LEU B O 1
ATOM 5355 N N . THR B 1 209 ? -4.699 42.75 32.5 1 92.19 209 THR B N 1
ATOM 5356 C CA . THR B 1 209 ? -5.609 43.625 31.766 1 92.19 209 THR B CA 1
ATOM 5357 C C . THR B 1 209 ? -6.941 43.75 32.5 1 92.19 209 THR B C 1
ATOM 5359 O O . THR B 1 209 ? -7.551 44.812 32.531 1 92.19 209 THR B O 1
ATOM 5362 N N . ALA B 1 210 ? -7.379 42.688 33.125 1 94.12 210 ALA B N 1
ATOM 5363 C CA . ALA B 1 210 ? -8.609 42.719 33.906 1 94.12 210 ALA B CA 1
ATOM 5364 C C . ALA B 1 210 ? -8.469 43.625 35.125 1 94.12 210 ALA B C 1
ATOM 5366 O O . ALA B 1 210 ? -9.391 44.375 35.438 1 94.12 210 ALA B O 1
ATOM 5367 N N . GLN B 1 211 ? -7.348 43.625 35.75 1 93.31 211 GLN B N 1
ATOM 5368 C CA . GLN B 1 211 ? -7.078 44.5 36.875 1 93.31 211 GLN B CA 1
ATOM 5369 C C . GLN B 1 211 ? -7.035 45.969 36.469 1 93.31 211 GLN B C 1
ATOM 5371 O O . GLN B 1 211 ? -7.598 46.844 37.125 1 93.31 211 GLN B O 1
ATOM 5376 N N . ARG B 1 212 ? -6.438 46.219 35.344 1 91.25 212 ARG B N 1
ATOM 5377 C CA . ARG B 1 212 ? -6.34 47.594 34.844 1 91.25 212 ARG B CA 1
ATOM 5378 C C . ARG B 1 212 ? -7.711 48.125 34.438 1 91.25 212 ARG B C 1
ATOM 5380 O O . ARG B 1 212 ? -8 49.312 34.625 1 91.25 212 ARG B O 1
ATOM 5387 N N . ARG B 1 213 ? -8.477 47.219 33.844 1 92.56 213 ARG B N 1
ATOM 5388 C CA . ARG B 1 213 ? -9.836 47.625 33.5 1 92.56 213 ARG B CA 1
ATOM 5389 C C . ARG B 1 213 ? -10.641 48 34.75 1 92.56 213 ARG B C 1
ATOM 5391 O O . ARG B 1 213 ? -11.352 49 34.75 1 92.56 213 ARG B O 1
ATOM 5398 N N . GLN B 1 214 ? -10.477 47.281 35.75 1 94.12 214 GLN B N 1
ATOM 5399 C CA . GLN B 1 214 ? -11.148 47.562 37 1 94.12 214 GLN B CA 1
ATOM 5400 C C . GLN B 1 214 ? -10.68 48.906 37.594 1 94.12 214 GLN B C 1
ATOM 5402 O O . GLN B 1 214 ? -11.461 49.625 38.219 1 94.12 214 GLN B O 1
ATOM 5407 N N . ALA B 1 215 ? -9.461 49.219 37.312 1 92.75 215 ALA B N 1
ATOM 5408 C CA . ALA B 1 215 ? -8.867 50.438 37.781 1 92.75 215 ALA B CA 1
ATOM 5409 C C . ALA B 1 215 ? -9.133 51.594 36.844 1 92.75 215 ALA B C 1
ATOM 5411 O O . ALA B 1 215 ? -8.773 52.75 37.094 1 92.75 215 ALA B O 1
ATOM 5412 N N . GLY B 1 216 ? -9.742 51.312 35.719 1 90.75 216 GLY B N 1
ATOM 5413 C CA . GLY B 1 216 ? -10.109 52.344 34.781 1 90.75 216 GLY B CA 1
ATOM 5414 C C . GLY B 1 216 ? -8.977 52.719 33.844 1 90.75 216 GLY B C 1
ATOM 5415 O O . GLY B 1 216 ? -9.086 53.688 33.094 1 90.75 216 GLY B O 1
ATOM 5416 N N . THR B 1 217 ? -7.891 51.938 33.812 1 88.06 217 THR B N 1
ATOM 5417 C CA . THR B 1 217 ? -6.723 52.281 33 1 88.06 217 THR B CA 1
ATOM 5418 C C . THR B 1 217 ? -6.637 51.406 31.75 1 88.06 217 THR B C 1
ATOM 5420 O O . THR B 1 217 ? -5.648 51.469 31.016 1 88.06 217 THR B O 1
ATOM 5423 N N . ALA B 1 218 ? -7.594 50.531 31.547 1 88.81 218 ALA B N 1
ATOM 5424 C CA . ALA B 1 218 ? -7.715 49.75 30.328 1 88.81 218 ALA B CA 1
ATOM 5425 C C . ALA B 1 218 ? -9.156 49.719 29.828 1 88.81 218 ALA B C 1
ATOM 5427 O O . ALA B 1 218 ? -10.094 49.844 30.625 1 88.81 218 ALA B O 1
ATOM 5428 N N . THR B 1 219 ? -9.305 49.594 28.578 1 90.69 219 THR B N 1
ATOM 5429 C CA . THR B 1 219 ? -10.633 49.625 27.984 1 90.69 219 THR B CA 1
ATOM 5430 C C . THR B 1 219 ? -11.266 48.25 27.953 1 90.69 219 THR B C 1
ATOM 5432 O O . THR B 1 219 ? -10.578 47.25 28.141 1 90.69 219 THR B O 1
ATOM 5435 N N . ALA B 1 220 ? -12.625 48.25 27.75 1 93.25 220 ALA B N 1
ATOM 5436 C CA . ALA B 1 220 ? -13.312 46.969 27.531 1 93.25 220 ALA B CA 1
ATOM 5437 C C . ALA B 1 220 ? -12.781 46.25 26.312 1 93.25 220 ALA B C 1
ATOM 5439 O O . ALA B 1 220 ? -12.727 45 26.281 1 93.25 220 ALA B O 1
ATOM 5440 N N . LEU B 1 221 ? -12.375 47 25.328 1 92.88 221 LEU B N 1
ATOM 5441 C CA . LEU B 1 221 ? -11.805 46.438 24.109 1 92.88 221 LEU B CA 1
ATOM 5442 C C . LEU B 1 221 ? -10.484 45.719 24.391 1 92.88 221 LEU B C 1
ATOM 5444 O O . LEU B 1 221 ? -10.234 44.625 23.891 1 92.88 221 LEU B O 1
ATOM 5448 N N . ASP B 1 222 ? -9.68 46.312 25.25 1 91.75 222 ASP B N 1
ATOM 5449 C CA . ASP B 1 222 ? -8.414 45.688 25.656 1 91.75 222 ASP B CA 1
ATOM 5450 C C . ASP B 1 222 ? -8.648 44.344 26.328 1 91.75 222 ASP B C 1
ATOM 5452 O O . ASP B 1 222 ? -7.914 43.375 26.078 1 91.75 222 ASP B O 1
ATOM 5456 N N . HIS B 1 223 ? -9.664 44.312 27.125 1 94.12 223 HIS B N 1
ATOM 5457 C CA . HIS B 1 223 ? -9.992 43.094 27.859 1 94.12 223 HIS B CA 1
ATOM 5458 C C . HIS B 1 223 ? -10.453 42 26.922 1 94.12 223 HIS B C 1
ATOM 5460 O O . HIS B 1 223 ? -10.023 40.844 27.047 1 94.12 223 HIS B O 1
ATOM 5466 N N . GLN B 1 224 ? -11.32 42.312 25.984 1 95.12 224 GLN B N 1
ATOM 5467 C CA . GLN B 1 224 ? -11.797 41.344 25.031 1 95.12 224 GLN B CA 1
ATOM 5468 C C . GLN B 1 224 ? -10.648 40.781 24.172 1 95.12 224 GLN B C 1
ATOM 5470 O O . GLN B 1 224 ? -10.609 39.594 23.859 1 95.12 224 GLN B O 1
ATOM 5475 N N . ASP B 1 225 ? -9.711 41.594 23.797 1 93.38 225 ASP B N 1
ATOM 5476 C CA . ASP B 1 225 ? -8.547 41.156 23.016 1 93.38 225 ASP B CA 1
ATOM 5477 C C . ASP B 1 225 ? -7.68 40.188 23.797 1 93.38 225 ASP B C 1
ATOM 5479 O O . ASP B 1 225 ? -7.227 39.188 23.266 1 93.38 225 ASP B O 1
ATOM 5483 N N . ALA B 1 226 ? -7.484 40.5 25.031 1 94.5 226 ALA B N 1
ATOM 5484 C CA . ALA B 1 226 ? -6.699 39.625 25.891 1 94.5 226 ALA B CA 1
ATOM 5485 C C . ALA B 1 226 ? -7.391 38.281 26.062 1 94.5 226 ALA B C 1
ATOM 5487 O O . ALA B 1 226 ? -6.738 37.219 26.047 1 94.5 226 ALA B O 1
ATOM 5488 N N . LEU B 1 227 ? -8.703 38.312 26.234 1 95.94 227 LEU B N 1
ATOM 5489 C CA . LEU B 1 227 ? -9.5 37.094 26.328 1 95.94 227 LEU B CA 1
ATOM 5490 C C . LEU B 1 227 ? -9.352 36.25 25.062 1 95.94 227 LEU B C 1
ATOM 5492 O O . LEU B 1 227 ? -9.188 35.031 25.141 1 95.94 227 LEU B O 1
ATOM 5496 N N . GLY B 1 228 ? -9.398 36.875 23.922 1 96.44 228 GLY B N 1
ATOM 5497 C CA . GLY B 1 228 ? -9.242 36.219 22.656 1 96.44 228 GLY B CA 1
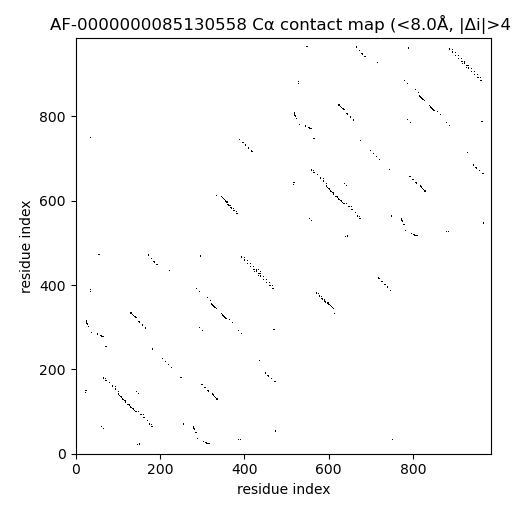ATOM 5498 C C . GLY B 1 228 ? -7.883 35.562 22.5 1 96.44 228 GLY B C 1
ATOM 5499 O O . GLY B 1 228 ? -7.789 34.406 22.031 1 96.44 228 GLY B O 1
ATOM 5500 N N . LEU B 1 229 ? -6.875 36.25 22.844 1 95.38 229 LEU B N 1
ATOM 5501 C CA . LEU B 1 229 ? -5.523 35.719 22.719 1 95.38 229 LEU B CA 1
ATOM 5502 C C . LEU B 1 229 ? -5.336 34.5 23.625 1 95.38 229 LEU B C 1
ATOM 5504 O O . LEU B 1 229 ? -4.668 33.531 23.234 1 95.38 229 LEU B O 1
ATOM 5508 N N . ALA B 1 230 ? -5.887 34.531 24.812 1 96.88 230 ALA B N 1
ATOM 5509 C CA . ALA B 1 230 ? -5.828 33.375 25.719 1 96.88 230 ALA B CA 1
ATOM 5510 C C . ALA B 1 230 ? -6.574 32.188 25.125 1 96.88 230 ALA B C 1
ATOM 5512 O O . ALA B 1 230 ? -6.082 31.047 25.156 1 96.88 230 ALA B O 1
ATOM 5513 N N . ALA B 1 231 ? -7.73 32.438 24.562 1 97.56 231 ALA B N 1
ATOM 5514 C CA . ALA B 1 231 ? -8.516 31.375 23.922 1 97.56 231 ALA B CA 1
ATOM 5515 C C . ALA B 1 231 ? -7.773 30.781 22.719 1 97.56 231 ALA B C 1
ATOM 5517 O O . ALA B 1 231 ? -7.789 29.562 22.516 1 97.56 231 ALA B O 1
ATOM 5518 N N . GLN B 1 232 ? -7.113 31.609 21.922 1 97.44 232 GLN B N 1
ATOM 5519 C CA . GLN B 1 232 ? -6.305 31.156 20.797 1 97.44 232 GLN B CA 1
ATOM 5520 C C . GLN B 1 232 ? -5.168 30.25 21.266 1 97.44 232 GLN B C 1
ATOM 5522 O O . GLN B 1 232 ? -4.891 29.219 20.656 1 97.44 232 GLN B O 1
ATOM 5527 N N . ALA B 1 233 ? -4.523 30.688 22.297 1 97.75 233 ALA B N 1
ATOM 5528 C CA . ALA B 1 233 ? -3.43 29.891 22.844 1 97.75 233 ALA B CA 1
ATOM 5529 C C . ALA B 1 233 ? -3.928 28.531 23.328 1 97.75 233 ALA B C 1
ATOM 5531 O O . ALA B 1 233 ? -3.246 27.516 23.156 1 97.75 233 ALA B O 1
ATOM 5532 N N . ARG B 1 234 ? -5.109 28.484 23.938 1 98 234 ARG B N 1
ATOM 5533 C CA . ARG B 1 234 ? -5.699 27.219 24.375 1 98 234 ARG B CA 1
ATOM 5534 C C . ARG B 1 234 ? -5.953 26.297 23.188 1 98 234 ARG B C 1
ATOM 5536 O O . ARG B 1 234 ? -5.672 25.094 23.25 1 98 234 ARG B O 1
ATOM 5543 N N . ALA B 1 235 ? -6.492 26.828 22.078 1 98.31 235 ALA B N 1
ATOM 5544 C CA . ALA B 1 235 ? -6.715 26.047 20.859 1 98.31 235 ALA B CA 1
ATOM 5545 C C . ALA B 1 235 ? -5.402 25.484 20.328 1 98.31 235 ALA B C 1
ATOM 5547 O O . ALA B 1 235 ? -5.352 24.344 19.875 1 98.31 235 ALA B O 1
ATOM 5548 N N . ASP B 1 236 ? -4.375 26.281 20.391 1 98.12 236 ASP B N 1
ATOM 5549 C CA . ASP B 1 236 ? -3.068 25.859 19.891 1 98.12 236 ASP B CA 1
ATOM 5550 C C . ASP B 1 236 ? -2.502 24.719 20.719 1 98.12 236 ASP B C 1
ATOM 5552 O O . ASP B 1 236 ? -1.834 23.828 20.188 1 98.12 236 ASP B O 1
ATOM 5556 N N . VAL B 1 237 ? -2.75 24.766 22.062 1 98.44 237 VAL B N 1
ATOM 5557 C CA . VAL B 1 237 ? -2.312 23.688 22.938 1 98.44 237 VAL B CA 1
ATOM 5558 C C . VAL B 1 237 ? -2.986 22.391 22.516 1 98.44 237 VAL B C 1
ATOM 5560 O O . VAL B 1 237 ? -2.324 21.359 22.375 1 98.44 237 VAL B O 1
ATOM 5563 N N . GLU B 1 238 ? -4.309 22.438 22.281 1 98.5 238 GLU B N 1
ATOM 5564 C CA . GLU B 1 238 ? -5.051 21.25 21.906 1 98.5 238 GLU B CA 1
ATOM 5565 C C . GLU B 1 238 ? -4.57 20.703 20.562 1 98.5 238 GLU B C 1
ATOM 5567 O O . GLU B 1 238 ? -4.395 19.484 20.406 1 98.5 238 GLU B O 1
ATOM 5572 N N . ARG B 1 239 ? -4.312 21.531 19.578 1 98.06 239 ARG B N 1
ATOM 5573 C CA . ARG B 1 239 ? -3.816 21.125 18.266 1 98.06 239 ARG B CA 1
ATOM 5574 C C . ARG B 1 239 ? -2.441 20.469 18.375 1 98.06 239 ARG B C 1
ATOM 5576 O O . ARG B 1 239 ? -2.199 19.422 17.781 1 98.06 239 ARG B O 1
ATOM 5583 N N . SER B 1 240 ? -1.563 21.141 19.141 1 98.06 240 SER B N 1
ATOM 5584 C CA . SER B 1 240 ? -0.208 20.625 19.297 1 98.06 240 SER B CA 1
ATOM 5585 C C . SER B 1 240 ? -0.204 19.297 20.047 1 98.06 240 SER B C 1
ATOM 5587 O O . SER B 1 240 ? 0.607 18.406 19.75 1 98.06 240 SER B O 1
ATOM 5589 N N . GLU B 1 241 ? -1.107 19.141 20.984 1 97.5 241 GLU B N 1
ATOM 5590 C CA . GLU B 1 241 ? -1.234 17.875 21.703 1 97.5 241 GLU B CA 1
ATOM 5591 C C . GLU B 1 241 ? -1.663 16.75 20.75 1 97.5 241 GLU B C 1
ATOM 5593 O O . GLU B 1 241 ? -1.139 15.641 20.828 1 97.5 241 GLU B O 1
ATOM 5598 N N . ARG B 1 242 ? -2.588 17.016 19.891 1 97.81 242 ARG B N 1
ATOM 5599 C CA . ARG B 1 242 ? -3.027 16.047 18.906 1 97.81 242 ARG B CA 1
ATOM 5600 C C . ARG B 1 242 ? -1.863 15.586 18.031 1 97.81 242 ARG B C 1
ATOM 5602 O O . ARG B 1 242 ? -1.685 14.391 17.797 1 97.81 242 ARG B O 1
ATOM 5609 N N . GLU B 1 243 ? -1.064 16.547 17.562 1 97.81 243 GLU B N 1
ATOM 5610 C CA . GLU B 1 243 ? 0.08 16.25 16.719 1 97.81 243 GLU B CA 1
ATOM 5611 C C . GLU B 1 243 ? 1.085 15.344 17.422 1 97.81 243 GLU B C 1
ATOM 5613 O O . GLU B 1 243 ? 1.642 14.422 16.828 1 97.81 243 GLU B O 1
ATOM 5618 N N . LEU B 1 244 ? 1.31 15.648 18.672 1 97 244 LEU B N 1
ATOM 5619 C CA . LEU B 1 244 ? 2.254 14.859 19.453 1 97 244 LEU B CA 1
ATOM 5620 C C . LEU B 1 244 ? 1.76 13.422 19.609 1 97 244 LEU B C 1
ATOM 5622 O O . LEU B 1 244 ? 2.516 12.477 19.391 1 97 244 LEU B O 1
ATOM 5626 N N . ARG B 1 245 ? 0.483 13.258 19.969 1 96.69 245 ARG B N 1
ATOM 5627 C CA . ARG B 1 245 ? -0.087 11.93 20.172 1 96.69 245 ARG B CA 1
ATOM 5628 C C . ARG B 1 245 ? -0.055 11.117 18.891 1 96.69 245 ARG B C 1
ATOM 5630 O O . ARG B 1 245 ? 0.328 9.945 18.891 1 96.69 245 ARG B O 1
ATOM 5637 N N . GLN B 1 246 ? -0.372 11.719 17.797 1 97.69 246 GLN B N 1
ATOM 5638 C CA . GLN B 1 246 ? -0.4 11.039 16.5 1 97.69 246 GLN B CA 1
ATOM 5639 C C . GLN B 1 246 ? 1.01 10.695 16.031 1 97.69 246 GLN B C 1
ATOM 5641 O O . GLN B 1 246 ? 1.233 9.633 15.445 1 97.69 246 GLN B O 1
ATOM 5646 N N . ALA B 1 247 ? 1.961 11.586 16.266 1 97.12 247 ALA B N 1
ATOM 5647 C CA . ALA B 1 247 ? 3.355 11.297 15.938 1 97.12 247 ALA B CA 1
ATOM 5648 C C . ALA B 1 247 ? 3.875 10.117 16.75 1 97.12 247 ALA B C 1
ATOM 5650 O O . ALA B 1 247 ? 4.633 9.289 16.25 1 97.12 247 ALA B O 1
ATOM 5651 N N . GLY B 1 248 ? 3.457 10.133 17.984 1 95.75 248 GLY B N 1
ATOM 5652 C CA . GLY B 1 248 ? 3.832 9.008 18.828 1 95.75 248 GLY B CA 1
ATOM 5653 C C . GLY B 1 248 ? 3.275 7.68 18.344 1 95.75 248 GLY B C 1
ATOM 5654 O O . GLY B 1 248 ? 3.98 6.672 18.344 1 95.75 248 GLY B O 1
ATOM 5655 N N . ASN B 1 249 ? 2.029 7.656 17.953 1 96.81 249 ASN B N 1
ATOM 5656 C CA . ASN B 1 249 ? 1.407 6.457 17.406 1 96.81 249 ASN B CA 1
ATOM 5657 C C . ASN B 1 249 ? 2.121 5.98 16.141 1 96.81 249 ASN B C 1
ATOM 5659 O O . ASN B 1 249 ? 2.299 4.777 15.938 1 96.81 249 ASN B O 1
ATOM 5663 N N . ALA B 1 250 ? 2.5 6.938 15.305 1 97.5 250 ALA B N 1
ATOM 5664 C CA . ALA B 1 250 ? 3.221 6.598 14.078 1 97.5 250 ALA B CA 1
ATOM 5665 C C . ALA B 1 250 ? 4.559 5.934 14.398 1 97.5 250 ALA B C 1
ATOM 5667 O O . ALA B 1 250 ? 4.93 4.938 13.766 1 97.5 250 ALA B O 1
ATOM 5668 N N . LEU B 1 251 ? 5.27 6.516 15.336 1 97.31 251 LEU B N 1
ATOM 5669 C CA . LEU B 1 251 ? 6.551 5.957 15.742 1 97.31 251 LEU B CA 1
ATOM 5670 C C . LEU B 1 251 ? 6.379 4.555 16.328 1 97.31 251 LEU B C 1
ATOM 5672 O O . LEU B 1 251 ? 7.176 3.66 16.047 1 97.31 251 LEU B O 1
ATOM 5676 N N . LEU B 1 252 ? 5.324 4.352 17.094 1 96.38 252 LEU B N 1
ATOM 5677 C CA . LEU B 1 252 ? 5.039 3.047 17.688 1 96.38 252 LEU B CA 1
ATOM 5678 C C . LEU B 1 252 ? 4.836 1.993 16.594 1 96.38 252 LEU B C 1
ATOM 5680 O O . LEU B 1 252 ? 5.402 0.901 16.672 1 96.38 252 LEU B O 1
ATOM 5684 N N . LEU B 1 253 ? 4.098 2.316 15.586 1 97.25 253 LEU B N 1
ATOM 5685 C CA . LEU B 1 253 ? 3.854 1.38 14.492 1 97.25 253 LEU B CA 1
ATOM 5686 C C . LEU B 1 253 ? 5.152 1.024 13.781 1 97.25 253 LEU B C 1
ATOM 5688 O O . LEU B 1 253 ? 5.406 -0.147 13.492 1 97.25 253 LEU B O 1
ATOM 5692 N N . LEU B 1 254 ? 5.988 2.016 13.539 1 97.75 254 LEU B N 1
ATOM 5693 C CA . LEU B 1 254 ? 7.23 1.796 12.812 1 97.75 254 LEU B CA 1
ATOM 5694 C C . LEU B 1 254 ? 8.172 0.899 13.602 1 97.75 254 LEU B C 1
ATOM 5696 O O . LEU B 1 254 ? 8.844 0.035 13.031 1 97.75 254 LEU B O 1
ATOM 5700 N N . THR B 1 255 ? 8.297 1.098 14.898 1 97 255 THR B N 1
ATOM 5701 C CA . THR B 1 255 ? 9.211 0.313 15.719 1 97 255 THR B CA 1
ATOM 5702 C C . THR B 1 255 ? 8.703 -1.115 15.883 1 97 255 THR B C 1
ATOM 5704 O O . THR B 1 255 ? 9.484 -2.037 16.125 1 97 255 THR B O 1
ATOM 5707 N N . GLY B 1 256 ? 7.398 -1.276 15.789 1 95.94 256 GLY B N 1
ATOM 5708 C CA . GLY B 1 256 ? 6.805 -2.602 15.828 1 95.94 256 GLY B CA 1
ATOM 5709 C C . GLY B 1 256 ? 6.691 -3.168 17.234 1 95.94 256 GLY B C 1
ATOM 5710 O O . GLY B 1 256 ? 6.277 -4.316 17.406 1 95.94 256 GLY B O 1
ATOM 5711 N N . VAL B 1 257 ? 7.074 -2.348 18.234 1 93.94 257 VAL B N 1
ATOM 5712 C CA . VAL B 1 257 ? 6.977 -2.807 19.625 1 93.94 257 VAL B CA 1
ATOM 5713 C C . VAL B 1 257 ? 5.598 -2.471 20.188 1 93.94 257 VAL B C 1
ATOM 5715 O O . VAL B 1 257 ? 4.828 -1.74 19.547 1 93.94 257 VAL B O 1
ATOM 5718 N N . GLU B 1 258 ? 5.281 -3.006 21.344 1 91.69 258 GLU B N 1
ATOM 5719 C CA . GLU B 1 258 ? 3.959 -2.818 21.938 1 91.69 258 GLU B CA 1
ATOM 5720 C C . GLU B 1 258 ? 3.887 -1.515 22.719 1 91.69 258 GLU B C 1
ATOM 5722 O O . GLU B 1 258 ? 2.805 -0.957 22.906 1 91.69 258 GLU B O 1
ATOM 5727 N N . ASP B 1 259 ? 5.074 -1.093 23.188 1 91.25 259 ASP B N 1
ATOM 5728 C CA . ASP B 1 259 ? 5.129 0.094 24.047 1 91.25 259 ASP B CA 1
ATOM 5729 C C . ASP B 1 259 ? 6.457 0.83 23.875 1 91.25 259 ASP B C 1
ATOM 5731 O O . ASP B 1 259 ? 7.523 0.212 23.891 1 91.25 259 ASP B O 1
ATOM 5735 N N . LEU B 1 260 ? 6.309 2.1 23.688 1 91.38 260 LEU B N 1
ATOM 5736 C CA . LEU B 1 260 ? 7.508 2.91 23.5 1 91.38 260 LEU B CA 1
ATOM 5737 C C . LEU B 1 260 ? 8.039 3.408 24.844 1 91.38 260 LEU B C 1
ATOM 5739 O O . LEU B 1 260 ? 9.172 3.895 24.922 1 91.38 260 LEU B O 1
ATOM 5743 N N . GLY B 1 261 ? 7.328 3.336 25.906 1 87 261 GLY B N 1
ATOM 5744 C CA . GLY B 1 261 ? 7.633 3.898 27.219 1 87 261 GLY B CA 1
ATOM 5745 C C . GLY B 1 261 ? 9.047 3.598 27.688 1 87 261 GLY B C 1
ATOM 5746 O O . GLY B 1 261 ? 9.805 4.512 28.016 1 87 261 GLY B O 1
ATOM 5747 N N . PRO B 1 262 ? 9.414 2.35 27.547 1 87.25 262 PRO B N 1
ATOM 5748 C CA . PRO B 1 262 ? 10.734 1.958 28.047 1 87.25 262 PRO B CA 1
ATOM 5749 C C . PRO B 1 262 ? 11.875 2.568 27.219 1 87.25 262 PRO B C 1
ATOM 5751 O O . PRO B 1 262 ? 13.016 2.625 27.688 1 87.25 262 PRO B O 1
ATOM 5754 N N . TYR B 1 263 ? 11.547 3.008 26.078 1 87.69 263 TYR B N 1
ATOM 5755 C CA . TYR B 1 263 ? 12.609 3.418 25.156 1 87.69 263 TYR B CA 1
ATOM 5756 C C . TYR B 1 263 ? 12.656 4.934 25.016 1 87.69 263 TYR B C 1
ATOM 5758 O O . TYR B 1 263 ? 13.602 5.484 24.453 1 87.69 263 TYR B O 1
ATOM 5766 N N . LEU B 1 264 ? 11.586 5.508 25.359 1 84.56 264 LEU B N 1
ATOM 5767 C CA . LEU B 1 264 ? 11.539 6.965 25.281 1 84.56 264 LEU B CA 1
ATOM 5768 C C . LEU B 1 264 ? 11.75 7.586 26.656 1 84.56 264 LEU B C 1
ATOM 5770 O O . LEU B 1 264 ? 11.188 7.121 27.656 1 84.56 264 LEU B O 1
ATOM 5774 N N . SER B 1 265 ? 13.039 7.516 27.312 1 62.53 265 SER B N 1
ATOM 5775 C CA . SER B 1 265 ? 13.383 8.062 28.625 1 62.53 265 SER B CA 1
ATOM 5776 C C . SER B 1 265 ? 12.422 9.18 29.016 1 62.53 265 SER B C 1
ATOM 5778 O O . SER B 1 265 ? 12.117 10.055 28.203 1 62.53 265 SER B O 1
ATOM 5780 N N . ALA B 1 266 ? 11.484 8.914 30.141 1 49.53 266 ALA B N 1
ATOM 5781 C CA . ALA B 1 266 ? 10.711 9.938 30.844 1 49.53 266 ALA B CA 1
ATOM 5782 C C . ALA B 1 266 ? 11.508 11.227 30.984 1 49.53 266 ALA B C 1
ATOM 5784 O O . ALA B 1 266 ? 10.945 12.289 31.219 1 49.53 266 ALA B O 1
ATOM 5785 N N . GLU B 1 267 ? 12.734 11.062 31.406 1 44.88 267 GLU B N 1
ATOM 5786 C CA . GLU B 1 267 ? 13.539 12.203 31.812 1 44.88 267 GLU B CA 1
ATOM 5787 C C . GLU B 1 267 ? 13.516 13.297 30.734 1 44.88 267 GLU B C 1
ATOM 5789 O O . GLU B 1 267 ? 13.938 14.43 31 1 44.88 267 GLU B O 1
ATOM 5794 N N . SER B 1 268 ? 13.328 12.906 29.609 1 41.38 268 SER B N 1
ATOM 5795 C CA . SER B 1 268 ? 13.305 14.047 28.703 1 41.38 268 SER B CA 1
ATOM 5796 C C . SER B 1 268 ? 12.102 14.945 28.969 1 41.38 268 SER B C 1
ATOM 5798 O O . SER B 1 268 ? 11.852 15.891 28.219 1 41.38 268 SER B O 1
ATOM 5800 N N . SER B 1 269 ? 11.234 14.531 29.75 1 37.94 269 SER B N 1
ATOM 5801 C CA . SER B 1 269 ? 10.172 15.438 30.172 1 37.94 269 SER B CA 1
ATOM 5802 C C . SER B 1 269 ? 10.742 16.719 30.781 1 37.94 269 SER B C 1
ATOM 5804 O O . SER B 1 269 ? 9.992 17.641 31.109 1 37.94 269 SER B O 1
ATOM 5806 N N . GLN B 1 270 ? 11.703 16.531 31.688 1 35.81 270 GLN B N 1
ATOM 5807 C CA . GLN B 1 270 ? 12.195 17.844 32.094 1 35.81 270 GLN B CA 1
ATOM 5808 C C . GLN B 1 270 ? 12.695 18.641 30.875 1 35.81 270 GLN B C 1
ATOM 5810 O O . GLN B 1 270 ? 13.406 18.094 30.031 1 35.81 270 GLN B O 1
ATOM 5815 N N . PRO B 1 271 ? 11.938 19.656 30.516 1 38.03 271 PRO B N 1
ATOM 5816 C CA . PRO B 1 271 ? 12.477 20.578 29.5 1 38.03 271 PRO B CA 1
ATOM 5817 C C . PRO B 1 271 ? 14.008 20.594 29.484 1 38.03 271 PRO B C 1
ATOM 5819 O O . PRO B 1 271 ? 14.625 21.312 30.281 1 38.03 271 PRO B O 1
ATOM 5822 N N . SER B 1 272 ? 14.688 19.547 29.859 1 35.34 272 SER B N 1
ATOM 5823 C CA . SER B 1 272 ? 16.094 19.875 29.719 1 35.34 272 SER B CA 1
ATOM 5824 C C . SER B 1 272 ? 16.344 20.766 28.516 1 35.34 272 SER B C 1
ATOM 5826 O O . SER B 1 272 ? 15.562 20.766 27.562 1 35.34 272 SER B O 1
ATOM 5828 N N . GLN B 1 273 ? 17.219 21.75 28.641 1 37.41 273 GLN B N 1
ATOM 5829 C CA . GLN B 1 273 ? 17.703 22.609 27.578 1 37.41 273 GLN B CA 1
ATOM 5830 C C . GLN B 1 273 ? 17.812 21.828 26.25 1 37.41 273 GLN B C 1
ATOM 5832 O O . GLN B 1 273 ? 18.156 20.656 26.25 1 37.41 273 GLN B O 1
ATOM 5837 N N . PRO B 1 274 ? 16.891 22.047 25.25 1 44.28 274 PRO B N 1
ATOM 5838 C CA . PRO B 1 274 ? 17.234 21.516 23.922 1 44.28 274 PRO B CA 1
ATOM 5839 C C . PRO B 1 274 ? 18.688 21.062 23.828 1 44.28 274 PRO B C 1
ATOM 5841 O O . PRO B 1 274 ? 19.594 21.859 24.078 1 44.28 274 PRO B O 1
ATOM 5844 N N . SER B 1 275 ? 19.078 20.047 24.438 1 45.91 275 SER B N 1
ATOM 5845 C CA . SER B 1 275 ? 20.469 19.641 24.25 1 45.91 275 SER B CA 1
ATOM 5846 C C . SER B 1 275 ? 20.984 20.062 22.875 1 45.91 275 SER B C 1
ATOM 5848 O O . SER B 1 275 ? 20.328 19.828 21.859 1 45.91 275 SER B O 1
ATOM 5850 N N . ASP B 1 276 ? 21.672 21.156 22.781 1 52.97 276 ASP B N 1
ATOM 5851 C CA . ASP B 1 276 ? 22.406 21.703 21.641 1 52.97 276 ASP B CA 1
ATOM 5852 C C . ASP B 1 276 ? 23.078 20.594 20.844 1 52.97 276 ASP B C 1
ATOM 5854 O O . ASP B 1 276 ? 23.812 20.875 19.891 1 52.97 276 ASP B O 1
ATOM 5858 N N . VAL B 1 277 ? 22.906 19.328 21.391 1 56.31 277 VAL B N 1
ATOM 5859 C CA . VAL B 1 277 ? 23.625 18.328 20.594 1 56.31 277 VAL B CA 1
ATOM 5860 C C . VAL B 1 277 ? 22.75 17.859 19.438 1 56.31 277 VAL B C 1
ATOM 5862 O O . VAL B 1 277 ? 21.609 17.453 19.641 1 56.31 277 VAL B O 1
ATOM 5865 N N . PRO B 1 278 ? 23.328 17.969 18.344 1 74.19 278 PRO B N 1
ATOM 5866 C CA . PRO B 1 278 ? 22.562 17.547 17.156 1 74.19 278 PRO B CA 1
ATOM 5867 C C . PRO B 1 278 ? 22.219 16.062 17.188 1 74.19 278 PRO B C 1
ATOM 5869 O O . PRO B 1 278 ? 23.031 15.234 17.609 1 74.19 278 PRO B O 1
ATOM 5872 N N . LEU B 1 279 ? 21.016 15.719 16.984 1 79.06 279 LEU B N 1
ATOM 5873 C CA . LEU B 1 279 ? 20.516 14.352 16.922 1 79.06 279 LEU B CA 1
ATOM 5874 C C . LEU B 1 279 ? 21.172 13.586 15.781 1 79.06 279 LEU B C 1
ATOM 5876 O O . LEU B 1 279 ? 21.391 12.375 15.875 1 79.06 279 LEU B O 1
ATOM 5880 N N . LEU B 1 280 ? 21.531 14.344 14.812 1 84.38 280 LEU B N 1
ATOM 5881 C CA . LEU B 1 280 ? 22.094 13.758 13.594 1 84.38 280 LEU B CA 1
ATOM 5882 C C . LEU B 1 280 ? 23.391 14.445 13.211 1 84.38 280 LEU B C 1
ATOM 5884 O O . LEU B 1 280 ? 23.641 15.594 13.594 1 84.38 280 LEU B O 1
ATOM 5888 N N . LEU B 1 281 ? 24.219 13.625 12.531 1 77.19 281 LEU B N 1
ATOM 5889 C CA . LEU B 1 281 ? 25.375 14.242 11.891 1 77.19 281 LEU B CA 1
ATOM 5890 C C . LEU B 1 281 ? 24.938 15.328 10.914 1 77.19 281 LEU B C 1
ATOM 5892 O O . LEU B 1 281 ? 24.062 15.102 10.07 1 77.19 281 LEU B O 1
ATOM 5896 N N . GLN B 1 282 ? 25.578 16.469 10.992 1 77.75 282 GLN B N 1
ATOM 5897 C CA . GLN B 1 282 ? 25.094 17.641 10.273 1 77.75 282 GLN B CA 1
ATOM 5898 C C . GLN B 1 282 ? 25.781 17.797 8.922 1 77.75 282 GLN B C 1
ATOM 5900 O O . GLN B 1 282 ? 25.219 18.344 7.98 1 77.75 282 GLN B O 1
ATOM 5905 N N . ASP B 1 283 ? 27 17.297 8.852 1 78.12 283 ASP B N 1
ATOM 5906 C CA . ASP B 1 283 ? 27.766 17.5 7.621 1 78.12 283 ASP B CA 1
ATOM 5907 C C . ASP B 1 283 ? 27.906 16.203 6.84 1 78.12 283 ASP B C 1
ATOM 5909 O O . ASP B 1 283 ? 28.734 15.359 7.176 1 78.12 283 ASP B O 1
ATOM 5913 N N . LEU B 1 284 ? 27 16.078 5.812 1 82.06 284 LEU B N 1
ATOM 5914 C CA . LEU B 1 284 ? 27.047 14.93 4.926 1 82.06 284 LEU B CA 1
ATOM 5915 C C . LEU B 1 284 ? 27.547 15.328 3.539 1 82.06 284 LEU B C 1
ATOM 5917 O O . LEU B 1 284 ? 27.141 16.359 2.998 1 82.06 284 LEU B O 1
ATOM 5921 N N . SER B 1 285 ? 28.531 14.531 3.104 1 82.81 285 SER B N 1
ATOM 5922 C CA . SER B 1 285 ? 28.984 14.734 1.729 1 82.81 285 SER B CA 1
ATOM 5923 C C . SER B 1 285 ? 28.219 13.828 0.764 1 82.81 285 SER B C 1
ATOM 5925 O O . SER B 1 285 ? 28.047 12.641 1.027 1 82.81 285 SER B O 1
ATOM 5927 N N . ALA B 1 286 ? 27.797 14.398 -0.307 1 84.81 286 ALA B N 1
ATOM 5928 C CA . ALA B 1 286 ? 27.016 13.633 -1.271 1 84.81 286 ALA B CA 1
ATOM 5929 C C . ALA B 1 286 ? 27.922 12.844 -2.217 1 84.81 286 ALA B C 1
ATOM 5931 O O . ALA B 1 286 ? 27.453 11.984 -2.961 1 84.81 286 ALA B O 1
ATOM 5932 N N . GLY B 1 287 ? 29.203 13.047 -2.121 1 84.06 287 GLY B N 1
ATOM 5933 C CA . GLY B 1 287 ? 30.047 12.398 -3.107 1 84.06 287 GLY B CA 1
ATOM 5934 C C . GLY B 1 287 ? 29.719 12.797 -4.531 1 84.06 287 GLY B C 1
ATOM 5935 O O . GLY B 1 287 ? 29.328 13.938 -4.789 1 84.06 287 GLY B O 1
ATOM 5936 N N . THR B 1 288 ? 30 11.805 -5.523 1 87 288 THR B N 1
ATOM 5937 C CA . THR B 1 288 ? 29.703 12.062 -6.926 1 87 288 THR B CA 1
ATOM 5938 C C . THR B 1 288 ? 28.453 11.297 -7.359 1 87 288 THR B C 1
ATOM 5940 O O . THR B 1 288 ? 28.125 10.25 -6.793 1 87 288 THR B O 1
ATOM 5943 N N . PRO B 1 289 ? 27.75 11.828 -8.352 1 90.19 289 PRO B N 1
ATOM 5944 C CA . PRO B 1 289 ? 26.578 11.117 -8.844 1 90.19 289 PRO B CA 1
ATOM 5945 C C . PRO B 1 289 ? 26.891 9.68 -9.266 1 90.19 289 PRO B C 1
ATOM 5947 O O . PRO B 1 289 ? 26.062 8.781 -9.078 1 90.19 289 PRO B O 1
ATOM 5950 N N . SER B 1 290 ? 28.062 9.43 -9.703 1 88.5 290 SER B N 1
ATOM 5951 C CA . SER B 1 290 ? 28.422 8.102 -10.195 1 88.5 290 SER B CA 1
ATOM 5952 C C . SER B 1 290 ? 28.484 7.094 -9.062 1 88.5 290 SER B C 1
ATOM 5954 O O . SER B 1 290 ? 28.344 5.891 -9.281 1 88.5 290 SER B O 1
ATOM 5956 N N . GLU B 1 291 ? 28.719 7.547 -7.855 1 86.38 291 GLU B N 1
ATOM 5957 C CA . GLU B 1 291 ? 28.797 6.66 -6.699 1 86.38 291 GLU B CA 1
ATOM 5958 C C . GLU B 1 291 ? 27.438 6.043 -6.387 1 86.38 291 GLU B C 1
ATOM 5960 O O . GLU B 1 291 ? 27.359 5.027 -5.691 1 86.38 291 GLU B O 1
ATOM 5965 N N . LEU B 1 292 ? 26.328 6.668 -6.891 1 86.44 292 LEU B N 1
ATOM 5966 C CA . LEU B 1 292 ? 24.984 6.141 -6.699 1 86.44 292 LEU B CA 1
ATOM 5967 C C . LEU B 1 292 ? 24.859 4.75 -7.305 1 86.44 292 LEU B C 1
ATOM 5969 O O . LEU B 1 292 ? 24.141 3.896 -6.762 1 86.44 292 LEU B O 1
ATOM 5973 N N . LEU B 1 293 ? 25.594 4.543 -8.391 1 87.75 293 LEU B N 1
ATOM 5974 C CA . LEU B 1 293 ? 25.516 3.287 -9.133 1 87.75 293 LEU B CA 1
ATOM 5975 C C . LEU B 1 293 ? 26.062 2.129 -8.297 1 87.75 293 LEU B C 1
ATOM 5977 O O . LEU B 1 293 ? 25.641 0.981 -8.484 1 87.75 293 LEU B O 1
ATOM 5981 N N . ILE B 1 294 ? 26.891 2.484 -7.336 1 85.12 294 ILE B N 1
ATOM 5982 C CA . ILE B 1 294 ? 27.578 1.459 -6.559 1 85.12 294 ILE B CA 1
ATOM 5983 C C . ILE B 1 294 ? 26.859 1.243 -5.23 1 85.12 294 ILE B C 1
ATOM 5985 O O . ILE B 1 294 ? 26.734 0.11 -4.758 1 85.12 294 ILE B O 1
ATOM 5989 N N . HIS B 1 295 ? 26.234 2.25 -4.746 1 85.94 295 HIS B N 1
ATOM 5990 C CA . HIS B 1 295 ? 25.797 2.166 -3.355 1 85.94 295 HIS B CA 1
ATOM 5991 C C . HIS B 1 295 ? 24.281 2.035 -3.258 1 85.94 295 HIS B C 1
ATOM 5993 O O . HIS B 1 295 ? 23.766 1.556 -2.248 1 85.94 295 HIS B O 1
ATOM 5999 N N . ARG B 1 296 ? 23.484 2.439 -4.289 1 92.06 296 ARG B N 1
ATOM 6000 C CA . ARG B 1 296 ? 22.031 2.434 -4.176 1 92.06 296 ARG B CA 1
ATOM 6001 C C . ARG B 1 296 ? 21.453 1.065 -4.531 1 92.06 296 ARG B C 1
ATOM 6003 O O . ARG B 1 296 ? 21.516 0.642 -5.688 1 92.06 296 ARG B O 1
ATOM 6010 N N . PRO B 1 297 ? 20.812 0.477 -3.551 1 95.19 297 PRO B N 1
ATOM 6011 C CA . PRO B 1 297 ? 20.328 -0.882 -3.779 1 95.19 297 PRO B CA 1
ATOM 6012 C C . PRO B 1 297 ? 19.25 -0.946 -4.871 1 95.19 297 PRO B C 1
ATOM 6014 O O . PRO B 1 297 ? 19.141 -1.956 -5.57 1 95.19 297 PRO B O 1
ATOM 6017 N N . ASP B 1 298 ? 18.453 0.113 -5.066 1 96.19 298 ASP B N 1
ATOM 6018 C CA . ASP B 1 298 ? 17.406 0.081 -6.082 1 96.19 298 ASP B CA 1
ATOM 6019 C C . ASP B 1 298 ? 18 0.053 -7.488 1 96.19 298 ASP B C 1
ATOM 6021 O O . ASP B 1 298 ? 17.453 -0.58 -8.391 1 96.19 298 ASP B O 1
ATOM 6025 N N . ILE B 1 299 ? 19.141 0.681 -7.684 1 96.44 299 ILE B N 1
ATOM 6026 C CA . ILE B 1 299 ? 19.844 0.642 -8.969 1 96.44 299 ILE B CA 1
ATOM 6027 C C . ILE B 1 299 ? 20.453 -0.742 -9.18 1 96.44 299 ILE B C 1
ATOM 6029 O O . ILE B 1 299 ? 20.359 -1.307 -10.273 1 96.44 299 ILE B O 1
ATOM 6033 N N . GLN B 1 300 ? 21.047 -1.271 -8.086 1 96.31 300 GLN B N 1
ATOM 6034 C CA . GLN B 1 300 ? 21.609 -2.615 -8.172 1 96.31 300 GLN B CA 1
ATOM 6035 C C . GLN B 1 300 ? 20.516 -3.643 -8.484 1 96.31 300 GLN B C 1
ATOM 6037 O O . GLN B 1 300 ? 20.75 -4.57 -9.266 1 96.31 300 GLN B O 1
ATOM 6042 N N . ALA B 1 301 ? 19.312 -3.482 -7.871 1 97.81 301 ALA B N 1
ATOM 6043 C CA . ALA B 1 301 ? 18.203 -4.375 -8.156 1 97.81 301 ALA B CA 1
ATOM 6044 C C . ALA B 1 301 ? 17.812 -4.316 -9.633 1 97.81 301 ALA B C 1
ATOM 6046 O O . ALA B 1 301 ? 17.594 -5.352 -10.266 1 97.81 301 ALA B O 1
ATOM 6047 N N . ALA B 1 302 ? 17.734 -3.127 -10.156 1 97.81 302 ALA B N 1
ATOM 6048 C CA . ALA B 1 302 ? 17.391 -2.951 -11.562 1 97.81 302 ALA B CA 1
ATOM 6049 C C . ALA B 1 302 ? 18.422 -3.609 -12.469 1 97.81 302 ALA B C 1
ATOM 6051 O O . ALA B 1 302 ? 18.094 -4.176 -13.508 1 97.81 302 ALA B O 1
ATOM 6052 N N . GLU B 1 303 ? 19.734 -3.559 -12.094 1 97 303 GLU B N 1
ATOM 6053 C CA . GLU B 1 303 ? 20.781 -4.188 -12.883 1 97 303 GLU B CA 1
ATOM 6054 C C . GLU B 1 303 ? 20.641 -5.707 -12.875 1 97 303 GLU B C 1
ATOM 6056 O O . GLU B 1 303 ? 20.812 -6.359 -13.906 1 97 303 GLU B O 1
ATOM 6061 N N . HIS B 1 304 ? 20.328 -6.25 -11.688 1 97.69 304 HIS B N 1
ATOM 6062 C CA . HIS B 1 304 ? 20.125 -7.691 -11.617 1 97.69 304 HIS B CA 1
ATOM 6063 C C . HIS B 1 304 ? 18.938 -8.125 -12.477 1 97.69 304 HIS B C 1
ATOM 6065 O O . HIS B 1 304 ? 19 -9.164 -13.141 1 97.69 304 HIS B O 1
ATOM 6071 N N . ARG B 1 305 ? 17.875 -7.324 -12.531 1 98.06 305 ARG B N 1
ATOM 6072 C CA . ARG B 1 305 ? 16.719 -7.648 -13.367 1 98.06 305 ARG B CA 1
ATOM 6073 C C . ARG B 1 305 ? 17.078 -7.562 -14.844 1 98.06 305 ARG B C 1
ATOM 6075 O O . ARG B 1 305 ? 16.594 -8.359 -15.648 1 98.06 305 ARG B O 1
ATOM 6082 N N . LEU B 1 306 ? 17.953 -6.586 -15.148 1 97.75 306 LEU B N 1
ATOM 6083 C CA . LEU B 1 306 ? 18.453 -6.473 -16.516 1 97.75 306 LEU B CA 1
ATOM 6084 C C . LEU B 1 306 ? 19.219 -7.727 -16.938 1 97.75 306 LEU B C 1
ATOM 6086 O O . LEU B 1 306 ? 19.016 -8.258 -18.031 1 97.75 306 LEU B O 1
ATOM 6090 N N . ARG B 1 307 ? 20 -8.25 -16.062 1 97.44 307 ARG B N 1
ATOM 6091 C CA . ARG B 1 307 ? 20.734 -9.484 -16.328 1 97.44 307 ARG B CA 1
ATOM 6092 C C . ARG B 1 307 ? 19.781 -10.664 -16.484 1 97.44 307 ARG B C 1
ATOM 6094 O O . ARG B 1 307 ? 20 -11.531 -17.328 1 97.44 307 ARG B O 1
ATOM 6101 N N . ALA B 1 308 ? 18.734 -10.672 -15.641 1 97.81 308 ALA B N 1
ATOM 6102 C CA . ALA B 1 308 ? 17.734 -11.734 -15.734 1 97.81 308 ALA B CA 1
ATOM 6103 C C . ALA B 1 308 ? 17.062 -11.734 -17.094 1 97.81 308 ALA B C 1
ATOM 6105 O O . ALA B 1 308 ? 16.859 -12.797 -17.703 1 97.81 308 ALA B O 1
ATOM 6106 N N . ARG B 1 309 ? 16.75 -10.555 -17.625 1 97.94 309 ARG B N 1
ATOM 6107 C CA . ARG B 1 309 ? 16.094 -10.453 -18.922 1 97.94 309 ARG B CA 1
ATOM 6108 C C . ARG B 1 309 ? 17.047 -10.867 -20.047 1 97.94 309 ARG B C 1
ATOM 6110 O O . ARG B 1 309 ? 16.609 -11.43 -21.047 1 97.94 309 ARG B O 1
ATOM 6117 N N . SER B 1 310 ? 18.375 -10.664 -19.859 1 97.31 310 SER B N 1
ATOM 6118 C CA . SER B 1 310 ? 19.359 -11.156 -20.828 1 97.31 310 SER B CA 1
ATOM 6119 C C . SER B 1 310 ? 19.359 -12.68 -20.891 1 97.31 310 SER B C 1
ATOM 6121 O O . SER B 1 310 ? 19.422 -13.266 -21.969 1 97.31 310 SER B O 1
ATOM 6123 N N . ALA B 1 311 ? 19.203 -13.242 -19.734 1 97.19 311 ALA B N 1
ATOM 6124 C CA . ALA B 1 311 ? 19.141 -14.703 -19.672 1 97.19 311 ALA B CA 1
ATOM 6125 C C . ALA B 1 311 ? 17.875 -15.219 -20.344 1 97.19 311 ALA B C 1
ATOM 6127 O O . ALA B 1 311 ? 17.891 -16.266 -21 1 97.19 311 ALA B O 1
ATOM 6128 N N . ASP B 1 312 ? 16.812 -14.508 -20.281 1 97.44 312 ASP B N 1
ATOM 6129 C CA . ASP B 1 312 ? 15.555 -14.891 -20.922 1 97.44 312 ASP B CA 1
ATOM 6130 C C . ASP B 1 312 ? 15.711 -14.93 -22.438 1 97.44 312 ASP B C 1
ATOM 6132 O O . ASP B 1 312 ? 15.078 -15.758 -23.109 1 97.44 312 ASP B O 1
ATOM 6136 N N . ILE B 1 313 ? 16.531 -14.078 -23 1 97.5 313 ILE B N 1
ATOM 6137 C CA . ILE B 1 313 ? 16.797 -14.086 -24.438 1 97.5 313 ILE B CA 1
ATOM 6138 C C . ILE B 1 313 ? 17.5 -15.383 -24.812 1 97.5 313 ILE B C 1
ATOM 6140 O O . ILE B 1 313 ? 17.188 -16 -25.828 1 97.5 313 ILE B O 1
ATOM 6144 N N . GLY B 1 314 ? 18.438 -15.773 -23.953 1 97 314 GLY B N 1
ATOM 6145 C CA . GLY B 1 314 ? 19.109 -17.031 -24.203 1 97 314 GLY B CA 1
ATOM 6146 C C . GLY B 1 314 ? 18.156 -18.219 -24.234 1 97 314 GLY B C 1
ATOM 6147 O O . GLY B 1 314 ? 18.266 -19.094 -25.094 1 97 314 GLY B O 1
ATOM 6148 N N . ALA B 1 315 ? 17.188 -18.188 -23.328 1 97 315 ALA B N 1
ATOM 6149 C CA . ALA B 1 315 ? 16.188 -19.25 -23.281 1 97 315 ALA B CA 1
ATOM 6150 C C . ALA B 1 315 ? 15.297 -19.203 -24.516 1 97 315 ALA B C 1
ATOM 6152 O O . ALA B 1 315 ? 14.961 -20.25 -25.078 1 97 315 ALA B O 1
ATOM 6153 N N . ALA B 1 316 ? 14.961 -18.031 -24.984 1 96.75 316 ALA B N 1
ATOM 6154 C CA . ALA B 1 316 ? 14.109 -17.891 -26.156 1 96.75 316 ALA B CA 1
ATOM 6155 C C . ALA B 1 316 ? 14.852 -18.312 -27.422 1 96.75 316 ALA B C 1
ATOM 6157 O O . ALA B 1 316 ? 14.266 -18.938 -28.328 1 96.75 316 ALA B O 1
ATOM 6158 N N . ARG B 1 317 ? 16.141 -18.031 -27.516 1 96.69 317 ARG B N 1
ATOM 6159 C CA . ARG B 1 317 ? 16.953 -18.438 -28.672 1 96.69 317 ARG B CA 1
ATOM 6160 C C . ARG B 1 317 ? 17.094 -19.969 -28.719 1 96.69 317 ARG B C 1
ATOM 6162 O O . ARG B 1 317 ? 17.109 -20.547 -29.797 1 96.69 317 ARG B O 1
ATOM 6169 N N . ALA B 1 318 ? 17.109 -20.484 -27.531 1 95.44 318 ALA B N 1
ATOM 6170 C CA . ALA B 1 318 ? 17.266 -21.938 -27.469 1 95.44 318 ALA B CA 1
ATOM 6171 C C . ALA B 1 318 ? 16.047 -22.641 -28.062 1 95.44 318 ALA B C 1
ATOM 6173 O O . ALA B 1 318 ? 16.141 -23.797 -28.484 1 95.44 318 ALA B O 1
ATOM 6174 N N . ALA B 1 319 ? 14.945 -21.969 -28.156 1 94.75 319 ALA B N 1
ATOM 6175 C CA . ALA B 1 319 ? 13.711 -22.562 -28.656 1 94.75 319 ALA B CA 1
ATOM 6176 C C . ALA B 1 319 ? 13.797 -22.828 -30.156 1 94.75 319 ALA B C 1
ATOM 6178 O O . ALA B 1 319 ? 12.977 -23.562 -30.703 1 94.75 319 ALA B O 1
ATOM 6179 N N . PHE B 1 320 ? 14.805 -22.297 -30.875 1 95 320 PHE B N 1
ATOM 6180 C CA . PHE B 1 320 ? 14.984 -22.484 -32.312 1 95 320 PHE B CA 1
ATOM 6181 C C . PHE B 1 320 ? 15.844 -23.719 -32.594 1 95 320 PHE B C 1
ATOM 6183 O O . PHE B 1 320 ? 16 -24.125 -33.75 1 95 320 PHE B O 1
ATOM 6190 N N . PHE B 1 321 ? 16.297 -24.375 -31.5 1 94.31 321 PHE B N 1
ATOM 6191 C CA . PHE B 1 321 ? 17.156 -25.547 -31.641 1 94.31 321 PHE B CA 1
ATOM 6192 C C . PHE B 1 321 ? 16.438 -26.797 -31.141 1 94.31 321 PHE B C 1
ATOM 6194 O O . PHE B 1 321 ? 15.414 -26.719 -30.453 1 94.31 321 PHE B O 1
ATOM 6201 N N . PRO B 1 322 ? 16.906 -28 -31.5 1 94.25 322 PRO B N 1
ATOM 6202 C CA . PRO B 1 322 ? 16.25 -29.234 -31.094 1 94.25 322 PRO B CA 1
ATOM 6203 C C . PRO B 1 322 ? 16.156 -29.375 -29.578 1 94.25 322 PRO B C 1
ATOM 6205 O O . PRO B 1 322 ? 17.094 -29.031 -28.859 1 94.25 322 PRO B O 1
ATOM 6208 N N . ARG B 1 323 ? 15.047 -29.797 -29.109 1 94.44 323 ARG B N 1
ATOM 6209 C CA . ARG B 1 323 ? 14.852 -30.156 -27.719 1 94.44 323 ARG B CA 1
ATOM 6210 C C . ARG B 1 323 ? 14.938 -31.672 -27.531 1 94.44 323 ARG B C 1
ATOM 6212 O O . ARG B 1 323 ? 14.273 -32.438 -28.25 1 94.44 323 ARG B O 1
ATOM 6219 N N . ILE B 1 324 ? 15.82 -32.062 -26.641 1 94.94 324 ILE B N 1
ATOM 6220 C CA . ILE B 1 324 ? 16.031 -33.5 -26.375 1 94.94 324 ILE B CA 1
ATOM 6221 C C . ILE B 1 324 ? 15.461 -33.844 -25.016 1 94.94 324 ILE B C 1
ATOM 6223 O O . ILE B 1 324 ? 15.836 -33.25 -24 1 94.94 324 ILE B O 1
ATOM 6227 N N . SER B 1 325 ? 14.547 -34.812 -25 1 95.5 325 SER B N 1
ATOM 6228 C CA . SER B 1 325 ? 13.969 -35.281 -23.75 1 95.5 325 SER B CA 1
ATOM 6229 C C . SER B 1 325 ? 14.25 -36.781 -23.578 1 95.5 325 SER B C 1
ATOM 6231 O O . SER B 1 325 ? 14.211 -37.562 -24.531 1 95.5 325 SER B O 1
ATOM 6233 N N . LEU B 1 326 ? 14.648 -37.156 -22.344 1 94.75 326 LEU B N 1
ATOM 6234 C CA . LEU B 1 326 ? 14.969 -38.531 -22.016 1 94.75 326 LEU B CA 1
ATOM 6235 C C . LEU B 1 326 ? 13.977 -39.094 -21 1 94.75 326 LEU B C 1
ATOM 6237 O O . LEU B 1 326 ? 13.742 -38.5 -19.953 1 94.75 326 LEU B O 1
ATOM 6241 N N . THR B 1 327 ? 13.328 -40.219 -21.328 1 95.06 327 THR B N 1
ATOM 6242 C CA . THR B 1 327 ? 12.461 -40.969 -20.422 1 95.06 327 THR B CA 1
ATOM 6243 C C . THR B 1 327 ? 12.992 -42.375 -20.203 1 95.06 327 THR B C 1
ATOM 6245 O O . THR B 1 327 ? 13.453 -43 -21.156 1 95.06 327 THR B O 1
ATOM 6248 N N . GLY B 1 328 ? 13.102 -42.781 -18.984 1 93.31 328 GLY B N 1
ATOM 6249 C CA . GLY B 1 328 ? 13.602 -44.094 -18.656 1 93.31 328 GLY B CA 1
ATOM 6250 C C . GLY B 1 328 ? 12.789 -44.812 -17.594 1 93.31 328 GLY B C 1
ATOM 6251 O O . GLY B 1 328 ? 12.133 -44.156 -16.781 1 93.31 328 GLY B O 1
ATOM 6252 N N . PHE B 1 329 ? 12.773 -46.188 -17.688 1 94.81 329 PHE B N 1
ATOM 6253 C CA . PHE B 1 329 ? 12.117 -47.062 -16.703 1 94.81 329 PHE B CA 1
ATOM 6254 C C . PHE B 1 329 ? 12.922 -48.312 -16.453 1 94.81 329 PHE B C 1
ATOM 6256 O O . PHE B 1 329 ? 13.484 -48.906 -17.391 1 94.81 329 PHE B O 1
ATOM 6263 N N . LEU B 1 330 ? 13.172 -48.656 -15.219 1 95.75 330 LEU B N 1
ATOM 6264 C CA . LEU B 1 330 ? 13.797 -49.906 -14.805 1 95.75 330 LEU B CA 1
ATOM 6265 C C . LEU B 1 330 ? 13 -50.562 -13.695 1 95.75 330 LEU B C 1
ATOM 6267 O O . LEU B 1 330 ? 12.758 -49.969 -12.648 1 95.75 330 LEU B O 1
ATOM 6271 N N . GLY B 1 331 ? 12.516 -51.812 -14.008 1 95.56 331 GLY B N 1
ATOM 6272 C CA . GLY B 1 331 ? 11.734 -52.531 -13.008 1 95.56 331 GLY B CA 1
ATOM 6273 C C . GLY B 1 331 ? 11.195 -53.875 -13.516 1 95.56 331 GLY B C 1
ATOM 6274 O O . GLY B 1 331 ? 11.938 -54.656 -14.086 1 95.56 331 GLY B O 1
ATOM 6275 N N . SER B 1 332 ? 9.914 -54.062 -13.094 1 95.56 332 SER B N 1
ATOM 6276 C CA . SER B 1 332 ? 9.242 -55.312 -13.492 1 95.56 332 SER B CA 1
ATOM 6277 C C . SER B 1 332 ? 7.973 -55 -14.289 1 95.56 332 SER B C 1
ATOM 6279 O O . SER B 1 332 ? 7.348 -53.969 -14.102 1 95.56 332 SER B O 1
ATOM 6281 N N . SER B 1 333 ? 7.703 -55.906 -15.188 1 94.38 333 SER B N 1
ATOM 6282 C CA . SER B 1 333 ? 6.473 -55.844 -15.969 1 94.38 333 SER B CA 1
ATOM 6283 C C . SER B 1 333 ? 5.867 -57.219 -16.172 1 94.38 333 SER B C 1
ATOM 6285 O O . SER B 1 333 ? 6.594 -58.219 -16.25 1 94.38 333 SER B O 1
ATOM 6287 N N . SER B 1 334 ? 4.527 -57.281 -16.125 1 93.38 334 SER B N 1
ATOM 6288 C CA . SER B 1 334 ? 3.828 -58.531 -16.297 1 93.38 334 SER B CA 1
ATOM 6289 C C . SER B 1 334 ? 2.434 -58.344 -16.875 1 93.38 334 SER B C 1
ATOM 6291 O O . SER B 1 334 ? 1.86 -57.25 -16.75 1 93.38 334 SER B O 1
ATOM 6293 N N . ALA B 1 335 ? 1.913 -59.312 -17.578 1 91.19 335 ALA B N 1
ATOM 6294 C CA . ALA B 1 335 ? 0.534 -59.312 -18.062 1 91.19 335 ALA B CA 1
ATOM 6295 C C . ALA B 1 335 ? -0.45 -59.469 -16.906 1 91.19 335 ALA B C 1
ATOM 6297 O O . ALA B 1 335 ? -1.598 -59.031 -16.984 1 91.19 335 ALA B O 1
ATOM 6298 N N . ASP B 1 336 ? 0.007 -60.188 -15.852 1 89.75 336 ASP B N 1
ATOM 6299 C CA . ASP B 1 336 ? -0.805 -60.406 -14.664 1 89.75 336 ASP B CA 1
ATOM 6300 C C . ASP B 1 336 ? -0.187 -59.719 -13.438 1 89.75 336 ASP B C 1
ATOM 6302 O O . ASP B 1 336 ? 1.012 -59.875 -13.188 1 89.75 336 ASP B O 1
ATOM 6306 N N . LEU B 1 337 ? -1.03 -59.125 -12.719 1 88.94 337 LEU B N 1
ATOM 6307 C CA . LEU B 1 337 ? -0.577 -58.406 -11.523 1 88.94 337 LEU B CA 1
ATOM 6308 C C . LEU B 1 337 ? 0.068 -59.375 -10.531 1 88.94 337 LEU B C 1
ATOM 6310 O O . LEU B 1 337 ? 1.045 -59.031 -9.867 1 88.94 337 LEU B O 1
ATOM 6314 N N . SER B 1 338 ? -0.448 -60.594 -10.406 1 89.44 338 SER B N 1
ATOM 6315 C CA . SER B 1 338 ? 0.013 -61.562 -9.438 1 89.44 338 SER B CA 1
ATOM 6316 C C . SER B 1 338 ? 1.445 -62 -9.727 1 89.44 338 SER B C 1
ATOM 6318 O O . SER B 1 338 ? 2.158 -62.469 -8.828 1 89.44 338 SER B O 1
ATOM 6320 N N . ASP B 1 339 ? 1.887 -61.812 -10.961 1 90.88 339 ASP B N 1
ATOM 6321 C CA . ASP B 1 339 ? 3.205 -62.312 -11.352 1 90.88 339 ASP B CA 1
ATOM 6322 C C . ASP B 1 339 ? 4.207 -61.156 -11.438 1 90.88 339 ASP B C 1
ATOM 6324 O O . ASP B 1 339 ? 5.348 -61.344 -11.867 1 90.88 339 ASP B O 1
ATOM 6328 N N . LEU B 1 340 ? 3.859 -60.031 -11.078 1 90.56 340 LEU B N 1
ATOM 6329 C CA . LEU B 1 340 ? 4.621 -58.812 -11.328 1 90.56 340 LEU B CA 1
ATOM 6330 C C . LEU B 1 340 ? 6.023 -58.938 -10.734 1 90.56 340 LEU B C 1
ATOM 6332 O O . LEU B 1 340 ? 6.988 -58.438 -11.32 1 90.56 340 LEU B O 1
ATOM 6336 N N . PHE B 1 341 ? 6.188 -59.656 -9.609 1 90.12 341 PHE B N 1
ATOM 6337 C CA . PHE B 1 341 ? 7.488 -59.656 -8.953 1 90.12 341 PHE B CA 1
ATOM 6338 C C . PHE B 1 341 ? 8.07 -61.062 -8.945 1 90.12 341 PHE B C 1
ATOM 6340 O O . PHE B 1 341 ? 8.93 -61.406 -8.117 1 90.12 341 PHE B O 1
ATOM 6347 N N . ARG B 1 342 ? 7.551 -61.938 -9.766 1 90.81 342 ARG B N 1
ATOM 6348 C CA . ARG B 1 342 ? 8.117 -63.25 -9.906 1 90.81 342 ARG B CA 1
ATOM 6349 C C . ARG B 1 342 ? 9.406 -63.219 -10.727 1 90.81 342 ARG B C 1
ATOM 6351 O O . ARG B 1 342 ? 9.727 -62.219 -11.336 1 90.81 342 ARG B O 1
ATOM 6358 N N . SER B 1 343 ? 10.094 -64.375 -10.633 1 89.69 343 SER B N 1
ATOM 6359 C CA . SER B 1 343 ? 11.359 -64.438 -11.352 1 89.69 343 SER B CA 1
ATOM 6360 C C . SER B 1 343 ? 11.156 -64.375 -12.859 1 89.69 343 SER B C 1
ATOM 6362 O O . SER B 1 343 ? 10.188 -64.875 -13.398 1 89.69 343 SER B O 1
ATOM 6364 N N . GLY B 1 344 ? 12.016 -63.562 -13.594 1 91.56 344 GLY B N 1
ATOM 6365 C CA . GLY B 1 344 ? 11.984 -63.438 -15.039 1 91.56 344 GLY B CA 1
ATOM 6366 C C . GLY B 1 344 ? 11.188 -62.25 -15.523 1 91.56 344 GLY B C 1
ATOM 6367 O O . GLY B 1 344 ? 11.031 -62.062 -16.734 1 91.56 344 GLY B O 1
ATOM 6368 N N . GLN B 1 345 ? 10.703 -61.438 -14.578 1 92.38 345 GLN B N 1
ATOM 6369 C CA . GLN B 1 345 ? 9.805 -60.344 -14.977 1 92.38 345 GLN B CA 1
ATOM 6370 C C . GLN B 1 345 ? 10.555 -59.031 -15.102 1 92.38 345 GLN B C 1
ATOM 6372 O O . GLN B 1 345 ? 9.93 -57.969 -15.219 1 92.38 345 GLN B O 1
ATOM 6377 N N . ARG B 1 346 ? 11.891 -58.969 -15.156 1 93.88 346 ARG B N 1
ATOM 6378 C CA . ARG B 1 346 ? 12.68 -57.75 -15.281 1 93.88 346 ARG B CA 1
ATOM 6379 C C . ARG B 1 346 ? 12.391 -57.062 -16.594 1 93.88 346 ARG B C 1
ATOM 6381 O O . ARG B 1 346 ? 12.297 -57.688 -17.641 1 93.88 346 ARG B O 1
ATOM 6388 N N . ALA B 1 347 ? 12.172 -55.719 -16.453 1 93.12 347 ALA B N 1
ATOM 6389 C CA . ALA B 1 347 ? 11.859 -54.938 -17.641 1 93.12 347 ALA B CA 1
ATOM 6390 C C . ALA B 1 347 ? 12.531 -53.562 -17.578 1 93.12 347 ALA B C 1
ATOM 6392 O O . ALA B 1 347 ? 12.766 -53.031 -16.484 1 93.12 347 ALA B O 1
ATOM 6393 N N . TRP B 1 348 ? 12.984 -53.031 -18.719 1 93.56 348 TRP B N 1
ATOM 6394 C CA . TRP B 1 348 ? 13.492 -51.688 -18.828 1 93.56 348 TRP B CA 1
ATOM 6395 C C . TRP B 1 348 ? 13.078 -51.031 -20.141 1 93.56 348 TRP B C 1
ATOM 6397 O O . TRP B 1 348 ? 12.758 -51.75 -21.109 1 93.56 348 TRP B O 1
ATOM 6407 N N . SER B 1 349 ? 12.883 -49.781 -20.141 1 94.06 349 SER B N 1
ATOM 6408 C CA . SER B 1 349 ? 12.633 -49.031 -21.359 1 94.06 349 SER B CA 1
ATOM 6409 C C . SER B 1 349 ? 13.422 -47.719 -21.359 1 94.06 349 SER B C 1
ATOM 6411 O O . SER B 1 349 ? 13.68 -47.156 -20.297 1 94.06 349 SER B O 1
ATOM 6413 N N . PHE B 1 350 ? 13.977 -47.312 -22.406 1 93.44 350 PHE B N 1
ATOM 6414 C CA . PHE B 1 350 ? 14.648 -46.062 -22.656 1 93.44 350 PHE B CA 1
ATOM 6415 C C . PHE B 1 350 ? 14.094 -45.375 -23.906 1 93.44 350 PHE B C 1
ATOM 6417 O O . PHE B 1 350 ? 14.172 -45.938 -25 1 93.44 350 PHE B O 1
ATOM 6424 N N . THR B 1 351 ? 13.508 -44.188 -23.766 1 93.88 351 THR B N 1
ATOM 6425 C CA . THR B 1 351 ? 12.805 -43.531 -24.859 1 93.88 351 THR B CA 1
ATOM 6426 C C . THR B 1 351 ? 13.328 -42.094 -25.047 1 93.88 351 THR B C 1
ATOM 6428 O O . THR B 1 351 ? 12.742 -41.156 -24.547 1 93.88 351 THR B O 1
ATOM 6431 N N . PRO B 1 352 ? 14.398 -41.844 -25.797 1 93.56 352 PRO B N 1
ATOM 6432 C CA . PRO B 1 352 ? 14.844 -40.5 -26.172 1 93.56 352 PRO B CA 1
ATOM 6433 C C . PRO B 1 352 ? 13.969 -39.875 -27.25 1 93.56 352 PRO B C 1
ATOM 6435 O O . PRO B 1 352 ? 13.5 -40.594 -28.156 1 93.56 352 PRO B O 1
ATOM 6438 N N . GLN B 1 353 ? 13.664 -38.594 -27.078 1 95.19 353 GLN B N 1
ATOM 6439 C CA . GLN B 1 353 ? 12.859 -37.875 -28.062 1 95.19 353 GLN B CA 1
ATOM 6440 C C . GLN B 1 353 ? 13.516 -36.531 -28.422 1 95.19 353 GLN B C 1
ATOM 6442 O O . GLN B 1 353 ? 14.023 -35.844 -27.562 1 95.19 353 GLN B O 1
ATOM 6447 N N . VAL B 1 354 ? 13.625 -36.312 -29.734 1 94.88 354 VAL B N 1
ATOM 6448 C CA . VAL B 1 354 ? 14.133 -35.031 -30.219 1 94.88 354 VAL B CA 1
ATOM 6449 C C . VAL B 1 354 ? 13.047 -34.312 -31.016 1 94.88 354 VAL B C 1
ATOM 6451 O O . VAL B 1 354 ? 12.391 -34.906 -31.875 1 94.88 354 VAL B O 1
ATOM 6454 N N . THR B 1 355 ? 12.82 -33.031 -30.688 1 94.69 355 THR B N 1
ATOM 6455 C CA . THR B 1 355 ? 11.844 -32.25 -31.406 1 94.69 355 THR B CA 1
ATOM 6456 C C . THR B 1 355 ? 12.469 -30.922 -31.875 1 94.69 355 THR B C 1
ATOM 6458 O O . THR B 1 355 ? 13.203 -30.281 -31.125 1 94.69 355 THR B O 1
ATOM 6461 N N . LEU B 1 356 ? 12.266 -30.594 -33.156 1 94.44 356 LEU B N 1
ATOM 6462 C CA . LEU B 1 356 ? 12.734 -29.344 -33.75 1 94.44 356 LEU B CA 1
ATOM 6463 C C . LEU B 1 356 ? 11.625 -28.656 -34.531 1 94.44 356 LEU B C 1
ATOM 6465 O O . LEU B 1 356 ? 11.203 -29.125 -35.562 1 94.44 356 LEU B O 1
ATOM 6469 N N . PRO B 1 357 ? 11.141 -27.578 -34 1 93.38 357 PRO B N 1
ATOM 6470 C CA . PRO B 1 357 ? 10.102 -26.859 -34.781 1 93.38 357 PRO B CA 1
ATOM 6471 C C . PRO B 1 357 ? 10.641 -26.25 -36.062 1 93.38 357 PRO B C 1
ATOM 6473 O O . PRO B 1 357 ? 11.656 -25.547 -36.062 1 93.38 357 PRO B O 1
ATOM 6476 N N . LEU B 1 358 ? 9.992 -26.578 -37.125 1 93.5 358 LEU B N 1
ATOM 6477 C CA . LEU B 1 358 ? 10.336 -25.984 -38.438 1 93.5 358 LEU B CA 1
ATOM 6478 C C . LEU B 1 358 ? 9.398 -24.828 -38.781 1 93.5 358 LEU B C 1
ATOM 6480 O O . LEU B 1 358 ? 9.836 -23.781 -39.25 1 93.5 358 LEU B O 1
ATOM 6484 N N . PHE B 1 359 ? 8.047 -25.109 -38.625 1 93.5 359 PHE B N 1
ATOM 6485 C CA . PHE B 1 359 ? 7.008 -24.094 -38.812 1 93.5 359 PHE B CA 1
ATOM 6486 C C . PHE B 1 359 ? 6.051 -24.078 -37.625 1 93.5 359 PHE B C 1
ATOM 6488 O O . PHE B 1 359 ? 5.391 -25.094 -37.344 1 93.5 359 PHE B O 1
ATOM 6495 N N . ASP B 1 360 ? 6.039 -22.969 -36.938 1 94.44 360 ASP B N 1
ATOM 6496 C CA . ASP B 1 360 ? 5.18 -22.859 -35.781 1 94.44 360 ASP B CA 1
ATOM 6497 C C . ASP B 1 360 ? 4.32 -21.609 -35.844 1 94.44 360 ASP B C 1
ATOM 6499 O O . ASP B 1 360 ? 3.971 -21.031 -34.781 1 94.44 360 ASP B O 1
ATOM 6503 N N . GLY B 1 361 ? 4.062 -21.047 -37.031 1 95.38 361 GLY B N 1
ATOM 6504 C CA . GLY B 1 361 ? 3.209 -19.891 -37.219 1 95.38 361 GLY B CA 1
ATOM 6505 C C . GLY B 1 361 ? 3.818 -18.609 -36.688 1 95.38 361 GLY B C 1
ATOM 6506 O O . GLY B 1 361 ? 3.102 -17.641 -36.406 1 95.38 361 GLY B O 1
ATOM 6507 N N . GLY B 1 362 ? 5.137 -18.578 -36.406 1 96.31 362 GLY B N 1
ATOM 6508 C CA . GLY B 1 362 ? 5.82 -17.391 -35.938 1 96.31 362 GLY B CA 1
ATOM 6509 C C . GLY B 1 362 ? 5.918 -17.328 -34.406 1 96.31 362 GLY B C 1
ATOM 6510 O O . GLY B 1 362 ? 6.336 -16.297 -33.844 1 96.31 362 GLY B O 1
ATOM 6511 N N . ARG B 1 363 ? 5.508 -18.328 -33.719 1 96.44 363 ARG B N 1
ATOM 6512 C CA . ARG B 1 363 ? 5.461 -18.344 -32.25 1 96.44 363 ARG B CA 1
ATOM 6513 C C . ARG B 1 363 ? 6.848 -18.141 -31.656 1 96.44 363 ARG B C 1
ATOM 6515 O O . ARG B 1 363 ? 7.043 -17.266 -30.812 1 96.44 363 ARG B O 1
ATOM 6522 N N . ASN B 1 364 ? 7.957 -18.922 -32.156 1 96.19 364 ASN B N 1
ATOM 6523 C CA . ASN B 1 364 ? 9.297 -18.812 -31.594 1 96.19 364 ASN B CA 1
ATOM 6524 C C . ASN B 1 364 ? 9.914 -17.438 -31.875 1 96.19 364 ASN B C 1
ATOM 6526 O O . ASN B 1 364 ? 10.57 -16.859 -31.016 1 96.19 364 ASN B O 1
ATOM 6530 N N . ARG B 1 365 ? 9.641 -16.953 -33.062 1 96.88 365 ARG B N 1
ATOM 6531 C CA . ARG B 1 365 ? 10.133 -15.633 -33.406 1 96.88 365 ARG B CA 1
ATOM 6532 C C . ARG B 1 365 ? 9.484 -14.562 -32.531 1 96.88 365 ARG B C 1
ATOM 6534 O O . ARG B 1 365 ? 10.164 -13.656 -32.031 1 96.88 365 ARG B O 1
ATOM 6541 N N . ALA B 1 366 ? 8.094 -14.656 -32.312 1 97.38 366 ALA B N 1
ATOM 6542 C CA . ALA B 1 366 ? 7.375 -13.703 -31.484 1 97.38 366 ALA B CA 1
ATOM 6543 C C . ALA B 1 366 ? 7.859 -13.758 -30.047 1 97.38 366 ALA B C 1
ATOM 6545 O O . ALA B 1 366 ? 7.996 -12.727 -29.391 1 97.38 366 ALA B O 1
ATOM 6546 N N . ASN B 1 367 ? 8.141 -14.938 -29.562 1 97.56 367 ASN B N 1
ATOM 6547 C CA . ASN B 1 367 ? 8.648 -15.094 -28.203 1 97.56 367 ASN B CA 1
ATOM 6548 C C . ASN B 1 367 ? 10.047 -14.484 -28.062 1 97.56 367 ASN B C 1
ATOM 6550 O O . ASN B 1 367 ? 10.359 -13.875 -27.031 1 97.56 367 ASN B O 1
ATOM 6554 N N . LEU B 1 368 ? 10.93 -14.703 -29.016 1 97.62 368 LEU B N 1
ATOM 6555 C CA . LEU B 1 368 ? 12.25 -14.086 -28.984 1 97.62 368 LEU B CA 1
ATOM 6556 C C . LEU B 1 368 ? 12.141 -12.562 -29.016 1 97.62 368 LEU B C 1
ATOM 6558 O O . LEU B 1 368 ? 12.805 -11.875 -28.25 1 97.62 368 LEU B O 1
ATOM 6562 N N . ASP B 1 369 ? 11.203 -12.07 -29.875 1 97.88 369 ASP B N 1
ATOM 6563 C CA . ASP B 1 369 ? 10.969 -10.633 -29.906 1 97.88 369 ASP B CA 1
ATOM 6564 C C . ASP B 1 369 ? 10.508 -10.109 -28.547 1 97.88 369 ASP B C 1
ATOM 6566 O O . ASP B 1 369 ? 10.969 -9.062 -28.094 1 97.88 369 ASP B O 1
ATOM 6570 N N . LEU B 1 370 ? 9.594 -10.82 -27.906 1 98 370 LEU B N 1
ATOM 6571 C CA . LEU B 1 370 ? 9.102 -10.445 -26.578 1 98 370 LEU B CA 1
ATOM 6572 C C . LEU B 1 370 ? 10.242 -10.391 -25.562 1 98 370 LEU B C 1
ATOM 6574 O O . LEU B 1 370 ? 10.328 -9.445 -24.781 1 98 370 LEU B O 1
ATOM 6578 N N . ALA B 1 371 ? 11.102 -11.406 -25.609 1 98.06 371 ALA B N 1
ATOM 6579 C CA . ALA B 1 371 ? 12.227 -11.445 -24.688 1 98.06 371 ALA B CA 1
ATOM 6580 C C . ALA B 1 371 ? 13.156 -10.25 -24.891 1 98.06 371 ALA B C 1
ATOM 6582 O O . ALA B 1 371 ? 13.625 -9.641 -23.938 1 98.06 371 ALA B O 1
ATOM 6583 N N . VAL B 1 372 ? 13.406 -9.938 -26.109 1 98.06 372 VAL B N 1
ATOM 6584 C CA . VAL B 1 372 ? 14.266 -8.805 -26.438 1 98.06 372 VAL B CA 1
ATOM 6585 C C . VAL B 1 372 ? 13.617 -7.512 -25.969 1 98.06 372 VAL B C 1
ATOM 6587 O O . VAL B 1 372 ? 14.273 -6.652 -25.375 1 98.06 372 VAL B O 1
ATOM 6590 N N . LEU B 1 373 ? 12.227 -7.363 -26.25 1 98.06 373 LEU B N 1
ATOM 6591 C CA . LEU B 1 373 ? 11.5 -6.176 -25.812 1 98.06 373 LEU B CA 1
ATOM 6592 C C . LEU B 1 373 ? 11.539 -6.043 -24.281 1 98.06 373 LEU B C 1
ATOM 6594 O O . LEU B 1 373 ? 11.695 -4.938 -23.766 1 98.06 373 LEU B O 1
ATOM 6598 N N . ARG B 1 374 ? 11.469 -7.098 -23.609 1 98.25 374 ARG B N 1
ATOM 6599 C CA . ARG B 1 374 ? 11.516 -7.074 -22.141 1 98.25 374 ARG B CA 1
ATOM 6600 C C . ARG B 1 374 ? 12.898 -6.672 -21.641 1 98.25 374 ARG B C 1
ATOM 6602 O O . ARG B 1 374 ? 13.023 -6.008 -20.625 1 98.25 374 ARG B O 1
ATOM 6609 N N . LYS B 1 375 ? 13.969 -7.07 -22.312 1 97.81 375 LYS B N 1
ATOM 6610 C CA . LYS B 1 375 ? 15.312 -6.598 -21.984 1 97.81 375 LYS B CA 1
ATOM 6611 C C . LYS B 1 375 ? 15.43 -5.09 -22.188 1 97.81 375 LYS B C 1
ATOM 6613 O O . LYS B 1 375 ? 15.969 -4.375 -21.344 1 97.81 375 LYS B O 1
ATOM 6618 N N . ASP B 1 376 ? 14.875 -4.629 -23.312 1 97.75 376 ASP B N 1
ATOM 6619 C CA . ASP B 1 376 ? 14.906 -3.195 -23.578 1 97.75 376 ASP B CA 1
ATOM 6620 C C . ASP B 1 376 ? 14.141 -2.414 -22.516 1 97.75 376 ASP B C 1
ATOM 6622 O O . ASP B 1 376 ? 14.57 -1.338 -22.094 1 97.75 376 ASP B O 1
ATOM 6626 N N . MET B 1 377 ? 13.016 -2.967 -22.109 1 98.25 377 MET B N 1
ATOM 6627 C CA . MET B 1 377 ? 12.258 -2.361 -21.016 1 98.25 377 MET B CA 1
ATOM 6628 C C . MET B 1 377 ? 13.094 -2.307 -19.734 1 98.25 377 MET B C 1
ATOM 6630 O O . MET B 1 377 ? 13.062 -1.313 -19.016 1 98.25 377 MET B O 1
ATOM 6634 N N . ALA B 1 378 ? 13.836 -3.375 -19.531 1 97.94 378 ALA B N 1
ATOM 6635 C CA . ALA B 1 378 ? 14.68 -3.428 -18.344 1 97.94 378 ALA B CA 1
ATOM 6636 C C . ALA B 1 378 ? 15.805 -2.4 -18.422 1 97.94 378 ALA B C 1
ATOM 6638 O O . ALA B 1 378 ? 16.203 -1.828 -17.406 1 97.94 378 ALA B O 1
ATOM 6639 N N . VAL B 1 379 ? 16.344 -2.17 -19.609 1 97.56 379 VAL B N 1
ATOM 6640 C CA . VAL B 1 379 ? 17.344 -1.131 -19.797 1 97.56 379 VAL B CA 1
ATOM 6641 C C . VAL B 1 379 ? 16.75 0.232 -19.453 1 97.56 379 VAL B C 1
ATOM 6643 O O . VAL B 1 379 ? 17.359 1.005 -18.703 1 97.56 379 VAL B O 1
ATOM 6646 N N . ALA B 1 380 ? 15.539 0.514 -19.969 1 98.12 380 ALA B N 1
ATOM 6647 C CA . ALA B 1 380 ? 14.867 1.778 -19.672 1 98.12 380 ALA B CA 1
ATOM 6648 C C . ALA B 1 380 ? 14.594 1.927 -18.188 1 98.12 380 ALA B C 1
ATOM 6650 O O . ALA B 1 380 ? 14.758 3.012 -17.625 1 98.12 380 ALA B O 1
ATOM 6651 N N . ALA B 1 381 ? 14.195 0.839 -17.578 1 98.06 381 ALA B N 1
ATOM 6652 C CA . ALA B 1 381 ? 13.938 0.861 -16.156 1 98.06 381 ALA B CA 1
ATOM 6653 C C . ALA B 1 381 ? 15.211 1.122 -15.359 1 98.06 381 ALA B C 1
ATOM 6655 O O . ALA B 1 381 ? 15.195 1.836 -14.352 1 98.06 381 ALA B O 1
ATOM 6656 N N . TYR B 1 382 ? 16.328 0.515 -15.789 1 97.25 382 TYR B N 1
ATOM 6657 C CA . TYR B 1 382 ? 17.625 0.731 -15.164 1 97.25 382 TYR B CA 1
ATOM 6658 C C . TYR B 1 382 ? 18.047 2.193 -15.273 1 97.25 382 TYR B C 1
ATOM 6660 O O . TYR B 1 382 ? 18.438 2.809 -14.273 1 97.25 382 TYR B O 1
ATOM 6668 N N . GLU B 1 383 ? 17.875 2.768 -16.391 1 97.5 383 GLU B N 1
ATOM 6669 C CA . GLU B 1 383 ? 18.203 4.172 -16.609 1 97.5 383 GLU B CA 1
ATOM 6670 C C . GLU B 1 383 ? 17.297 5.086 -15.797 1 97.5 383 GLU B C 1
ATOM 6672 O O . GLU B 1 383 ? 17.766 6.07 -15.211 1 97.5 383 GLU B O 1
ATOM 6677 N N . GLN B 1 384 ? 16.047 4.777 -15.734 1 97.88 384 GLN B N 1
ATOM 6678 C CA . GLN B 1 384 ? 15.102 5.551 -14.945 1 97.88 384 GLN B CA 1
ATOM 6679 C C . GLN B 1 384 ? 15.469 5.527 -13.461 1 97.88 384 GLN B C 1
ATOM 6681 O O . GLN B 1 384 ? 15.367 6.547 -12.781 1 97.88 384 GLN B O 1
ATOM 6686 N N . ALA B 1 385 ? 15.844 4.359 -13 1 97.62 385 ALA B N 1
ATOM 6687 C CA . ALA B 1 385 ? 16.25 4.242 -11.602 1 97.62 385 ALA B CA 1
ATOM 6688 C C . ALA B 1 385 ? 17.422 5.168 -11.281 1 97.62 385 ALA B C 1
ATOM 6690 O O . ALA B 1 385 ? 17.453 5.809 -10.234 1 97.62 385 ALA B O 1
ATOM 6691 N N . ILE B 1 386 ? 18.312 5.25 -12.188 1 96.75 386 ILE B N 1
ATOM 6692 C CA . ILE B 1 386 ? 19.484 6.105 -12.023 1 96.75 386 ILE B CA 1
ATOM 6693 C C . ILE B 1 386 ? 19.062 7.574 -12.008 1 96.75 386 ILE B C 1
ATOM 6695 O O . ILE B 1 386 ? 19.453 8.336 -11.133 1 96.75 386 ILE B O 1
ATOM 6699 N N . GLN B 1 387 ? 18.219 7.984 -12.953 1 97.62 387 GLN B N 1
ATOM 6700 C CA . GLN B 1 387 ? 17.766 9.367 -13.047 1 97.62 387 GLN B CA 1
ATOM 6701 C C . GLN B 1 387 ? 16.953 9.75 -11.82 1 97.62 387 GLN B C 1
ATOM 6703 O O . GLN B 1 387 ? 17.078 10.867 -11.312 1 97.62 387 GLN B O 1
ATOM 6708 N N . THR B 1 388 ? 16.141 8.828 -11.445 1 97.88 388 THR B N 1
ATOM 6709 C CA . THR B 1 388 ? 15.336 9.078 -10.258 1 97.88 388 THR B CA 1
ATOM 6710 C C . THR B 1 388 ? 16.219 9.25 -9.023 1 97.88 388 THR B C 1
ATOM 6712 O O . THR B 1 388 ? 16 10.164 -8.227 1 97.88 388 THR B O 1
ATOM 6715 N N . ALA B 1 389 ? 17.188 8.375 -8.898 1 96.12 389 ALA B N 1
ATOM 6716 C CA . ALA B 1 389 ? 18.125 8.484 -7.785 1 96.12 389 ALA B CA 1
ATOM 6717 C C . ALA B 1 389 ? 18.844 9.836 -7.801 1 96.12 389 ALA B C 1
ATOM 6719 O O . ALA B 1 389 ? 19 10.477 -6.762 1 96.12 389 ALA B O 1
ATOM 6720 N N . PHE B 1 390 ? 19.234 10.305 -8.938 1 95.25 390 PHE B N 1
ATOM 6721 C CA . PHE B 1 390 ? 19.891 11.602 -9.094 1 95.25 390 PHE B CA 1
ATOM 6722 C C . PHE B 1 390 ? 18.984 12.727 -8.609 1 95.25 390 PHE B C 1
ATOM 6724 O O . PHE B 1 390 ? 19.422 13.578 -7.824 1 95.25 390 PHE B O 1
ATOM 6731 N N . ARG B 1 391 ? 17.75 12.758 -9.078 1 97 391 ARG B N 1
ATOM 6732 C CA . ARG B 1 391 ? 16.797 13.797 -8.695 1 97 391 ARG B CA 1
ATOM 6733 C C . ARG B 1 391 ? 16.578 13.805 -7.184 1 97 391 ARG B C 1
ATOM 6735 O O . ARG B 1 391 ? 16.547 14.875 -6.562 1 97 391 ARG B O 1
ATOM 6742 N N . GLU B 1 392 ? 16.438 12.625 -6.641 1 96.94 392 GLU B N 1
ATOM 6743 C CA . GLU B 1 392 ? 16.188 12.523 -5.207 1 96.94 392 GLU B CA 1
ATOM 6744 C C . GLU B 1 392 ? 17.328 13.133 -4.402 1 96.94 392 GLU B C 1
ATOM 6746 O O . GLU B 1 392 ? 17.094 13.875 -3.443 1 96.94 392 GLU B O 1
ATOM 6751 N N . VAL B 1 393 ? 18.547 12.828 -4.793 1 94.12 393 VAL B N 1
ATOM 6752 C CA . VAL B 1 393 ? 19.703 13.375 -4.094 1 94.12 393 VAL B CA 1
ATOM 6753 C C . VAL B 1 393 ? 19.797 14.883 -4.332 1 94.12 393 VAL B C 1
ATOM 6755 O O . VAL B 1 393 ? 20 15.656 -3.395 1 94.12 393 VAL B O 1
ATOM 6758 N N . ALA B 1 394 ? 19.578 15.305 -5.559 1 95.69 394 ALA B N 1
ATOM 6759 C CA . ALA B 1 394 ? 19.609 16.734 -5.887 1 95.69 394 ALA B CA 1
ATOM 6760 C C . ALA B 1 394 ? 18.578 17.5 -5.074 1 95.69 394 ALA B C 1
ATOM 6762 O O . ALA B 1 394 ? 18.875 18.578 -4.547 1 95.69 394 ALA B O 1
ATOM 6763 N N . ASP B 1 395 ? 17.406 16.953 -4.965 1 96.94 395 ASP B N 1
ATOM 6764 C CA . ASP B 1 395 ? 16.359 17.578 -4.172 1 96.94 395 ASP B CA 1
ATOM 6765 C C . ASP B 1 395 ? 16.75 17.672 -2.699 1 96.94 395 ASP B C 1
ATOM 6767 O O . ASP B 1 395 ? 16.547 18.703 -2.057 1 96.94 395 ASP B O 1
ATOM 6771 N N . ALA B 1 396 ? 17.297 16.609 -2.207 1 95.25 396 ALA B N 1
ATOM 6772 C CA . ALA B 1 396 ? 17.672 16.578 -0.799 1 95.25 396 ALA B CA 1
ATOM 6773 C C . ALA B 1 396 ? 18.812 17.562 -0.524 1 95.25 396 ALA B C 1
ATOM 6775 O O . ALA B 1 396 ? 18.844 18.203 0.53 1 95.25 396 ALA B O 1
ATOM 6776 N N . LEU B 1 397 ? 19.719 17.672 -1.443 1 93.69 397 LEU B N 1
ATOM 6777 C CA . LEU B 1 397 ? 20.797 18.641 -1.32 1 93.69 397 LEU B CA 1
ATOM 6778 C C . LEU B 1 397 ? 20.266 20.062 -1.316 1 93.69 397 LEU B C 1
ATOM 6780 O O . LEU B 1 397 ? 20.672 20.891 -0.494 1 93.69 397 LEU B O 1
ATOM 6784 N N . ALA B 1 398 ? 19.344 20.328 -2.221 1 96.44 398 ALA B N 1
ATOM 6785 C CA . ALA B 1 398 ? 18.719 21.641 -2.256 1 96.44 398 ALA B CA 1
ATOM 6786 C C . ALA B 1 398 ? 18 21.953 -0.94 1 96.44 398 ALA B C 1
ATOM 6788 O O . ALA B 1 398 ? 18.141 23.047 -0.393 1 96.44 398 ALA B O 1
ATOM 6789 N N . ALA B 1 399 ? 17.359 20.984 -0.461 1 96.69 399 ALA B N 1
ATOM 6790 C CA . ALA B 1 399 ? 16.609 21.172 0.779 1 96.69 399 ALA B CA 1
ATOM 6791 C C . ALA B 1 399 ? 17.547 21.406 1.958 1 96.69 399 ALA B C 1
ATOM 6793 O O . ALA B 1 399 ? 17.359 22.344 2.734 1 96.69 399 ALA B O 1
ATOM 6794 N N . THR B 1 400 ? 18.594 20.594 2.123 1 93.69 400 THR B N 1
ATOM 6795 C CA . THR B 1 400 ? 19.5 20.703 3.26 1 93.69 400 THR B CA 1
ATOM 6796 C C . THR B 1 400 ? 20.25 22.031 3.236 1 93.69 400 THR B C 1
ATOM 6798 O O . THR B 1 400 ? 20.375 22.703 4.27 1 93.69 400 THR B O 1
ATOM 6801 N N . ASP B 1 401 ? 20.594 22.453 2.082 1 93.12 401 ASP B N 1
ATOM 6802 C CA . ASP B 1 401 ? 21.328 23.703 1.931 1 93.12 401 ASP B CA 1
ATOM 6803 C C . ASP B 1 401 ? 20.438 24.906 2.244 1 93.12 401 ASP B C 1
ATOM 6805 O O . ASP B 1 401 ? 20.812 25.75 3.068 1 93.12 401 ASP B O 1
ATOM 6809 N N . THR B 1 402 ? 19.25 24.938 1.641 1 97.12 402 THR B N 1
ATOM 6810 C CA . THR B 1 402 ? 18.391 26.109 1.775 1 97.12 402 THR B CA 1
ATOM 6811 C C . THR B 1 402 ? 17.766 26.156 3.164 1 97.12 402 THR B C 1
ATOM 6813 O O . THR B 1 402 ? 17.578 27.234 3.725 1 97.12 402 THR B O 1
ATOM 6816 N N . LEU B 1 403 ? 17.484 25.031 3.734 1 97 403 LEU B N 1
ATOM 6817 C CA . LEU B 1 403 ? 16.891 25.016 5.07 1 97 403 LEU B CA 1
ATOM 6818 C C . LEU B 1 403 ? 17.906 25.453 6.117 1 97 403 LEU B C 1
ATOM 6820 O O . LEU B 1 403 ? 17.547 26.078 7.117 1 97 403 LEU B O 1
ATOM 6824 N N . ARG B 1 404 ? 19.172 25.125 5.891 1 94.31 404 ARG B N 1
ATOM 6825 C CA . ARG B 1 404 ? 20.219 25.609 6.789 1 94.31 404 ARG B CA 1
ATOM 6826 C C . ARG B 1 404 ? 20.266 27.141 6.809 1 94.31 404 ARG B C 1
ATOM 6828 O O . ARG B 1 404 ? 20.281 27.75 7.879 1 94.31 404 ARG B O 1
ATOM 6835 N N . ARG B 1 405 ? 20.172 27.766 5.633 1 96.5 405 ARG B N 1
ATOM 6836 C CA . ARG B 1 405 ? 20.188 29.219 5.539 1 96.5 405 ARG B CA 1
ATOM 6837 C C . ARG B 1 405 ? 18.875 29.797 6.055 1 96.5 405 ARG B C 1
ATOM 6839 O O . ARG B 1 405 ? 18.875 30.828 6.738 1 96.5 405 ARG B O 1
ATOM 6846 N N . GLU B 1 406 ? 17.875 29.078 5.758 1 97.94 406 GLU B N 1
ATOM 6847 C CA . GLU B 1 406 ? 16.578 29.531 6.246 1 97.94 406 GLU B CA 1
ATOM 6848 C C . GLU B 1 406 ? 16.516 29.5 7.773 1 97.94 406 GLU B C 1
ATOM 6850 O O . GLU B 1 406 ? 15.93 30.391 8.391 1 97.94 406 GLU B O 1
ATOM 6855 N N . GLU B 1 407 ? 17.094 28.516 8.344 1 96.5 407 GLU B N 1
ATOM 6856 C CA . GLU B 1 407 ? 17.125 28.406 9.797 1 96.5 407 GLU B CA 1
ATOM 6857 C C . GLU B 1 407 ? 17.812 29.625 10.422 1 96.5 407 GLU B C 1
ATOM 6859 O O . GLU B 1 407 ? 17.328 30.172 11.414 1 96.5 407 GLU B O 1
ATOM 6864 N N . GLY B 1 408 ? 18.859 30.109 9.797 1 97.19 408 GLY B N 1
ATOM 6865 C CA . GLY B 1 408 ? 19.531 31.312 10.273 1 97.19 408 GLY B CA 1
ATOM 6866 C C . GLY B 1 408 ? 18.656 32.531 10.211 1 97.19 408 GLY B C 1
ATOM 6867 O O . GLY B 1 408 ? 18.625 33.344 11.156 1 97.19 408 GLY B O 1
ATOM 6868 N N . ALA B 1 409 ? 17.906 32.625 9.117 1 98.56 409 ALA B N 1
ATOM 6869 C CA . ALA B 1 409 ? 17 33.781 8.953 1 98.56 409 ALA B CA 1
ATOM 6870 C C . ALA B 1 409 ? 15.859 33.719 9.961 1 98.56 409 ALA B C 1
ATOM 6872 O O . ALA B 1 409 ? 15.492 34.75 10.547 1 98.56 409 ALA B O 1
ATOM 6873 N N . ARG B 1 410 ? 15.375 32.562 10.195 1 98.25 410 ARG B N 1
ATOM 6874 C CA . ARG B 1 410 ? 14.273 32.375 11.133 1 98.25 410 ARG B CA 1
ATOM 6875 C C . ARG B 1 410 ? 14.734 32.625 12.57 1 98.25 410 ARG B C 1
ATOM 6877 O O . ARG B 1 410 ? 13.969 33.125 13.398 1 98.25 410 ARG B O 1
ATOM 6884 N N . LEU B 1 411 ? 15.938 32.219 12.867 1 97.44 411 LEU B N 1
ATOM 6885 C CA . LEU B 1 411 ? 16.5 32.469 14.188 1 97.44 411 LEU B CA 1
ATOM 6886 C C . LEU B 1 411 ? 16.594 33.969 14.445 1 97.44 411 LEU B C 1
ATOM 6888 O O . LEU B 1 411 ? 16.188 34.469 15.508 1 97.44 411 LEU B O 1
ATOM 6892 N N . ALA B 1 412 ? 17.047 34.719 13.43 1 98.19 412 ALA B N 1
ATOM 6893 C CA . ALA B 1 412 ? 17.141 36.188 13.547 1 98.19 412 ALA B CA 1
ATOM 6894 C C . ALA B 1 412 ? 15.758 36.812 13.742 1 98.19 412 ALA B C 1
ATOM 6896 O O . ALA B 1 412 ? 15.586 37.719 14.57 1 98.19 412 ALA B O 1
ATOM 6897 N N . LEU B 1 413 ? 14.836 36.281 12.992 1 98.31 413 LEU B N 1
ATOM 6898 C CA . LEU B 1 413 ? 13.469 36.781 13.086 1 98.31 413 LEU B CA 1
ATOM 6899 C C . LEU B 1 413 ? 12.875 36.469 14.461 1 98.31 413 LEU B C 1
ATOM 6901 O O . LEU B 1 413 ? 12.203 37.312 15.055 1 98.31 413 LEU B O 1
ATOM 6905 N N . ARG B 1 414 ? 13.078 35.281 14.992 1 97.75 414 ARG B N 1
ATOM 6906 C CA . ARG B 1 414 ? 12.617 34.906 16.328 1 97.75 414 ARG B CA 1
ATOM 6907 C C . ARG B 1 414 ? 13.203 35.844 17.391 1 97.75 414 ARG B C 1
ATOM 6909 O O . ARG B 1 414 ? 12.469 36.375 18.234 1 97.75 414 ARG B O 1
ATOM 6916 N N . ASP B 1 415 ? 14.469 36.188 17.328 1 97.81 415 ASP B N 1
ATOM 6917 C CA . ASP B 1 415 ? 15.141 37 18.312 1 97.81 415 ASP B CA 1
ATOM 6918 C C . ASP B 1 415 ? 14.641 38.469 18.234 1 97.81 415 ASP B C 1
ATOM 6920 O O . ASP B 1 415 ? 14.391 39.094 19.266 1 97.81 415 ASP B O 1
ATOM 6924 N N . SER B 1 416 ? 14.484 38.875 16.969 1 98.31 416 SER B N 1
ATOM 6925 C CA . SER B 1 416 ? 13.969 40.219 16.797 1 98.31 416 SER B CA 1
ATOM 6926 C C . SER B 1 416 ? 12.547 40.344 17.328 1 98.31 416 SER B C 1
ATOM 6928 O O . SER B 1 416 ? 12.203 41.344 17.969 1 98.31 416 SER B O 1
ATOM 6930 N N . SER B 1 417 ? 11.75 39.375 17.109 1 98.19 417 SER B N 1
ATOM 6931 C CA . SER B 1 417 ? 10.367 39.375 17.562 1 98.19 417 SER B CA 1
ATOM 6932 C C . SER B 1 417 ? 10.281 39.312 19.094 1 98.19 417 SER B C 1
ATOM 6934 O O . SER B 1 417 ? 9.406 39.906 19.703 1 98.19 417 SER B O 1
ATOM 6936 N N . ARG B 1 418 ? 11.156 38.594 19.719 1 96.88 418 ARG B N 1
ATOM 6937 C CA . ARG B 1 418 ? 11.227 38.531 21.188 1 96.88 418 ARG B CA 1
ATOM 6938 C C . ARG B 1 418 ? 11.586 39.875 21.781 1 96.88 418 ARG B C 1
ATOM 6940 O O . ARG B 1 418 ? 10.984 40.312 22.766 1 96.88 418 ARG B O 1
ATOM 6947 N N . GLU B 1 419 ? 12.547 40.531 21.156 1 97.69 419 GLU B N 1
ATOM 6948 C CA . GLU B 1 419 ? 12.945 41.844 21.609 1 97.69 419 GLU B CA 1
ATOM 6949 C C . GLU B 1 419 ? 11.836 42.875 21.406 1 97.69 419 GLU B C 1
ATOM 6951 O O . GLU B 1 419 ? 11.57 43.719 22.266 1 97.69 419 GLU B O 1
ATOM 6956 N N . SER B 1 420 ? 11.211 42.75 20.234 1 97.94 420 SER B N 1
ATOM 6957 C CA . SER B 1 420 ? 10.07 43.625 19.969 1 97.94 420 SER B CA 1
ATOM 6958 C C . SER B 1 420 ? 8.969 43.438 21 1 97.94 420 SER B C 1
ATOM 6960 O O . SER B 1 420 ? 8.359 44.406 21.453 1 97.94 420 SER B O 1
ATOM 6962 N N . LEU B 1 421 ? 8.695 42.25 21.422 1 96.81 421 LEU B N 1
ATOM 6963 C CA . LEU B 1 421 ? 7.684 41.969 22.438 1 96.81 421 LEU B CA 1
ATOM 6964 C C . LEU B 1 421 ? 8.07 42.562 23.781 1 96.81 421 LEU B C 1
ATOM 6966 O O . LEU B 1 421 ? 7.246 43.188 24.453 1 96.81 421 LEU B O 1
ATOM 6970 N N . ARG B 1 422 ? 9.32 42.438 24.172 1 96.44 422 ARG B N 1
ATOM 6971 C CA . ARG B 1 422 ? 9.82 43 25.438 1 96.44 422 ARG B CA 1
ATOM 6972 C C . ARG B 1 422 ? 9.633 44.5 25.469 1 96.44 422 ARG B C 1
ATOM 6974 O O . ARG B 1 422 ? 9.125 45.062 26.453 1 96.44 422 ARG B O 1
ATOM 6981 N N . LEU B 1 423 ? 9.938 45.219 24.359 1 97.12 423 LEU B N 1
ATOM 6982 C CA . LEU B 1 423 ? 9.844 46.656 24.281 1 97.12 423 LEU B CA 1
ATOM 6983 C C . LEU B 1 423 ? 8.383 47.125 24.25 1 97.12 423 LEU B C 1
ATOM 6985 O O . LEU B 1 423 ? 8.008 48.094 24.922 1 97.12 423 LEU B O 1
ATOM 6989 N N . ALA B 1 424 ? 7.645 46.344 23.469 1 95.62 424 ALA B N 1
ATOM 6990 C CA . ALA B 1 424 ? 6.23 46.688 23.375 1 95.62 424 ALA B CA 1
ATOM 6991 C C . ALA B 1 424 ? 5.531 46.531 24.719 1 95.62 424 ALA B C 1
ATOM 6993 O O . ALA B 1 424 ? 4.688 47.344 25.078 1 95.62 424 ALA B O 1
ATOM 6994 N N . GLN B 1 425 ? 5.855 45.531 25.469 1 92.5 425 GLN B N 1
ATOM 6995 C CA . GLN B 1 425 ? 5.289 45.312 26.797 1 92.5 425 GLN B CA 1
ATOM 6996 C C . GLN B 1 425 ? 5.664 46.438 27.75 1 92.5 425 GLN B C 1
ATOM 6998 O O . GLN B 1 425 ? 4.805 46.969 28.453 1 92.5 425 GLN B O 1
ATOM 7003 N N . ALA B 1 426 ? 6.898 46.875 27.719 1 94.38 426 ALA B N 1
ATOM 7004 C CA . ALA B 1 426 ? 7.379 47.969 28.578 1 94.38 426 ALA B CA 1
ATOM 7005 C C . ALA B 1 426 ? 6.684 49.281 28.266 1 94.38 426 ALA B C 1
ATOM 7007 O O . ALA B 1 426 ? 6.277 50 29.188 1 94.38 426 ALA B O 1
ATOM 7008 N N . ARG B 1 427 ? 6.523 49.5 27.016 1 94.25 427 ARG B N 1
ATOM 7009 C CA . ARG B 1 427 ? 5.902 50.781 26.609 1 94.25 427 ARG B CA 1
ATOM 7010 C C . ARG B 1 427 ? 4.414 50.781 26.953 1 94.25 427 ARG B C 1
ATOM 7012 O O . ARG B 1 427 ? 3.871 51.812 27.344 1 94.25 427 ARG B O 1
ATOM 7019 N N . TYR B 1 428 ? 3.832 49.656 26.766 1 90.19 428 TYR B N 1
ATOM 7020 C CA . TYR B 1 428 ? 2.418 49.562 27.109 1 90.19 428 TYR B CA 1
ATOM 7021 C C . TYR B 1 428 ? 2.211 49.719 28.609 1 90.19 428 TYR B C 1
ATOM 7023 O O . TYR B 1 428 ? 1.322 50.469 29.047 1 90.19 428 TYR B O 1
ATOM 7031 N N . GLN B 1 429 ? 3.062 49.125 29.438 1 87.25 429 GLN B N 1
ATOM 7032 C CA . GLN B 1 429 ? 2.963 49.156 30.891 1 87.25 429 GLN B CA 1
ATOM 7033 C C . GLN B 1 429 ? 3.248 50.562 31.406 1 87.25 429 GLN B C 1
ATOM 7035 O O . GLN B 1 429 ? 2.674 51 32.406 1 87.25 429 GLN B O 1
ATOM 7040 N N . ALA B 1 430 ? 4.02 51.312 30.656 1 89.56 430 ALA B N 1
ATOM 7041 C CA . ALA B 1 430 ? 4.367 52.688 31.031 1 89.56 430 ALA B CA 1
ATOM 7042 C C . ALA B 1 430 ? 3.312 53.656 30.531 1 89.56 430 ALA B C 1
ATOM 7044 O O . ALA B 1 430 ? 3.375 54.875 30.844 1 89.56 430 ALA B O 1
ATOM 7045 N N . GLY B 1 431 ? 2.387 53.188 29.75 1 85.62 431 GLY B N 1
ATOM 7046 C CA . GLY B 1 431 ? 1.32 54.031 29.25 1 85.62 431 GLY B CA 1
ATOM 7047 C C . GLY B 1 431 ? 1.724 54.844 28.047 1 85.62 431 GLY B C 1
ATOM 7048 O O . GLY B 1 431 ? 1.032 55.812 27.656 1 85.62 431 GLY B O 1
ATOM 7049 N N . VAL B 1 432 ? 2.732 54.469 27.406 1 88.69 432 VAL B N 1
ATOM 7050 C CA . VAL B 1 432 ? 3.281 55.219 26.281 1 88.69 432 VAL B CA 1
ATOM 7051 C C . VAL B 1 432 ? 2.596 54.812 25 1 88.69 432 VAL B C 1
ATOM 7053 O O . VAL B 1 432 ? 2.314 55.625 24.125 1 88.69 432 VAL B O 1
ATOM 7056 N N . ASP B 1 433 ? 2.395 53.5 24.781 1 87 433 ASP B N 1
ATOM 7057 C CA . ASP B 1 433 ? 1.804 52.969 23.547 1 87 433 ASP B CA 1
ATOM 7058 C C . ASP B 1 433 ? 0.437 52.344 23.828 1 87 433 ASP B C 1
ATOM 7060 O O . ASP B 1 433 ? 0.136 51.969 24.969 1 87 433 ASP B O 1
ATOM 7064 N N . ASP B 1 434 ? -0.297 52.281 22.719 1 82 434 ASP B N 1
ATOM 7065 C CA . ASP B 1 434 ? -1.591 51.625 22.812 1 82 434 ASP B CA 1
ATOM 7066 C C . ASP B 1 434 ? -1.423 50.094 22.875 1 82 434 ASP B C 1
ATOM 7068 O O . ASP B 1 434 ? -0.336 49.594 22.609 1 82 434 ASP B O 1
ATOM 7072 N N . HIS B 1 435 ? -2.523 49.5 23.297 1 86.06 435 HIS B N 1
ATOM 7073 C CA . HIS B 1 435 ? -2.525 48.062 23.531 1 86.06 435 HIS B CA 1
ATOM 7074 C C . HIS B 1 435 ? -2.355 47.281 22.219 1 86.06 435 HIS B C 1
ATOM 7076 O O . HIS B 1 435 ? -1.879 46.156 22.203 1 86.06 435 HIS B O 1
ATOM 7082 N N . LEU B 1 436 ? -2.684 47.875 21.109 1 85.94 436 LEU B N 1
ATOM 7083 C CA . LEU B 1 436 ? -2.643 47.219 19.812 1 85.94 436 LEU B CA 1
ATOM 7084 C C . LEU B 1 436 ? -1.215 46.812 19.453 1 85.94 436 LEU B C 1
ATOM 7086 O O . LEU B 1 436 ? -0.986 45.719 18.922 1 85.94 436 LEU B O 1
ATOM 7090 N N . ARG B 1 437 ? -0.302 47.719 19.719 1 90.5 437 ARG B N 1
ATOM 7091 C CA . ARG B 1 437 ? 1.1 47.406 19.422 1 90.5 437 ARG B CA 1
ATOM 7092 C C . ARG B 1 437 ? 1.598 46.25 20.25 1 90.5 437 ARG B C 1
ATOM 7094 O O . ARG B 1 437 ? 2.336 45.375 19.75 1 90.5 437 ARG B O 1
ATOM 7101 N N . TYR B 1 438 ? 1.229 46.125 21.484 1 90.44 438 TYR B N 1
ATOM 7102 C CA . TYR B 1 438 ? 1.572 45.031 22.375 1 90.44 438 TYR B CA 1
ATOM 7103 C C . TYR B 1 438 ? 0.949 43.719 21.875 1 90.44 438 TYR B C 1
ATOM 7105 O O . TYR B 1 438 ? 1.626 42.688 21.797 1 90.44 438 TYR B O 1
ATOM 7113 N N . LEU B 1 439 ? -0.294 43.844 21.453 1 88.25 439 LEU B N 1
ATOM 7114 C CA . LEU B 1 439 ? -1.012 42.688 20.922 1 88.25 439 LEU B CA 1
ATOM 7115 C C . LEU B 1 439 ? -0.311 42.125 19.688 1 88.25 439 LEU B C 1
ATOM 7117 O O . LEU B 1 439 ? -0.109 40.938 19.562 1 88.25 439 LEU B O 1
ATOM 7121 N N . ASP B 1 440 ? 0.035 42.906 18.812 1 92.12 440 ASP B N 1
ATOM 7122 C CA . ASP B 1 440 ? 0.711 42.531 17.578 1 92.12 440 ASP B CA 1
ATOM 7123 C C . ASP B 1 440 ? 2.059 41.875 17.859 1 92.12 440 ASP B C 1
ATOM 7125 O O . ASP B 1 440 ? 2.406 40.875 17.25 1 92.12 440 ASP B O 1
ATOM 7129 N N . ALA B 1 441 ? 2.75 42.5 18.797 1 94.81 441 ALA B N 1
ATOM 7130 C CA . ALA B 1 441 ? 4.047 41.969 19.188 1 94.81 441 ALA B CA 1
ATOM 7131 C C . ALA B 1 441 ? 3.898 40.562 19.766 1 94.81 441 ALA B C 1
ATOM 7133 O O . ALA B 1 441 ? 4.719 39.656 19.484 1 94.81 441 ALA B O 1
ATOM 7134 N N . GLN B 1 442 ? 2.852 40.344 20.531 1 93 442 GLN B N 1
ATOM 7135 C CA . GLN B 1 442 ? 2.57 39.031 21.109 1 93 442 GLN B CA 1
ATOM 7136 C C . GLN B 1 442 ? 2.291 38 20.016 1 93 442 GLN B C 1
ATOM 7138 O O . GLN B 1 442 ? 2.861 36.906 20.031 1 93 442 GLN B O 1
ATOM 7143 N N . ARG B 1 443 ? 1.517 38.312 19.125 1 93.25 443 ARG B N 1
ATOM 7144 C CA . ARG B 1 443 ? 1.16 37.406 18.031 1 93.25 443 ARG B CA 1
ATOM 7145 C C . ARG B 1 443 ? 2.379 37.062 17.188 1 93.25 443 ARG B C 1
ATOM 7147 O O . ARG B 1 443 ? 2.609 35.906 16.859 1 93.25 443 ARG B O 1
ATOM 7154 N N . ASN B 1 444 ? 3.102 38.094 16.891 1 96 444 ASN B N 1
ATOM 7155 C CA . ASN B 1 444 ? 4.277 37.906 16.047 1 96 444 ASN B CA 1
ATOM 7156 C C . ASN B 1 444 ? 5.336 37.062 16.734 1 96 444 ASN B C 1
ATOM 7158 O O . ASN B 1 444 ? 5.969 36.219 16.109 1 96 444 ASN B O 1
ATOM 7162 N N . ALA B 1 445 ? 5.531 37.281 18.047 1 96.69 445 ALA B N 1
ATOM 7163 C CA . ALA B 1 445 ? 6.523 36.531 18.781 1 96.69 445 ALA B CA 1
ATOM 7164 C C . ALA B 1 445 ? 6.184 35.031 18.766 1 96.69 445 ALA B C 1
ATOM 7166 O O . ALA B 1 445 ? 7.051 34.188 18.5 1 96.69 445 ALA B O 1
ATOM 7167 N N . PHE B 1 446 ? 4.961 34.688 18.953 1 96.12 446 PHE B N 1
ATOM 7168 C CA . PHE B 1 446 ? 4.531 33.281 18.953 1 96.12 446 PHE B CA 1
ATOM 7169 C C . PHE B 1 446 ? 4.672 32.688 17.547 1 96.12 446 PHE B C 1
ATOM 7171 O O . PHE B 1 446 ? 5.199 31.578 17.391 1 96.12 446 PHE B O 1
ATOM 7178 N N . ALA B 1 447 ? 4.191 33.375 16.547 1 97.06 447 ALA B N 1
ATOM 7179 C CA . ALA B 1 447 ? 4.215 32.906 15.172 1 97.06 447 ALA B CA 1
ATOM 7180 C C . ALA B 1 447 ? 5.645 32.625 14.711 1 97.06 447 ALA B C 1
ATOM 7182 O O . ALA B 1 447 ? 5.922 31.594 14.078 1 97.06 447 ALA B O 1
ATOM 7183 N N . ASN B 1 448 ? 6.496 33.562 15.07 1 98.06 448 ASN B N 1
ATOM 7184 C CA . ASN B 1 448 ? 7.871 33.438 14.594 1 98.06 448 ASN B CA 1
ATOM 7185 C C . ASN B 1 448 ? 8.648 32.375 15.359 1 98.06 448 ASN B C 1
ATOM 7187 O O . ASN B 1 448 ? 9.508 31.703 14.797 1 98.06 448 ASN B O 1
ATOM 7191 N N . GLU B 1 449 ? 8.391 32.25 16.625 1 97.12 449 GLU B N 1
ATOM 7192 C CA . GLU B 1 449 ? 8.992 31.141 17.375 1 97.12 449 GLU B CA 1
ATOM 7193 C C . GLU B 1 449 ? 8.516 29.797 16.875 1 97.12 449 GLU B C 1
ATOM 7195 O O . GLU B 1 449 ? 9.305 28.859 16.75 1 97.12 449 GLU B O 1
ATOM 7200 N N . SER B 1 450 ? 7.258 29.656 16.578 1 97.5 450 SER B N 1
ATOM 7201 C CA . SER B 1 450 ? 6.695 28.438 16 1 97.5 450 SER B CA 1
ATOM 7202 C C . SER B 1 450 ? 7.336 28.109 14.656 1 97.5 450 SER B C 1
ATOM 7204 O O . SER B 1 450 ? 7.703 26.969 14.398 1 97.5 450 SER B O 1
ATOM 7206 N N . ALA B 1 451 ? 7.488 29.125 13.852 1 97.81 451 ALA B N 1
ATOM 7207 C CA . ALA B 1 451 ? 8.086 28.938 12.531 1 97.81 451 ALA B CA 1
ATOM 7208 C C . ALA B 1 451 ? 9.539 28.484 12.648 1 97.81 451 ALA B C 1
ATOM 7210 O O . ALA B 1 451 ? 10.016 27.703 11.828 1 97.81 451 ALA B O 1
ATOM 7211 N N . TYR B 1 452 ? 10.227 29.031 13.656 1 97 452 TYR B N 1
ATOM 7212 C CA . TYR B 1 452 ? 11.602 28.609 13.898 1 97 452 TYR B CA 1
ATOM 7213 C C . TYR B 1 452 ? 11.664 27.141 14.25 1 97 452 TYR B C 1
ATOM 7215 O O . TYR B 1 452 ? 12.461 26.391 13.68 1 97 452 TYR B O 1
ATOM 7223 N N . ILE B 1 453 ? 10.805 26.672 15.109 1 96.5 453 ILE B N 1
ATOM 7224 C CA . ILE B 1 453 ? 10.75 25.266 15.5 1 96.5 453 ILE B CA 1
ATOM 7225 C C . ILE B 1 453 ? 10.453 24.391 14.273 1 96.5 453 ILE B C 1
ATOM 7227 O O . ILE B 1 453 ? 11.078 23.359 14.078 1 96.5 453 ILE B O 1
ATOM 7231 N N . ASP B 1 454 ? 9.562 24.844 13.422 1 97.19 454 ASP B N 1
ATOM 7232 C CA . ASP B 1 454 ? 9.188 24.125 12.211 1 97.19 454 ASP B CA 1
ATOM 7233 C C . ASP B 1 454 ? 10.367 23.984 11.258 1 97.19 454 ASP B C 1
ATOM 7235 O O . ASP B 1 454 ? 10.617 22.922 10.711 1 97.19 454 ASP B O 1
ATOM 7239 N N . THR B 1 455 ? 11.055 25.078 11.125 1 97.5 455 THR B N 1
ATOM 7240 C CA . THR B 1 455 ? 12.172 25.094 10.195 1 97.5 455 THR B CA 1
ATOM 7241 C C . THR B 1 455 ? 13.305 24.188 10.695 1 97.5 455 THR B C 1
ATOM 7243 O O . THR B 1 455 ? 13.914 23.453 9.914 1 97.5 455 THR B O 1
ATOM 7246 N N . VAL B 1 456 ? 13.602 24.25 11.977 1 95.44 456 VAL B N 1
ATOM 7247 C CA . VAL B 1 456 ? 14.617 23.375 12.57 1 95.44 456 VAL B CA 1
ATOM 7248 C C . VAL B 1 456 ? 14.242 21.922 12.352 1 95.44 456 VAL B C 1
ATOM 7250 O O . VAL B 1 456 ? 15.086 21.109 11.969 1 95.44 456 VAL B O 1
ATOM 7253 N N . THR B 1 457 ? 13 21.562 12.578 1 96 457 THR B N 1
ATOM 7254 C CA . THR B 1 457 ? 12.508 20.203 12.383 1 96 457 THR B CA 1
ATOM 7255 C C . THR B 1 457 ? 12.641 19.781 10.922 1 96 457 THR B C 1
ATOM 7257 O O . THR B 1 457 ? 13.117 18.688 10.617 1 96 457 THR B O 1
ATOM 7260 N N . GLN B 1 458 ? 12.273 20.703 10.008 1 97.38 458 GLN B N 1
ATOM 7261 C CA . GLN B 1 458 ? 12.344 20.422 8.578 1 97.38 458 GLN B CA 1
ATOM 7262 C C . GLN B 1 458 ? 13.781 20.172 8.141 1 97.38 458 GLN B C 1
ATOM 7264 O O . GLN B 1 458 ? 14.039 19.328 7.285 1 97.38 458 GLN B O 1
ATOM 7269 N N . ARG B 1 459 ? 14.688 20.938 8.672 1 95.56 459 ARG B N 1
ATOM 7270 C CA . ARG B 1 459 ? 16.094 20.75 8.328 1 95.56 459 ARG B CA 1
ATOM 7271 C C . ARG B 1 459 ? 16.578 19.359 8.742 1 95.56 459 ARG B C 1
ATOM 7273 O O . ARG B 1 459 ? 17.25 18.672 7.965 1 95.56 459 ARG B O 1
ATOM 7280 N N . GLN B 1 460 ? 16.219 18.969 9.938 1 94.81 460 GLN B N 1
ATOM 7281 C CA . GLN B 1 460 ? 16.625 17.656 10.414 1 94.81 460 GLN B CA 1
ATOM 7282 C C . GLN B 1 460 ? 15.992 16.547 9.57 1 94.81 460 GLN B C 1
ATOM 7284 O O . GLN B 1 460 ? 16.641 15.539 9.266 1 94.81 460 GLN B O 1
ATOM 7289 N N . LEU B 1 461 ? 14.719 16.734 9.188 1 97 461 LEU B N 1
ATOM 7290 C CA . LEU B 1 461 ? 14.039 15.781 8.312 1 97 461 LEU B CA 1
ATOM 7291 C C . LEU B 1 461 ? 14.742 15.695 6.961 1 97 461 LEU B C 1
ATOM 7293 O O . LEU B 1 461 ? 14.875 14.602 6.398 1 97 461 LEU B O 1
ATOM 7297 N N . ALA B 1 462 ? 15.172 16.828 6.492 1 96 462 ALA B N 1
ATOM 7298 C CA . ALA B 1 462 ? 15.867 16.875 5.211 1 96 462 ALA B CA 1
ATOM 7299 C C . ALA B 1 462 ? 17.203 16.141 5.293 1 96 462 ALA B C 1
ATOM 7301 O O . ALA B 1 462 ? 17.609 15.461 4.344 1 96 462 ALA B O 1
ATOM 7302 N N . LEU B 1 463 ? 17.906 16.297 6.395 1 93.06 463 LEU B N 1
ATOM 7303 C CA . LEU B 1 463 ? 19.172 15.594 6.602 1 93.06 463 LEU B CA 1
ATOM 7304 C C . LEU B 1 463 ? 18.953 14.078 6.602 1 93.06 463 LEU B C 1
ATOM 7306 O O . LEU B 1 463 ? 19.734 13.344 5.984 1 93.06 463 LEU B O 1
ATOM 7310 N N . ALA B 1 464 ? 17.922 13.641 7.281 1 94.12 464 ALA B N 1
ATOM 7311 C CA . ALA B 1 464 ? 17.594 12.219 7.289 1 94.12 464 ALA B CA 1
ATOM 7312 C C . ALA B 1 464 ? 17.266 11.727 5.883 1 94.12 464 ALA B C 1
ATOM 7314 O O . ALA B 1 464 ? 17.672 10.625 5.492 1 94.12 464 ALA B O 1
ATOM 7315 N N . GLN B 1 465 ? 16.547 12.562 5.145 1 95.62 465 GLN B N 1
ATOM 7316 C CA . GLN B 1 465 ? 16.203 12.227 3.768 1 95.62 465 GLN B CA 1
ATOM 7317 C C . GLN B 1 465 ? 17.438 12.133 2.893 1 95.62 465 GLN B C 1
ATOM 7319 O O . GLN B 1 465 ? 17.562 11.242 2.055 1 95.62 465 GLN B O 1
ATOM 7324 N N . LEU B 1 466 ? 18.344 13.047 3.084 1 93.06 466 LEU B N 1
ATOM 7325 C CA . LEU B 1 466 ? 19.594 13.031 2.32 1 93.06 466 LEU B CA 1
ATOM 7326 C C . LEU B 1 466 ? 20.359 11.75 2.574 1 93.06 466 LEU B C 1
ATOM 7328 O O . LEU B 1 466 ? 20.844 11.109 1.633 1 93.06 466 LEU B O 1
ATOM 7332 N N . PHE B 1 467 ? 20.453 11.391 3.76 1 90.94 467 PHE B N 1
ATOM 7333 C CA . PHE B 1 467 ? 21.125 10.148 4.105 1 90.94 467 PHE B CA 1
ATOM 7334 C C . PHE B 1 467 ? 20.469 8.961 3.418 1 90.94 467 PHE B C 1
ATOM 7336 O O . PHE B 1 467 ? 21.156 8.117 2.842 1 90.94 467 PHE B O 1
ATOM 7343 N N . ARG B 1 468 ? 19.125 8.914 3.449 1 92.5 468 ARG B N 1
ATOM 7344 C CA . ARG B 1 468 ? 18.344 7.82 2.859 1 92.5 468 ARG B CA 1
ATOM 7345 C C . ARG B 1 468 ? 18.625 7.707 1.363 1 92.5 468 ARG B C 1
ATOM 7347 O O . ARG B 1 468 ? 18.906 6.617 0.859 1 92.5 468 ARG B O 1
ATOM 7354 N N . VAL B 1 469 ? 18.547 8.812 0.68 1 94.06 469 VAL B N 1
ATOM 7355 C CA . VAL B 1 469 ? 18.562 8.789 -0.779 1 94.06 469 VAL B CA 1
ATOM 7356 C C . VAL B 1 469 ? 20 8.594 -1.277 1 94.06 469 VAL B C 1
ATOM 7358 O O . VAL B 1 469 ? 20.203 8.234 -2.438 1 94.06 469 VAL B O 1
ATOM 7361 N N . LEU B 1 470 ? 21.047 8.805 -0.416 1 89.56 470 LEU B N 1
ATOM 7362 C CA . LEU B 1 470 ? 22.438 8.539 -0.769 1 89.56 470 LEU B CA 1
ATOM 7363 C C . LEU B 1 470 ? 22.75 7.059 -0.615 1 89.56 470 LEU B C 1
ATOM 7365 O O . LEU B 1 470 ? 23.812 6.598 -1.07 1 89.56 470 LEU B O 1
ATOM 7369 N N . GLY B 1 471 ? 21.844 6.332 -0.11 1 84.5 471 GLY B N 1
ATOM 7370 C CA . GLY B 1 471 ? 22.047 4.898 0.037 1 84.5 471 GLY B CA 1
ATOM 7371 C C . GLY B 1 471 ? 22.906 4.539 1.238 1 84.5 471 GLY B C 1
ATOM 7372 O O . GLY B 1 471 ? 23.719 3.617 1.173 1 84.5 471 GLY B O 1
ATOM 7373 N N . GLY B 1 472 ? 22.906 5.281 2.285 1 72.94 472 GLY B N 1
ATOM 7374 C CA . GLY B 1 472 ? 23.672 4.988 3.484 1 72.94 472 GLY B CA 1
ATOM 7375 C C . GLY B 1 472 ? 23.547 3.545 3.939 1 72.94 472 GLY B C 1
ATOM 7376 O O . GLY B 1 472 ? 22.562 2.875 3.609 1 72.94 472 GLY B O 1
ATOM 7377 N N . SER B 1 473 ? 24.672 2.926 4.34 1 67.19 473 SER B N 1
ATOM 7378 C CA . SER B 1 473 ? 24.75 1.494 4.609 1 67.19 473 SER B CA 1
ATOM 7379 C C . SER B 1 473 ? 24.25 1.171 6.012 1 67.19 473 SER B C 1
ATOM 7381 O O . SER B 1 473 ? 24.375 1.989 6.926 1 67.19 473 SER B O 1
ATOM 7383 N N . TRP B 1 474 ? 23.234 0.23 6.098 1 57.81 474 TRP B N 1
ATOM 7384 C CA . TRP B 1 474 ? 22.891 -0.386 7.375 1 57.81 474 TRP B CA 1
ATOM 7385 C C . TRP B 1 474 ? 23.766 -1.601 7.652 1 57.81 474 TRP B C 1
ATOM 7387 O O . TRP B 1 474 ? 23.859 -2.508 6.82 1 57.81 474 TRP B O 1
ATOM 7397 N N . THR B 1 475 ? 24.812 -1.5 8.367 1 54.91 475 THR B N 1
ATOM 7398 C CA . THR B 1 475 ? 25.516 -2.686 8.828 1 54.91 475 THR B CA 1
ATOM 7399 C C . THR B 1 475 ? 25 -3.123 10.195 1 54.91 475 THR B C 1
ATOM 7401 O O . THR B 1 475 ? 24.922 -2.316 11.125 1 54.91 475 THR B O 1
ATOM 7404 N N . ALA B 1 476 ? 24.234 -4.266 10.188 1 51.03 476 ALA B N 1
ATOM 7405 C CA . ALA B 1 476 ? 23.766 -4.816 11.461 1 51.03 476 ALA B CA 1
ATOM 7406 C C . ALA B 1 476 ? 24.906 -4.887 12.477 1 51.03 476 ALA B C 1
ATOM 7408 O O . ALA B 1 476 ? 26.047 -5.172 12.117 1 51.03 476 ALA B O 1
ATOM 7409 N N . PRO B 1 477 ? 24.594 -4.379 13.672 1 47.22 477 PRO B N 1
ATOM 7410 C CA . PRO B 1 477 ? 25.656 -4.562 14.664 1 47.22 477 PRO B CA 1
ATOM 7411 C C . PRO B 1 477 ? 26.156 -6.004 14.734 1 47.22 477 PRO B C 1
ATOM 7413 O O . PRO B 1 477 ? 25.406 -6.938 14.445 1 47.22 477 PRO B O 1
ATOM 7416 N N . PRO B 1 478 ? 27.438 -6.207 14.648 1 40.66 478 PRO B N 1
ATOM 7417 C CA . PRO B 1 478 ? 27.906 -7.582 14.82 1 40.66 478 PRO B CA 1
ATOM 7418 C C . PRO B 1 478 ? 27.203 -8.312 15.953 1 40.66 478 PRO B C 1
ATOM 7420 O O . PRO B 1 478 ? 26.766 -7.684 16.922 1 40.66 478 PRO B O 1
ATOM 7423 N N . PRO B 1 479 ? 26.578 -9.445 15.586 1 41.12 479 PRO B N 1
ATOM 7424 C CA . PRO B 1 479 ? 25.938 -10.172 16.703 1 41.12 479 PRO B CA 1
ATOM 7425 C C . PRO B 1 479 ? 26.734 -10.07 18 1 41.12 479 PRO B C 1
ATOM 7427 O O . PRO B 1 479 ? 27.953 -9.906 17.969 1 41.12 479 PRO B O 1
ATOM 7430 N N . PRO B 1 480 ? 26.109 -9.633 19.047 1 40.81 480 PRO B N 1
ATOM 7431 C CA . PRO B 1 480 ? 26.922 -9.648 20.266 1 40.81 480 PRO B CA 1
ATOM 7432 C C . PRO B 1 480 ? 27.812 -10.875 20.375 1 40.81 480 PRO B C 1
ATOM 7434 O O . PRO B 1 480 ? 27.484 -11.93 19.828 1 40.81 480 PRO B O 1
ATOM 7437 N N . PRO B 1 481 ? 29.078 -10.633 20.578 1 40.38 481 PRO B N 1
ATOM 7438 C CA . PRO B 1 481 ? 29.953 -11.805 20.719 1 40.38 481 PRO B CA 1
ATOM 7439 C C . PRO B 1 481 ? 29.281 -12.938 21.5 1 40.38 481 PRO B C 1
ATOM 7441 O O . PRO B 1 481 ? 28.438 -12.688 22.359 1 40.38 481 PRO B O 1
ATOM 7444 N N . PRO B 1 482 ? 29.203 -14.094 20.859 1 39.31 482 PRO B N 1
ATOM 7445 C CA . PRO B 1 482 ? 28.609 -15.203 21.625 1 39.31 482 PRO B CA 1
ATOM 7446 C C . PRO B 1 482 ? 29.016 -15.195 23.094 1 39.31 482 PRO B C 1
ATOM 7448 O O . PRO B 1 482 ? 30.188 -14.961 23.406 1 39.31 482 PRO B O 1
ATOM 7451 N N . GLN B 1 483 ? 28.188 -14.719 23.953 1 37.34 483 GLN B N 1
ATOM 7452 C CA . GLN B 1 483 ? 28.516 -14.859 25.375 1 37.34 483 GLN B CA 1
ATOM 7453 C C . GLN B 1 483 ? 29.078 -16.25 25.672 1 37.34 483 GLN B C 1
ATOM 7455 O O . GLN B 1 483 ? 28.484 -17.266 25.297 1 37.34 483 GLN B O 1
ATOM 7460 N N . SER B 1 484 ? 30.406 -16.375 25.734 1 38.59 484 SER B N 1
ATOM 7461 C CA . SER B 1 484 ? 31.125 -17.578 26.172 1 38.59 484 SER B CA 1
ATOM 7462 C C . SER B 1 484 ? 30.453 -18.203 27.391 1 38.59 484 SER B C 1
ATOM 7464 O O . SER B 1 484 ? 30.375 -17.594 28.453 1 38.59 484 SER B O 1
ATOM 7466 N N . GLN B 1 485 ? 29.391 -18.969 27.078 1 36.62 485 GLN B N 1
ATOM 7467 C CA . GLN B 1 485 ? 28.891 -19.75 28.203 1 36.62 485 GLN B CA 1
ATOM 7468 C C . GLN B 1 485 ? 30.016 -20.484 28.906 1 36.62 485 GLN B C 1
ATOM 7470 O O . GLN B 1 485 ? 30.828 -21.156 28.266 1 36.62 485 GLN B O 1
ATOM 7475 N N . PRO B 1 486 ? 30.375 -19.969 30.078 1 37.03 486 PRO B N 1
ATOM 7476 C CA . PRO B 1 486 ? 31.438 -20.688 30.797 1 37.03 486 PRO B CA 1
ATOM 7477 C C . PRO B 1 486 ? 31.203 -22.188 30.859 1 37.03 486 PRO B C 1
ATOM 7479 O O . PRO B 1 486 ? 30.062 -22.641 31.047 1 37.03 486 PRO B O 1
ATOM 7482 N N . VAL B 1 487 ? 31.891 -22.984 30.047 1 31.19 487 VAL B N 1
ATOM 7483 C CA . VAL B 1 487 ? 31.891 -24.438 30.125 1 31.19 487 VAL B CA 1
ATOM 7484 C C . VAL B 1 487 ? 32.062 -24.875 31.578 1 31.19 487 VAL B C 1
ATOM 7486 O O . VAL B 1 487 ? 33.062 -24.562 32.219 1 31.19 487 VAL B O 1
ATOM 7489 N N . ALA B 1 488 ? 30.938 -25.062 32.25 1 36.44 488 ALA B N 1
ATOM 7490 C CA . ALA B 1 488 ? 30.969 -25.656 33.594 1 36.44 488 ALA B CA 1
ATOM 7491 C C . ALA B 1 488 ? 31.938 -26.844 33.625 1 36.44 488 ALA B C 1
ATOM 7493 O O . ALA B 1 488 ? 31.875 -27.734 32.781 1 36.44 488 ALA B O 1
ATOM 7494 N N . ALA B 1 489 ? 33.062 -26.672 34.344 1 38.09 489 ALA B N 1
ATOM 7495 C CA . ALA B 1 489 ? 34.062 -27.688 34.688 1 38.09 489 ALA B CA 1
ATOM 7496 C C . ALA B 1 489 ? 33.406 -28.969 35.125 1 38.09 489 ALA B C 1
ATOM 7498 O O . ALA B 1 489 ? 32.719 -29 36.156 1 38.09 489 ALA B O 1
ATOM 7499 N N . PHE B 1 490 ? 32.844 -29.766 34.156 1 28.36 490 PHE B N 1
ATOM 7500 C CA . PHE B 1 490 ? 32.406 -31.125 34.5 1 28.36 490 PHE B CA 1
ATOM 7501 C C . PHE B 1 490 ? 33.469 -31.828 35.344 1 28.36 490 PHE B C 1
ATOM 7503 O O . PHE B 1 490 ? 34.562 -32.094 34.906 1 28.36 490 PHE B O 1
ATOM 7510 N N . GLN B 1 491 ? 33.531 -31.484 36.688 1 29.94 491 GLN B N 1
ATOM 7511 C CA . GLN B 1 491 ? 34.281 -32.219 37.688 1 29.94 491 GLN B CA 1
ATOM 7512 C C . GLN B 1 491 ? 34.094 -33.719 37.531 1 29.94 491 GLN B C 1
ATOM 7514 O O . GLN B 1 491 ? 32.969 -34.219 37.438 1 29.94 491 GLN B O 1
ATOM 7519 N N . GLN B 1 492 ? 35.094 -34.375 37 1 31.92 492 GLN B N 1
ATOM 7520 C CA . GLN B 1 492 ? 35.375 -35.812 36.969 1 31.92 492 GLN B CA 1
ATOM 7521 C C . GLN B 1 492 ? 35.125 -36.438 38.312 1 31.92 492 GLN B C 1
ATOM 7523 O O . GLN B 1 492 ? 35.719 -36.031 39.312 1 31.92 492 GLN B O 1
ATOM 7528 N N . PRO B 1 493 ? 33.969 -37.031 38.625 1 28.62 493 PRO B N 1
ATOM 7529 C CA . PRO B 1 493 ? 34.188 -37.969 39.719 1 28.62 493 PRO B CA 1
ATOM 7530 C C . PRO B 1 493 ? 35.156 -39.094 39.344 1 28.62 493 PRO B C 1
ATOM 7532 O O . PRO B 1 493 ? 35.344 -39.406 38.156 1 28.62 493 PRO B O 1
#

InterPro domains:
  IPR003423 Outer membrane efflux protein [PF02321] (69-256)
  IPR003423 Outer membrane efflux protein [PF02321] (289-472)
  IPR010131 Multidrug resistance outer membrane protein MdtP/Nodulation protein T-like [PTHR30203] (10-475)
  IPR010131 Multidrug resistance outer membrane protein MdtP/Nodulation protein T-like [TIGR01845] (14-472)

Organism: Delftia acidovorans (strain DSM 14801 / SPH-1) (NCBI:txid398578)

pLDDT: mean 87.23, std 17.09, range [28.36, 98.69]

Nearest PDB structures (foldseek):
  5azs-assembly1_C  TM=9.748E-01  e=4.435E-44  Pseudomonas aeruginosa PAO1
  5azs-assembly1_B  TM=9.741E-01  e=8.694E-44  Pseudomonas aeruginosa PAO1
  1wp1-assembly1_A  TM=9.413E-01  e=4.591E-37  Pseudomonas aeruginosa
  6zre-assembly2_B  TM=9.346E-01  e=1.030E-36  Pseudomonas aeruginosa PAO1
  7akz-assembly1_A  TM=9.364E-01  e=1.520E-35  Pseudomonas aeruginosa PAO1

Secondary structure (DSSP, 8-state):
-----HHHHHHHHHHHHHHTT---SPPP-PPPP-S-SS-TT-------SSBGGG-BHHHHB--HHHHHHHHHHHHH-HHHHHHHHHHHHHHHHHHHHHGGGS--EEEEEEEEEEEEPGGGSTTSS-EEEEEEEEEEEEEEEEE-TTSHHHHHHHHHHHHHHHHHHHHHHHHHHHHHHHHHHHHHHHHHHHHHHHHHHHHHHHHHHHHHHHHHHHTTSS-HHHHHHHHHHHHHHHHHHHHHHHHHHHHHHHHHHHHT-S-SGGGS-GGGGS-----SS-SB----B---GGGHHHH-HHHHHHHHHHHHHHHHHHHHHHTTS-EEEEEEEEEEEESSGGGTTSTT-EEEEEEEEEEEEEE-TTHHHHHHHHHHHHHHHHHHHHHHHHHHHHHHHHHHHHHHHHHHHHHHHHHHHHHHHHHHHHHHHHHHHTTSS-HHHHHHHHHHHHHHHHHHHHHHHHHHHHHHHHHHHTT-B--------------------/-----HHHHHHHHHHHHHHTT---SPPP-PPPP-S-SS-TT-------SSBGGG-BHHHHB--HHHHHHHHHHHHH-HHHHHHHHHHHHHHHHHHHHHGGGS--EEEEEEEEEEEE-GGGSTTSS-EEEEEEEEEEEEEEEEE-TTSHHHHHHHHHHHHHHHHHHHHHHHHHHHHHHHHHHHHHHHHHHHHHHHHHHHHHHHHHHHHHHHHHHHTTSS-HHHHHHHHHHHHHHHHHHHHHHHHHHHHHHHHHHHH--S-SGGGS-GGGGS-----SS-SB----B---GGGHHHH-HHHHHHHHHHHHHHHHHHHHHHTTS-EEEEEEEEEEEESSGGGTTSTT-EEEEEEEEEE--S--TTHHHHHHHHHHHHHHHHHHHHHHHHHHHHHHHHHHHHHHHHHHHHHHHHHHHHHHHHHHHHHHHHHHHTTSS-HHHHHHHHHHHHHHHHHHHHHHHHHHHHHHHHHHHTT-B--------------------

Foldseek 3Di:
DPPPPPPPVVVVVVVLVVLQPDQLFDDDDADDFPDDFAFPPPDPDDLPPDALLAFAPPQFFPDPLLVVLLVLLCVAAPVLVVLVVVLVVLVVVLVVLLPLQDWDKDKDWDKDWDWDDLVPDPNSHIDIWMKIWIFMKTFFRWDRSLCLSVLLSLLSVLLSVLSVLVSQLVSLVLSLQLLLLVLQLVLLVVQLVLLVVLLVVLVVVLVVLVVCVVVVNHDPVLNVLSVVSNVVSVVSNVVSVVSNVVSVVSSCNSSNDPDCDVSPPPVVVPVPPPPPDDSGDQDHRLPTLVCCCVRRSNLVSLSSNLSSLSSQLSNLVCLQDKIKTKMKTWGFMDRDPVCGPPPPRTDMDIDIDIDHDDDDPCPSVVSSVVSVVVSVVSSVVSNVVSVVLSVQLSVLVVQLVVLVVVLVVLVVQLVVLVVQLVVQVVCVVVVNDDSVSNSVSSVSNSVSVSVSSVSVSSNSSSSSSNSSSSNRGHDPDDDPDPPPPPPPPPPDD/DPPPPPPVVVVVVVVLVVLQPDFLFDDDDADDFPDDFAFPPPDPPDLPPDALLAFAPVQFFPDPLLVVLLVLLCVAAVVLVVLVVVLVVLVVVLVVLLVLQDWDKDKDWDKDWDWDDLVVDPNSHIDIWMKIWIFMKTPWRWDRSLCLSVLLSLLSVLLSLLSVLVSQLVSLVLSLQLLLLVLQLVLLVVQLVLLVVLLVVLVVVLVVLVVCVVVVNHDPVLNVLSVVSNVVSVVSNVVSVVSNVVSVVSSCNSSNDPDCVVSPPPVVVPVPPPPPDDSGDQDHRLPTLVCCCVRRSNLVSLSSNLSSLSSQLSNLVCLQDKIKIKMKTWGFMDRDPVCRPPPPRTDMDIDIDIDHDDDDPCPSVVSSVVSVVVSVVSSVVSNVVSVVLSVQLSVLVVQLVVLVVVLVVLVVQLVVLVVQLVVQVVCVVVVNDDVVSNSVSSVSNSVSVSVSSVSVSSNSSSSSSNSSSSNRGHDPDDDPDPPPPPPPPPPDD

Sequence (986 aa):
MSMHFFPRALCALAASLVLAGCSLAPVHQRPQAPIPTQWPQQDAAPVLSSSAATLDWNSFIADRQLRQLVDLAQAHNRDLRQTLLNVEAARALYQVQRADRLPGVGLQGGGTRQRLPGDMNATGQPQVQGSWQAGLGVAAFELDLFGRVRNLSEAALGEYLATEEAARAARISLGAEVVQAYLSRDGALRRLQLAQRTLQSRESSLRLTAQRRQAGTATALDHQDALGLAAQARADVERSERELRQAGNALLLLTGVEDLGPYLSAESSQPSQPSDVPLLLQDLSAGTPSELLIHRPDIQAAEHRLRARSADIGAARAAFFPRISLTGFLGSSSADLSDLFRSGQRAWSFTPQVTLPLFDGGRNRANLDLAVLRKDMAVAAYEQAIQTAFREVADALAATDTLRREEGARLALRDSSRESLRLAQARYQAGVDDHLRYLDAQRNAFANESAYIDTVTQRQLALAQLFRVLGGSWTAPPPPPPQSQPVAAFQQPMSMHFFPRALCALAASLVLAGCSLAPVHQRPQAPIPTQWPQQDAAPVLSSSAATLDWNSFIADRQLRQLVDLAQAHNRDLRQTLLNVEAARALYQVQRADRLPGVGLQGGGTRQRLPGDMNATGQPQVQGSWQAGLGVAAFELDLFGRVRNLSEAALGEYLATEEAARAARISLGAEVVQAYLSRDGALRRLQLAQRTLQSRESSLRLTAQRRQAGTATALDHQDALGLAAQARADVERSERELRQAGNALLLLTGVEDLGPYLSAESSQPSQPSDVPLLLQDLSAGTPSELLIHRPDIQAAEHRLRARSADIGAARAAFFPRISLTGFLGSSSADLSDLFRSGQRAWSFTPQVTLPLFDGGRNRANLDLAVLRKDMAVAAYEQAIQTAFREVADALAATDTLRREEGARLALRDSSRESLRLAQARYQAGVDDHLRYLDAQRNAFANESAYIDTVTQRQLALAQLFRVLGGSWTAPPPPPPQSQPVAAFQQP

Solvent-accessible surface area (backbone atoms only — not comparable to full-atom values): 49591 Å² total; per-residue (Å²): 136,84,76,77,74,60,57,60,62,50,48,52,51,49,52,48,56,62,46,40,68,49,64,62,31,64,79,85,70,86,76,80,75,64,55,50,77,60,71,80,87,64,66,84,61,77,77,55,83,63,39,38,40,74,32,37,53,73,71,39,40,60,33,68,57,60,47,49,47,38,53,41,20,75,74,41,17,62,68,59,50,53,44,53,49,48,32,53,49,33,46,50,53,24,51,58,47,45,49,63,78,49,74,61,76,45,84,45,72,53,69,49,76,45,76,40,54,16,93,74,41,95,80,58,49,66,42,79,48,41,42,29,39,42,34,43,30,32,70,63,30,61,60,54,48,50,20,32,55,58,20,49,24,47,20,33,44,19,48,26,53,18,42,46,24,44,38,53,40,49,53,36,48,49,43,35,49,42,53,40,31,49,44,52,24,52,40,24,48,53,48,26,52,50,24,48,53,47,27,55,53,30,46,52,51,31,53,52,39,49,52,31,33,75,68,68,78,38,51,72,65,54,40,53,52,33,50,50,52,28,51,51,26,50,52,45,30,54,52,25,48,52,48,28,54,52,28,47,51,52,38,37,59,51,26,42,55,94,68,58,66,87,64,48,67,70,69,67,63,52,80,57,70,77,68,88,64,62,58,46,62,83,84,74,25,81,70,48,54,70,53,43,67,75,42,25,33,60,43,45,16,33,48,28,41,30,49,12,28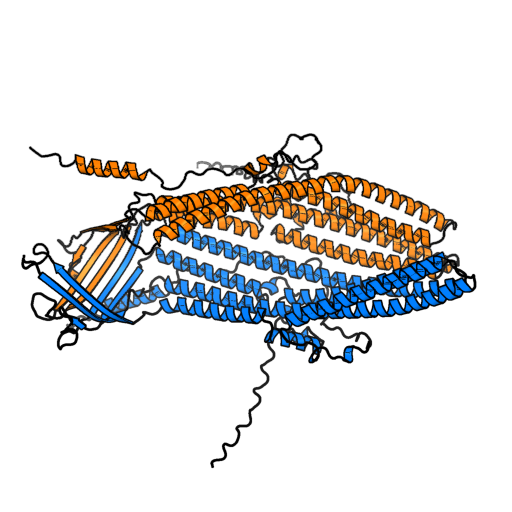,29,20,40,33,5,26,35,54,30,63,74,42,71,46,36,30,38,28,37,36,45,35,24,28,22,34,43,76,90,47,29,84,42,93,72,14,59,22,37,38,44,33,47,35,36,38,30,70,75,39,48,53,50,27,63,59,23,48,33,50,32,28,49,39,51,26,51,32,28,49,33,50,34,44,40,41,49,39,50,45,50,37,50,37,49,38,23,50,40,41,36,55,28,32,54,55,22,38,54,22,30,49,51,22,27,53,26,26,49,51,28,30,52,47,32,47,52,33,36,75,70,65,74,44,61,66,65,60,34,50,52,27,50,52,46,29,53,52,34,45,51,50,32,49,52,40,52,38,49,30,54,42,26,47,42,47,35,43,44,56,45,23,32,34,76,67,74,70,72,72,71,73,78,73,77,68,76,77,72,78,78,75,77,124,136,83,77,76,74,61,58,60,61,50,48,52,52,50,53,49,55,62,46,43,67,51,65,63,32,63,83,85,72,84,75,79,75,84,62,67,78,62,71,79,86,62,64,85,60,79,75,53,82,64,35,35,41,75,33,36,55,74,71,39,40,62,33,66,58,60,48,50,49,38,52,42,20,75,73,41,16,37,69,58,51,34,44,52,39,48,32,53,33,34,46,23,53,24,40,36,47,46,12,63,77,42,68,37,36,22,41,37,36,36,34,39,42,29,38,39,18,14,78,67,42,95,82,58,51,65,43,77,48,40,43,30,39,42,33,43,32,30,74,66,31,60,60,54,47,50,20,34,55,59,19,49,26,46,21,34,45,19,48,25,53,17,42,45,24,46,38,53,40,49,52,35,48,49,41,32,50,45,52,40,32,48,45,50,26,51,40,24,47,52,50,27,52,51,24,50,52,48,27,53,53,32,48,53,51,31,54,51,40,50,53,32,33,74,70,67,76,39,50,73,51,57,39,28,50,31,51,23,52,26,22,51,26,48,25,44,30,27,54,26,46,31,48,27,53,39,29,47,41,51,39,37,55,50,27,38,52,58,66,58,66,90,65,50,67,70,69,67,65,50,79,58,70,76,66,87,62,60,57,46,64,83,85,76,22,80,70,46,54,70,54,43,65,76,41,25,32,63,40,47,17,33,48,28,40,30,50,13,29,31,19,41,32,6,26,34,56,28,64,75,42,71,45,38,30,38,28,38,38,46,35,24,38,23,55,42,75,90,49,29,83,42,91,88,20,74,40,72,51,77,53,75,44,77,49,62,79,86,80,65,91,55,50,64,59,51,48,33,49,49,28,49,52,50,27,52,51,29,49,52,50,32,44,48,42,49,44,49,46,50,50,50,37,49,50,25,51,52,44,37,55,51,32,54,56,44,38,54,53,32,50,51,49,28,54,51,27,48,51,47,28,55,52,30,47,51,33,35,75,71,64,74,45,61,66,64,59,33,50,51,26,51,53,46,29,52,54,34,44,49,50,31,50,50,40,52,38,50,30,53,42,26,48,41,48,35,44,44,56,45,22,31,35,77,70,75,72,72,70,72,72,77,75,75,69,76,76,73,77,78,73,76,128

Radius of gyration: 40.34 Å; Cα contacts (8 Å, |Δi|>4): 1489; chains: 2; bounding box: 103×140×84 Å